Protein AF-0000000083799181 (afdb_homodimer)

Foldseek 3Di:
DPPVLVPPPFLLVLLQVLCVLLVPPDDDDNDQPVVSVVSVVVSLPPPCPVVPVPDPLPPLPQFPLDDFDFDAADAAAEPVNQVVQADPQGAGHPLVVVLVNCLRHNHDLVCCQPVLCPLLVVDPNGDGPVRVVVSLVVLVVVLVVLLCVVVVQDPVNVVVVVLLVVLLVLQVVQLVVAPCVDPQNHDDPRVLSVLLSSLLSSVCSVPVVLRDHPLLSLQLSLLCVSNVDSSSSNVSSVSVCVVLVLCRDSSSVVLQVLLVLLLLLCCNVPVPLLVLCVVLVCSSVCLC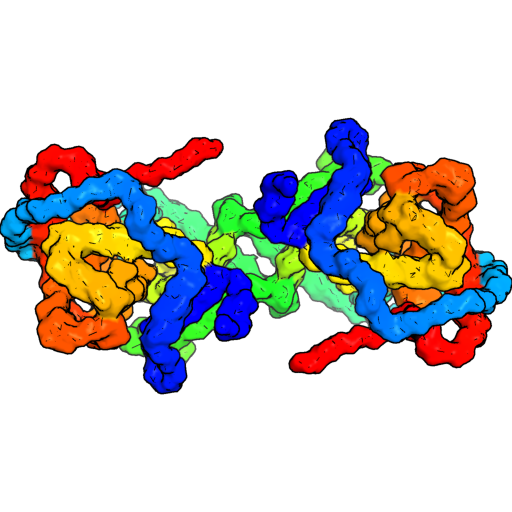SSCSNNVCSQQAPSVLSSSSVSSQSSCPPHVVLSSLLVVLVCVVCSCVCVVVSDHPSRVSVVSSVSGHVDDSSSSSRSSVSSVVSNVPSPPPDPSSCVSVCVRHDPDPPPPPD/DPVVLVPPPFLLVLLQVLCVLLVPPDDDDNDQPVVSVVSVVVSLPPPCPVVPVPDPLPPPPQQCLDDFDFDAADAAAEPVNQVVQADPQGAGHPLVVVLVNCLRHNHDLVCCQPVLCPLLVVDPNGDGPVRVVVSLVVLVVVQVVLLCVVVVQDPVNVVVVVLLVVLLVLQVVQLVVAPCVDPQNHDDPRVLSVLLSSLLSSVCSVPVVLRDHPLLSLQLSLLCVSNVDSSSSNVSSVSVCVVLVLCRDSSSVVLQVLLVLLLLLCCNVPVPLLVLCVVLVCSSVCLCSSCSNNVCSQQAPSVLSSSSVSSQSSCPPHVVLSSLLVVLVCVVCSCVCVVVSDHPSRVSVVSNVSRHVDDSSSSSRSSVSSVVSNVPSVPPDPSSCVSVCVRHDPDPPPPPD

Nearest PDB structures (foldseek):
  5tuc-assembly1_A  TM=9.837E-01  e=1.562E-34  Sus scrofa
  5tub-assembly2_B  TM=9.830E-01  e=1.803E-33  Squalomorphii
  5tuc-assembly2_B  TM=9.799E-01  e=8.727E-32  Sus scrofa
  2g77-assembly1_A  TM=8.286E-01  e=2.281E-09  Saccharomyces cerevisiae
  4hl4-assembly1_A  TM=8.314E-01  e=6.328E-06  Homo sapiens

Radius of gyration: 33.72 Å; Cα contacts (8 Å, |Δi|>4): 878; chains: 2; bounding box: 60×90×70 Å

pLDDT: mean 82.72, std 22.58, range [21.03, 98.88]

Secondary structure (DSSP, 8-state):
--HHHHT--SHHHHHHHHHHHHTT-SSS----HHHHHHHHHHHSTT----SSS--S----------PPPP----PPBPHHHHHTTB-TTS-B--HHHHHHHHHHH-B-HHHHHHHHHHHTTSS-TT--HHHHHHHHHHHHHHHHHHHHHHHT--HHHHHT-HHHHHHHHHHHHHHTTSSTTSTTT-STT-HHHHHHHHHHHHHHHHTTTT---TTHHHHHHHHHHHH--HHHHHHHHHHHHHHHHHHHSTT-HHHHHHHHHHHHHHHHH-HHHHHHHHHTT-TT-GGGHHHHHTTTTTTS-HHHHHHHHHHHHTT-S-TTHHHHHHHHHHHHHHHHHHHTT--HHHHHHHHHHTTTT--HHHHHHHHHHHHHHHHHS----TTTHHHHHHHH---------/--HHHHT--SHHHHHHHHHHHHTT-SSS----HHHHHHHHHHHSTT----SSS--S----------PPPP----PPBPHHHHHTTB-TTS-B--HHHHHHHHHHH-B-HHHHHHHHHHHTTSS-TT--HHHHHHHHHHHHHHHHHHHHHHHT--HHHHHT-HHHHHHHHHHHHHHTTSSTTSTTT-STT-HHHHHHHHHHHHHHHHTTTT---TTHHHHHHHHHHHH--HHHHHHHHHHHHHHHHHHHSTT-HHHHHHHHHHHHHHHHH-HHHHHHHHHTT-TT-GGGHHHHHHTTTTTS-HHHHHHHHHHHHTT-S-TTHHHHHHHHHHHHHHHHHHHTT--HHHHHHHHHHTTTT--HHHHHHHHHHHHHHHHHS----TTTHHHHHHHH---------

Sequence (802 aa):
MDPYVTTLGGFSKVTNYLFDALRGAEEQHQRPPEEVADLLGEVIPGLEINQQEEPGFEVITRIDLGTRPQVTRREPLSVEDWAKYQDPEGRMINISQLKQAIFKGGLYHAVRKEAWKFLLGYFPWDSTLEERKALQRTKTDEYFRMKLQWKSVSEEQERRNSRLRDYRSLIEKDVNRTDRTNRFYEGIDNPGLVLLHDILMTYCMFDFDLGYVQGMSDLLSPILYVMENEVDAFWCFVSFMDQMHQNFEEQMQGMKNQLIQLSLLLRLLDLVFWNYLESQDSGYLYFCFRWLLIRFKRELSFQDVLRLWEVMWTGLPCQNFHLLVCCAILDSEKQKIMEENFGFNEILKHINELSMKLDIEEILQKAEGICLQIKGCKVRSAAQVGVLRSFNSSTVSVPETMDPYVTTLGGFSKVTNYLFDALRGAEEQHQRPPEEVADLLGEVIPGLEINQQEEPGFEVITRIDLGTRPQVTRREPLSVEDWAKYQDPEGRMINISQLKQAIFKGGLYHAVRKEAWKFLLGYFPWDSTLEERKALQRTKTDEYFRMKLQWKSVSEEQERRNSRLRDYRSLIEKDVNRTDRTNRFYEGIDNPGLVLLHDILMTYCMFDFDLGYVQGMSDLLSPILYVMENEVDAFWCFVSFMDQMHQNFEEQMQGMKNQLIQLSLLLRLLDLVFWNYLESQDSGYLYFCFRWLLIRFKRELSFQDVLRLWEVMWTGLPCQNFHLLVCCAILDSEKQKIMEENFGFNEILKHINELSMKLDIEEILQKAEGICLQIKGCKVRSAAQVGVLRSFNSSTVSVPET

Organism: NCBI:txid205130

Solvent-accessible surface area (backbone atoms only — not comparable to full-atom values): 44154 Å² total; per-residue (Å²): 128,67,69,72,64,70,68,57,72,61,45,59,52,50,52,38,49,47,47,55,67,66,55,59,70,83,78,80,87,74,68,56,59,64,54,50,54,52,42,51,58,61,65,42,77,71,63,66,62,59,72,70,76,56,59,80,70,55,77,76,62,89,63,79,49,69,75,66,53,89,57,82,73,52,72,46,40,43,62,72,61,53,53,73,32,40,46,96,60,48,23,51,45,66,58,71,60,50,37,50,46,28,50,43,24,18,62,34,77,89,36,40,54,63,51,47,34,42,54,46,56,67,37,60,58,77,38,35,53,67,56,48,53,54,48,50,52,55,51,42,52,52,48,52,53,40,40,47,39,65,70,64,55,46,71,71,26,42,74,29,21,58,67,63,44,49,36,50,52,53,46,55,58,48,47,76,63,53,59,53,84,38,80,74,33,34,71,82,90,25,66,47,41,52,49,51,45,51,44,55,54,28,44,23,57,49,31,46,67,71,42,67,51,79,55,52,64,65,59,38,47,63,45,36,67,58,48,72,34,71,61,62,20,40,50,42,40,51,37,47,41,66,74,46,43,46,52,64,37,56,79,29,57,45,47,52,51,50,35,52,50,42,40,52,50,39,41,66,76,35,49,68,60,40,51,50,31,42,72,38,74,35,51,64,45,65,73,47,44,66,41,66,65,43,67,36,54,75,34,34,47,75,70,52,36,55,37,51,49,50,18,52,50,52,45,48,97,35,77,54,43,69,52,36,42,51,48,29,51,48,62,74,42,43,63,62,44,58,73,66,62,48,43,46,58,52,43,39,53,51,57,58,65,42,41,62,66,60,54,63,69,60,37,53,31,44,18,52,14,50,52,50,17,58,69,62,33,79,73,81,58,74,63,66,40,49,66,55,40,61,48,66,54,82,73,73,78,70,78,87,121,128,68,70,74,62,70,69,57,71,60,47,58,52,50,51,39,50,48,46,53,66,66,55,58,70,84,79,81,87,74,69,57,59,64,54,49,53,51,44,50,59,62,65,42,77,70,65,66,64,58,74,70,76,56,59,81,69,55,79,74,61,90,63,76,49,67,77,66,52,88,57,83,74,51,71,47,41,43,63,73,62,54,53,73,33,40,49,97,60,47,22,51,45,64,56,70,60,50,36,50,47,28,51,43,25,19,63,34,76,89,36,41,55,61,51,49,34,42,55,47,56,65,37,62,58,75,36,35,53,68,54,48,51,53,49,50,52,54,51,43,53,54,48,52,53,40,40,47,39,66,70,65,54,46,71,71,27,42,73,29,20,58,66,61,44,49,36,50,55,54,47,55,57,48,47,74,63,53,59,53,84,39,80,73,33,34,73,80,90,26,65,48,42,52,50,52,44,49,47,54,54,28,44,24,56,49,30,44,66,74,41,68,53,79,55,52,64,65,60,38,50,62,45,36,66,58,45,73,34,72,62,62,21,41,49,42,39,52,38,47,41,64,74,46,43,46,52,64,39,55,79,28,57,45,45,52,51,50,37,52,51,41,41,52,50,39,42,66,75,35,48,68,60,38,50,50,30,43,72,36,74,36,51,64,46,67,74,47,44,64,41,66,66,43,68,37,53,76,35,34,48,75,70,51,36,54,38,53,50,50,19,54,49,50,44,50,96,36,76,55,44,69,50,37,41,52,49,29,52,47,64,73,43,43,62,61,43,59,74,66,62,48,41,47,60,51,44,39,51,50,58,60,64,42,41,63,67,63,55,63,70,59,36,52,32,44,18,52,15,50,53,50,17,58,68,62,32,80,73,80,59,76,57,66,41,47,65,55,41,61,48,65,53,82,73,74,78,70,76,85,120

InterPro domains:
  IPR000195 Rab-GAP-TBC domain [PF00566] (110-338)
  IPR000195 Rab-GAP-TBC domain [PS50086] (106-316)
  IPR000195 Rab-GAP-TBC domain [SM00164] (103-341)
  IPR035969 Rab-GAP-TBC domain superfamily [SSF47923] (80-275)
  IPR035969 Rab-GAP-TBC domain superfamily [SSF47923] (252-373)

Structure (mmCIF, N/CA/C/O backbone):
data_AF-0000000083799181-model_v1
#
loop_
_entity.id
_entity.type
_entity.pdbx_description
1 polymer 'TBC1 domain family member 15'
#
loop_
_atom_site.group_PDB
_atom_site.id
_atom_site.type_symbol
_atom_site.label_atom_id
_atom_site.label_alt_id
_atom_site.label_comp_id
_atom_site.label_asym_id
_atom_site.label_entity_id
_atom_site.label_seq_id
_atom_site.pdbx_PDB_ins_code
_atom_site.Cartn_x
_atom_site.Cartn_y
_atom_site.Cartn_z
_atom_site.occupancy
_atom_site.B_iso_or_equiv
_atom_site.auth_seq_id
_atom_site.auth_comp_id
_atom_site.auth_asym_id
_atom_site.auth_atom_id
_atom_site.pdbx_PDB_model_num
ATOM 1 N N . MET A 1 1 ? -27.484 11.125 -11.031 1 21.62 1 MET A N 1
ATOM 2 C CA . MET A 1 1 ? -26.344 10.672 -10.242 1 21.62 1 MET A CA 1
ATOM 3 C C . MET A 1 1 ? -25.109 10.492 -11.125 1 21.62 1 MET A C 1
ATOM 5 O O . MET A 1 1 ? -25.156 9.75 -12.109 1 21.62 1 MET A O 1
ATOM 9 N N . ASP A 1 2 ? -24.328 11.508 -11.219 1 25.91 2 ASP A N 1
ATOM 10 C CA . ASP A 1 2 ? -23.266 11.508 -12.219 1 25.91 2 ASP A CA 1
ATOM 11 C C . ASP A 1 2 ? -22.344 10.312 -12.039 1 25.91 2 ASP A C 1
ATOM 13 O O . ASP A 1 2 ? -21.938 10 -10.914 1 25.91 2 ASP A O 1
ATOM 17 N N . PRO A 1 3 ? -22.25 9.461 -12.984 1 31.97 3 PRO A N 1
ATOM 18 C CA . PRO A 1 3 ? -21.547 8.18 -12.992 1 31.97 3 PRO A CA 1
ATOM 19 C C . PRO A 1 3 ? -20.078 8.32 -12.578 1 31.97 3 PRO A C 1
ATOM 21 O O . PRO A 1 3 ? -19.391 7.32 -12.391 1 31.97 3 PRO A O 1
ATOM 24 N N . TYR A 1 4 ? -19.547 9.539 -12.875 1 30.5 4 TYR A N 1
ATOM 25 C CA . TYR A 1 4 ? -18.141 9.703 -12.531 1 30.5 4 TYR A CA 1
ATOM 26 C C . TYR A 1 4 ? -17.922 9.57 -11.023 1 30.5 4 TYR A C 1
ATOM 28 O O . TYR A 1 4 ? -16.828 9.234 -10.57 1 30.5 4 TYR A O 1
ATOM 36 N N . VAL A 1 5 ? -18.859 10.055 -10.219 1 34.34 5 VAL A N 1
ATOM 37 C CA . VAL A 1 5 ? -18.766 10.055 -8.758 1 34.34 5 VAL A CA 1
ATOM 38 C C . VAL A 1 5 ? -18.875 8.633 -8.234 1 34.34 5 VAL A C 1
ATOM 40 O O . VAL A 1 5 ? -18.312 8.305 -7.184 1 34.34 5 VAL A O 1
ATOM 43 N N . THR A 1 6 ? -19.609 7.789 -8.852 1 34.19 6 THR A N 1
ATOM 44 C CA . THR A 1 6 ? -19.891 6.457 -8.328 1 34.19 6 THR A CA 1
ATOM 45 C C . THR A 1 6 ? -18.609 5.629 -8.25 1 34.19 6 THR A C 1
ATOM 47 O O . THR A 1 6 ? -18.469 4.781 -7.367 1 34.19 6 THR A O 1
ATOM 50 N N . THR A 1 7 ? -17.844 5.746 -9.328 1 32.5 7 THR A N 1
ATOM 51 C CA . THR A 1 7 ? -16.703 4.84 -9.414 1 32.5 7 THR A CA 1
ATOM 52 C C . THR A 1 7 ? -15.531 5.359 -8.578 1 32.5 7 THR A C 1
ATOM 54 O O . THR A 1 7 ? -14.43 4.812 -8.633 1 32.5 7 THR A O 1
ATOM 57 N N . LEU A 1 8 ? -15.633 6.59 -8.164 1 35.5 8 LEU A N 1
ATOM 58 C CA . LEU A 1 8 ? -14.516 7.105 -7.387 1 35.5 8 LEU A CA 1
ATOM 59 C C . LEU A 1 8 ? -14.383 6.359 -6.062 1 35.5 8 LEU A C 1
ATOM 61 O O . LEU A 1 8 ? -15.133 6.625 -5.121 1 35.5 8 LEU A O 1
ATOM 65 N N . GLY A 1 9 ? -14.102 5.145 -6.121 1 34.25 9 GLY A N 1
ATOM 66 C CA . GLY A 1 9 ? -13.93 4.305 -4.945 1 34.25 9 GLY A CA 1
ATOM 67 C C . GLY A 1 9 ? -13.281 5.031 -3.783 1 34.25 9 GLY A C 1
ATOM 68 O O . GLY A 1 9 ? -13.688 4.863 -2.633 1 34.25 9 GLY A O 1
ATOM 69 N N . GLY A 1 10 ? -11.891 5.348 -3.836 1 37.78 10 GLY A N 1
ATOM 70 C CA . GLY A 1 10 ? -11.227 5.695 -2.594 1 37.78 10 GLY A CA 1
ATOM 71 C C . GLY A 1 10 ? -11.305 7.176 -2.27 1 37.78 10 GLY A C 1
ATOM 72 O O . GLY A 1 10 ? -11.297 8.016 -3.174 1 37.78 10 GLY A O 1
ATOM 73 N N . PHE A 1 11 ? -11.812 7.551 -1.056 1 38.16 11 PHE A N 1
ATOM 74 C CA . PHE A 1 11 ? -11.992 8.836 -0.396 1 38.16 11 PHE A CA 1
ATOM 75 C C . PHE A 1 11 ? -10.797 9.75 -0.651 1 38.16 11 PHE A C 1
ATOM 77 O O . PHE A 1 11 ? -10.961 10.961 -0.826 1 38.16 11 PHE A O 1
ATOM 84 N N . SER A 1 12 ? -9.641 9.258 -0.684 1 45.59 12 SER A N 1
ATOM 85 C CA . SER A 1 12 ? -8.484 10.109 -0.939 1 45.59 12 SER A CA 1
ATOM 86 C C . SER A 1 12 ? -8.617 10.836 -2.271 1 45.59 12 SER A C 1
ATOM 88 O O . SER A 1 12 ? -8.203 11.992 -2.4 1 45.59 12 SER A O 1
ATOM 90 N N . LYS A 1 13 ? -9.367 10.289 -3.096 1 50.38 13 LYS A N 1
ATOM 91 C CA . LYS A 1 13 ? -9.586 10.898 -4.402 1 50.38 13 LYS A CA 1
ATOM 92 C C . LYS A 1 13 ? -10.562 12.062 -4.312 1 50.38 13 LYS A C 1
ATOM 94 O O . LYS A 1 13 ? -10.406 13.07 -5.004 1 50.38 13 LYS A O 1
ATOM 99 N N . VAL A 1 14 ? -11.344 11.922 -3.389 1 44.31 14 VAL A N 1
ATOM 100 C CA . VAL A 1 14 ? -12.305 13 -3.186 1 44.31 14 VAL A CA 1
ATOM 101 C C . VAL A 1 14 ? -11.578 14.242 -2.67 1 44.31 14 VAL A C 1
ATOM 103 O O . VAL A 1 14 ? -11.828 15.352 -3.146 1 44.31 14 VAL A O 1
ATOM 106 N N . THR A 1 15 ? -10.695 14.031 -1.802 1 48.31 15 THR A N 1
ATOM 107 C CA . THR A 1 15 ? -9.938 15.164 -1.28 1 48.31 15 THR A CA 1
ATOM 108 C C . THR A 1 15 ? -9.109 15.82 -2.385 1 48.31 15 THR A C 1
ATOM 110 O O . THR A 1 15 ? -9.07 17.047 -2.492 1 48.31 15 THR A O 1
ATOM 113 N N . ASN A 1 16 ? -8.648 14.891 -3.135 1 53.38 16 ASN A N 1
ATOM 114 C CA . ASN A 1 16 ? -7.844 15.414 -4.23 1 53.38 16 ASN A CA 1
ATOM 115 C C . ASN A 1 16 ? -8.688 16.234 -5.199 1 53.38 16 ASN A C 1
ATOM 117 O O . ASN A 1 16 ? -8.258 17.297 -5.652 1 53.38 16 ASN A O 1
ATOM 121 N N . TYR A 1 17 ? -9.836 15.68 -5.371 1 47.16 17 TYR A N 1
ATOM 122 C CA . TYR A 1 17 ? -10.758 16.375 -6.266 1 47.16 17 TYR A CA 1
ATOM 123 C C . TYR A 1 17 ? -11.203 17.703 -5.672 1 47.16 17 TYR A C 1
ATOM 125 O O . TYR A 1 17 ? -11.234 18.719 -6.367 1 47.16 17 TYR A O 1
ATOM 133 N N . LEU A 1 18 ? -11.461 17.641 -4.43 1 51.09 18 LEU A N 1
ATOM 134 C CA . LEU A 1 18 ? -11.93 18.844 -3.742 1 51.09 18 LEU A CA 1
ATOM 135 C C . LEU A 1 18 ? -10.836 19.891 -3.689 1 51.09 18 LEU A C 1
ATOM 137 O O . LEU A 1 18 ? -11.094 21.078 -3.916 1 51.09 18 LEU A O 1
ATOM 141 N N . PHE A 1 19 ? -9.805 19.469 -3.422 1 51.69 19 PHE A N 1
ATOM 142 C CA . PHE A 1 19 ? -8.703 20.422 -3.305 1 51.69 19 PHE A CA 1
ATOM 143 C C . PHE A 1 19 ? -8.375 21.031 -4.66 1 51.69 19 PHE A C 1
ATOM 145 O O . PHE A 1 19 ? -8.117 22.234 -4.758 1 51.69 19 PHE A O 1
ATOM 152 N N . ASP A 1 20 ? -8.406 20.172 -5.605 1 52.62 20 ASP A N 1
ATOM 153 C CA . ASP A 1 20 ? -8.172 20.703 -6.941 1 52.62 20 ASP A CA 1
ATOM 154 C C . ASP A 1 20 ? -9.273 21.688 -7.336 1 52.62 20 ASP A C 1
ATOM 156 O O . ASP A 1 20 ? -9 22.703 -7.973 1 52.62 20 ASP A O 1
ATOM 160 N N . ALA A 1 21 ? -10.492 21.312 -6.898 1 48.41 21 ALA A N 1
ATOM 161 C CA . ALA A 1 21 ? -11.641 22.141 -7.223 1 48.41 21 ALA A CA 1
ATOM 162 C C . ALA A 1 21 ? -11.57 23.484 -6.48 1 48.41 21 ALA A C 1
ATOM 164 O O . ALA A 1 21 ? -11.984 24.516 -7.008 1 48.41 21 ALA A O 1
ATOM 165 N N . LEU A 1 22 ? -11.031 23.375 -5.277 1 49.84 22 LEU A N 1
ATOM 166 C CA . LEU A 1 22 ? -10.969 24.562 -4.438 1 49.84 22 LEU A CA 1
ATOM 167 C C . LEU A 1 22 ? -9.727 25.391 -4.75 1 49.84 22 LEU A C 1
ATOM 169 O O . LEU A 1 22 ? -9.695 26.594 -4.496 1 49.84 22 LEU A O 1
ATOM 173 N N . ARG A 1 23 ? -8.602 24.688 -5.156 1 51.88 23 ARG A N 1
ATOM 174 C CA . ARG A 1 23 ? -7.383 25.406 -5.496 1 51.88 23 ARG A CA 1
ATOM 175 C C . ARG A 1 23 ? -7.562 26.203 -6.785 1 51.88 23 ARG A C 1
ATOM 177 O O . ARG A 1 23 ? -6.832 27.172 -7.031 1 51.88 23 ARG A O 1
ATOM 184 N N . GLY A 1 24 ? -8.461 26.969 -7.02 1 40.34 24 GLY A N 1
ATOM 185 C CA . GLY A 1 24 ? -8.586 27.875 -8.156 1 40.34 24 GLY A CA 1
ATOM 186 C C . GLY A 1 24 ? -7.559 27.594 -9.242 1 40.34 24 GLY A C 1
ATOM 187 O O . GLY A 1 24 ? -6.57 28.328 -9.367 1 40.34 24 GLY A O 1
ATOM 188 N N . ALA A 1 25 ? -7.051 26.406 -9.562 1 38.53 25 ALA A N 1
ATOM 189 C CA . ALA A 1 25 ? -6.203 26.484 -10.75 1 38.53 25 ALA A CA 1
ATOM 190 C C . ALA A 1 25 ? -6.668 27.594 -11.688 1 38.53 25 ALA A C 1
ATOM 192 O O . ALA A 1 25 ? -7.867 27.766 -11.898 1 38.53 25 ALA A O 1
ATOM 193 N N . GLU A 1 26 ? -5.734 28.641 -12.07 1 35.69 26 GLU A N 1
ATOM 194 C CA . GLU A 1 26 ? -5.973 29.734 -13.008 1 35.69 26 GLU A CA 1
ATOM 195 C C . GLU A 1 26 ? -7.109 29.406 -13.969 1 35.69 26 GLU A C 1
ATOM 197 O O . GLU A 1 26 ? -8.031 30.203 -14.148 1 35.69 26 GLU A O 1
ATOM 202 N N . GLU A 1 27 ? -6.625 29 -15.328 1 35.56 27 GLU A N 1
ATOM 203 C CA . GLU A 1 27 ? -7.332 29.203 -16.578 1 35.56 27 GLU A CA 1
ATOM 204 C C . GLU A 1 27 ? -8.586 28.328 -16.656 1 35.56 27 GLU A C 1
ATOM 206 O O . GLU A 1 27 ? -9.625 28.766 -17.156 1 35.56 27 GLU A O 1
ATOM 211 N N . GLN A 1 28 ? -8.469 26.891 -16.906 1 36.44 28 GLN A N 1
ATOM 212 C CA . GLN A 1 28 ? -9.586 26.344 -17.672 1 36.44 28 GLN A CA 1
ATOM 213 C C . GLN A 1 28 ? -10.82 26.172 -16.797 1 36.44 28 GLN A C 1
ATOM 215 O O . GLN A 1 28 ? -11.828 26.844 -16.984 1 36.44 28 GLN A O 1
ATOM 220 N N . HIS A 1 29 ? -11.477 24.656 -16.625 1 36.94 29 HIS A N 1
ATOM 221 C CA . HIS A 1 29 ? -12.891 24.391 -16.406 1 36.94 29 HIS A CA 1
ATOM 222 C C . HIS A 1 29 ? -13.234 24.438 -14.922 1 36.94 29 HIS A C 1
ATOM 224 O O . HIS A 1 29 ? -12.977 23.469 -14.195 1 36.94 29 HIS A O 1
ATOM 230 N N . GLN A 1 30 ? -13.141 25.516 -14.219 1 38.81 30 GLN A N 1
ATOM 231 C CA . GLN A 1 30 ? -13.758 25.766 -12.922 1 38.81 30 GLN A CA 1
ATOM 232 C C . GLN A 1 30 ? -15.141 25.125 -12.836 1 38.81 30 GLN A C 1
ATOM 234 O O . GLN A 1 30 ? -16.047 25.516 -13.578 1 38.81 30 GLN A O 1
ATOM 239 N N . ARG A 1 31 ? -15.172 24.016 -12.305 1 46.03 31 ARG A N 1
ATOM 240 C CA . ARG A 1 31 ? -16.547 23.578 -12.125 1 46.03 31 ARG A CA 1
ATOM 241 C C . ARG A 1 31 ? -17.344 24.562 -11.273 1 46.03 31 ARG A C 1
ATOM 243 O O . ARG A 1 31 ? -16.781 25.234 -10.398 1 46.03 31 ARG A O 1
ATOM 250 N N . PRO A 1 32 ? -18.516 24.797 -11.758 1 48.94 32 PRO A N 1
ATOM 251 C CA . PRO A 1 32 ? -19.359 25.719 -10.992 1 48.94 32 PRO A CA 1
ATOM 252 C C . PRO A 1 32 ? -19.391 25.391 -9.5 1 48.94 32 PRO A C 1
ATOM 254 O O . PRO A 1 32 ? -19.312 24.219 -9.125 1 48.94 32 PRO A O 1
ATOM 257 N N . PRO A 1 33 ? -19.062 26.344 -8.633 1 47.72 33 PRO A N 1
ATOM 258 C CA . PRO A 1 33 ? -19.109 26.219 -7.176 1 47.72 33 PRO A CA 1
ATOM 259 C C . PRO A 1 33 ? -20.219 25.297 -6.688 1 47.72 33 PRO A C 1
ATOM 261 O O . PRO A 1 33 ? -20.062 24.609 -5.68 1 47.72 33 PRO A O 1
ATOM 264 N N . GLU A 1 34 ? -21.172 25.312 -7.508 1 48.56 34 GLU A N 1
ATOM 265 C CA . GLU A 1 34 ? -22.312 24.469 -7.117 1 48.56 34 GLU A CA 1
ATOM 266 C C . GLU A 1 34 ? -21.953 23 -7.156 1 48.56 34 GLU A C 1
ATOM 268 O O . GLU A 1 34 ? -22.391 22.219 -6.309 1 48.56 34 GLU A O 1
ATOM 273 N N . GLU A 1 35 ? -21.141 22.75 -8.023 1 51 35 GLU A N 1
ATOM 274 C CA . GLU A 1 35 ? -20.766 21.344 -8.188 1 51 35 GLU A CA 1
ATOM 275 C C . GLU A 1 35 ? -19.828 20.891 -7.078 1 51 35 GLU A C 1
ATOM 277 O O . GLU A 1 35 ? -19.875 19.75 -6.637 1 51 35 GLU A O 1
ATOM 282 N N . VAL A 1 36 ? -19.172 21.875 -6.574 1 50.81 36 VAL A N 1
ATOM 283 C CA . VAL A 1 36 ? -18.219 21.578 -5.5 1 50.81 36 VAL A CA 1
ATOM 284 C C . VAL A 1 36 ? -18.984 21.281 -4.211 1 50.81 36 VAL A C 1
ATOM 286 O O . VAL A 1 36 ? -18.656 20.328 -3.502 1 50.81 36 VAL A O 1
ATOM 289 N N . ALA A 1 37 ? -19.938 22.109 -3.9 1 51.16 37 ALA A N 1
ATOM 290 C CA . ALA A 1 37 ? -20.75 21.891 -2.711 1 51.16 37 ALA A CA 1
ATOM 291 C C . ALA A 1 37 ? -21.438 20.531 -2.75 1 51.16 37 ALA A C 1
ATOM 293 O O . ALA A 1 37 ? -21.484 19.828 -1.742 1 51.16 37 ALA A O 1
ATOM 294 N N . ASP A 1 38 ? -22 20.25 -3.967 1 50.72 38 ASP A N 1
ATOM 295 C CA . ASP A 1 38 ? -22.672 18.953 -4.137 1 50.72 38 ASP A CA 1
ATOM 296 C C . ASP A 1 38 ? -21.688 17.797 -3.934 1 50.72 38 ASP A C 1
ATOM 298 O O . ASP A 1 38 ? -22.016 16.781 -3.318 1 50.72 38 ASP A O 1
ATOM 302 N N . LEU A 1 39 ? -20.641 18.109 -4.402 1 51.56 39 LEU A N 1
ATOM 303 C CA . LEU A 1 39 ? -19.625 17.062 -4.309 1 51.56 39 LEU A CA 1
ATOM 304 C C . LEU A 1 39 ? -19.172 16.875 -2.863 1 51.56 39 LEU A C 1
ATOM 306 O O . LEU A 1 39 ? -18.984 15.75 -2.406 1 51.56 39 LEU A O 1
ATOM 310 N N . LEU A 1 40 ? -18.969 18.016 -2.236 1 52.84 40 LEU A N 1
ATOM 311 C CA . LEU A 1 40 ? -18.594 17.953 -0.829 1 52.84 40 LEU A CA 1
ATOM 312 C C . LEU A 1 40 ? -19.672 17.234 -0.013 1 52.84 40 LEU A C 1
ATOM 314 O O . LEU A 1 40 ? -19.344 16.438 0.876 1 52.84 40 LEU A O 1
ATOM 318 N N . GLY A 1 41 ? -20.891 17.578 -0.313 1 48.31 41 GLY A N 1
ATOM 319 C CA . GLY A 1 41 ? -22 16.938 0.356 1 48.31 41 GLY A CA 1
ATOM 320 C C . GLY A 1 41 ? -22.078 15.438 0.088 1 48.31 41 GLY A C 1
ATOM 321 O O . GLY A 1 41 ? -22.516 14.672 0.95 1 48.31 41 GLY A O 1
ATOM 322 N N . GLU A 1 42 ? -21.781 15.086 -1.051 1 49.56 42 GLU A N 1
ATOM 323 C CA . GLU A 1 42 ? -21.828 13.68 -1.439 1 49.56 42 GLU A CA 1
ATOM 324 C C . GLU A 1 42 ? -20.625 12.914 -0.901 1 49.56 42 GLU A C 1
ATOM 326 O O . GLU A 1 42 ? -20.734 11.742 -0.551 1 49.56 42 GLU A O 1
ATOM 331 N N . VAL A 1 43 ? -19.641 13.586 -1.006 1 46.72 43 VAL A N 1
ATOM 332 C CA . VAL A 1 43 ? -18.375 12.891 -0.756 1 46.72 43 VAL A CA 1
ATOM 333 C C . VAL A 1 43 ? -18.188 12.711 0.747 1 46.72 43 VAL A C 1
ATOM 335 O O . VAL A 1 43 ? -17.578 11.727 1.185 1 46.72 43 VAL A O 1
ATOM 338 N N . ILE A 1 44 ? -18.562 13.727 1.488 1 43.66 44 ILE A N 1
ATOM 339 C CA . ILE A 1 44 ? -18.422 13.562 2.932 1 43.66 44 ILE A CA 1
ATOM 340 C C . ILE A 1 44 ? -19.656 12.828 3.479 1 43.66 44 ILE A C 1
ATOM 342 O O . ILE A 1 44 ? -20.719 13.438 3.654 1 43.66 44 ILE A O 1
ATOM 346 N N . PRO A 1 45 ? -19.719 11.508 3.338 1 43.41 45 PRO A N 1
ATOM 347 C CA . PRO A 1 45 ? -20.844 10.766 3.902 1 43.41 45 PRO A CA 1
ATOM 348 C C . PRO A 1 45 ? -21.109 11.117 5.367 1 43.41 45 PRO A C 1
ATOM 350 O O . PRO A 1 45 ? -20.172 11.266 6.148 1 43.41 45 PRO A O 1
ATOM 353 N N . GLY A 1 46 ? -22.484 11.453 5.777 1 40.03 46 GLY A N 1
ATOM 354 C CA . GLY A 1 46 ? -22.922 11.703 7.145 1 40.03 46 GLY A CA 1
ATOM 355 C C . GLY A 1 46 ? -22.953 13.18 7.5 1 40.03 46 GLY A C 1
ATOM 356 O O . GLY A 1 46 ? -23.156 13.531 8.664 1 40.03 46 GLY A O 1
ATOM 357 N N . LEU A 1 47 ? -22.406 13.797 6.598 1 39.38 47 LEU A N 1
ATOM 358 C CA . LEU A 1 47 ? -22.609 15.195 6.965 1 39.38 47 LEU A CA 1
ATOM 359 C C . LEU A 1 47 ? -24.094 15.547 7.012 1 39.38 47 LEU A C 1
ATOM 361 O O . LEU A 1 47 ? -24.453 16.719 7.105 1 39.38 47 LEU A O 1
ATOM 365 N N . GLU A 1 48 ? -24.953 14.586 6.59 1 35.28 48 GLU A N 1
ATOM 366 C CA . GLU A 1 48 ? -26.297 14.961 7.023 1 35.28 48 GLU A CA 1
ATOM 367 C C . GLU A 1 48 ? -26.344 15.25 8.523 1 35.28 48 GLU A C 1
ATOM 369 O O . GLU A 1 48 ? -26.219 14.328 9.336 1 35.28 48 GLU A O 1
ATOM 374 N N . ILE A 1 49 ? -25.672 16.234 8.859 1 34.28 49 ILE A N 1
ATOM 375 C CA . ILE A 1 49 ? -25.984 16.688 10.211 1 34.28 49 ILE A CA 1
ATOM 376 C C . ILE A 1 49 ? -27.469 16.5 10.492 1 34.28 49 ILE A C 1
ATOM 378 O O . ILE A 1 49 ? -28.312 17.156 9.875 1 34.28 49 ILE A O 1
ATOM 382 N N . ASN A 1 50 ? -27.969 15.289 10.312 1 32.88 50 ASN A N 1
ATOM 383 C CA . ASN A 1 50 ? -29.328 15.273 10.875 1 32.88 50 ASN A CA 1
ATOM 384 C C . ASN A 1 50 ? -29.438 16.203 12.086 1 32.88 50 ASN A C 1
ATOM 386 O O . ASN A 1 50 ? -28.812 15.953 13.125 1 32.88 50 ASN A O 1
ATOM 390 N N . GLN A 1 51 ? -29.531 17.438 11.836 1 34.34 51 GLN A N 1
ATOM 391 C CA . GLN A 1 51 ? -30 18.406 12.828 1 34.34 51 GLN A CA 1
ATOM 392 C C . GLN A 1 51 ? -30.953 17.75 13.82 1 34.34 51 GLN A C 1
ATOM 394 O O . GLN A 1 51 ? -31.328 18.359 14.828 1 34.34 51 GLN A O 1
ATOM 399 N N . GLN A 1 52 ? -31.672 16.703 13.375 1 33.78 52 GLN A N 1
ATOM 400 C CA . GLN A 1 52 ? -32.75 16.344 14.289 1 33.78 52 GLN A CA 1
ATOM 401 C C . GLN A 1 52 ? -32.219 15.742 15.578 1 33.78 52 GLN A C 1
ATOM 403 O O . GLN A 1 52 ? -32.875 15.766 16.609 1 33.78 52 GLN A O 1
ATOM 408 N N . GLU A 1 53 ? -31.5 14.586 15.398 1 35 53 GLU A N 1
ATOM 409 C CA . GLU A 1 53 ? -31.297 14.031 16.734 1 35 53 GLU A CA 1
ATOM 410 C C . GLU A 1 53 ? -30.359 14.906 17.562 1 35 53 GLU A C 1
ATOM 412 O O . GLU A 1 53 ? -29.188 15.039 17.234 1 35 53 GLU A O 1
ATOM 417 N N . GLU A 1 54 ? -30.828 16.062 17.969 1 32.78 54 GLU A N 1
ATOM 418 C CA . GLU A 1 54 ? -30.266 17.047 18.875 1 32.78 54 GLU A CA 1
ATOM 419 C C . GLU A 1 54 ? -29.438 16.375 19.969 1 32.78 54 GLU A C 1
ATOM 421 O O . GLU A 1 54 ? -29.984 15.734 20.859 1 32.78 54 GLU A O 1
ATOM 426 N N . PRO A 1 55 ? -28.438 15.625 19.781 1 35.47 55 PRO A N 1
ATOM 427 C CA . PRO A 1 55 ? -28.062 15.516 21.203 1 35.47 55 PRO A CA 1
ATOM 428 C C . PRO A 1 55 ? -28.469 16.75 22.016 1 35.47 55 PRO A C 1
ATOM 430 O O . PRO A 1 55 ? -28.859 17.766 21.438 1 35.47 55 PRO A O 1
ATOM 433 N N . GLY A 1 56 ? -28.312 16.672 23.438 1 32.75 56 GLY A N 1
ATOM 434 C CA . GLY A 1 56 ? -28.625 17.734 24.391 1 32.75 56 GLY A CA 1
ATOM 435 C C . GLY A 1 56 ? -28.156 19.094 23.922 1 32.75 56 GLY A C 1
ATOM 436 O O . GLY A 1 56 ? -27.375 19.766 24.609 1 32.75 56 GLY A O 1
ATOM 437 N N . PHE A 1 57 ? -27.891 19.188 22.766 1 34.22 57 PHE A N 1
ATOM 438 C CA . PHE A 1 57 ? -27.516 20.578 22.5 1 34.22 57 PHE A CA 1
ATOM 439 C C . PHE A 1 57 ? -28.594 21.531 23.016 1 34.22 57 PHE A C 1
ATOM 441 O O . PHE A 1 57 ? -29.719 21.531 22.531 1 34.22 57 PHE A O 1
ATOM 448 N N . GLU A 1 58 ? -28.625 21.734 24.266 1 36.12 58 GLU A N 1
ATOM 449 C CA . GLU A 1 58 ? -29.328 22.812 24.953 1 36.12 58 GLU A CA 1
ATOM 450 C C . GLU A 1 58 ? -29.375 24.078 24.094 1 36.12 58 GLU A C 1
ATOM 452 O O . GLU A 1 58 ? -28.453 24.328 23.312 1 36.12 58 GLU A O 1
ATOM 457 N N . VAL A 1 59 ? -30.547 24.562 23.672 1 37.66 59 VAL A N 1
ATOM 458 C CA . VAL A 1 59 ? -30.844 25.922 23.203 1 37.66 59 VAL A CA 1
ATOM 459 C C . VAL A 1 59 ? -29.766 26.875 23.672 1 37.66 59 VAL A C 1
ATOM 461 O O . VAL A 1 59 ? -29.562 27.062 24.891 1 37.66 59 VAL A O 1
ATOM 464 N N . ILE A 1 60 ? -28.578 26.875 23.031 1 42.69 60 ILE A N 1
ATOM 465 C CA . ILE A 1 60 ? -27.672 27.969 23.344 1 42.69 60 ILE A CA 1
ATOM 466 C C . ILE A 1 60 ? -28.469 29.266 23.5 1 42.69 60 ILE A C 1
ATOM 468 O O . ILE A 1 60 ? -29.094 29.734 22.531 1 42.69 60 ILE A O 1
ATOM 472 N N . THR A 1 61 ? -29.234 29.453 24.609 1 45.16 61 THR A N 1
ATOM 473 C CA . THR A 1 61 ? -29.75 30.766 24.953 1 45.16 61 THR A CA 1
ATOM 474 C C . THR A 1 61 ? -28.719 31.844 24.688 1 45.16 61 THR A C 1
ATOM 476 O O . THR A 1 61 ? -27.516 31.578 24.703 1 45.16 61 THR A O 1
ATOM 479 N N . ARG A 1 62 ? -29.172 32.938 24.031 1 54.88 62 ARG A N 1
ATOM 480 C CA . ARG A 1 62 ? -28.406 34.125 23.719 1 54.88 62 ARG A CA 1
ATOM 481 C C . ARG A 1 62 ? -27.5 34.531 24.891 1 54.88 62 ARG A C 1
ATOM 483 O O . ARG A 1 62 ? -28 34.875 25.969 1 54.88 62 ARG A O 1
ATOM 490 N N . ILE A 1 63 ? -26.422 33.844 24.891 1 61.09 63 ILE A N 1
ATOM 491 C CA . ILE A 1 63 ? -25.453 34.219 25.922 1 61.09 63 ILE A CA 1
ATOM 492 C C . ILE A 1 63 ? -24.812 35.562 25.578 1 61.09 63 ILE A C 1
ATOM 494 O O . ILE A 1 63 ? -24.484 35.812 24.422 1 61.09 63 ILE A O 1
ATOM 498 N N . ASP A 1 64 ? -25.031 36.5 26.422 1 70.44 64 ASP A N 1
ATOM 499 C CA . ASP A 1 64 ? -24.297 37.75 26.281 1 70.44 64 ASP A CA 1
ATOM 500 C C . ASP A 1 64 ? -22.812 37.562 26.562 1 70.44 64 ASP A C 1
ATOM 502 O O . ASP A 1 64 ? -22.406 37.344 27.703 1 70.44 64 ASP A O 1
ATOM 506 N N . LEU A 1 65 ? -22 37.5 25.5 1 77.94 65 LEU A N 1
ATOM 507 C CA . LEU A 1 65 ? -20.562 37.219 25.625 1 77.94 65 LEU A CA 1
ATOM 508 C C . LEU A 1 65 ? -19.828 38.438 26.188 1 77.94 65 LEU A C 1
ATOM 510 O O . LEU A 1 65 ? -18.688 38.312 26.625 1 77.94 65 LEU A O 1
ATOM 514 N N . GLY A 1 66 ? -20.562 39.469 26.344 1 79.31 66 GLY A N 1
ATOM 515 C CA . GLY A 1 66 ? -19.906 40.688 26.812 1 79.31 66 GLY A CA 1
ATOM 516 C C . GLY A 1 66 ? -19.094 41.375 25.75 1 79.31 66 GLY A C 1
ATOM 517 O O . GLY A 1 66 ? -19.109 40.969 24.578 1 79.31 66 GLY A O 1
ATOM 518 N N . THR A 1 67 ? -18.391 42.406 26.219 1 84.94 67 THR A N 1
ATOM 519 C CA . THR A 1 67 ? -17.609 43.219 25.281 1 84.94 67 THR A CA 1
ATOM 520 C C . THR A 1 67 ? -16.281 42.531 24.969 1 84.94 67 THR A C 1
ATOM 522 O O . THR A 1 67 ? -15.648 41.938 25.875 1 84.94 67 THR A O 1
ATOM 525 N N . ARG A 1 68 ? -15.898 42.531 23.75 1 89.56 68 ARG A N 1
ATOM 526 C CA . ARG A 1 68 ? -14.625 41.938 23.344 1 89.56 68 ARG A CA 1
ATOM 527 C C . ARG A 1 68 ? -13.453 42.812 23.812 1 89.56 68 ARG A C 1
ATOM 529 O O . ARG A 1 68 ? -13.383 44 23.484 1 89.56 68 ARG A O 1
ATOM 536 N N . PRO A 1 69 ? -12.594 42.219 24.531 1 90.94 69 PRO A N 1
ATOM 537 C CA . PRO A 1 69 ? -11.445 43 24.984 1 90.94 69 PRO A CA 1
ATOM 538 C C . PRO A 1 69 ? -10.508 43.406 23.844 1 90.94 69 PRO A C 1
ATOM 540 O O . PRO A 1 69 ? -10.391 42.656 22.859 1 90.94 69 PRO A O 1
ATOM 543 N N . GLN A 1 70 ? -9.883 44.562 24.016 1 90.44 70 GLN A N 1
ATOM 544 C CA . GLN A 1 70 ? -8.852 44.969 23.078 1 90.44 70 GLN A CA 1
ATOM 545 C C . GLN A 1 70 ? -7.52 44.281 23.391 1 90.44 70 GLN A C 1
ATOM 547 O O . GLN A 1 70 ? -7.105 44.219 24.547 1 90.44 70 GLN A O 1
ATOM 552 N N . VAL A 1 71 ? -6.965 43.719 22.375 1 93.75 71 VAL A N 1
ATOM 553 C CA . VAL A 1 71 ? -5.723 42.969 22.531 1 93.75 71 VAL A CA 1
ATOM 554 C C . VAL A 1 71 ? -4.621 43.594 21.688 1 93.75 71 VAL A C 1
ATOM 556 O O . VAL A 1 71 ? -4.887 44.094 20.594 1 93.75 71 VAL A O 1
ATOM 559 N N . THR A 1 72 ? -3.395 43.719 22.266 1 93.44 72 THR A N 1
ATOM 560 C CA . THR A 1 72 ? -2.25 44.219 21.516 1 93.44 72 THR A CA 1
ATOM 561 C C . THR A 1 72 ? -1.217 43.125 21.297 1 93.44 72 THR A C 1
ATOM 563 O O . THR A 1 72 ? -1.108 42.188 22.094 1 93.44 72 THR A O 1
ATOM 566 N N . ARG A 1 73 ? -0.55 43.25 20.203 1 95.25 73 ARG A N 1
ATOM 567 C CA . ARG A 1 73 ? 0.521 42.344 19.859 1 95.25 73 ARG A CA 1
ATOM 568 C C . ARG A 1 73 ? 1.886 42.906 20.203 1 95.25 73 ARG A C 1
ATOM 570 O O . ARG A 1 73 ? 1.992 44.094 20.547 1 95.25 73 ARG A O 1
ATOM 577 N N . ARG A 1 74 ? 2.91 42.062 20.203 1 95.75 74 ARG A N 1
ATOM 578 C CA . ARG A 1 74 ? 4.27 42.469 20.547 1 95.75 74 ARG A CA 1
ATOM 579 C C . ARG A 1 74 ? 5.215 42.25 19.359 1 95.75 74 ARG A C 1
ATOM 581 O O . ARG A 1 74 ? 4.801 41.781 18.312 1 95.75 74 ARG A O 1
ATOM 588 N N . GLU A 1 75 ? 6.43 42.75 19.578 1 95.94 75 GLU A N 1
ATOM 589 C CA . GLU A 1 75 ? 7.453 42.562 18.562 1 95.94 75 GLU A CA 1
ATOM 590 C C . GLU A 1 75 ? 7.93 41.094 18.516 1 95.94 75 GLU A C 1
ATOM 592 O O . GLU A 1 75 ? 7.961 40.438 19.547 1 95.94 75 GLU A O 1
ATOM 597 N N . PRO A 1 76 ? 8.32 40.688 17.328 1 97.44 76 PRO A N 1
ATOM 598 C CA . PRO A 1 76 ? 8.844 39.344 17.219 1 97.44 76 PRO A CA 1
ATOM 599 C C . PRO A 1 76 ? 10.094 39.125 18.062 1 97.44 76 PRO A C 1
ATOM 601 O O . PRO A 1 76 ? 10.805 40.062 18.375 1 97.44 76 PRO A O 1
ATOM 604 N N . LEU A 1 77 ? 10.289 37.875 18.375 1 97.81 77 LEU A N 1
ATOM 605 C CA . LEU A 1 77 ? 11.43 37.531 19.203 1 97.81 77 LEU A CA 1
ATOM 606 C C . LEU A 1 77 ? 12.727 37.562 18.406 1 97.81 77 LEU A C 1
ATOM 608 O O . LEU A 1 77 ? 12.812 36.938 17.344 1 97.81 77 LEU A O 1
ATOM 612 N N . SER A 1 78 ? 13.719 38.25 18.906 1 97.5 78 SER A N 1
ATOM 613 C CA . SER A 1 78 ? 15.016 38.375 18.25 1 97.5 78 SER A CA 1
ATOM 614 C C . SER A 1 78 ? 15.961 37.281 18.703 1 97.5 78 SER A C 1
ATOM 616 O O . SER A 1 78 ? 15.656 36.531 19.641 1 97.5 78 SER A O 1
ATOM 618 N N . VAL A 1 79 ? 17.109 37.25 18.031 1 97.19 79 VAL A N 1
ATOM 619 C CA . VAL A 1 79 ? 18.125 36.281 18.344 1 97.19 79 VAL A CA 1
ATOM 620 C C . VAL A 1 79 ? 18.641 36.5 19.766 1 97.19 79 VAL A C 1
ATOM 622 O O . VAL A 1 79 ? 18.875 35.531 20.5 1 97.19 79 VAL A O 1
ATOM 625 N N . GLU A 1 80 ? 18.797 37.75 20.078 1 96.75 80 GLU A N 1
ATOM 626 C CA . GLU A 1 80 ? 19.266 38.094 21.406 1 96.75 80 GLU A CA 1
ATOM 627 C C . GLU A 1 80 ? 18.281 37.688 22.484 1 96.75 80 GLU A C 1
ATOM 629 O O . GLU A 1 80 ? 18.688 37.156 23.516 1 96.75 80 GLU A O 1
ATOM 634 N N . ASP A 1 81 ? 17.047 37.906 22.219 1 96.88 81 ASP A N 1
ATOM 635 C CA . ASP A 1 81 ? 16.016 37.531 23.172 1 96.88 81 ASP A CA 1
ATOM 636 C C . ASP A 1 81 ? 15.891 36 23.297 1 96.88 81 ASP A C 1
ATOM 638 O O . ASP A 1 81 ? 15.664 35.5 24.391 1 96.88 81 ASP A O 1
ATOM 642 N N . TRP A 1 82 ? 16.047 35.312 22.188 1 97.38 82 TRP A N 1
ATOM 643 C CA . TRP A 1 82 ? 15.992 33.844 22.156 1 97.38 82 TRP A CA 1
ATOM 644 C C . TRP A 1 82 ? 17.094 33.25 23.031 1 97.38 82 TRP A C 1
ATOM 646 O O . TRP A 1 82 ? 16.844 32.281 23.766 1 97.38 82 TRP A O 1
ATOM 656 N N . ALA A 1 83 ? 18.219 33.781 22.984 1 96.56 83 ALA A N 1
ATOM 657 C CA . ALA A 1 83 ? 19.391 33.281 23.703 1 96.56 83 ALA A CA 1
ATOM 658 C C . ALA A 1 83 ? 19.188 33.375 25.219 1 96.56 83 ALA A C 1
ATOM 660 O O . ALA A 1 83 ? 19.75 32.562 25.969 1 96.56 83 ALA A O 1
ATOM 661 N N . LYS A 1 84 ? 18.344 34.281 25.641 1 96.88 84 LYS A N 1
ATOM 662 C CA . LYS A 1 84 ? 18.078 34.5 27.062 1 96.88 84 LYS A CA 1
ATOM 663 C C . LYS A 1 84 ? 17.328 33.281 27.656 1 96.88 84 LYS A C 1
ATOM 665 O O . LYS A 1 84 ? 17.328 33.094 28.875 1 96.88 84 LYS A O 1
ATOM 670 N N . TYR A 1 85 ? 16.75 32.531 26.797 1 97.88 85 TYR A N 1
ATOM 671 C CA . TYR A 1 85 ? 15.969 31.391 27.266 1 97.88 85 TYR A CA 1
ATOM 672 C C . TYR A 1 85 ? 16.766 30.109 27.172 1 97.88 85 TYR A C 1
ATOM 674 O O . TYR A 1 85 ? 16.203 29.016 27.25 1 97.88 85 TYR A O 1
ATOM 682 N N . GLN A 1 86 ? 18.031 30.156 26.953 1 96.75 86 GLN A N 1
ATOM 683 C CA . GLN A 1 86 ? 18.891 28.969 26.859 1 96.75 86 GLN A CA 1
ATOM 684 C C . GLN A 1 86 ? 19.906 28.938 28 1 96.75 86 GLN A C 1
ATOM 686 O O . GLN A 1 86 ? 20.5 29.953 28.328 1 96.75 86 GLN A O 1
ATOM 691 N N . ASP A 1 87 ? 20.047 27.812 28.609 1 96.81 87 ASP A N 1
ATOM 692 C CA . ASP A 1 87 ? 21.109 27.656 29.609 1 96.81 87 ASP A CA 1
ATOM 693 C C . ASP A 1 87 ? 22.438 27.344 28.953 1 96.81 87 ASP A C 1
ATOM 695 O O . ASP A 1 87 ? 22.531 27.234 27.734 1 96.81 87 ASP A O 1
ATOM 699 N N . PRO A 1 88 ? 23.469 27.156 29.703 1 95.44 88 PRO A N 1
ATOM 700 C CA . PRO A 1 88 ? 24.797 26.969 29.109 1 95.44 88 PRO A CA 1
ATOM 701 C C . PRO A 1 88 ? 24.938 25.672 28.344 1 95.44 88 PRO A C 1
ATOM 703 O O . PRO A 1 88 ? 25.75 25.562 27.422 1 95.44 88 PRO A O 1
ATOM 706 N N . GLU A 1 89 ? 24.141 24.703 28.703 1 96.62 89 GLU A N 1
ATOM 707 C CA . GLU A 1 89 ? 24.203 23.406 28.016 1 96.62 89 GLU A CA 1
ATOM 708 C C . GLU A 1 89 ? 23.297 23.391 26.797 1 96.62 89 GLU A C 1
ATOM 710 O O . GLU A 1 89 ? 23.328 22.453 25.984 1 96.62 89 GLU A O 1
ATOM 715 N N . GLY A 1 90 ? 22.484 24.422 26.625 1 95.12 90 GLY A N 1
ATOM 716 C CA . GLY A 1 90 ? 21.625 24.516 25.453 1 95.12 90 GLY A CA 1
ATOM 717 C C . GLY A 1 90 ? 20.188 24.172 25.734 1 95.12 90 GLY A C 1
ATOM 718 O O . GLY A 1 90 ? 19.344 24.203 24.844 1 95.12 90 GLY A O 1
ATOM 719 N N . ARG A 1 91 ? 19.922 23.844 26.984 1 97.69 91 ARG A N 1
ATOM 720 C CA . ARG A 1 91 ? 18.547 23.547 27.359 1 97.69 91 ARG A CA 1
ATOM 721 C C . ARG A 1 91 ? 17.703 24.812 27.391 1 97.69 91 ARG A C 1
ATOM 723 O O . ARG A 1 91 ? 18.172 25.875 27.797 1 97.69 91 ARG A O 1
ATOM 730 N N . MET A 1 92 ? 16.547 24.641 26.875 1 97.5 92 MET A N 1
ATOM 731 C CA . MET A 1 92 ? 15.648 25.797 26.922 1 97.5 92 MET A CA 1
ATOM 732 C C . MET A 1 92 ? 15.031 25.938 28.297 1 97.5 92 MET A C 1
ATOM 734 O O . MET A 1 92 ? 14.641 24.953 28.922 1 97.5 92 MET A O 1
ATOM 738 N N . ILE A 1 93 ? 14.984 27.125 28.781 1 97.56 93 ILE A N 1
ATOM 739 C CA . ILE A 1 93 ? 14.438 27.422 30.109 1 97.56 93 ILE A CA 1
ATOM 740 C C . ILE A 1 93 ? 13.289 28.422 29.984 1 97.56 93 ILE A C 1
ATOM 742 O O . ILE A 1 93 ? 13.188 29.125 28.984 1 97.56 93 ILE A O 1
ATOM 746 N N . ASN A 1 94 ? 12.375 28.469 31.031 1 97.31 94 ASN A N 1
ATOM 747 C CA . ASN A 1 94 ? 11.227 29.359 31.062 1 97.31 94 ASN A CA 1
ATOM 748 C C . ASN A 1 94 ? 10.375 29.234 29.797 1 97.31 94 ASN A C 1
ATOM 750 O O . ASN A 1 94 ? 10.078 30.219 29.141 1 97.31 94 ASN A O 1
ATOM 754 N N . ILE A 1 95 ? 10.039 28.031 29.516 1 97.56 95 ILE A N 1
ATOM 755 C CA . ILE A 1 95 ? 9.383 27.656 28.266 1 97.56 95 ILE A CA 1
ATOM 756 C C . ILE A 1 95 ? 8.023 28.344 28.172 1 97.56 95 ILE A C 1
ATOM 758 O O . ILE A 1 95 ? 7.625 28.797 27.094 1 97.56 95 ILE A O 1
ATOM 762 N N . SER A 1 96 ? 7.301 28.344 29.297 1 97.06 96 SER A N 1
ATOM 763 C CA . SER A 1 96 ? 5.984 28.984 29.281 1 97.06 96 SER A CA 1
ATOM 764 C C . SER A 1 96 ? 6.07 30.438 28.859 1 97.06 96 SER A C 1
ATOM 766 O O . SER A 1 96 ? 5.254 30.906 28.062 1 97.06 96 SER A O 1
ATOM 768 N N . GLN A 1 97 ? 7.012 31.156 29.375 1 97.56 97 GLN A N 1
ATOM 769 C CA . GLN A 1 97 ? 7.215 32.562 29.016 1 97.56 97 GLN A CA 1
ATOM 770 C C . GLN A 1 97 ? 7.648 32.688 27.562 1 97.56 97 GLN A C 1
ATOM 772 O O . GLN A 1 97 ? 7.234 33.625 26.875 1 97.56 97 GLN A O 1
ATOM 777 N N . LEU A 1 98 ? 8.508 31.844 27.219 1 97.94 98 LEU A N 1
ATOM 778 C CA . LEU A 1 98 ? 8.977 31.828 25.844 1 97.94 98 LEU A CA 1
ATOM 779 C C . LEU A 1 98 ? 7.812 31.656 24.875 1 97.94 98 LEU A C 1
ATOM 781 O O . LEU A 1 98 ? 7.695 32.375 23.891 1 97.94 98 LEU A O 1
ATOM 785 N N . LYS A 1 99 ? 6.965 30.688 25.094 1 97.94 99 LYS A N 1
ATOM 786 C CA . LYS A 1 99 ? 5.805 30.438 24.25 1 97.94 99 LYS A CA 1
ATOM 787 C C . LYS A 1 99 ? 4.871 31.641 24.203 1 97.94 99 LYS A C 1
ATOM 789 O O . LYS A 1 99 ? 4.305 31.953 23.156 1 97.94 99 LYS A O 1
ATOM 794 N N . GLN A 1 100 ? 4.738 32.281 25.344 1 97.56 100 GLN A N 1
ATOM 795 C CA . GLN A 1 100 ? 3.908 33.469 25.406 1 97.56 100 GLN A CA 1
ATOM 796 C C . GLN A 1 100 ? 4.488 34.562 24.531 1 97.56 100 GLN A C 1
ATOM 798 O O . GLN A 1 100 ? 3.748 35.281 23.859 1 97.56 100 GLN A O 1
ATOM 803 N N . ALA A 1 101 ? 5.75 34.688 24.625 1 97.94 101 ALA A N 1
ATOM 804 C CA . ALA A 1 101 ? 6.41 35.719 23.812 1 97.94 101 ALA A CA 1
ATOM 805 C C . ALA A 1 101 ? 6.215 35.438 22.328 1 97.94 101 ALA A C 1
ATOM 807 O O . ALA A 1 101 ? 5.941 36.375 21.547 1 97.94 101 ALA A O 1
ATOM 808 N N . ILE A 1 102 ? 6.379 34.25 21.953 1 98.38 102 ILE A N 1
ATOM 809 C CA . ILE A 1 102 ? 6.211 33.875 20.562 1 98.38 102 ILE A CA 1
ATOM 810 C C . ILE A 1 102 ? 4.758 34.062 20.141 1 98.38 102 ILE A C 1
ATOM 812 O O . ILE A 1 102 ? 4.477 34.531 19.047 1 98.38 102 ILE A O 1
ATOM 816 N N . PHE A 1 103 ? 3.844 33.656 21 1 98.19 103 PHE A N 1
ATOM 817 C CA . PHE A 1 103 ? 2.422 33.844 20.719 1 98.19 103 PHE A CA 1
ATOM 818 C C . PHE A 1 103 ? 2.082 35.281 20.453 1 98.19 103 PHE A C 1
ATOM 820 O O . PHE A 1 103 ? 1.337 35.594 19.531 1 98.19 103 PHE A O 1
ATOM 827 N N . LYS A 1 104 ? 2.658 36.156 21.172 1 97.56 104 LYS A N 1
ATOM 828 C CA . LYS A 1 104 ? 2.312 37.562 21.109 1 97.56 104 LYS A CA 1
ATOM 829 C C . LYS A 1 104 ? 3.01 38.25 19.938 1 97.56 104 LYS A C 1
ATOM 831 O O . LYS A 1 104 ? 2.477 39.188 19.359 1 97.56 104 LYS A O 1
ATOM 836 N N . GLY A 1 105 ? 4.152 37.75 19.609 1 96.38 105 GLY A N 1
ATOM 837 C CA . GLY A 1 105 ? 4.91 38.562 18.656 1 96.38 105 GLY A CA 1
ATOM 838 C C . GLY A 1 105 ? 5.418 37.75 17.469 1 96.38 105 GLY A C 1
ATOM 839 O O . GLY A 1 105 ? 5.809 38.312 16.453 1 96.38 105 GLY A O 1
ATOM 840 N N . GLY A 1 106 ? 5.52 36.531 17.531 1 97.25 106 GLY A N 1
ATOM 841 C CA . GLY A 1 106 ? 6.145 35.719 16.5 1 97.25 106 GLY A CA 1
ATOM 842 C C . GLY A 1 106 ? 7.656 35.656 16.609 1 97.25 106 GLY A C 1
ATOM 843 O O . GLY A 1 106 ? 8.203 35.812 17.703 1 97.25 106 GLY A O 1
ATOM 844 N N . LEU A 1 107 ? 8.32 35.344 15.469 1 98.56 107 LEU A N 1
ATOM 845 C CA . LEU A 1 107 ? 9.773 35.188 15.445 1 98.56 107 LEU A CA 1
ATOM 846 C C . LEU A 1 107 ? 10.391 35.938 14.289 1 98.56 107 LEU A C 1
ATOM 848 O O . LEU A 1 107 ? 9.82 36 13.195 1 98.56 107 LEU A O 1
ATOM 852 N N . TYR A 1 108 ? 11.547 36.531 14.648 1 97.69 108 TYR A N 1
ATOM 853 C CA . TYR A 1 108 ? 12.359 36.969 13.523 1 97.69 108 TYR A CA 1
ATOM 854 C C . TYR A 1 108 ? 12.867 35.781 12.719 1 97.69 108 TYR A C 1
ATOM 856 O O . TYR A 1 108 ? 13.102 34.719 13.273 1 97.69 108 TYR A O 1
ATOM 864 N N . HIS A 1 109 ? 13.102 36.031 11.422 1 97.12 109 HIS A N 1
ATOM 865 C CA . HIS A 1 109 ? 13.461 34.938 10.508 1 97.12 109 HIS A CA 1
ATOM 866 C C . HIS A 1 109 ? 14.734 34.219 10.969 1 97.12 109 HIS A C 1
ATOM 868 O O . HIS A 1 109 ? 14.852 33 10.844 1 97.12 109 HIS A O 1
ATOM 874 N N . ALA A 1 110 ? 15.648 34.938 11.547 1 97.19 110 ALA A N 1
ATOM 875 C CA . ALA A 1 110 ? 16.953 34.438 11.93 1 97.19 110 ALA A CA 1
ATOM 876 C C . ALA A 1 110 ? 16.812 33.406 13.055 1 97.19 110 ALA A C 1
ATOM 878 O O . ALA A 1 110 ? 17.703 32.562 13.242 1 97.19 110 ALA A O 1
ATOM 879 N N . VAL A 1 111 ? 15.68 33.469 13.758 1 98 111 VAL A N 1
ATOM 880 C CA . VAL A 1 111 ? 15.477 32.594 14.922 1 98 111 VAL A CA 1
ATOM 881 C C . VAL A 1 111 ? 14.711 31.344 14.508 1 98 111 VAL A C 1
ATOM 883 O O . VAL A 1 111 ? 14.742 30.328 15.203 1 98 111 VAL A O 1
ATOM 886 N N . ARG A 1 112 ? 14.047 31.344 13.406 1 98.56 112 ARG A N 1
ATOM 887 C CA . ARG A 1 112 ? 13.047 30.359 13.016 1 98.56 112 ARG A CA 1
ATOM 888 C C . ARG A 1 112 ? 13.672 28.969 12.867 1 98.56 112 ARG A C 1
ATOM 890 O O . ARG A 1 112 ? 13.094 27.969 13.305 1 98.56 112 ARG A O 1
ATOM 897 N N . LYS A 1 113 ? 14.812 28.969 12.273 1 97.75 113 LYS A N 1
ATOM 898 C CA . LYS A 1 113 ? 15.453 27.688 11.977 1 97.75 113 LYS A CA 1
ATOM 899 C C . LYS A 1 113 ? 15.617 26.844 13.234 1 97.75 113 LYS A C 1
ATOM 901 O O . LYS A 1 113 ? 15.406 25.625 13.211 1 97.75 113 LYS A O 1
ATOM 906 N N . GLU A 1 114 ? 15.984 27.453 14.25 1 97.44 114 GLU A N 1
ATOM 907 C CA . GLU A 1 114 ? 16.172 26.75 15.516 1 97.44 114 GLU A CA 1
ATOM 908 C C . GLU A 1 114 ? 14.859 26.625 16.281 1 97.44 114 GLU A C 1
ATOM 910 O O . GLU A 1 114 ? 14.508 25.547 16.75 1 97.44 114 GLU A O 1
ATOM 915 N N . ALA A 1 115 ? 14.125 27.672 16.406 1 98.5 115 ALA A N 1
ATOM 916 C CA . ALA A 1 115 ? 12.93 27.75 17.234 1 98.5 115 ALA A CA 1
ATOM 917 C C . ALA A 1 115 ? 11.859 26.781 16.75 1 98.5 115 ALA A C 1
ATOM 919 O O . ALA A 1 115 ? 11.141 26.188 17.547 1 98.5 115 ALA A O 1
ATOM 920 N N . TRP A 1 116 ? 11.734 26.625 15.43 1 98.81 116 TRP A N 1
ATOM 921 C CA . TRP A 1 116 ? 10.695 25.766 14.867 1 98.81 116 TRP A CA 1
ATOM 922 C C . TRP A 1 116 ? 10.914 24.312 15.281 1 98.81 116 TRP A C 1
ATOM 924 O O . TRP A 1 116 ? 9.953 23.578 15.516 1 98.81 116 TRP A O 1
ATOM 934 N N . LYS A 1 117 ? 12.148 23.906 15.359 1 98.69 117 LYS A N 1
ATOM 935 C CA . LYS A 1 117 ? 12.461 22.531 15.734 1 98.69 117 LYS A CA 1
ATOM 936 C C . LYS A 1 117 ? 11.953 22.219 17.141 1 98.69 117 LYS A C 1
ATOM 938 O O . LYS A 1 117 ? 11.555 21.078 17.422 1 98.69 117 LYS A O 1
ATOM 943 N N . PHE A 1 118 ? 11.945 23.234 18.016 1 98.5 118 PHE A N 1
ATOM 944 C CA . PHE A 1 118 ? 11.414 23.078 19.359 1 98.5 118 PHE A CA 1
ATOM 945 C C . PHE A 1 118 ? 9.891 23.172 19.359 1 98.5 118 PHE A C 1
ATOM 947 O O . PHE A 1 118 ? 9.211 22.344 19.969 1 98.5 118 PHE A O 1
ATOM 954 N N . LEU A 1 119 ? 9.344 24.109 18.656 1 98.38 119 LEU A N 1
ATOM 955 C CA . LEU A 1 119 ? 7.906 24.359 18.625 1 98.38 119 LEU A CA 1
ATOM 956 C C . LEU A 1 119 ? 7.156 23.156 18.062 1 98.38 119 LEU A C 1
ATOM 958 O O . LEU A 1 119 ? 6.062 22.828 18.531 1 98.38 119 LEU A O 1
ATOM 962 N N . LEU A 1 120 ? 7.797 22.469 17.109 1 98.25 120 LEU A N 1
ATOM 963 C CA . LEU A 1 120 ? 7.156 21.344 16.438 1 98.25 120 LEU A CA 1
ATOM 964 C C . LEU A 1 120 ? 7.461 20.031 17.156 1 98.25 120 LEU A C 1
ATOM 966 O O . LEU A 1 120 ? 6.875 19 16.844 1 98.25 120 LEU A O 1
ATOM 970 N N . GLY A 1 121 ? 8.398 20.078 18.047 1 97 121 GLY A N 1
ATOM 971 C CA . GLY A 1 121 ? 8.672 18.891 18.859 1 97 121 GLY A CA 1
ATOM 972 C C . GLY A 1 121 ? 9.742 18 18.266 1 97 121 GLY A C 1
ATOM 973 O O . GLY A 1 121 ? 9.883 16.844 18.672 1 97 121 GLY A O 1
ATOM 974 N N . TYR A 1 122 ? 10.398 18.5 17.25 1 97.62 122 TYR A N 1
ATOM 975 C CA . TYR A 1 122 ? 11.57 17.781 16.75 1 97.62 122 TYR A CA 1
ATOM 976 C C . TYR A 1 122 ? 12.648 17.672 17.812 1 97.62 122 TYR A C 1
ATOM 978 O O . TYR A 1 122 ? 13.195 16.594 18.062 1 97.62 122 TYR A O 1
ATOM 986 N N . PHE A 1 123 ? 12.922 18.812 18.438 1 97.88 123 PHE A N 1
ATOM 987 C CA . PHE A 1 123 ? 13.812 18.859 19.594 1 97.88 123 PHE A CA 1
ATOM 988 C C . PHE A 1 123 ? 13.008 18.922 20.891 1 97.88 123 PHE A C 1
ATOM 990 O O . PHE A 1 123 ? 12.062 19.703 21 1 97.88 123 PHE A O 1
ATOM 997 N N . PRO A 1 124 ? 13.406 18.047 21.859 1 97.81 124 PRO A N 1
ATOM 998 C CA . PRO A 1 124 ? 12.852 18.281 23.188 1 97.81 124 PRO A CA 1
ATOM 999 C C . PRO A 1 124 ? 13.352 19.578 23.828 1 97.81 124 PRO A C 1
ATOM 1001 O O . PRO A 1 124 ? 14.523 19.922 23.688 1 97.81 124 PRO A O 1
ATOM 1004 N N . TRP A 1 125 ? 12.477 20.219 24.516 1 97.69 125 TRP A N 1
ATOM 1005 C CA . TRP A 1 125 ? 12.812 21.516 25.094 1 97.69 125 TRP A CA 1
ATOM 1006 C C . TRP A 1 125 ? 13.961 21.391 26.078 1 97.69 125 TRP A C 1
ATOM 1008 O O . TRP A 1 125 ? 14.797 22.297 26.188 1 97.69 125 TRP A O 1
ATOM 1018 N N . ASP A 1 126 ? 14.055 20.234 26.75 1 96.94 126 ASP A N 1
ATOM 1019 C CA . ASP A 1 126 ? 15.039 20.062 27.812 1 96.94 126 ASP A CA 1
ATOM 1020 C C . ASP A 1 126 ? 16.297 19.391 27.297 1 96.94 126 ASP A C 1
ATOM 1022 O O . ASP A 1 126 ? 17.188 19.016 28.078 1 96.94 126 ASP A O 1
ATOM 1026 N N . SER A 1 127 ? 16.406 19.25 26 1 97.88 127 SER A N 1
ATOM 1027 C CA . SER A 1 127 ? 17.562 18.578 25.438 1 97.88 127 SER A CA 1
ATOM 1028 C C . SER A 1 127 ? 18.781 19.484 25.391 1 97.88 127 SER A C 1
ATOM 1030 O O . SER A 1 127 ? 18.656 20.688 25.156 1 97.88 127 SER A O 1
ATOM 1032 N N . THR A 1 128 ? 19.938 18.875 25.625 1 98 128 THR A N 1
ATOM 1033 C CA . THR A 1 128 ? 21.203 19.609 25.5 1 98 128 THR A CA 1
ATOM 1034 C C . THR A 1 128 ? 21.656 19.672 24.047 1 98 128 THR A C 1
ATOM 1036 O O . THR A 1 128 ? 21.078 19 23.172 1 98 128 THR A O 1
ATOM 1039 N N . LEU A 1 129 ? 22.672 20.5 23.859 1 96.88 129 LEU A N 1
ATOM 1040 C CA . LEU A 1 129 ? 23.234 20.625 22.516 1 96.88 129 LEU A CA 1
ATOM 1041 C C . LEU A 1 129 ? 23.781 19.297 22.031 1 96.88 129 LEU A C 1
ATOM 1043 O O . LEU A 1 129 ? 23.594 18.922 20.859 1 96.88 129 LEU A O 1
ATOM 1047 N N . GLU A 1 130 ? 24.438 18.562 22.938 1 97.44 130 GLU A N 1
ATOM 1048 C CA . GLU A 1 130 ? 25.016 17.281 22.594 1 97.44 130 GLU A CA 1
ATOM 1049 C C . GLU A 1 130 ? 23.938 16.25 22.281 1 97.44 130 GLU A C 1
ATOM 1051 O O . GLU A 1 130 ? 24.094 15.461 21.344 1 97.44 130 GLU A O 1
ATOM 1056 N N . GLU A 1 131 ? 22.938 16.281 23.016 1 98 131 GLU A N 1
ATOM 1057 C CA . GLU A 1 131 ? 21.812 15.359 22.781 1 98 131 GLU A CA 1
ATOM 1058 C C . GLU A 1 131 ? 21.141 15.633 21.438 1 98 131 GLU A C 1
ATOM 1060 O O . GLU A 1 131 ? 20.75 14.703 20.734 1 98 131 GLU A O 1
ATOM 1065 N N . ARG A 1 132 ? 21.047 16.859 21.047 1 98.06 132 ARG A N 1
ATOM 1066 C CA . ARG A 1 132 ? 20.406 17.234 19.781 1 98.06 132 ARG A CA 1
ATOM 1067 C C . ARG A 1 132 ? 21.281 16.844 18.594 1 98.06 132 ARG A C 1
ATOM 1069 O O . ARG A 1 132 ? 20.766 16.438 17.547 1 98.06 132 ARG A O 1
ATOM 1076 N N . LYS A 1 133 ? 22.547 16.984 18.781 1 97.5 133 LYS A N 1
ATOM 1077 C CA . LYS A 1 133 ? 23.469 16.531 17.734 1 97.5 133 LYS A CA 1
ATOM 1078 C C . LYS A 1 133 ? 23.328 15.031 17.5 1 97.5 133 LYS A C 1
ATOM 1080 O O . LYS A 1 133 ? 23.312 14.586 16.344 1 97.5 133 LYS A O 1
ATOM 1085 N N . ALA A 1 134 ? 23.281 14.312 18.594 1 97.94 134 ALA A N 1
ATOM 1086 C CA . ALA A 1 134 ? 23.094 12.867 18.484 1 97.94 134 ALA A CA 1
ATOM 1087 C C . ALA A 1 134 ? 21.75 12.523 17.844 1 97.94 134 ALA A C 1
ATOM 1089 O O . ALA A 1 134 ? 21.672 11.617 17.016 1 97.94 134 ALA A O 1
ATOM 1090 N N . LEU A 1 135 ? 20.766 13.266 18.203 1 97.94 135 LEU A N 1
ATOM 1091 C CA . LEU A 1 135 ? 19.438 13.07 17.625 1 97.94 135 LEU A CA 1
ATOM 1092 C C . LEU A 1 135 ? 19.438 13.352 16.125 1 97.94 135 LEU A C 1
ATOM 1094 O O . LEU A 1 135 ? 18.891 12.57 15.352 1 97.94 135 LEU A O 1
ATOM 1098 N N . GLN A 1 136 ? 20.047 14.359 15.75 1 97.75 136 GLN A N 1
ATOM 1099 C CA . GLN A 1 136 ? 20.109 14.742 14.344 1 97.75 136 GLN A CA 1
ATOM 1100 C C . GLN A 1 136 ? 20.844 13.703 13.508 1 97.75 136 GLN A C 1
ATOM 1102 O O . GLN A 1 136 ? 20.469 13.445 12.359 1 97.75 136 GLN A O 1
ATOM 1107 N N . ARG A 1 137 ? 21.875 13.109 14.086 1 98.06 137 ARG A N 1
ATOM 1108 C CA . ARG A 1 137 ? 22.609 12.062 13.391 1 98.06 137 ARG A CA 1
ATOM 1109 C C . ARG A 1 137 ? 21.719 10.844 13.125 1 98.06 137 ARG A C 1
ATOM 1111 O O . ARG A 1 137 ? 21.688 10.328 12.008 1 98.06 137 ARG A O 1
ATOM 1118 N N . THR A 1 138 ? 21.062 10.445 14.148 1 98.06 138 THR A N 1
ATOM 1119 C CA . THR A 1 138 ? 20.172 9.297 14.039 1 98.06 138 THR A CA 1
ATOM 1120 C C . THR A 1 138 ? 19.062 9.578 13.039 1 98.06 138 THR A C 1
ATOM 1122 O O . THR A 1 138 ? 18.734 8.727 12.203 1 98.06 138 THR A O 1
ATOM 1125 N N . LYS A 1 139 ? 18.484 10.75 13.125 1 98.25 139 LYS A N 1
ATOM 1126 C CA . LYS A 1 139 ? 17.359 11.133 12.266 1 98.25 139 LYS A CA 1
ATOM 1127 C C . LYS A 1 139 ? 17.812 11.297 10.812 1 98.25 139 LYS A C 1
ATOM 1129 O O . LYS A 1 139 ? 17.047 11.016 9.891 1 98.25 139 LYS A O 1
ATOM 1134 N N . THR A 1 140 ? 19.031 11.664 10.664 1 98.62 140 THR A N 1
ATOM 1135 C CA . THR A 1 140 ? 19.609 11.766 9.32 1 98.62 140 THR A CA 1
ATOM 1136 C C . THR A 1 140 ? 19.719 10.383 8.68 1 98.62 140 THR A C 1
ATOM 1138 O O . THR A 1 140 ? 19.312 10.203 7.527 1 98.62 140 THR A O 1
ATOM 1141 N N . ASP A 1 141 ? 20.172 9.461 9.43 1 98.19 141 ASP A N 1
ATOM 1142 C CA . ASP A 1 141 ? 20.297 8.094 8.938 1 98.19 141 ASP A CA 1
ATOM 1143 C C . ASP A 1 141 ? 18.922 7.52 8.578 1 98.19 141 ASP A C 1
ATOM 1145 O O . ASP A 1 141 ? 18.766 6.867 7.547 1 98.19 141 ASP A O 1
ATOM 1149 N N . GLU A 1 142 ? 17.984 7.73 9.406 1 98 142 GLU A N 1
ATOM 1150 C CA . GLU A 1 142 ? 16.625 7.25 9.172 1 98 142 GLU A CA 1
ATOM 1151 C C . GLU A 1 142 ? 16.047 7.852 7.895 1 98 142 GLU A C 1
ATOM 1153 O O . GLU A 1 142 ? 15.406 7.152 7.105 1 98 142 GLU A O 1
ATOM 1158 N N . TYR A 1 143 ? 16.297 9.117 7.746 1 98.62 143 TYR A N 1
ATOM 1159 C CA . TYR A 1 143 ? 15.773 9.812 6.574 1 98.62 143 TYR A CA 1
ATOM 1160 C C . TYR A 1 143 ? 16.344 9.211 5.293 1 98.62 143 TYR A C 1
ATOM 1162 O O . TYR A 1 143 ? 15.594 8.891 4.363 1 98.62 143 TYR A O 1
ATOM 1170 N N . PHE A 1 144 ? 17.609 9.055 5.211 1 98.31 144 PHE A N 1
ATOM 1171 C CA . PHE A 1 144 ? 18.219 8.609 3.969 1 98.31 144 PHE A CA 1
ATOM 1172 C C . PHE A 1 144 ? 17.953 7.133 3.723 1 98.31 144 PHE A C 1
ATOM 1174 O O . PHE A 1 144 ? 17.859 6.699 2.574 1 98.31 144 PHE A O 1
ATOM 1181 N N . ARG A 1 145 ? 17.766 6.379 4.812 1 98 145 ARG A N 1
ATOM 1182 C CA . ARG A 1 145 ? 17.312 5 4.652 1 98 145 ARG A CA 1
ATOM 1183 C C . ARG A 1 145 ? 15.969 4.941 3.943 1 98 145 ARG A C 1
ATOM 1185 O O . ARG A 1 145 ? 15.789 4.16 3.008 1 98 145 ARG A O 1
ATOM 1192 N N . MET A 1 146 ? 15.078 5.75 4.367 1 98.38 146 MET A N 1
ATOM 1193 C CA . MET A 1 146 ? 13.758 5.793 3.75 1 98.38 146 MET A CA 1
ATOM 1194 C C . MET A 1 146 ? 13.844 6.328 2.324 1 98.38 146 MET A C 1
ATOM 1196 O O . MET A 1 146 ? 13.141 5.84 1.434 1 98.38 146 MET A O 1
ATOM 1200 N N . LYS A 1 147 ? 14.641 7.363 2.164 1 98.25 147 LYS A N 1
ATOM 1201 C CA . LYS A 1 147 ? 14.805 7.922 0.826 1 98.25 147 LYS A CA 1
ATOM 1202 C C . LYS A 1 147 ? 15.328 6.871 -0.148 1 98.25 147 LYS A C 1
ATOM 1204 O O . LYS A 1 147 ? 14.867 6.793 -1.289 1 98.25 147 LYS A O 1
ATOM 1209 N N . LEU A 1 148 ? 16.234 6.07 0.302 1 97.88 148 LEU A N 1
ATOM 1210 C CA . LEU A 1 148 ? 16.812 5.016 -0.533 1 97.88 148 LEU A CA 1
ATOM 1211 C C . LEU A 1 148 ? 15.75 3.975 -0.887 1 97.88 148 LEU A C 1
ATOM 1213 O O . LEU A 1 148 ? 15.781 3.404 -1.98 1 97.88 148 LEU A O 1
ATOM 1217 N N . GLN A 1 149 ? 14.891 3.703 -0.036 1 97.62 149 GLN A N 1
ATOM 1218 C CA . GLN A 1 149 ? 13.844 2.715 -0.263 1 97.62 149 GLN A CA 1
ATOM 1219 C C . GLN A 1 149 ? 13.047 3.035 -1.527 1 97.62 149 GLN A C 1
ATOM 1221 O O . GLN A 1 149 ? 12.945 2.201 -2.43 1 97.62 149 GLN A O 1
ATOM 1226 N N . TRP A 1 150 ? 12.516 4.281 -1.62 1 97.56 150 TRP A N 1
ATOM 1227 C CA . TRP A 1 150 ? 11.68 4.578 -2.779 1 97.56 150 TRP A CA 1
ATOM 1228 C C . TRP A 1 150 ? 12.539 4.879 -4.004 1 97.56 150 TRP A C 1
ATOM 1230 O O . TRP A 1 150 ? 12.125 4.613 -5.137 1 97.56 150 TRP A O 1
ATOM 1240 N N . LYS A 1 151 ? 13.766 5.391 -3.805 1 97.81 151 LYS A N 1
ATOM 1241 C CA . LYS A 1 151 ? 14.641 5.68 -4.938 1 97.81 151 LYS A CA 1
ATOM 1242 C C . LYS A 1 151 ? 15.109 4.391 -5.609 1 97.81 151 LYS A C 1
ATOM 1244 O O . LYS A 1 151 ? 15.438 4.387 -6.797 1 97.81 151 LYS A O 1
ATOM 1249 N N . SER A 1 152 ? 15.109 3.299 -4.871 1 97.56 152 SER A N 1
ATOM 1250 C CA . SER A 1 152 ? 15.602 2.027 -5.387 1 97.56 152 SER A CA 1
ATOM 1251 C C . SER A 1 152 ? 14.484 1.234 -6.062 1 97.56 152 SER A C 1
ATOM 1253 O O . SER A 1 152 ? 14.734 0.162 -6.621 1 97.56 152 SER A O 1
ATOM 1255 N N . VAL A 1 153 ? 13.297 1.669 -5.992 1 97.25 153 VAL A N 1
ATOM 1256 C CA . VAL A 1 153 ? 12.18 0.99 -6.637 1 97.25 153 VAL A CA 1
ATOM 1257 C C . VAL A 1 153 ? 12.328 1.083 -8.156 1 97.25 153 VAL A C 1
ATOM 1259 O O . VAL A 1 153 ? 12.453 2.18 -8.703 1 97.25 153 VAL A O 1
ATOM 1262 N N . SER A 1 154 ? 12.375 -0.016 -8.789 1 96.75 154 SER A N 1
ATOM 1263 C CA . SER A 1 154 ? 12.523 -0.036 -10.242 1 96.75 154 SER A CA 1
ATOM 1264 C C . SER A 1 154 ? 11.227 0.331 -10.938 1 96.75 154 SER A C 1
ATOM 1266 O O . SER A 1 154 ? 10.164 0.372 -10.312 1 96.75 154 SER A O 1
ATOM 1268 N N . GLU A 1 155 ? 11.32 0.586 -12.219 1 95.38 155 GLU A N 1
ATOM 1269 C CA . GLU A 1 155 ? 10.141 0.875 -13.016 1 95.38 155 GLU A CA 1
ATOM 1270 C C . GLU A 1 155 ? 9.172 -0.307 -13.023 1 95.38 155 GLU A C 1
ATOM 1272 O O . GLU A 1 155 ? 7.957 -0.122 -12.977 1 95.38 155 GLU A O 1
ATOM 1277 N N . GLU A 1 156 ? 9.719 -1.493 -13.109 1 94.69 156 GLU A N 1
ATOM 1278 C CA . GLU A 1 156 ? 8.914 -2.711 -13.117 1 94.69 156 GLU A CA 1
ATOM 1279 C C . GLU A 1 156 ? 8.141 -2.867 -11.812 1 94.69 156 GLU A C 1
ATOM 1281 O O . GLU A 1 156 ? 6.965 -3.24 -11.82 1 94.69 156 GLU A O 1
ATOM 1286 N N . GLN A 1 157 ? 8.766 -2.562 -10.703 1 96.44 157 GLN A N 1
ATOM 1287 C CA . GLN A 1 157 ? 8.102 -2.596 -9.398 1 96.44 157 GLN A CA 1
ATOM 1288 C C . GLN A 1 157 ? 6.98 -1.562 -9.328 1 96.44 157 GLN A C 1
ATOM 1290 O O . GLN A 1 157 ? 5.887 -1.858 -8.844 1 96.44 157 GLN A O 1
ATOM 1295 N N . GLU A 1 158 ? 7.297 -0.369 -9.75 1 95.5 158 GLU A N 1
ATOM 1296 C CA . GLU A 1 158 ? 6.344 0.73 -9.664 1 95.5 158 GLU A CA 1
ATOM 1297 C C . GLU A 1 158 ? 5.082 0.436 -10.469 1 95.5 158 GLU A C 1
ATOM 1299 O O . GLU A 1 158 ? 3.984 0.846 -10.094 1 95.5 158 GLU A O 1
ATOM 1304 N N . ARG A 1 159 ? 5.266 -0.268 -11.594 1 96 159 ARG A N 1
ATOM 1305 C CA . ARG A 1 159 ? 4.125 -0.658 -12.422 1 96 159 ARG A CA 1
ATOM 1306 C C . ARG A 1 159 ? 3.176 -1.565 -11.641 1 96 159 ARG A C 1
ATOM 1308 O O . ARG A 1 159 ? 1.979 -1.612 -11.938 1 96 159 ARG A O 1
ATOM 1315 N N . ARG A 1 160 ? 3.717 -2.258 -10.695 1 96.81 160 ARG A N 1
ATOM 1316 C CA . ARG A 1 160 ? 2.922 -3.182 -9.891 1 96.81 160 ARG A CA 1
ATOM 1317 C C . ARG A 1 160 ? 2.711 -2.639 -8.484 1 96.81 160 ARG A C 1
ATOM 1319 O O . ARG A 1 160 ? 2.486 -3.404 -7.543 1 96.81 160 ARG A O 1
ATOM 1326 N N . ASN A 1 161 ? 2.902 -1.42 -8.297 1 96.88 161 ASN A N 1
ATOM 1327 C CA . ASN A 1 161 ? 2.625 -0.677 -7.07 1 96.88 161 ASN A CA 1
ATOM 1328 C C . ASN A 1 161 ? 1.831 0.595 -7.355 1 96.88 161 ASN A C 1
ATOM 1330 O O . ASN A 1 161 ? 2.398 1.688 -7.402 1 96.88 161 ASN A O 1
ATOM 1334 N N . SER A 1 162 ? 0.557 0.416 -7.465 1 95.31 162 SER A N 1
ATOM 1335 C CA . SER A 1 162 ? -0.321 1.5 -7.895 1 95.31 162 SER A CA 1
ATOM 1336 C C . SER A 1 162 ? -0.342 2.631 -6.871 1 95.31 162 SER A C 1
ATOM 1338 O O . SER A 1 162 ? -0.399 3.807 -7.238 1 95.31 162 SER A O 1
ATOM 1340 N N . ARG A 1 163 ? -0.277 2.248 -5.66 1 95.06 163 ARG A N 1
ATOM 1341 C CA . ARG A 1 163 ? -0.318 3.268 -4.617 1 95.06 163 ARG A CA 1
ATOM 1342 C C . ARG A 1 163 ? 0.886 4.199 -4.715 1 95.06 163 ARG A C 1
ATOM 1344 O O . ARG A 1 163 ? 0.732 5.422 -4.711 1 95.06 163 ARG A O 1
ATOM 1351 N N . LEU A 1 164 ? 2.031 3.586 -4.785 1 96.62 164 LEU A N 1
ATOM 1352 C CA . LEU A 1 164 ? 3.248 4.387 -4.871 1 96.62 164 LEU A CA 1
ATOM 1353 C C . LEU A 1 164 ? 3.256 5.223 -6.145 1 96.62 164 LEU A C 1
ATOM 1355 O O . LEU A 1 164 ? 3.674 6.383 -6.125 1 96.62 164 LEU A O 1
ATOM 1359 N N . ARG A 1 165 ? 2.881 4.648 -7.219 1 96.44 165 ARG A N 1
ATOM 1360 C CA . ARG A 1 165 ? 2.801 5.363 -8.492 1 96.44 165 ARG A CA 1
ATOM 1361 C C . ARG A 1 165 ? 1.856 6.555 -8.391 1 96.44 165 ARG A C 1
ATOM 1363 O O . ARG A 1 165 ? 2.162 7.641 -8.891 1 96.44 165 ARG A O 1
ATOM 1370 N N . ASP A 1 166 ? 0.751 6.344 -7.773 1 95.25 166 ASP A N 1
ATOM 1371 C CA . ASP A 1 166 ? -0.231 7.41 -7.598 1 95.25 166 ASP A CA 1
ATOM 1372 C C . ASP A 1 166 ? 0.328 8.531 -6.723 1 95.25 166 ASP A C 1
ATOM 1374 O O . ASP A 1 166 ? 0.126 9.711 -7.016 1 95.25 166 ASP A O 1
ATOM 1378 N N . TYR A 1 167 ? 0.983 8.141 -5.648 1 96.75 167 TYR A N 1
ATOM 1379 C CA . TYR A 1 167 ? 1.626 9.141 -4.801 1 96.75 167 TYR A CA 1
ATOM 1380 C C . TYR A 1 167 ? 2.594 10 -5.609 1 96.75 167 TYR A C 1
ATOM 1382 O O . TYR A 1 167 ? 2.535 11.227 -5.559 1 96.75 167 TYR A O 1
ATOM 1390 N N . ARG A 1 168 ? 3.428 9.336 -6.367 1 97.19 168 ARG A N 1
ATOM 1391 C CA . ARG A 1 168 ? 4.449 10.031 -7.137 1 97.19 168 ARG A CA 1
ATOM 1392 C C . ARG A 1 168 ? 3.82 10.984 -8.148 1 97.19 168 ARG A C 1
ATOM 1394 O O . ARG A 1 168 ? 4.25 12.133 -8.273 1 97.19 168 ARG A O 1
ATOM 1401 N N . SER A 1 169 ? 2.883 10.477 -8.82 1 96.25 169 SER A N 1
ATOM 1402 C CA . SER A 1 169 ? 2.209 11.281 -9.836 1 96.25 169 SER A CA 1
ATOM 1403 C C . SER A 1 169 ? 1.587 12.539 -9.227 1 96.25 169 SER A C 1
ATOM 1405 O O . SER A 1 169 ? 1.746 13.633 -9.758 1 96.25 169 SER A O 1
ATOM 1407 N N . LEU A 1 170 ? 0.888 12.414 -8.133 1 95.31 170 LEU A N 1
ATOM 1408 C CA . LEU A 1 170 ? 0.228 13.531 -7.465 1 95.31 170 LEU A CA 1
ATOM 1409 C C . LEU A 1 170 ? 1.253 14.516 -6.914 1 95.31 170 LEU A C 1
ATOM 1411 O O . LEU A 1 170 ? 1.065 15.727 -7.008 1 95.31 170 LEU A O 1
ATOM 1415 N N . ILE A 1 171 ? 2.32 14.008 -6.34 1 97.56 171 ILE A N 1
ATOM 1416 C CA . ILE A 1 171 ? 3.383 14.844 -5.785 1 97.56 171 ILE A CA 1
ATOM 1417 C C . ILE A 1 171 ? 4.016 15.672 -6.898 1 97.56 171 ILE A C 1
ATOM 1419 O O . ILE A 1 171 ? 4.215 16.875 -6.738 1 97.56 171 ILE A O 1
ATOM 1423 N N . GLU A 1 172 ? 4.305 15.016 -7.996 1 96.19 172 GLU A N 1
ATOM 1424 C CA . GLU A 1 172 ? 4.941 15.719 -9.109 1 96.19 172 GLU A CA 1
ATOM 1425 C C . GLU A 1 172 ? 4.055 16.844 -9.633 1 96.19 172 GLU A C 1
ATOM 1427 O O . GLU A 1 172 ? 4.539 17.922 -9.945 1 96.19 172 GLU A O 1
ATOM 1432 N N . LYS A 1 173 ? 2.838 16.625 -9.664 1 93.94 173 LYS A N 1
ATOM 1433 C CA . LYS A 1 173 ? 1.89 17.641 -10.102 1 93.94 173 LYS A CA 1
ATOM 1434 C C . LYS A 1 173 ? 1.862 18.812 -9.125 1 93.94 173 LYS A C 1
ATOM 1436 O O . LYS A 1 173 ? 1.92 19.984 -9.539 1 93.94 173 LYS A O 1
ATOM 1441 N N . ASP A 1 174 ? 1.797 18.531 -7.891 1 93.81 174 ASP A N 1
ATOM 1442 C CA . ASP A 1 174 ? 1.675 19.578 -6.875 1 93.81 174 ASP A CA 1
ATOM 1443 C C . ASP A 1 174 ? 2.986 20.344 -6.711 1 93.81 174 ASP A C 1
ATOM 1445 O O . ASP A 1 174 ? 2.982 21.562 -6.535 1 93.81 174 ASP A O 1
ATOM 1449 N N . VAL A 1 175 ? 4.07 19.625 -6.727 1 95.25 175 VAL A N 1
ATOM 1450 C CA . VAL A 1 175 ? 5.379 20.234 -6.531 1 95.25 175 VAL A CA 1
ATOM 1451 C C . VAL A 1 175 ? 5.633 21.266 -7.633 1 95.25 175 VAL A C 1
ATOM 1453 O O . VAL A 1 175 ? 6.168 22.344 -7.371 1 95.25 175 VAL A O 1
ATOM 1456 N N . ASN A 1 176 ? 5.242 21 -8.781 1 91.94 176 ASN A N 1
ATOM 1457 C CA . ASN A 1 176 ? 5.488 21.859 -9.93 1 91.94 176 ASN A CA 1
ATOM 1458 C C . ASN A 1 176 ? 4.684 23.156 -9.836 1 91.94 176 ASN A C 1
ATOM 1460 O O . ASN A 1 176 ? 5.004 24.141 -10.508 1 91.94 176 ASN A O 1
ATOM 1464 N N . ARG A 1 177 ? 3.734 23.172 -8.969 1 90.69 177 ARG A N 1
ATOM 1465 C CA . ARG A 1 177 ? 2.898 24.375 -8.891 1 90.69 177 ARG A CA 1
ATOM 1466 C C . ARG A 1 177 ? 2.965 24.984 -7.496 1 90.69 177 ARG A C 1
ATOM 1468 O O . ARG A 1 177 ? 2.225 25.922 -7.191 1 90.69 177 ARG A O 1
ATOM 1475 N N . THR A 1 178 ? 3.762 24.516 -6.652 1 90.5 178 THR A N 1
ATOM 1476 C CA . THR A 1 178 ? 3.828 24.984 -5.273 1 90.5 178 THR A CA 1
ATOM 1477 C C . THR A 1 178 ? 4.766 26.188 -5.16 1 90.5 178 THR A C 1
ATOM 1479 O O . THR A 1 178 ? 5.977 26.047 -5.34 1 90.5 178 THR A O 1
ATOM 1482 N N . ASP A 1 179 ? 4.234 27.375 -4.836 1 92.12 179 ASP A N 1
ATOM 1483 C CA . ASP A 1 179 ? 4.941 28.594 -4.453 1 92.12 179 ASP A CA 1
ATOM 1484 C C . ASP A 1 179 ? 5.988 28.969 -5.5 1 92.12 179 ASP A C 1
ATOM 1486 O O . ASP A 1 179 ? 7.117 29.328 -5.156 1 92.12 179 ASP A O 1
ATOM 1490 N N . ARG A 1 180 ? 5.66 29.016 -6.699 1 89.38 180 ARG A N 1
ATOM 1491 C CA . ARG A 1 180 ? 6.594 29.234 -7.797 1 89.38 180 ARG A CA 1
ATOM 1492 C C . ARG A 1 180 ? 6.973 30.703 -7.902 1 89.38 180 ARG A C 1
ATOM 1494 O O . ARG A 1 180 ? 7.914 31.062 -8.617 1 89.38 180 ARG A O 1
ATOM 1501 N N . THR A 1 181 ? 6.297 31.531 -7.133 1 87.94 181 THR A N 1
ATOM 1502 C CA . THR A 1 181 ? 6.637 32.938 -7.117 1 87.94 181 THR A CA 1
ATOM 1503 C C . THR A 1 181 ? 7.645 33.25 -6.012 1 87.94 181 THR A C 1
ATOM 1505 O O . THR A 1 181 ? 8.219 34.344 -5.973 1 87.94 181 THR A O 1
ATOM 1508 N N . ASN A 1 182 ? 7.777 32.312 -5.188 1 90.19 182 ASN A N 1
ATOM 1509 C CA . ASN A 1 182 ? 8.797 32.438 -4.152 1 90.19 182 ASN A CA 1
ATOM 1510 C C . ASN A 1 182 ? 10.203 32.219 -4.715 1 90.19 182 ASN A C 1
ATOM 1512 O O . ASN A 1 182 ? 10.438 31.266 -5.453 1 90.19 182 ASN A O 1
ATOM 1516 N N . ARG A 1 183 ? 11.133 33.031 -4.312 1 88.62 183 ARG A N 1
ATOM 1517 C CA . ARG A 1 183 ? 12.492 33 -4.844 1 88.62 183 ARG A CA 1
ATOM 1518 C C . ARG A 1 183 ? 13.156 31.656 -4.559 1 88.62 183 ARG A C 1
ATOM 1520 O O . ARG A 1 183 ? 13.969 31.172 -5.355 1 88.62 183 ARG A O 1
ATOM 1527 N N . PHE A 1 184 ? 12.828 31.094 -3.574 1 90.25 184 PHE A N 1
ATOM 1528 C CA . PHE A 1 184 ? 13.398 29.812 -3.188 1 90.25 184 PHE A CA 1
ATOM 1529 C C . PHE A 1 184 ? 12.961 28.703 -4.148 1 90.25 184 PHE A C 1
ATOM 1531 O O . PHE A 1 184 ? 13.711 27.75 -4.387 1 90.25 184 PHE A O 1
ATOM 1538 N N . TYR A 1 185 ? 11.891 28.859 -4.801 1 92.19 185 TYR A N 1
ATOM 1539 C CA . TYR A 1 185 ? 11.297 27.797 -5.605 1 92.19 185 TYR A CA 1
ATOM 1540 C C . TYR A 1 185 ? 11.203 28.203 -7.07 1 92.19 185 TYR A C 1
ATOM 1542 O O . TYR A 1 185 ? 10.914 27.375 -7.938 1 92.19 185 TYR A O 1
ATOM 1550 N N . GLU A 1 186 ? 11.461 29.359 -7.355 1 88.56 186 GLU A N 1
ATOM 1551 C CA . GLU A 1 186 ? 11.219 29.906 -8.688 1 88.56 186 GLU A CA 1
ATOM 1552 C C . GLU A 1 186 ? 12.211 29.359 -9.703 1 88.56 186 GLU A C 1
ATOM 1554 O O . GLU A 1 186 ? 13.336 29.016 -9.352 1 88.56 186 GLU A O 1
ATOM 1559 N N . GLY A 1 187 ? 11.773 29.281 -11.008 1 85.25 187 GLY A N 1
ATOM 1560 C CA . GLY A 1 187 ? 12.656 28.844 -12.086 1 85.25 187 GLY A CA 1
ATOM 1561 C C . GLY A 1 187 ? 12.492 27.391 -12.438 1 85.25 187 GLY A C 1
ATOM 1562 O O . GLY A 1 187 ? 11.781 26.641 -11.75 1 85.25 187 GLY A O 1
ATOM 1563 N N . ILE A 1 188 ? 13.18 27.109 -13.516 1 84.12 188 ILE A N 1
ATOM 1564 C CA . ILE A 1 188 ? 13.133 25.734 -14.031 1 84.12 188 ILE A CA 1
ATOM 1565 C C . ILE A 1 188 ? 14.219 24.906 -13.359 1 84.12 188 ILE A C 1
ATOM 1567 O O . ILE A 1 188 ? 15.344 25.359 -13.18 1 84.12 188 ILE A O 1
ATOM 1571 N N . ASP A 1 189 ? 13.945 23.688 -13.039 1 83.5 189 ASP A N 1
ATOM 1572 C CA . ASP A 1 189 ? 14.875 22.734 -12.422 1 83.5 189 ASP A CA 1
ATOM 1573 C C . ASP A 1 189 ? 15.43 23.297 -11.109 1 83.5 189 ASP A C 1
ATOM 1575 O O . ASP A 1 189 ? 16.641 23.266 -10.875 1 83.5 189 ASP A O 1
ATOM 1579 N N . ASN A 1 190 ? 14.641 23.938 -10.406 1 90.31 190 ASN A N 1
ATOM 1580 C CA . ASN A 1 190 ? 15.016 24.516 -9.125 1 90.31 190 ASN A CA 1
ATOM 1581 C C . ASN A 1 190 ? 15.297 23.453 -8.078 1 90.31 190 ASN A C 1
ATOM 1583 O O . ASN A 1 190 ? 14.477 22.547 -7.863 1 90.31 190 ASN A O 1
ATOM 1587 N N . PRO A 1 191 ? 16.406 23.516 -7.453 1 93.31 191 PRO A N 1
ATOM 1588 C CA . PRO A 1 191 ? 16.75 22.516 -6.441 1 93.31 191 PRO A CA 1
ATOM 1589 C C . PRO A 1 191 ? 15.727 22.438 -5.309 1 93.31 191 PRO A C 1
ATOM 1591 O O . PRO A 1 191 ? 15.539 21.375 -4.703 1 93.31 191 PRO A O 1
ATOM 1594 N N . GLY A 1 192 ? 15.141 23.578 -5.027 1 94.69 192 GLY A N 1
ATOM 1595 C CA . GLY A 1 192 ? 14.109 23.594 -4 1 94.69 192 GLY A CA 1
ATOM 1596 C C . GLY A 1 192 ? 12.938 22.672 -4.32 1 94.69 192 GLY A C 1
ATOM 1597 O O . GLY A 1 192 ? 12.383 22.031 -3.426 1 94.69 192 GLY A O 1
ATOM 1598 N N . LEU A 1 193 ? 12.641 22.625 -5.582 1 95.69 193 LEU A N 1
ATOM 1599 C CA . LEU A 1 193 ? 11.539 21.781 -6.016 1 95.69 193 LEU A CA 1
ATOM 1600 C C . LEU A 1 193 ? 11.914 20.297 -5.91 1 95.69 193 LEU A C 1
ATOM 1602 O O . LEU A 1 193 ? 11.078 19.469 -5.57 1 95.69 193 LEU A O 1
ATOM 1606 N N . VAL A 1 194 ? 13.156 20.031 -6.188 1 96.31 194 VAL A N 1
ATOM 1607 C CA . VAL A 1 194 ? 13.648 18.656 -6.062 1 96.31 194 VAL A CA 1
ATOM 1608 C C . VAL A 1 194 ? 13.578 18.219 -4.602 1 96.31 194 VAL A C 1
ATOM 1610 O O . VAL A 1 194 ? 13.18 17.094 -4.309 1 96.31 194 VAL A O 1
ATOM 1613 N N . LEU A 1 195 ? 13.961 19.125 -3.723 1 97.56 195 LEU A N 1
ATOM 1614 C CA . LEU A 1 195 ? 13.914 18.828 -2.295 1 97.56 195 LEU A CA 1
ATOM 1615 C C . LEU A 1 195 ? 12.477 18.609 -1.837 1 97.56 195 LEU A C 1
ATOM 1617 O O . LEU A 1 195 ? 12.195 17.703 -1.055 1 97.56 195 LEU A O 1
ATOM 1621 N N . LEU A 1 196 ? 11.594 19.469 -2.373 1 97.81 196 LEU A N 1
ATOM 1622 C CA . LEU A 1 196 ? 10.18 19.312 -2.055 1 97.81 196 LEU A CA 1
ATOM 1623 C C . LEU A 1 196 ? 9.672 17.938 -2.471 1 97.81 196 LEU A C 1
ATOM 1625 O O . LEU A 1 196 ? 9.023 17.234 -1.682 1 97.81 196 LEU A O 1
ATOM 1629 N N . HIS A 1 197 ? 10.016 17.578 -3.672 1 97.81 197 HIS A N 1
ATOM 1630 C CA . HIS A 1 197 ? 9.625 16.281 -4.215 1 97.81 197 HIS A CA 1
ATOM 1631 C C . HIS A 1 197 ? 10.172 15.148 -3.361 1 97.81 197 HIS A C 1
ATOM 1633 O O . HIS A 1 197 ? 9.414 14.258 -2.955 1 97.81 197 HIS A O 1
ATOM 1639 N N . ASP A 1 198 ? 11.391 15.234 -3.078 1 98.44 198 ASP A N 1
ATOM 1640 C CA . ASP A 1 198 ? 12.055 14.133 -2.389 1 98.44 198 ASP A CA 1
ATOM 1641 C C . ASP A 1 198 ? 11.523 13.977 -0.965 1 98.44 198 ASP A C 1
ATOM 1643 O O . ASP A 1 198 ? 11.352 12.859 -0.484 1 98.44 198 ASP A O 1
ATOM 1647 N N . ILE A 1 199 ? 11.297 15.047 -0.316 1 98.81 199 ILE A N 1
ATOM 1648 C CA . ILE A 1 199 ? 10.805 15 1.058 1 98.81 199 ILE A CA 1
ATOM 1649 C C . ILE A 1 199 ? 9.398 14.406 1.084 1 98.81 199 ILE A C 1
ATOM 1651 O O . ILE A 1 199 ? 9.078 13.586 1.943 1 98.81 199 ILE A O 1
ATOM 1655 N N . LEU A 1 200 ? 8.586 14.812 0.133 1 98.81 200 LEU A N 1
ATOM 1656 C CA . LEU A 1 200 ? 7.219 14.297 0.084 1 98.81 200 LEU A CA 1
ATOM 1657 C C . LEU A 1 200 ? 7.211 12.805 -0.246 1 98.81 200 LEU A C 1
ATOM 1659 O O . LEU A 1 200 ? 6.461 12.039 0.36 1 98.81 200 LEU A O 1
ATOM 1663 N N . MET A 1 201 ? 8.07 12.375 -1.145 1 98.75 201 MET A N 1
ATOM 1664 C CA . MET A 1 201 ? 8.188 10.953 -1.457 1 98.75 201 MET A CA 1
ATOM 1665 C C . MET A 1 201 ? 8.641 10.164 -0.236 1 98.75 201 MET A C 1
ATOM 1667 O O . MET A 1 201 ? 8.133 9.07 0.031 1 98.75 201 MET A O 1
ATOM 1671 N N . THR A 1 202 ? 9.594 10.695 0.406 1 98.88 202 THR A N 1
ATOM 1672 C CA . THR A 1 202 ? 10.125 10.031 1.588 1 98.88 202 THR A CA 1
ATOM 1673 C C . THR A 1 202 ? 9.07 9.953 2.686 1 98.88 202 THR A C 1
ATOM 1675 O O . THR A 1 202 ? 9 8.961 3.422 1 98.88 202 THR A O 1
ATOM 1678 N N . TYR A 1 203 ? 8.242 10.992 2.787 1 98.81 203 TYR A N 1
ATOM 1679 C CA . TYR A 1 203 ? 7.172 10.953 3.777 1 98.81 203 TYR A CA 1
ATOM 1680 C C . TYR A 1 203 ? 6.195 9.82 3.482 1 98.81 203 TYR A C 1
ATOM 1682 O O . TYR A 1 203 ? 5.672 9.188 4.402 1 98.81 203 TYR A O 1
ATOM 1690 N N . CYS A 1 204 ? 5.957 9.562 2.242 1 98.12 204 CYS A N 1
ATOM 1691 C CA . CYS A 1 204 ? 5.082 8.453 1.871 1 98.12 204 CYS A CA 1
ATOM 1692 C C . CYS A 1 204 ? 5.625 7.129 2.393 1 98.12 204 CYS A C 1
ATOM 1694 O O . CYS A 1 204 ? 4.859 6.238 2.756 1 98.12 204 CYS A O 1
ATOM 1696 N N . MET A 1 205 ? 6.93 7.027 2.367 1 98.31 205 MET A N 1
ATOM 1697 C CA . MET A 1 205 ? 7.547 5.816 2.895 1 98.31 205 MET A CA 1
ATOM 1698 C C . MET A 1 205 ? 7.434 5.762 4.414 1 98.31 205 MET A C 1
ATOM 1700 O O . MET A 1 205 ? 7.32 4.68 4.996 1 98.31 205 MET A O 1
ATOM 1704 N N . PHE A 1 206 ? 7.504 6.93 5.078 1 98.56 206 PHE A N 1
ATOM 1705 C CA . PHE A 1 206 ? 7.383 7.031 6.527 1 98.56 206 PHE A CA 1
ATOM 1706 C C . PHE A 1 206 ? 5.98 6.648 6.98 1 98.56 206 PHE A C 1
ATOM 1708 O O . PHE A 1 206 ? 5.816 5.922 7.965 1 98.56 206 PHE A O 1
ATOM 1715 N N . ASP A 1 207 ? 5.047 7.105 6.328 1 98 207 ASP A N 1
ATOM 1716 C CA . ASP A 1 207 ? 3.635 6.832 6.578 1 98 207 ASP A CA 1
ATOM 1717 C C . ASP A 1 207 ? 2.916 6.426 5.293 1 98 207 ASP A C 1
ATOM 1719 O O . ASP A 1 207 ? 2.195 7.23 4.699 1 98 207 ASP A O 1
ATOM 1723 N N . PHE A 1 208 ? 3.027 5.184 4.984 1 97.44 208 PHE A N 1
ATOM 1724 C CA . PHE A 1 208 ? 2.504 4.68 3.717 1 97.44 208 PHE A CA 1
ATOM 1725 C C . PHE A 1 208 ? 0.983 4.594 3.756 1 97.44 208 PHE A C 1
ATOM 1727 O O . PHE A 1 208 ? 0.324 4.688 2.719 1 97.44 208 PHE A O 1
ATOM 1734 N N . ASP A 1 209 ? 0.441 4.398 4.895 1 96.12 209 ASP A N 1
ATOM 1735 C CA . ASP A 1 209 ? -1.009 4.328 5.047 1 96.12 209 ASP A CA 1
ATOM 1736 C C . ASP A 1 209 ? -1.668 5.645 4.645 1 96.12 209 ASP A C 1
ATOM 1738 O O . ASP A 1 209 ? -2.684 5.648 3.943 1 96.12 209 ASP A O 1
ATOM 1742 N N . LEU A 1 210 ? -1.075 6.699 5.086 1 95.69 210 LEU A N 1
ATOM 1743 C CA . LEU A 1 210 ? -1.607 8.008 4.711 1 95.69 210 LEU A CA 1
ATOM 1744 C C . LEU A 1 210 ? -1.204 8.367 3.287 1 95.69 210 LEU A C 1
ATOM 1746 O O . LEU A 1 210 ? -2.031 8.844 2.508 1 95.69 210 LEU A O 1
ATOM 1750 N N . GLY A 1 211 ? 0.094 8.18 3.012 1 96.56 211 GLY A N 1
ATOM 1751 C CA . GLY A 1 211 ? 0.613 8.516 1.696 1 96.56 211 GLY A CA 1
ATOM 1752 C C . GLY A 1 211 ? 0.646 10.008 1.432 1 96.56 211 GLY A C 1
ATOM 1753 O O . GLY A 1 211 ? 1.127 10.781 2.264 1 96.56 211 GLY A O 1
ATOM 1754 N N . TYR A 1 212 ? 0.264 10.359 0.192 1 96.88 212 TYR A N 1
ATOM 1755 C CA . TYR A 1 212 ? 0.237 11.766 -0.175 1 96.88 212 TYR A CA 1
ATOM 1756 C C . TYR A 1 212 ? -1.186 12.227 -0.478 1 96.88 212 TYR A C 1
ATOM 1758 O O . TYR A 1 212 ? -1.902 11.578 -1.243 1 96.88 212 TYR A O 1
ATOM 1766 N N . VAL A 1 213 ? -1.489 13.227 0.148 1 93.12 213 VAL A N 1
ATOM 1767 C CA . VAL A 1 213 ? -2.762 13.898 -0.098 1 93.12 213 VAL A CA 1
ATOM 1768 C C . VAL A 1 213 ? -2.512 15.344 -0.508 1 93.12 213 VAL A C 1
ATOM 1770 O O . VAL A 1 213 ? -1.616 16 0.027 1 93.12 213 VAL A O 1
ATOM 1773 N N . GLN A 1 214 ? -3.293 15.781 -1.423 1 91.94 214 GLN A N 1
ATOM 1774 C CA . GLN A 1 214 ? -3.121 17.156 -1.903 1 91.94 214 GLN A CA 1
ATOM 1775 C C . GLN A 1 214 ? -3.234 18.156 -0.759 1 91.94 214 GLN A C 1
ATOM 1777 O O . GLN A 1 214 ? -4.098 18.016 0.109 1 91.94 214 GLN A O 1
ATOM 1782 N N . GLY A 1 215 ? -2.35 19.125 -0.767 1 93.69 215 GLY A N 1
ATOM 1783 C CA . GLY A 1 215 ? -2.268 20.109 0.308 1 93.69 215 GLY A CA 1
ATOM 1784 C C . GLY A 1 215 ? -1.039 19.922 1.181 1 93.69 215 GLY A C 1
ATOM 1785 O O . GLY A 1 215 ? -0.603 20.875 1.845 1 93.69 215 GLY A O 1
ATOM 1786 N N . MET A 1 216 ? -0.518 18.734 1.154 1 96.94 216 MET A N 1
ATOM 1787 C CA . MET A 1 216 ? 0.658 18.453 1.975 1 96.94 216 MET A CA 1
ATOM 1788 C C . MET A 1 216 ? 1.857 19.266 1.5 1 96.94 216 MET A C 1
ATOM 1790 O O . MET A 1 216 ? 2.697 19.672 2.307 1 96.94 216 MET A O 1
ATOM 1794 N N . SER A 1 217 ? 1.96 19.531 0.177 1 97.44 217 SER A N 1
ATOM 1795 C CA . SER A 1 217 ? 3.059 20.328 -0.352 1 97.44 217 SER A CA 1
ATOM 1796 C C . SER A 1 217 ? 3 21.766 0.174 1 97.44 217 SER A C 1
ATOM 1798 O O . SER A 1 217 ? 4.035 22.375 0.443 1 97.44 217 SER A O 1
ATOM 1800 N N . ASP A 1 218 ? 1.764 22.25 0.404 1 96.44 218 ASP A N 1
ATOM 1801 C CA . ASP A 1 218 ? 1.579 23.594 0.956 1 96.44 218 ASP A CA 1
ATOM 1802 C C . ASP A 1 218 ? 2.105 23.672 2.387 1 96.44 218 ASP A C 1
ATOM 1804 O O . ASP A 1 218 ? 2.607 24.719 2.812 1 96.44 218 ASP A O 1
ATOM 1808 N N . LEU A 1 219 ? 1.935 22.609 3.074 1 98.19 219 LEU A N 1
ATOM 1809 C CA . LEU A 1 219 ? 2.393 22.578 4.457 1 98.19 219 LEU A CA 1
ATOM 1810 C C . LEU A 1 219 ? 3.91 22.438 4.523 1 98.19 219 LEU A C 1
ATOM 1812 O O . LEU A 1 219 ? 4.551 23.016 5.41 1 98.19 219 LEU A O 1
ATOM 1816 N N . LEU A 1 220 ? 4.477 21.719 3.59 1 98.69 220 LEU A N 1
ATOM 1817 C CA . LEU A 1 220 ? 5.91 21.469 3.611 1 98.69 220 LEU A CA 1
ATOM 1818 C C . LEU A 1 220 ? 6.691 22.672 3.115 1 98.69 220 LEU A C 1
ATOM 1820 O O . LEU A 1 220 ? 7.789 22.953 3.6 1 98.69 220 LEU A O 1
ATOM 1824 N N . SER A 1 221 ? 6.219 23.422 2.203 1 98.19 221 SER A N 1
ATOM 1825 C CA . SER A 1 221 ? 6.93 24.469 1.476 1 98.19 221 SER A CA 1
ATOM 1826 C C . SER A 1 221 ? 7.512 25.516 2.428 1 98.19 221 SER A C 1
ATOM 1828 O O . SER A 1 221 ? 8.719 25.766 2.412 1 98.19 221 SER A O 1
ATOM 1830 N N . PRO A 1 222 ? 6.711 26.062 3.328 1 98.31 222 PRO A N 1
ATOM 1831 C CA . PRO A 1 222 ? 7.285 27.047 4.246 1 98.31 222 PRO A CA 1
ATOM 1832 C C . PRO A 1 222 ? 8.328 26.438 5.18 1 98.31 222 PRO A C 1
ATOM 1834 O O . PRO A 1 222 ? 9.32 27.094 5.508 1 98.31 222 PRO A O 1
ATOM 1837 N N . ILE A 1 223 ? 8.125 25.25 5.551 1 98.69 223 ILE A N 1
ATOM 1838 C CA . ILE A 1 223 ? 9.062 24.578 6.453 1 98.69 223 ILE A CA 1
ATOM 1839 C C . ILE A 1 223 ? 10.406 24.391 5.758 1 98.69 223 ILE A C 1
ATOM 1841 O O . ILE A 1 223 ? 11.461 24.688 6.336 1 98.69 223 ILE A O 1
ATOM 1845 N N . LEU A 1 224 ? 10.336 23.922 4.535 1 98.56 224 LEU A N 1
ATOM 1846 C CA . LEU A 1 224 ? 11.562 23.719 3.773 1 98.56 224 LEU A CA 1
ATOM 1847 C C . LEU A 1 224 ? 12.273 25.047 3.52 1 98.56 224 LEU A C 1
ATOM 1849 O O . LEU A 1 224 ? 13.5 25.125 3.6 1 98.56 224 LEU A O 1
ATOM 1853 N N . TYR A 1 225 ? 11.539 26.062 3.258 1 97.75 225 TYR A N 1
ATOM 1854 C CA . TYR A 1 225 ? 12.086 27.391 3.043 1 97.75 225 TYR A CA 1
ATOM 1855 C C . TYR A 1 225 ? 12.875 27.859 4.258 1 97.75 225 TYR A C 1
ATOM 1857 O O . TYR A 1 225 ? 13.969 28.406 4.121 1 97.75 225 TYR A O 1
ATOM 1865 N N . VAL A 1 226 ? 12.367 27.625 5.406 1 98.25 226 VAL A N 1
ATOM 1866 C CA . VAL A 1 226 ? 12.984 28.109 6.637 1 98.25 226 VAL A CA 1
ATOM 1867 C C . VAL A 1 226 ? 14.172 27.219 7 1 98.25 226 VAL A C 1
ATOM 1869 O O . VAL A 1 226 ? 15.242 27.719 7.363 1 98.25 226 VAL A O 1
ATOM 1872 N N . MET A 1 227 ? 14.031 25.938 6.871 1 98.19 227 MET A N 1
ATOM 1873 C CA . MET A 1 227 ? 15.062 25 7.324 1 98.19 227 MET A CA 1
ATOM 1874 C C . MET A 1 227 ? 16.234 24.984 6.359 1 98.19 227 MET A C 1
ATOM 1876 O O . MET A 1 227 ? 17.391 24.828 6.777 1 98.19 227 MET A O 1
ATOM 1880 N N . GLU A 1 228 ? 15.93 25.062 5.094 1 96.25 228 GLU A N 1
ATOM 1881 C CA . GLU A 1 228 ? 16.938 25 4.043 1 96.25 228 GLU A CA 1
ATOM 1882 C C . GLU A 1 228 ? 17.812 23.75 4.195 1 96.25 228 GLU A C 1
ATOM 1884 O O . GLU A 1 228 ? 19.016 23.797 3.961 1 96.25 228 GLU A O 1
ATOM 1889 N N . ASN A 1 229 ? 17.344 22.812 4.801 1 97.12 229 ASN A N 1
ATOM 1890 C CA . ASN A 1 229 ? 17.953 21.5 5.023 1 97.12 229 ASN A CA 1
ATOM 1891 C C . ASN A 1 229 ? 16.938 20.375 4.859 1 97.12 229 ASN A C 1
ATOM 1893 O O . ASN A 1 229 ? 15.898 20.375 5.531 1 97.12 229 ASN A O 1
ATOM 1897 N N . GLU A 1 230 ? 17.266 19.5 4.066 1 97.88 230 GLU A N 1
ATOM 1898 C CA . GLU A 1 230 ? 16.344 18.438 3.672 1 97.88 230 GLU A CA 1
ATOM 1899 C C . GLU A 1 230 ? 15.914 17.609 4.879 1 97.88 230 GLU A C 1
ATOM 1901 O O . GLU A 1 230 ? 14.719 17.375 5.074 1 97.88 230 GLU A O 1
ATOM 1906 N N . VAL A 1 231 ? 16.859 17.203 5.699 1 98.62 231 VAL A N 1
ATOM 1907 C CA . VAL A 1 231 ? 16.609 16.312 6.824 1 98.62 231 VAL A CA 1
ATOM 1908 C C . VAL A 1 231 ? 15.797 17.031 7.895 1 98.62 231 VAL A C 1
ATOM 1910 O O . VAL A 1 231 ? 14.789 16.516 8.375 1 98.62 231 VAL A O 1
ATOM 1913 N N . ASP A 1 232 ? 16.234 18.25 8.227 1 98.62 232 ASP A N 1
ATOM 1914 C CA . ASP A 1 232 ? 15.516 19.031 9.227 1 98.62 232 ASP A CA 1
ATOM 1915 C C . ASP A 1 232 ? 14.102 19.375 8.75 1 98.62 232 ASP A C 1
ATOM 1917 O O . ASP A 1 232 ? 13.148 19.312 9.539 1 98.62 232 ASP A O 1
ATOM 1921 N N . ALA A 1 233 ? 13.984 19.672 7.496 1 98.81 233 ALA A N 1
ATOM 1922 C CA . ALA A 1 233 ? 12.664 19.969 6.941 1 98.81 233 ALA A CA 1
ATOM 1923 C C . ALA A 1 233 ? 11.742 18.766 7.027 1 98.81 233 ALA A C 1
ATOM 1925 O O . ALA A 1 233 ? 10.562 18.891 7.367 1 98.81 233 ALA A O 1
ATOM 1926 N N . PHE A 1 234 ? 12.344 17.609 6.758 1 98.88 234 PHE A N 1
ATOM 1927 C CA . PHE A 1 234 ? 11.555 16.375 6.785 1 98.88 234 PHE A CA 1
ATOM 1928 C C . PHE A 1 234 ? 11 16.125 8.18 1 98.88 234 PHE A C 1
ATOM 1930 O O . PHE A 1 234 ? 9.805 15.875 8.344 1 98.88 234 PHE A O 1
ATOM 1937 N N . TRP A 1 235 ? 11.797 16.156 9.125 1 98.88 235 TRP A N 1
ATOM 1938 C CA . TRP A 1 235 ? 11.359 15.766 10.469 1 98.88 235 TRP A CA 1
ATOM 1939 C C . TRP A 1 235 ? 10.461 16.828 11.07 1 98.88 235 TRP A C 1
ATOM 1941 O O . TRP A 1 235 ? 9.539 16.516 11.828 1 98.88 235 TRP A O 1
ATOM 1951 N N . CYS A 1 236 ? 10.68 18.141 10.75 1 98.81 236 CYS A N 1
ATOM 1952 C CA . CYS A 1 236 ? 9.719 19.172 11.125 1 98.81 236 CYS A CA 1
ATOM 1953 C C . CYS A 1 236 ? 8.375 18.938 10.453 1 98.81 236 CYS A C 1
ATOM 1955 O O . CYS A 1 236 ? 7.324 19.109 11.078 1 98.81 236 CYS A O 1
ATOM 1957 N N . PHE A 1 237 ? 8.422 18.562 9.227 1 98.81 237 PHE A N 1
ATOM 1958 C CA . PHE A 1 237 ? 7.215 18.25 8.477 1 98.81 237 PHE A CA 1
ATOM 1959 C C . PHE A 1 237 ? 6.48 17.062 9.102 1 98.81 237 PHE A C 1
ATOM 1961 O O . PHE A 1 237 ? 5.254 17.078 9.227 1 98.81 237 PHE A O 1
ATOM 1968 N N . VAL A 1 238 ? 7.211 16.031 9.422 1 98.69 238 VAL A N 1
ATOM 1969 C CA . VAL A 1 238 ? 6.629 14.875 10.078 1 98.69 238 VAL A CA 1
ATOM 1970 C C . VAL A 1 238 ? 5.883 15.312 11.344 1 98.69 238 VAL A C 1
ATOM 1972 O O . VAL A 1 238 ? 4.754 14.883 11.586 1 98.69 238 VAL A O 1
ATOM 1975 N N . SER A 1 239 ? 6.523 16.156 12.125 1 98.12 239 SER A N 1
ATOM 1976 C CA . SER A 1 239 ? 5.91 16.656 13.352 1 98.12 239 SER A CA 1
ATOM 1977 C C . SER A 1 239 ? 4.648 17.469 13.055 1 98.12 239 SER A C 1
ATOM 1979 O O . SER A 1 239 ? 3.637 17.312 13.742 1 98.12 239 SER A O 1
ATOM 1981 N N . PHE A 1 240 ? 4.754 18.25 12.086 1 98.31 240 PHE A N 1
ATOM 1982 C CA . PHE A 1 240 ? 3.598 19.047 11.711 1 98.31 240 PHE A CA 1
ATOM 1983 C C . PHE A 1 240 ? 2.467 18.172 11.195 1 98.31 240 PHE A C 1
ATOM 1985 O O . PHE A 1 240 ? 1.303 18.375 11.547 1 98.31 240 PHE A O 1
ATOM 1992 N N . MET A 1 241 ? 2.811 17.188 10.43 1 97.88 241 MET A N 1
ATOM 1993 C CA . MET A 1 241 ? 1.823 16.266 9.875 1 97.88 241 MET A CA 1
ATOM 1994 C C . MET A 1 241 ? 1.152 15.461 10.977 1 97.88 241 MET A C 1
ATOM 1996 O O . MET A 1 241 ? -0.023 15.102 10.867 1 97.88 241 MET A O 1
ATOM 2000 N N . ASP A 1 242 ? 1.878 15.211 12 1 96.44 242 ASP A N 1
ATOM 2001 C CA . ASP A 1 242 ? 1.263 14.531 13.141 1 96.44 242 ASP A CA 1
ATOM 2002 C C . ASP A 1 242 ? 0.105 15.344 13.703 1 96.44 242 ASP A C 1
ATOM 2004 O O . ASP A 1 242 ? -0.916 14.789 14.117 1 96.44 242 ASP A O 1
ATOM 2008 N N . GLN A 1 243 ? 0.294 16.625 13.703 1 94.44 243 GLN A N 1
ATOM 2009 C CA . GLN A 1 243 ? -0.749 17.531 14.18 1 94.44 243 GLN A CA 1
ATOM 2010 C C . GLN A 1 243 ? -1.895 17.625 13.172 1 94.44 243 GLN A C 1
ATOM 2012 O O . GLN A 1 243 ? -3.059 17.75 13.562 1 94.44 243 GLN A O 1
ATOM 2017 N N . MET A 1 244 ? -1.55 17.516 11.922 1 95.56 244 MET A N 1
ATOM 2018 C CA . MET A 1 244 ? -2.502 17.766 10.844 1 95.56 244 MET A CA 1
ATOM 2019 C C . MET A 1 244 ? -3.047 16.453 10.281 1 95.56 244 MET A C 1
ATOM 2021 O O . MET A 1 244 ? -3.82 16.469 9.32 1 95.56 244 MET A O 1
ATOM 2025 N N . HIS A 1 245 ? -2.688 15.359 10.891 1 95.44 245 HIS A N 1
ATOM 2026 C CA . HIS A 1 245 ? -2.916 14.039 10.32 1 95.44 245 HIS A CA 1
ATOM 2027 C C . HIS A 1 245 ? -4.395 13.812 10.023 1 95.44 245 HIS A C 1
ATOM 2029 O O . HIS A 1 245 ? -4.746 13.328 8.945 1 95.44 245 HIS A O 1
ATOM 2035 N N . GLN A 1 246 ? -5.242 14.219 10.867 1 91.38 246 GLN A N 1
ATOM 2036 C CA . GLN A 1 246 ? -6.676 13.969 10.758 1 91.38 246 GLN A CA 1
ATOM 2037 C C . GLN A 1 246 ? -7.277 14.75 9.586 1 91.38 246 GLN A C 1
ATOM 2039 O O . GLN A 1 246 ? -8.305 14.352 9.039 1 91.38 246 GLN A O 1
ATOM 2044 N N . ASN A 1 247 ? -6.625 15.789 9.227 1 91.88 247 ASN A N 1
ATOM 2045 C CA . ASN A 1 247 ? -7.109 16.578 8.109 1 91.88 247 ASN A CA 1
ATOM 2046 C C . ASN A 1 247 ? -6.992 15.828 6.789 1 91.88 247 ASN A C 1
ATOM 2048 O O . ASN A 1 247 ? -7.715 16.109 5.836 1 91.88 247 ASN A O 1
ATOM 2052 N N . PHE A 1 248 ? -6.137 14.812 6.793 1 92.69 248 PHE A N 1
ATOM 2053 C CA . PHE A 1 248 ? -5.797 14.211 5.508 1 92.69 248 PHE A CA 1
ATOM 2054 C C . PHE A 1 248 ? -6.238 12.75 5.465 1 92.69 248 PHE A C 1
ATOM 2056 O O . PHE A 1 248 ? -6.062 12.07 4.445 1 92.69 248 PHE A O 1
ATOM 2063 N N . GLU A 1 249 ? -6.828 12.398 6.496 1 88.69 249 GLU A N 1
ATOM 2064 C CA . GLU A 1 249 ? -7.301 11.016 6.52 1 88.69 249 GLU A CA 1
ATOM 2065 C C . GLU A 1 249 ? -8.445 10.805 5.535 1 88.69 249 GLU A C 1
ATOM 2067 O O . GLU A 1 249 ? -9.18 11.742 5.219 1 88.69 249 GLU A O 1
ATOM 2072 N N . GLU A 1 250 ? -8.648 9.594 5.066 1 77.06 250 GLU A N 1
ATOM 2073 C CA . GLU A 1 250 ? -9.57 9.227 3.992 1 77.06 250 GLU A CA 1
ATOM 2074 C C . GLU A 1 250 ? -11 9.633 4.336 1 77.06 250 GLU A C 1
ATOM 2076 O O . GLU A 1 250 ? -11.719 10.172 3.492 1 77.06 250 GLU A O 1
ATOM 2081 N N . GLN A 1 251 ? -11.469 9.43 5.457 1 75.81 251 GLN A N 1
ATOM 2082 C CA . GLN A 1 251 ? -12.852 9.742 5.781 1 75.81 251 GLN A CA 1
ATOM 2083 C C . GLN A 1 251 ? -13 11.195 6.227 1 75.81 251 GLN A C 1
ATOM 2085 O O . GLN A 1 251 ? -14.109 11.672 6.457 1 75.81 251 GLN A O 1
ATOM 2090 N N . MET A 1 252 ? -11.859 11.898 6.285 1 81.25 252 MET A N 1
ATOM 2091 C CA . MET A 1 252 ? -11.781 13.312 6.629 1 81.25 252 MET A CA 1
ATOM 2092 C C . MET A 1 252 ? -12.648 13.633 7.84 1 81.25 252 MET A C 1
ATOM 2094 O O . MET A 1 252 ? -13.297 14.68 7.887 1 81.25 252 MET A O 1
ATOM 2098 N N . GLN A 1 253 ? -12.797 12.711 8.625 1 81.62 253 GLN A N 1
ATOM 2099 C CA . GLN A 1 253 ? -13.57 12.891 9.852 1 81.62 253 GLN A CA 1
ATOM 2100 C C . GLN A 1 253 ? -13.047 14.07 10.664 1 81.62 253 GLN A C 1
ATOM 2102 O O . GLN A 1 253 ? -13.82 14.805 11.281 1 81.62 253 GLN A O 1
ATOM 2107 N N . GLY A 1 254 ? -11.797 14.227 10.609 1 87.56 254 GLY A N 1
ATOM 2108 C CA . GLY A 1 254 ? -11.211 15.359 11.297 1 87.56 254 GLY A CA 1
ATOM 2109 C C . GLY A 1 254 ? -11.672 16.703 10.75 1 87.56 254 GLY A C 1
ATOM 2110 O O . GLY A 1 254 ? -11.992 17.609 11.516 1 87.56 254 GLY A O 1
ATOM 2111 N N . MET A 1 255 ? -11.711 16.828 9.516 1 88.38 255 MET A N 1
ATOM 2112 C CA . MET A 1 255 ? -12.172 18.047 8.859 1 88.38 255 MET A CA 1
ATOM 2113 C C . MET A 1 255 ? -13.641 18.328 9.164 1 88.38 255 MET A C 1
ATOM 2115 O O . MET A 1 255 ? -14.016 19.469 9.438 1 88.38 255 MET A O 1
ATOM 2119 N N . LYS A 1 256 ? -14.391 17.266 9.078 1 84.19 256 LYS A N 1
ATOM 2120 C CA . LYS A 1 256 ? -15.805 17.391 9.391 1 84.19 256 LYS A CA 1
ATOM 2121 C C . LYS A 1 256 ? -16.016 17.906 10.82 1 84.19 256 LYS A C 1
ATOM 2123 O O . LYS A 1 256 ? -16.812 18.812 11.047 1 84.19 256 LYS A O 1
ATOM 2128 N N . ASN A 1 257 ? -15.312 17.328 11.648 1 87.75 257 ASN A N 1
ATOM 2129 C CA . ASN A 1 257 ? -15.414 17.734 13.047 1 87.75 257 ASN A CA 1
ATOM 2130 C C . ASN A 1 257 ? -15.031 19.203 13.242 1 87.75 257 ASN A C 1
ATOM 2132 O O . ASN A 1 257 ? -15.68 19.906 14.008 1 87.75 257 ASN A O 1
ATOM 2136 N N . GLN A 1 258 ? -14.094 19.625 12.57 1 92 258 GLN A N 1
ATOM 2137 C CA . GLN A 1 258 ? -13.648 21.016 12.688 1 92 258 GLN A CA 1
ATOM 2138 C C . GLN A 1 258 ? -14.688 21.969 12.125 1 92 258 GLN A C 1
ATOM 2140 O O . GLN A 1 258 ? -14.898 23.062 12.672 1 92 258 GLN A O 1
ATOM 2145 N N . LEU A 1 259 ? -15.297 21.578 11.086 1 90 259 LEU A N 1
ATOM 2146 C CA . LEU A 1 259 ? -16.344 22.406 10.5 1 90 259 LEU A CA 1
ATOM 2147 C C . LEU A 1 259 ? -17.547 22.516 11.43 1 90 259 LEU A C 1
ATOM 2149 O O . LEU A 1 259 ? -18.141 23.578 11.57 1 90 259 LEU A O 1
ATOM 2153 N N . ILE A 1 260 ? -17.812 21.391 12.047 1 87.56 260 ILE A N 1
ATOM 2154 C CA . ILE A 1 260 ? -18.906 21.375 13.008 1 87.56 260 ILE A CA 1
ATOM 2155 C C . ILE A 1 260 ? -18.578 22.297 14.188 1 87.56 260 ILE A C 1
ATOM 2157 O O . ILE A 1 260 ? -19.406 23.094 14.625 1 87.56 260 ILE A O 1
ATOM 2161 N N . GLN A 1 261 ? -17.422 22.188 14.633 1 89.69 261 GLN A N 1
ATOM 2162 C CA . GLN A 1 261 ? -16.984 23.031 15.742 1 89.69 261 GLN A CA 1
ATOM 2163 C C . GLN A 1 261 ? -16.984 24.5 15.359 1 89.69 261 GLN A C 1
ATOM 2165 O O . GLN A 1 261 ? -17.359 25.359 16.172 1 89.69 261 GLN A O 1
ATOM 2170 N N . LEU A 1 262 ? -16.578 24.766 14.195 1 93.5 262 L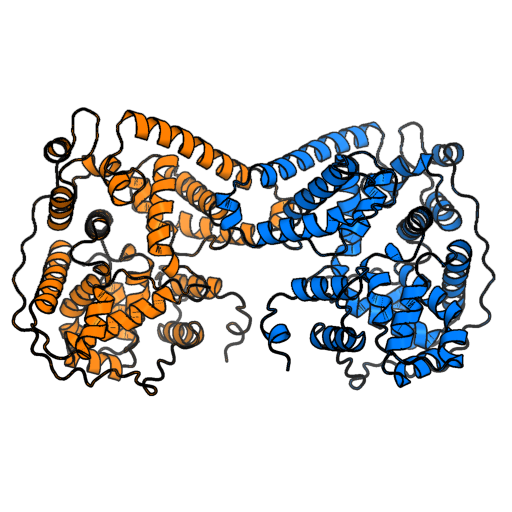EU A N 1
ATOM 2171 C CA . LEU A 1 262 ? -16.594 26.141 13.695 1 93.5 262 LEU A CA 1
ATOM 2172 C C . LEU A 1 262 ? -18.016 26.688 13.641 1 93.5 262 LEU A C 1
ATOM 2174 O O . LEU A 1 262 ? -18.25 27.844 14 1 93.5 262 LEU A O 1
ATOM 2178 N N . SER A 1 263 ? -18.891 25.875 13.188 1 90.38 263 SER A N 1
ATOM 2179 C CA . SER A 1 263 ? -20.297 26.281 13.125 1 90.38 263 SER A CA 1
ATOM 2180 C C . SER A 1 263 ? -20.844 26.578 14.508 1 90.38 263 SER A C 1
ATOM 2182 O O . SER A 1 263 ? -21.562 27.562 14.695 1 90.38 263 SER A O 1
ATOM 2184 N N . LEU A 1 264 ? -20.469 25.781 15.383 1 86.62 264 LEU A N 1
ATOM 2185 C CA . LEU A 1 264 ? -20.906 25.984 16.75 1 86.62 264 LEU A CA 1
ATOM 2186 C C . LEU A 1 264 ? -20.344 27.281 17.328 1 86.62 264 LEU A C 1
ATOM 2188 O O . LEU A 1 264 ? -21.047 28.016 18.031 1 86.62 264 LEU A O 1
ATOM 2192 N N . LEU A 1 265 ? -19.172 27.5 17.031 1 89.38 265 LEU A N 1
ATOM 2193 C CA . LEU A 1 265 ? -18.516 28.719 17.5 1 89.38 265 LEU A CA 1
ATOM 2194 C C . LEU A 1 265 ? -19.188 29.953 16.906 1 89.38 265 LEU A C 1
ATOM 2196 O O . LEU A 1 265 ? -19.422 30.938 17.609 1 89.38 265 LEU A O 1
ATOM 2200 N N . LEU A 1 266 ? -19.484 29.875 15.648 1 91.69 266 LEU A N 1
ATOM 2201 C CA . LEU A 1 266 ? -20.125 31 14.969 1 91.69 266 LEU A CA 1
ATOM 2202 C C . LEU A 1 266 ? -21.516 31.25 15.539 1 91.69 266 LEU A C 1
ATOM 2204 O O . LEU A 1 266 ? -21.938 32.406 15.664 1 91.69 266 LEU A O 1
ATOM 2208 N N . ARG A 1 267 ? -22.188 30.156 15.844 1 88 267 ARG A N 1
ATOM 2209 C CA . ARG A 1 267 ? -23.516 30.281 16.438 1 88 267 ARG A CA 1
ATOM 2210 C C . ARG A 1 267 ? -23.438 31 17.781 1 88 267 ARG A C 1
ATOM 2212 O O . ARG A 1 267 ? -24.312 31.812 18.109 1 88 267 ARG A O 1
ATOM 2219 N N . LEU A 1 268 ? -22.469 30.703 18.469 1 84.31 268 LEU A N 1
ATOM 2220 C CA . LEU A 1 268 ? -22.266 31.312 19.781 1 84.31 268 LEU A CA 1
ATOM 2221 C C . LEU A 1 268 ? -21.859 32.781 19.641 1 84.31 268 LEU A C 1
ATOM 2223 O O . LEU A 1 268 ? -22.344 33.625 20.391 1 84.31 268 LEU A O 1
ATOM 2227 N N . LEU A 1 269 ? -21.031 33.094 18.75 1 88.19 269 LEU A N 1
ATOM 2228 C CA . LEU A 1 269 ? -20.438 34.406 18.609 1 88.19 269 LEU A CA 1
ATOM 2229 C C . LEU A 1 269 ? -21.391 35.375 17.906 1 88.19 269 LEU A C 1
ATOM 2231 O O . LEU A 1 269 ? -21.453 36.562 18.25 1 88.19 269 LEU A O 1
ATOM 2235 N N . ASP A 1 270 ? -22.078 34.844 16.953 1 89.75 270 ASP A N 1
ATOM 2236 C CA . ASP A 1 270 ? -22.953 35.688 16.125 1 89.75 270 ASP A CA 1
ATOM 2237 C C . ASP A 1 270 ? -24.109 34.875 15.555 1 89.75 270 ASP A C 1
ATOM 2239 O O . ASP A 1 270 ? -24.062 34.469 14.398 1 89.75 270 ASP A O 1
ATOM 2243 N N . LEU A 1 271 ? -25.125 34.844 16.281 1 87.38 271 LEU A N 1
ATOM 2244 C CA . LEU A 1 271 ? -26.297 34.031 15.93 1 87.38 271 LEU A CA 1
ATOM 2245 C C . LEU A 1 271 ? -26.953 34.562 14.664 1 87.38 271 LEU A C 1
ATOM 2247 O O . LEU A 1 271 ? -27.453 33.812 13.844 1 87.38 271 LEU A O 1
ATOM 2251 N N . VAL A 1 272 ? -26.969 35.844 14.531 1 91.81 272 VAL A N 1
ATOM 2252 C CA . VAL A 1 272 ? -27.594 36.469 13.375 1 91.81 272 VAL A CA 1
ATOM 2253 C C . VAL A 1 272 ? -26.859 36.062 12.102 1 91.81 272 VAL A C 1
ATOM 2255 O O . VAL A 1 272 ? -27.484 35.688 11.117 1 91.81 272 VAL A O 1
ATOM 2258 N N . PHE A 1 273 ? -25.609 36.188 12.148 1 94.56 273 PHE A N 1
ATOM 2259 C CA . PHE A 1 273 ? -24.797 35.812 10.984 1 94.56 273 PHE A CA 1
ATOM 2260 C C . PHE A 1 273 ? -24.922 34.312 10.719 1 94.56 273 PHE A C 1
ATOM 2262 O O . PHE A 1 273 ? -25.031 33.906 9.562 1 94.56 273 PHE A O 1
ATOM 2269 N N . TRP A 1 274 ? -24.953 33.531 11.719 1 92.19 274 TRP A N 1
ATOM 2270 C CA . TRP A 1 274 ? -25.078 32.094 11.57 1 92.19 274 TRP A CA 1
ATOM 2271 C C . TRP A 1 274 ? -26.406 31.719 10.898 1 92.19 274 TRP A C 1
ATOM 2273 O O . TRP A 1 274 ? -26.438 30.875 10 1 92.19 274 TRP A O 1
ATOM 2283 N N . ASN A 1 275 ? -27.438 32.344 11.336 1 92.12 275 ASN A N 1
ATOM 2284 C CA . ASN A 1 275 ? -28.75 32.125 10.742 1 92.12 275 ASN A CA 1
ATOM 2285 C C . ASN A 1 275 ? -28.766 32.5 9.266 1 92.12 275 ASN A C 1
ATOM 2287 O O . ASN A 1 275 ? -29.406 31.844 8.445 1 92.12 275 ASN A O 1
ATOM 2291 N N . TYR A 1 276 ? -28.141 33.594 9.055 1 94.81 276 TYR A N 1
ATOM 2292 C CA . TYR A 1 276 ? -28.016 34 7.664 1 94.81 276 TYR A CA 1
ATOM 2293 C C . TYR A 1 276 ? -27.344 32.938 6.824 1 94.81 276 TYR A C 1
ATOM 2295 O O . TYR A 1 276 ? -27.844 32.562 5.758 1 94.81 276 TYR A O 1
ATOM 2303 N N . LEU A 1 277 ? -26.234 32.406 7.262 1 94.81 277 LEU A N 1
ATOM 2304 C CA . LEU A 1 277 ? -25.5 31.391 6.535 1 94.81 277 LEU A CA 1
ATOM 2305 C C . LEU A 1 277 ? -26.359 30.141 6.355 1 94.81 277 LEU A C 1
ATOM 2307 O O . LEU A 1 277 ? -26.359 29.531 5.285 1 94.81 277 LEU A O 1
ATOM 2311 N N . GLU A 1 278 ? -27.062 29.781 7.355 1 89 278 GLU A N 1
ATOM 2312 C CA . GLU A 1 278 ? -27.953 28.625 7.293 1 89 278 GLU A CA 1
ATOM 2313 C C . GLU A 1 278 ? -29.047 28.828 6.234 1 89 278 GLU A C 1
ATOM 2315 O O . GLU A 1 278 ? -29.375 27.891 5.508 1 89 278 GLU A O 1
ATOM 2320 N N . SER A 1 279 ? -29.484 29.953 6.25 1 91.81 279 SER A N 1
ATOM 2321 C CA . SER A 1 279 ? -30.547 30.266 5.301 1 91.81 279 SER A CA 1
ATOM 2322 C C . SER A 1 279 ? -30.031 30.234 3.865 1 91.81 279 SER A C 1
ATOM 2324 O O . SER A 1 279 ? -30.812 30 2.934 1 91.81 279 SER A O 1
ATOM 2326 N N . GLN A 1 280 ? -28.828 30.531 3.664 1 90.88 280 GLN A N 1
ATOM 2327 C CA . GLN A 1 280 ? -28.219 30.531 2.34 1 90.88 280 GLN A CA 1
ATOM 2328 C C . GLN A 1 280 ? -27.562 29.172 2.039 1 90.88 280 GLN A C 1
ATOM 2330 O O . GLN A 1 280 ? -26.672 29.094 1.191 1 90.88 280 GLN A O 1
ATOM 2335 N N . ASP A 1 281 ? -27.859 28.172 2.791 1 84.5 281 ASP A N 1
ATOM 2336 C CA . ASP A 1 281 ? -27.359 26.797 2.625 1 84.5 281 ASP A CA 1
ATOM 2337 C C . ASP A 1 281 ? -25.844 26.75 2.797 1 84.5 281 ASP A C 1
ATOM 2339 O O . ASP A 1 281 ? -25.156 26.031 2.062 1 84.5 281 ASP A O 1
ATOM 2343 N N . SER A 1 282 ? -25.391 27.562 3.613 1 85 282 SER A N 1
ATOM 2344 C CA . SER A 1 282 ? -23.969 27.656 3.873 1 85 282 SER A CA 1
ATOM 2345 C C . SER A 1 282 ? -23.656 27.391 5.344 1 85 282 SER A C 1
ATOM 2347 O O . SER A 1 282 ? -22.625 27.844 5.855 1 85 282 SER A O 1
ATOM 2349 N N . GLY A 1 283 ? -24.516 26.656 5.926 1 81.44 283 GLY A N 1
ATOM 2350 C CA . GLY A 1 283 ? -24.375 26.391 7.348 1 81.44 283 GLY A CA 1
ATOM 2351 C C . GLY A 1 283 ? -23.25 25.438 7.676 1 81.44 283 GLY A C 1
ATOM 2352 O O . GLY A 1 283 ? -22.734 25.438 8.797 1 81.44 283 GLY A O 1
ATOM 2353 N N . TYR A 1 284 ? -22.844 24.719 6.707 1 78.56 284 TYR A N 1
ATOM 2354 C CA . TYR A 1 284 ? -21.797 23.734 6.941 1 78.56 284 TYR A CA 1
ATOM 2355 C C . TYR A 1 284 ? -20.406 24.359 6.773 1 78.56 284 TYR A C 1
ATOM 2357 O O . TYR A 1 284 ? -19.391 23.75 7.102 1 78.56 284 TYR A O 1
ATOM 2365 N N . LEU A 1 285 ? -20.391 25.516 6.324 1 90.44 285 LEU A N 1
ATOM 2366 C CA . LEU A 1 285 ? -19.203 26.344 6.254 1 90.44 285 LEU A CA 1
ATOM 2367 C C . LEU A 1 285 ? -18.141 25.688 5.383 1 90.44 285 LEU A C 1
ATOM 2369 O O . LEU A 1 285 ? -16.938 25.766 5.699 1 90.44 285 LEU A O 1
ATOM 2373 N N . TYR A 1 286 ? -18.469 25.109 4.309 1 83.25 286 TYR A N 1
ATOM 2374 C CA . TYR A 1 286 ? -17.562 24.438 3.402 1 83.25 286 TYR A CA 1
ATOM 2375 C C . TYR A 1 286 ? -16.578 25.422 2.775 1 83.25 286 TYR A C 1
ATOM 2377 O O . TYR A 1 286 ? -15.477 25.047 2.367 1 83.25 286 TYR A O 1
ATOM 2385 N N . PHE A 1 287 ? -17.047 26.656 2.729 1 87.75 287 PHE A N 1
ATOM 2386 C CA . PHE A 1 287 ? -16.188 27.672 2.113 1 87.75 287 PHE A CA 1
ATOM 2387 C C . PHE A 1 287 ? -14.953 27.938 2.969 1 87.75 287 PHE A C 1
ATOM 2389 O O . PHE A 1 287 ? -14.008 28.578 2.518 1 87.75 287 PHE A O 1
ATOM 2396 N N . CYS A 1 288 ? -14.898 27.344 4.168 1 91.62 288 CYS A N 1
ATOM 2397 C CA . CYS A 1 288 ? -13.734 27.469 5.039 1 91.62 288 CYS A CA 1
ATOM 2398 C C . CYS A 1 288 ? -12.859 26.219 4.953 1 91.62 288 CYS A C 1
ATOM 2400 O O . CYS A 1 288 ? -11.844 26.125 5.652 1 91.62 288 CYS A O 1
ATOM 2402 N N . PHE A 1 289 ? -13.203 25.344 4.152 1 89.25 289 PHE A N 1
ATOM 2403 C CA . PHE A 1 289 ? -12.547 24.047 4.09 1 89.25 289 PHE A CA 1
ATOM 2404 C C . PHE A 1 289 ? -11.055 24.203 3.818 1 89.25 289 PHE A C 1
ATOM 2406 O O . PHE A 1 289 ? -10.227 23.625 4.523 1 89.25 289 PHE A O 1
ATOM 2413 N N . ARG A 1 290 ? -10.672 24.938 2.875 1 90.69 290 ARG A N 1
ATOM 2414 C CA . ARG A 1 290 ? -9.266 25.109 2.508 1 90.69 290 ARG A CA 1
ATOM 2415 C C . ARG A 1 290 ? -8.477 25.734 3.648 1 90.69 290 ARG A C 1
ATOM 2417 O O . ARG A 1 290 ? -7.324 25.359 3.895 1 90.69 290 ARG A O 1
ATOM 2424 N N . TRP A 1 291 ? -9.141 26.75 4.359 1 95.06 291 TRP A N 1
ATOM 2425 C CA . TRP A 1 291 ? -8.492 27.359 5.516 1 95.06 291 TRP A CA 1
ATOM 2426 C C . TRP A 1 291 ? -8.047 26.312 6.516 1 95.06 291 TRP A C 1
ATOM 2428 O O . TRP A 1 291 ? -6.898 26.328 6.969 1 95.06 291 TRP A O 1
ATOM 2438 N N . LEU A 1 292 ? -8.961 25.422 6.738 1 94.5 292 LEU A N 1
ATOM 2439 C CA . LEU A 1 292 ? -8.742 24.406 7.77 1 94.5 292 LEU A CA 1
ATOM 2440 C C . LEU A 1 292 ? -7.75 23.359 7.293 1 94.5 292 LEU A C 1
ATOM 2442 O O . LEU A 1 292 ? -6.875 22.938 8.055 1 94.5 292 LEU A O 1
ATOM 2446 N N . LEU A 1 293 ? -7.832 23 6.105 1 93.31 293 LEU A N 1
ATOM 2447 C CA . LEU A 1 293 ? -7.027 21.922 5.551 1 93.31 293 LEU A CA 1
ATOM 2448 C C . LEU A 1 293 ? -5.543 22.266 5.578 1 93.31 293 LEU A C 1
ATOM 2450 O O . LEU A 1 293 ? -4.707 21.438 5.934 1 93.31 293 LEU A O 1
ATOM 2454 N N . ILE A 1 294 ? -5.219 23.5 5.172 1 95.25 294 ILE A N 1
ATOM 2455 C CA . ILE A 1 294 ? -3.807 23.844 5.027 1 95.25 294 ILE A CA 1
ATOM 2456 C C . ILE A 1 294 ? -3.469 25.031 5.91 1 95.25 294 ILE A C 1
ATOM 2458 O O . ILE A 1 294 ? -2.5 25.75 5.652 1 95.25 294 ILE A O 1
ATOM 2462 N N . ARG A 1 295 ? -4.344 25.297 6.852 1 96.62 295 ARG A N 1
ATOM 2463 C CA . ARG A 1 295 ? -4.098 26.312 7.871 1 96.62 295 ARG A CA 1
ATOM 2464 C C . ARG A 1 295 ? -3.77 27.672 7.234 1 96.62 295 ARG A C 1
ATOM 2466 O O . ARG A 1 295 ? -2.758 28.281 7.57 1 96.62 295 ARG A O 1
ATOM 2473 N N . PHE A 1 296 ? -4.547 28.156 6.285 1 96.69 296 PHE A N 1
ATOM 2474 C CA . PHE A 1 296 ? -4.598 29.484 5.695 1 96.69 296 PHE A CA 1
ATOM 2475 C C . PHE A 1 296 ? -3.381 29.734 4.816 1 96.69 296 PHE A C 1
ATOM 2477 O O . PHE A 1 296 ? -3.064 30.875 4.496 1 96.69 296 PHE A O 1
ATOM 2484 N N . LYS A 1 297 ? -2.654 28.703 4.406 1 96.06 297 LYS A N 1
ATOM 2485 C CA . LYS A 1 297 ? -1.432 28.844 3.621 1 96.06 297 LYS A CA 1
ATOM 2486 C C . LYS A 1 297 ? -1.689 29.609 2.33 1 96.06 297 LYS A C 1
ATOM 2488 O O . LYS A 1 297 ? -0.826 30.359 1.861 1 96.06 297 LYS A O 1
ATOM 2493 N N . ARG A 1 298 ? -2.809 29.516 1.841 1 92.31 298 ARG A N 1
ATOM 2494 C CA . ARG A 1 298 ? -3.084 30.125 0.544 1 92.31 298 ARG A CA 1
ATOM 2495 C C . ARG A 1 298 ? -3.768 31.484 0.709 1 92.31 298 ARG A C 1
ATOM 2497 O O . ARG A 1 298 ? -3.971 32.219 -0.269 1 92.31 298 ARG A O 1
ATOM 2504 N N . GLU A 1 299 ? -4.105 31.812 1.926 1 92.56 299 GLU A N 1
ATOM 2505 C CA . GLU A 1 299 ? -4.852 33.031 2.182 1 92.56 299 GLU A CA 1
ATOM 2506 C C . GLU A 1 299 ? -3.922 34.188 2.596 1 92.56 299 GLU A C 1
ATOM 2508 O O . GLU A 1 299 ? -4.266 35.344 2.457 1 92.56 299 GLU A O 1
ATOM 2513 N N . LEU A 1 300 ? -2.844 33.812 3.006 1 95.5 300 LEU A N 1
ATOM 2514 C CA . LEU A 1 300 ? -1.922 34.812 3.549 1 95.5 300 LEU A CA 1
ATOM 2515 C C . LEU A 1 300 ? -0.655 34.906 2.705 1 95.5 300 LEU A C 1
ATOM 2517 O O . LEU A 1 300 ? -0.365 34 1.919 1 95.5 300 LEU A O 1
ATOM 2521 N N . SER A 1 301 ? 0.042 36.062 2.879 1 94.62 301 SER A N 1
ATOM 2522 C CA . SER A 1 301 ? 1.378 36.125 2.295 1 94.62 301 SER A CA 1
ATOM 2523 C C . SER A 1 301 ? 2.301 35.094 2.9 1 94.62 301 SER A C 1
ATOM 2525 O O . SER A 1 301 ? 2.049 34.594 4.004 1 94.62 301 SER A O 1
ATOM 2527 N N . PHE A 1 302 ? 3.355 34.812 2.189 1 94.38 302 PHE A N 1
ATOM 2528 C CA . PHE A 1 302 ? 4.293 33.781 2.625 1 94.38 302 PHE A CA 1
ATOM 2529 C C . PHE A 1 302 ? 4.82 34.094 4.02 1 94.38 302 PHE A C 1
ATOM 2531 O O . PHE A 1 302 ? 4.832 33.219 4.891 1 94.38 302 PHE A O 1
ATOM 2538 N N . GLN A 1 303 ? 5.172 35.312 4.258 1 95.25 303 GLN A N 1
ATOM 2539 C CA . GLN A 1 303 ? 5.734 35.719 5.543 1 95.25 303 GLN A CA 1
ATOM 2540 C C . GLN A 1 303 ? 4.676 35.688 6.641 1 95.25 303 GLN A C 1
ATOM 2542 O O . GLN A 1 303 ? 4.973 35.344 7.781 1 95.25 303 GLN A O 1
ATOM 2547 N N . ASP A 1 304 ? 3.52 36.062 6.281 1 96.94 304 ASP A N 1
ATOM 2548 C CA . ASP A 1 304 ? 2.436 36.062 7.258 1 96.94 304 ASP A CA 1
ATOM 2549 C C . ASP A 1 304 ? 2.057 34.656 7.672 1 96.94 304 ASP A C 1
ATOM 2551 O O . ASP A 1 304 ? 1.669 34.406 8.812 1 96.94 304 ASP A O 1
ATOM 2555 N N . VAL A 1 305 ? 2.205 33.719 6.746 1 97.56 305 VAL A N 1
ATOM 2556 C CA . VAL A 1 305 ? 1.942 32.344 7.047 1 97.56 305 VAL A CA 1
ATOM 2557 C C . VAL A 1 305 ? 2.934 31.828 8.094 1 97.56 305 VAL A C 1
ATOM 2559 O O . VAL A 1 305 ? 2.553 31.141 9.039 1 97.56 305 VAL A O 1
ATOM 2562 N N . LEU A 1 306 ? 4.184 32.188 7.953 1 98.19 306 LEU A N 1
ATOM 2563 C CA . LEU A 1 306 ? 5.199 31.781 8.922 1 98.19 306 LEU A CA 1
ATOM 2564 C C . LEU A 1 306 ? 4.836 32.25 10.32 1 98.19 306 LEU A C 1
ATOM 2566 O O . LEU A 1 306 ? 4.902 31.484 11.281 1 98.19 306 LEU A O 1
ATOM 2570 N N . ARG A 1 307 ? 4.438 33.469 10.344 1 97.75 307 ARG A N 1
ATOM 2571 C CA . ARG A 1 307 ? 4.086 34.062 11.633 1 97.75 307 ARG A CA 1
ATOM 2572 C C . ARG A 1 307 ? 2.869 33.375 12.242 1 97.75 307 ARG A C 1
ATOM 2574 O O . ARG A 1 307 ? 2.871 33.031 13.422 1 97.75 307 ARG A O 1
ATOM 2581 N N . LEU A 1 308 ? 1.87 33.156 11.445 1 98.19 308 LEU A N 1
ATOM 2582 C CA . LEU A 1 308 ? 0.648 32.531 11.945 1 98.19 308 LEU A CA 1
ATOM 2583 C C . LEU A 1 308 ? 0.937 31.141 12.5 1 98.19 308 LEU A C 1
ATOM 2585 O O . LEU A 1 308 ? 0.448 30.781 13.57 1 98.19 308 LEU A O 1
ATOM 2589 N N . TRP A 1 309 ? 1.708 30.391 11.781 1 98.38 309 TRP A N 1
ATOM 2590 C CA . TRP A 1 309 ? 1.979 29.016 12.172 1 98.38 309 TRP A CA 1
ATOM 2591 C C . TRP A 1 309 ? 2.775 28.953 13.477 1 98.38 309 TRP A C 1
ATOM 2593 O O . TRP A 1 309 ? 2.498 28.141 14.352 1 98.38 309 TRP A O 1
ATOM 2603 N N . GLU A 1 310 ? 3.697 29.828 13.672 1 97.62 310 GLU A N 1
ATOM 2604 C CA . GLU A 1 310 ? 4.469 29.922 14.906 1 97.62 310 GLU A CA 1
ATOM 2605 C C . GLU A 1 310 ? 3.564 30.188 16.109 1 97.62 310 GLU A C 1
ATOM 2607 O O . GLU A 1 310 ? 3.738 29.594 17.172 1 97.62 310 GLU A O 1
ATOM 2612 N N . VAL A 1 311 ? 2.693 31.094 15.797 1 97.44 311 VAL A N 1
ATOM 2613 C CA . VAL A 1 311 ? 1.735 31.453 16.844 1 97.44 311 VAL A CA 1
ATOM 2614 C C . VAL A 1 311 ? 0.884 30.234 17.188 1 97.44 311 VAL A C 1
ATOM 2616 O O . VAL A 1 311 ? 0.714 29.906 18.375 1 97.44 311 VAL A O 1
ATOM 2619 N N . MET A 1 312 ? 0.5 29.547 16.25 1 97.25 312 MET A N 1
ATOM 2620 C CA . MET A 1 312 ? -0.358 28.391 16.469 1 97.25 312 MET A CA 1
ATOM 2621 C C . MET A 1 312 ? 0.414 27.25 17.125 1 97.25 312 MET A C 1
ATOM 2623 O O . MET A 1 312 ? -0.131 26.531 17.969 1 97.25 312 MET A O 1
ATOM 2627 N N . TRP A 1 313 ? 1.637 27.109 16.812 1 97.94 313 TRP A N 1
ATOM 2628 C CA . TRP A 1 313 ? 2.445 26 17.312 1 97.94 313 TRP A CA 1
ATOM 2629 C C . TRP A 1 313 ? 2.758 26.188 18.797 1 97.94 313 TRP A C 1
ATOM 2631 O O . TRP A 1 313 ? 3.213 25.266 19.469 1 97.94 313 TRP A O 1
ATOM 2641 N N . THR A 1 314 ? 2.51 27.344 19.328 1 97.56 314 THR A N 1
ATOM 2642 C CA . THR A 1 314 ? 2.711 27.562 20.75 1 97.56 314 THR A CA 1
ATOM 2643 C C . THR A 1 314 ? 1.635 26.844 21.562 1 97.56 314 THR A C 1
ATOM 2645 O O . THR A 1 314 ? 1.803 26.609 22.766 1 97.56 314 THR A O 1
ATOM 2648 N N . GLY A 1 315 ? 0.481 26.609 20.938 1 94.75 315 GLY A N 1
ATOM 2649 C CA . GLY A 1 315 ? -0.648 26 21.625 1 94.75 315 GLY A CA 1
ATOM 2650 C C . GLY A 1 315 ? -1.463 27.016 22.422 1 94.75 315 GLY A C 1
ATOM 2651 O O . GLY A 1 315 ? -2.383 26.641 23.156 1 94.75 315 GLY A O 1
ATOM 2652 N N . LEU A 1 316 ? -1.073 28.203 22.266 1 94.19 316 LEU A N 1
ATOM 2653 C CA . LEU A 1 316 ? -1.762 29.266 22.984 1 94.19 316 LEU A CA 1
ATOM 2654 C C . LEU A 1 316 ? -2.693 30.031 22.047 1 94.19 316 LEU A C 1
ATOM 2656 O O . LEU A 1 316 ? -2.469 30.078 20.828 1 94.19 316 LEU A O 1
ATOM 2660 N N . PRO A 1 317 ? -3.727 30.703 22.531 1 91.75 317 PRO A N 1
ATOM 2661 C CA . PRO A 1 317 ? -4.207 30.656 23.922 1 91.75 317 PRO A CA 1
ATOM 2662 C C . PRO A 1 317 ? -5.039 29.406 24.203 1 91.75 317 PRO A C 1
ATOM 2664 O O . PRO A 1 317 ? -5.375 29.141 25.375 1 91.75 317 PRO A O 1
ATOM 2667 N N . CYS A 1 318 ? -5.332 28.641 23.125 1 87.69 318 CYS A N 1
ATOM 2668 C CA . CYS A 1 318 ? -6.062 27.391 23.234 1 87.69 318 CYS A CA 1
ATOM 2669 C C . CYS A 1 318 ? -5.668 26.422 22.125 1 87.69 318 CYS A C 1
ATOM 2671 O O . CYS A 1 318 ? -4.98 26.812 21.172 1 87.69 318 CYS A O 1
ATOM 2673 N N . GLN A 1 319 ? -6.109 25.188 22.234 1 83.5 319 GLN A N 1
ATOM 2674 C CA . GLN A 1 319 ? -5.695 24.141 21.312 1 83.5 319 GLN A CA 1
ATOM 2675 C C . GLN A 1 319 ? -6.277 24.375 19.922 1 83.5 319 GLN A C 1
ATOM 2677 O O . GLN A 1 319 ? -5.633 24.078 18.906 1 83.5 319 GLN A O 1
ATOM 2682 N N . ASN A 1 320 ? -7.445 24.906 19.766 1 89.56 320 ASN A N 1
ATOM 2683 C CA . ASN A 1 320 ? -8.094 25.078 18.484 1 89.56 320 ASN A CA 1
ATOM 2684 C C . ASN A 1 320 ? -8.156 26.547 18.078 1 89.56 320 ASN A C 1
ATOM 2686 O O . ASN A 1 320 ? -9.18 27.031 17.594 1 89.56 320 ASN A O 1
ATOM 2690 N N . PHE A 1 321 ? -7.035 27.172 18.328 1 95.25 321 PHE A N 1
ATOM 2691 C CA . PHE A 1 321 ? -6.961 28.609 18.047 1 95.25 321 PHE A CA 1
ATOM 2692 C C . PHE A 1 321 ? -7.242 28.891 16.578 1 95.25 321 PHE A C 1
ATOM 2694 O O . PHE A 1 321 ? -7.781 29.953 16.234 1 95.25 321 PHE A O 1
ATOM 2701 N N . HIS A 1 322 ? -6.898 27.984 15.625 1 96.38 322 HIS A N 1
ATOM 2702 C CA . HIS A 1 322 ? -7.117 28.156 14.195 1 96.38 322 HIS A CA 1
ATOM 2703 C C . HIS A 1 322 ? -8.602 28.344 13.883 1 96.38 322 HIS A C 1
ATOM 2705 O O . HIS A 1 322 ? -8.961 29.016 12.922 1 96.38 322 HIS A O 1
ATOM 2711 N N . LEU A 1 323 ? -9.469 27.781 14.695 1 96.25 323 LEU A N 1
ATOM 2712 C CA . LEU A 1 323 ? -10.898 27.984 14.508 1 96.25 323 LEU A CA 1
ATOM 2713 C C . LEU A 1 323 ? -11.297 29.406 14.844 1 96.25 323 LEU A C 1
ATOM 2715 O O . LEU A 1 323 ? -12.164 30 14.188 1 96.25 323 LEU A O 1
ATOM 2719 N N . LEU A 1 324 ? -10.672 29.938 15.836 1 96.31 324 LEU A N 1
ATOM 2720 C CA . LEU A 1 324 ? -10.938 31.312 16.203 1 96.31 324 LEU A CA 1
ATOM 2721 C C . LEU A 1 324 ? -10.414 32.281 15.148 1 96.31 324 LEU A C 1
ATOM 2723 O O . LEU A 1 324 ? -10.992 33.344 14.922 1 96.31 324 LEU A O 1
ATOM 2727 N N . VAL A 1 325 ? -9.367 31.859 14.539 1 97.5 325 VAL A N 1
ATOM 2728 C CA . VAL A 1 325 ? -8.859 32.625 13.414 1 97.5 325 VAL A CA 1
ATOM 2729 C C . VAL A 1 325 ? -9.898 32.688 12.297 1 97.5 325 VAL A C 1
ATOM 2731 O O . VAL A 1 325 ? -10.133 33.719 11.695 1 97.5 325 VAL A O 1
ATOM 2734 N N . CYS A 1 326 ? -10.523 31.562 12.023 1 97 326 CYS A N 1
ATOM 2735 C CA . CYS A 1 326 ? -11.609 31.531 11.055 1 97 326 CYS A CA 1
ATOM 2736 C C . CYS A 1 326 ? -12.719 32.5 11.445 1 97 326 CYS A C 1
ATOM 2738 O O . CYS A 1 326 ? -13.188 33.281 10.609 1 97 326 CYS A O 1
ATOM 2740 N N . CYS A 1 327 ? -13.07 32.438 12.688 1 96.19 327 CYS A N 1
ATOM 2741 C CA . CYS A 1 327 ? -14.141 33.312 13.188 1 96.19 327 CYS A CA 1
ATOM 2742 C C . CYS A 1 327 ? -13.766 34.781 13.047 1 96.19 327 CYS A C 1
ATOM 2744 O O . CYS A 1 327 ? -14.617 35.594 12.711 1 96.19 327 CYS A O 1
ATOM 2746 N N . ALA A 1 328 ? -12.555 35.062 13.32 1 96.81 328 ALA A N 1
ATOM 2747 C CA . ALA A 1 328 ? -12.078 36.438 13.219 1 96.81 328 ALA A CA 1
ATOM 2748 C C . ALA A 1 328 ? -12.195 36.938 11.789 1 96.81 328 ALA A C 1
ATOM 2750 O O . ALA A 1 328 ? -12.617 38.094 11.57 1 96.81 328 ALA A O 1
ATOM 2751 N N . ILE A 1 329 ? -11.844 36.156 10.836 1 97.31 329 ILE A N 1
ATOM 2752 C CA . ILE A 1 329 ? -11.93 36.531 9.43 1 97.31 329 ILE A CA 1
ATOM 2753 C C . ILE A 1 329 ? -13.391 36.688 9.023 1 97.31 329 ILE A C 1
ATOM 2755 O O . ILE A 1 329 ? -13.75 37.688 8.391 1 97.31 329 ILE A O 1
ATOM 2759 N N . LEU A 1 330 ? -14.188 35.75 9.414 1 96.62 330 LEU A N 1
ATOM 2760 C CA . LEU A 1 330 ? -15.602 35.781 9.07 1 96.62 330 LEU A CA 1
ATOM 2761 C C . LEU A 1 330 ? -16.266 37 9.719 1 96.62 330 LEU A C 1
ATOM 2763 O O . LEU A 1 330 ? -17.141 37.625 9.109 1 96.62 330 LEU A O 1
ATOM 2767 N N . ASP A 1 331 ? -15.883 37.281 10.93 1 94.62 331 ASP A N 1
ATOM 2768 C CA . ASP A 1 331 ? -16.406 38.438 11.648 1 94.62 331 ASP A CA 1
ATOM 2769 C C . ASP A 1 331 ? -16.094 39.719 10.898 1 94.62 331 ASP A C 1
ATOM 2771 O O . ASP A 1 331 ? -16.906 40.656 10.898 1 94.62 331 ASP A O 1
ATOM 2775 N N . SER A 1 332 ? -15 39.812 10.297 1 94.69 332 SER A N 1
ATOM 2776 C CA . SER A 1 332 ? -14.594 41 9.555 1 94.69 332 SER A CA 1
ATOM 2777 C C . SER A 1 332 ? -15.344 41.094 8.227 1 94.69 332 SER A C 1
ATOM 2779 O O . SER A 1 332 ? -15.5 42.188 7.68 1 94.69 332 SER A O 1
ATOM 2781 N N . GLU A 1 333 ? -15.805 39.969 7.723 1 95.31 333 GLU A N 1
ATOM 2782 C CA . GLU A 1 333 ? -16.391 39.938 6.383 1 95.31 333 GLU A CA 1
ATOM 2783 C C . GLU A 1 333 ? -17.906 39.812 6.449 1 95.31 333 GLU A C 1
ATOM 2785 O O . GLU A 1 333 ? -18.594 40 5.438 1 95.31 333 GLU A O 1
ATOM 2790 N N . LYS A 1 334 ? -18.484 39.594 7.613 1 95.62 334 LYS A N 1
ATOM 2791 C CA . LYS A 1 334 ? -19.891 39.25 7.754 1 95.62 334 LYS A CA 1
ATOM 2792 C C . LYS A 1 334 ? -20.781 40.375 7.238 1 95.62 334 LYS A C 1
ATOM 2794 O O . LYS A 1 334 ? -21.812 40.125 6.617 1 95.62 334 LYS A O 1
ATOM 2799 N N . GLN A 1 335 ? -20.391 41.625 7.523 1 95.81 335 GLN A N 1
ATOM 2800 C CA . GLN A 1 335 ? -21.219 42.75 7.098 1 95.81 335 GLN A CA 1
ATOM 2801 C C . GLN A 1 335 ? -21.375 42.781 5.578 1 95.81 335 GLN A C 1
ATOM 2803 O O . GLN A 1 335 ? -22.469 42.938 5.059 1 95.81 335 GLN A O 1
ATOM 2808 N N . LYS A 1 336 ? -20.266 42.688 4.945 1 95.81 336 LYS A N 1
ATOM 2809 C CA . LYS A 1 336 ? -20.297 42.688 3.484 1 95.81 336 LYS A CA 1
ATOM 2810 C C . LYS A 1 336 ? -21.109 41.5 2.961 1 95.81 336 LYS A C 1
ATOM 2812 O O . LYS A 1 336 ? -21.922 41.656 2.043 1 95.81 336 LYS A O 1
ATOM 2817 N N . ILE A 1 337 ? -20.953 40.344 3.467 1 96.06 337 ILE A N 1
ATOM 2818 C CA . ILE A 1 337 ? -21.625 39.125 3.029 1 96.06 337 ILE A CA 1
ATOM 2819 C C . ILE A 1 337 ? -23.141 39.281 3.186 1 96.06 337 ILE A C 1
ATOM 2821 O O . ILE A 1 337 ? -23.906 38.969 2.273 1 96.06 337 ILE A O 1
ATOM 2825 N N . MET A 1 338 ? -23.547 39.812 4.289 1 95.94 338 MET A N 1
ATOM 2826 C CA . MET A 1 338 ? -24.969 39.969 4.59 1 95.94 338 MET A CA 1
ATOM 2827 C C . MET A 1 338 ? -25.578 41.125 3.807 1 95.94 338 MET A C 1
ATOM 2829 O O . MET A 1 338 ? -26.688 40.969 3.268 1 95.94 338 MET A O 1
ATOM 2833 N N . GLU A 1 339 ? -24.891 42.188 3.766 1 96.5 339 GLU A N 1
ATOM 2834 C CA . GLU A 1 339 ? -25.422 43.375 3.082 1 96.5 339 GLU A CA 1
ATOM 2835 C C . GLU A 1 339 ? -25.594 43.125 1.588 1 96.5 339 GLU A C 1
ATOM 2837 O O . GLU A 1 339 ? -26.531 43.625 0.97 1 96.5 339 GLU A O 1
ATOM 2842 N N . GLU A 1 340 ? -24.75 42.406 1.052 1 95.94 340 GLU A N 1
ATOM 2843 C CA . GLU A 1 340 ? -24.812 42.094 -0.375 1 95.94 340 GLU A CA 1
ATOM 2844 C C . GLU A 1 340 ? -25.672 40.875 -0.645 1 95.94 340 GLU A C 1
ATOM 2846 O O . GLU A 1 340 ? -25.844 40.469 -1.796 1 95.94 340 GLU A O 1
ATOM 2851 N N . ASN A 1 341 ? -26.188 40.312 0.319 1 94.94 341 ASN A N 1
ATOM 2852 C CA . ASN A 1 341 ? -27.078 39.156 0.226 1 94.94 341 ASN A CA 1
ATOM 2853 C C . ASN A 1 341 ? -26.422 38 -0.563 1 94.94 341 ASN A C 1
ATOM 2855 O O . ASN A 1 341 ? -27.016 37.5 -1.524 1 94.94 341 ASN A O 1
ATOM 2859 N N . PHE A 1 342 ? -25.234 37.688 -0.17 1 94.38 342 PHE A N 1
ATOM 2860 C CA . PHE A 1 342 ? -24.5 36.656 -0.855 1 94.38 342 PHE A CA 1
ATOM 2861 C C . PHE A 1 342 ? -25.125 35.281 -0.608 1 94.38 342 PHE A C 1
ATOM 2863 O O . PHE A 1 342 ? -25.516 34.969 0.52 1 94.38 342 PHE A O 1
ATOM 2870 N N . GLY A 1 343 ? -25.312 34.5 -1.709 1 91 343 GLY A N 1
ATOM 2871 C CA . GLY A 1 343 ? -25.594 33.094 -1.571 1 91 343 GLY A CA 1
ATOM 2872 C C . GLY A 1 343 ? -24.344 32.25 -1.388 1 91 343 GLY A C 1
ATOM 2873 O O . GLY A 1 343 ? -23.234 32.781 -1.237 1 91 343 GLY A O 1
ATOM 2874 N N . PHE A 1 344 ? -24.516 31.016 -1.383 1 83.5 344 PHE A N 1
ATOM 2875 C CA . PHE A 1 344 ? -23.406 30.094 -1.122 1 83.5 344 PHE A CA 1
ATOM 2876 C C . PHE A 1 344 ? -22.266 30.344 -2.1 1 83.5 344 PHE A C 1
ATOM 2878 O O . PHE A 1 344 ? -21.109 30.5 -1.688 1 83.5 344 PHE A O 1
ATOM 2885 N N . ASN A 1 345 ? -22.578 30.406 -3.357 1 85.19 345 ASN A N 1
ATOM 2886 C CA . ASN A 1 345 ? -21.547 30.578 -4.383 1 85.19 345 ASN A CA 1
ATOM 2887 C C . ASN A 1 345 ? -20.859 31.922 -4.273 1 85.19 345 ASN A C 1
ATOM 2889 O O . ASN A 1 345 ? -19.641 32.031 -4.48 1 85.19 345 ASN A O 1
ATOM 2893 N N . GLU A 1 346 ? -21.625 32.875 -4.004 1 92.38 346 GLU A N 1
ATOM 2894 C CA . GLU A 1 346 ? -21.062 34.188 -3.854 1 92.38 346 GLU A CA 1
ATOM 2895 C C . GLU A 1 346 ? -20.172 34.281 -2.619 1 92.38 346 GLU A C 1
ATOM 2897 O O . GLU A 1 346 ? -19.141 34.969 -2.639 1 92.38 346 GLU A O 1
ATOM 2902 N N . ILE A 1 347 ? -20.562 33.594 -1.614 1 91.5 347 ILE A N 1
ATOM 2903 C CA . ILE A 1 347 ? -19.75 33.562 -0.399 1 91.5 347 ILE A CA 1
ATOM 2904 C C . ILE A 1 347 ? -18.406 32.875 -0.682 1 91.5 347 ILE A C 1
ATOM 2906 O O . ILE A 1 347 ? -17.359 33.406 -0.327 1 91.5 347 ILE A O 1
ATOM 2910 N N . LEU A 1 348 ? -18.516 31.734 -1.294 1 87.38 348 LEU A N 1
ATOM 2911 C CA . LEU A 1 348 ? -17.312 30.984 -1.643 1 87.38 348 LEU A CA 1
ATOM 2912 C C . LEU A 1 348 ? -16.375 31.844 -2.484 1 87.38 348 LEU A C 1
ATOM 2914 O O . LEU A 1 348 ? -15.172 31.891 -2.215 1 87.38 348 LEU A O 1
ATOM 2918 N N . LYS A 1 349 ? -16.891 32.438 -3.479 1 90 349 LYS A N 1
ATOM 2919 C CA . LYS A 1 349 ? -16.094 33.344 -4.336 1 90 349 LYS A CA 1
ATOM 2920 C C . LYS A 1 349 ? -15.469 34.469 -3.529 1 90 349 LYS A C 1
ATOM 2922 O O . LYS A 1 349 ? -14.289 34.781 -3.697 1 90 349 LYS A O 1
ATOM 2927 N N . HIS A 1 350 ? -16.234 35.062 -2.717 1 92.31 350 HIS A N 1
ATOM 2928 C CA . HIS A 1 350 ? -15.773 36.188 -1.89 1 92.31 350 HIS A CA 1
ATOM 2929 C C . HIS A 1 350 ? -14.633 35.75 -0.975 1 92.31 350 HIS A C 1
ATOM 2931 O O . HIS A 1 350 ? -13.609 36.438 -0.877 1 92.31 350 HIS A O 1
ATOM 2937 N N . ILE A 1 351 ? -14.844 34.656 -0.36 1 91.25 351 ILE A N 1
ATOM 2938 C CA . ILE A 1 351 ? -13.852 34.125 0.562 1 91.25 351 ILE A CA 1
ATOM 2939 C C . ILE A 1 351 ? -12.562 33.781 -0.198 1 91.25 351 ILE A C 1
ATOM 2941 O O . ILE A 1 351 ? -11.461 34.062 0.285 1 91.25 351 ILE A O 1
ATOM 2945 N N . ASN A 1 352 ? -12.68 33.281 -1.354 1 87.62 352 ASN A N 1
ATOM 2946 C CA . ASN A 1 352 ? -11.516 32.969 -2.172 1 87.62 352 ASN A CA 1
ATOM 2947 C C . ASN A 1 352 ? -10.789 34.219 -2.611 1 87.62 352 ASN A C 1
ATOM 2949 O O . ASN A 1 352 ? -9.555 34.25 -2.727 1 87.62 352 ASN A O 1
ATOM 2953 N N . GLU A 1 353 ? -11.531 35.219 -2.799 1 91.69 353 GLU A N 1
ATOM 2954 C CA . GLU A 1 353 ? -10.969 36.5 -3.27 1 91.69 353 GLU A CA 1
ATOM 2955 C C . GLU A 1 353 ? -10.25 37.219 -2.143 1 91.69 353 GLU A C 1
ATOM 2957 O O . GLU A 1 353 ? -9.492 38.156 -2.393 1 91.69 353 GLU A O 1
ATOM 2962 N N . LEU A 1 354 ? -10.477 36.75 -0.974 1 91.06 354 LEU A N 1
ATOM 2963 C CA . LEU A 1 354 ? -9.789 37.344 0.166 1 91.06 354 LEU A CA 1
ATOM 2964 C C . LEU A 1 354 ? -8.32 36.938 0.188 1 91.06 354 LEU A C 1
ATOM 2966 O O . LEU A 1 354 ? -7.52 37.531 0.918 1 91.06 354 LEU A O 1
ATOM 2970 N N . SER A 1 355 ? -7.949 36.062 -0.646 1 89.81 355 SER A N 1
ATOM 2971 C CA . SER A 1 355 ? -6.586 35.562 -0.664 1 89.81 355 SER A CA 1
ATOM 2972 C C . SER A 1 355 ? -5.57 36.656 -0.845 1 89.81 355 SER A C 1
ATOM 2974 O O . SER A 1 355 ? -5.723 37.531 -1.724 1 89.81 355 SER A O 1
ATOM 2976 N N . MET A 1 356 ? -4.594 36.781 0.02 1 91.56 356 MET A N 1
ATOM 2977 C CA . MET A 1 356 ? -3.461 37.688 -0.001 1 91.56 356 MET A CA 1
ATOM 2978 C C . MET A 1 356 ? -3.895 39.094 0.391 1 91.56 356 MET A C 1
ATOM 2980 O O . MET A 1 356 ? -3.137 40.062 0.223 1 91.56 356 MET A O 1
ATOM 2984 N N . LYS A 1 357 ? -5.105 39.25 0.905 1 93.12 357 LYS A N 1
ATOM 2985 C CA . LYS A 1 357 ? -5.602 40.562 1.284 1 93.12 357 LYS A CA 1
ATOM 2986 C C . LYS A 1 357 ? -5.828 40.656 2.791 1 93.12 357 LYS A C 1
ATOM 2988 O O . LYS A 1 357 ? -6.18 41.719 3.309 1 93.12 357 LYS A O 1
ATOM 2993 N N . LEU A 1 358 ? -5.582 39.656 3.41 1 94.12 358 LEU A N 1
ATOM 2994 C CA . LEU A 1 358 ? -5.84 39.594 4.844 1 94.12 358 LEU A CA 1
ATOM 2995 C C . LEU A 1 358 ? -4.688 40.219 5.629 1 94.12 358 LEU A C 1
ATOM 2997 O O . LEU A 1 358 ? -3.523 40.031 5.262 1 94.12 358 LEU A O 1
ATOM 3001 N N . ASP A 1 359 ? -5.055 40.938 6.609 1 94.56 359 ASP A N 1
ATOM 3002 C CA . ASP A 1 359 ? -4.066 41.5 7.523 1 94.56 359 ASP A CA 1
ATOM 3003 C C . ASP A 1 359 ? -3.885 40.625 8.75 1 94.56 359 ASP A C 1
ATOM 3005 O O . ASP A 1 359 ? -4.727 40.625 9.656 1 94.56 359 ASP A O 1
ATOM 3009 N N . ILE A 1 360 ? -2.713 40.094 8.875 1 95.56 360 ILE A N 1
ATOM 3010 C CA . ILE A 1 360 ? -2.459 39.094 9.891 1 95.56 360 ILE A CA 1
ATOM 3011 C C . ILE A 1 360 ? -2.5 39.719 11.273 1 95.56 360 ILE A C 1
ATOM 3013 O O . ILE A 1 360 ? -2.953 39.094 12.242 1 95.56 360 ILE A O 1
ATOM 3017 N N . GLU A 1 361 ? -2.004 40.938 11.391 1 95.31 361 GLU A N 1
ATOM 3018 C CA . GLU A 1 361 ? -2.008 41.625 12.68 1 95.31 361 GLU A CA 1
ATOM 3019 C C . GLU A 1 361 ? -3.43 41.781 13.211 1 95.31 361 GLU A C 1
ATOM 3021 O O . GLU A 1 361 ? -3.715 41.469 14.359 1 95.31 361 GLU A O 1
ATOM 3026 N N . GLU A 1 362 ? -4.238 42.25 12.383 1 95.25 362 GLU A N 1
ATOM 3027 C CA . GLU A 1 362 ? -5.633 42.469 12.75 1 95.25 362 GLU A CA 1
ATOM 3028 C C . GLU A 1 362 ? -6.34 41.156 13.07 1 95.25 362 GLU A C 1
ATOM 3030 O O . GLU A 1 362 ? -7.105 41.094 14.031 1 95.25 362 GLU A O 1
ATOM 3035 N N . ILE A 1 363 ? -6.113 40.219 12.281 1 96.5 363 ILE A N 1
ATOM 3036 C CA . ILE A 1 363 ? -6.762 38.906 12.445 1 96.5 363 ILE A CA 1
ATOM 3037 C C . ILE A 1 363 ? -6.355 38.281 13.773 1 96.5 363 ILE A C 1
ATOM 3039 O O . ILE A 1 363 ? -7.203 37.781 14.516 1 96.5 363 ILE A O 1
ATOM 3043 N N . LEU A 1 364 ? -5.078 38.312 14.117 1 97.44 364 LEU A N 1
ATOM 3044 C CA . LEU A 1 364 ? -4.586 37.719 15.359 1 97.44 364 LEU A CA 1
ATOM 3045 C C . LEU A 1 364 ? -5.125 38.469 16.578 1 97.44 364 LEU A C 1
ATOM 3047 O O . LEU A 1 364 ? -5.453 37.844 17.594 1 97.44 364 LEU A O 1
ATOM 3051 N N . GLN A 1 365 ? -5.188 39.75 16.453 1 97.19 365 GLN A N 1
ATOM 3052 C CA . GLN A 1 365 ? -5.762 40.531 17.531 1 97.19 365 GLN A CA 1
ATOM 3053 C C . GLN A 1 365 ? -7.23 40.188 17.75 1 97.19 365 GLN A C 1
ATOM 3055 O O . GLN A 1 365 ? -7.656 40 18.891 1 97.19 365 GLN A O 1
ATOM 3060 N N . LYS A 1 366 ? -7.93 40.156 16.688 1 96.38 366 LYS A N 1
ATOM 3061 C CA . LYS A 1 366 ? -9.352 39.844 16.766 1 96.38 366 LYS A CA 1
ATOM 3062 C C . LYS A 1 366 ? -9.578 38.438 17.297 1 96.38 366 LYS A C 1
ATOM 3064 O O . LYS A 1 366 ? -10.469 38.219 18.125 1 96.38 366 LYS A O 1
ATOM 3069 N N . ALA A 1 367 ? -8.844 37.469 16.812 1 96.88 367 ALA A N 1
ATOM 3070 C CA . ALA A 1 367 ? -8.984 36.062 17.234 1 96.88 367 ALA A CA 1
ATOM 3071 C C . ALA A 1 367 ? -8.68 35.938 18.734 1 96.88 367 ALA A C 1
ATOM 3073 O O . ALA A 1 367 ? -9.398 35.25 19.453 1 96.88 367 ALA A O 1
ATOM 3074 N N . GLU A 1 368 ? -7.574 36.531 19.125 1 96.25 368 GLU A N 1
ATOM 3075 C CA . GLU A 1 368 ? -7.238 36.5 20.547 1 96.25 368 GLU A CA 1
ATOM 3076 C C . GLU A 1 368 ? -8.328 37.188 21.375 1 96.25 368 GLU A C 1
ATOM 3078 O O . GLU A 1 368 ? -8.664 36.719 22.469 1 96.25 368 GLU A O 1
ATOM 3083 N N . GLY A 1 369 ? -8.812 38.281 20.891 1 94.94 369 GLY A N 1
ATOM 3084 C CA . GLY A 1 369 ? -9.914 38.969 21.547 1 94.94 369 GLY A CA 1
ATOM 3085 C C . GLY A 1 369 ? -11.141 38.094 21.719 1 94.94 369 GLY A C 1
ATOM 3086 O O . GLY A 1 369 ? -11.781 38.094 22.766 1 94.94 369 GLY A O 1
ATOM 3087 N N . ILE A 1 370 ? -11.461 37.406 20.672 1 93.38 370 ILE A N 1
ATOM 3088 C CA . ILE A 1 370 ? -12.602 36.5 20.703 1 93.38 370 ILE A CA 1
ATOM 3089 C C . ILE A 1 370 ? -12.359 35.438 21.781 1 93.38 370 ILE A C 1
ATOM 3091 O O . ILE A 1 370 ? -13.273 35.094 22.531 1 93.38 370 ILE A O 1
ATOM 3095 N N . CYS A 1 371 ? -11.211 34.906 21.812 1 91.88 371 CYS A N 1
ATOM 3096 C CA . CYS A 1 371 ? -10.875 33.875 22.797 1 91.88 371 CYS A CA 1
ATOM 3097 C C . CYS A 1 371 ? -11.078 34.375 24.219 1 91.88 371 CYS A C 1
ATOM 3099 O O . CYS A 1 371 ? -11.688 33.719 25.047 1 91.88 371 CYS A O 1
ATOM 3101 N N . LEU A 1 372 ? -10.594 35.594 24.422 1 89.38 372 LEU A N 1
ATOM 3102 C CA . LEU A 1 372 ? -10.703 36.188 25.734 1 89.38 372 LEU A CA 1
ATOM 3103 C C . LEU A 1 372 ? -12.156 36.5 26.078 1 89.38 372 LEU A C 1
ATOM 3105 O O . LEU A 1 372 ? -12.578 36.375 27.234 1 89.38 372 LEU A O 1
ATOM 3109 N N . GLN A 1 373 ? -12.844 36.906 25.078 1 88.31 373 GLN A N 1
ATOM 3110 C CA . GLN A 1 373 ? -14.266 37.188 25.234 1 88.31 373 GLN A CA 1
ATOM 3111 C C . GLN A 1 373 ? -15.023 35.938 25.688 1 88.31 373 GLN A C 1
ATOM 3113 O O . GLN A 1 373 ? -15.859 36 26.594 1 88.31 373 GLN A O 1
ATOM 3118 N N . ILE A 1 374 ? -14.742 34.906 25.062 1 84.38 374 ILE A N 1
ATOM 3119 C CA . ILE A 1 374 ? -15.406 33.656 25.359 1 84.38 374 ILE A CA 1
ATOM 3120 C C . ILE A 1 374 ? -15 33.156 26.75 1 84.38 374 ILE A C 1
ATOM 3122 O O . ILE A 1 374 ? -15.836 32.719 27.531 1 84.38 374 ILE A O 1
ATOM 3126 N N . LYS A 1 375 ? -13.75 33.25 27.094 1 81.94 375 LYS A N 1
AT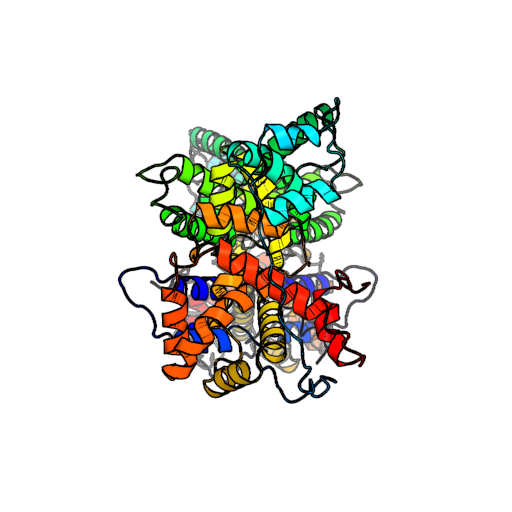OM 3127 C CA . LYS A 1 375 ? -13.25 32.844 28.391 1 81.94 375 LYS A CA 1
ATOM 3128 C C . LYS A 1 375 ? -13.828 33.688 29.516 1 81.94 375 LYS A C 1
ATOM 3130 O O . LYS A 1 375 ? -14.023 33.188 30.641 1 81.94 375 LYS A O 1
ATOM 3135 N N . GLY A 1 376 ? -14.016 34.906 29.266 1 76.38 376 GLY A N 1
ATOM 3136 C CA . GLY A 1 376 ? -14.555 35.812 30.266 1 76.38 376 GLY A CA 1
ATOM 3137 C C . GLY A 1 376 ? -16.031 35.594 30.516 1 76.38 376 GLY A C 1
ATOM 3138 O O . GLY A 1 376 ? -16.562 36.031 31.531 1 76.38 376 GLY A O 1
ATOM 3139 N N . CYS A 1 377 ? -16.641 35.125 29.578 1 71.12 377 CYS A N 1
ATOM 3140 C CA . CYS A 1 377 ? -18.094 34.938 29.688 1 71.12 377 CYS A CA 1
ATOM 3141 C C . CYS A 1 377 ? -18.406 33.844 30.719 1 71.12 377 CYS A C 1
ATOM 3143 O O . CYS A 1 377 ? -17.812 32.781 30.688 1 71.12 377 CYS A O 1
ATOM 3145 N N . LYS A 1 378 ? -18.547 34.156 32.125 1 54.62 378 LYS A N 1
ATOM 3146 C CA . LYS A 1 378 ? -18.984 33.281 33.219 1 54.62 378 LYS A CA 1
ATOM 3147 C C . LYS A 1 378 ? -20.156 32.406 32.812 1 54.62 378 LYS A C 1
ATOM 3149 O O . LYS A 1 378 ? -21.312 32.875 32.781 1 54.62 378 LYS A O 1
ATOM 3154 N N . VAL A 1 379 ? -19.984 31.766 31.75 1 51.34 379 VAL A N 1
ATOM 3155 C CA . VAL A 1 379 ? -21.141 30.984 31.328 1 51.34 379 VAL A CA 1
ATOM 3156 C C . VAL A 1 379 ? -21.531 29.984 32.406 1 51.34 379 VAL A C 1
ATOM 3158 O O . VAL A 1 379 ? -20.719 29.156 32.812 1 51.34 379 VAL A O 1
ATOM 3161 N N . ARG A 1 380 ? -22.484 30.297 33.281 1 43.09 380 ARG A N 1
ATOM 3162 C CA . ARG A 1 380 ? -23.141 29.594 34.375 1 43.09 380 ARG A CA 1
ATOM 3163 C C . ARG A 1 380 ? -23.547 28.172 33.938 1 43.09 380 ARG A C 1
ATOM 3165 O O . ARG A 1 380 ? -23.734 27.297 34.781 1 43.09 380 ARG A O 1
ATOM 3172 N N . SER A 1 381 ? -24.297 27.922 32.875 1 40.34 381 SER A N 1
ATOM 3173 C CA . SER A 1 381 ? -25 26.656 32.812 1 40.34 381 SER A CA 1
ATOM 3174 C C . SER A 1 381 ? -24.172 25.594 32.094 1 40.34 381 SER A C 1
ATOM 3176 O O . SER A 1 381 ? -23.484 25.906 31.125 1 40.34 381 SER A O 1
ATOM 3178 N N . ALA A 1 382 ? -24.016 24.422 32.562 1 39.97 382 ALA A N 1
ATOM 3179 C CA . ALA A 1 382 ? -23.328 23.172 32.281 1 39.97 382 ALA A CA 1
ATOM 3180 C C . ALA A 1 382 ? -23.406 22.828 30.797 1 39.97 382 ALA A C 1
ATOM 3182 O O . ALA A 1 382 ? -22.531 22.141 30.266 1 39.97 382 ALA A O 1
ATOM 3183 N N . ALA A 1 383 ? -24.516 22.906 30.375 1 39.78 383 ALA A N 1
ATOM 3184 C CA . ALA A 1 383 ? -24.875 22.391 29.047 1 39.78 383 ALA A CA 1
ATOM 3185 C C . ALA A 1 383 ? -24.141 23.156 27.953 1 39.78 383 ALA A C 1
ATOM 3187 O O . ALA A 1 383 ? -23.75 22.578 26.938 1 39.78 383 ALA A O 1
ATOM 3188 N N . GLN A 1 384 ? -24.031 24.531 28.031 1 42.38 384 GLN A N 1
ATOM 3189 C CA . GLN A 1 384 ? -23.406 25.375 27.016 1 42.38 384 GLN A CA 1
ATOM 3190 C C . GLN A 1 384 ? -21.891 25.219 27.016 1 42.38 384 GLN A C 1
ATOM 3192 O O . GLN A 1 384 ? -21.234 25.516 26.016 1 42.38 384 GLN A O 1
ATOM 3197 N N . VAL A 1 385 ? -21.375 24.703 28.031 1 42.75 385 VAL A N 1
ATOM 3198 C CA . VAL A 1 385 ? -19.953 24.5 28.344 1 42.75 385 VAL A CA 1
ATOM 3199 C C . VAL A 1 385 ? -19.406 23.359 27.484 1 42.75 385 VAL A C 1
ATOM 3201 O O . VAL A 1 385 ? -18.188 23.219 27.344 1 42.75 385 VAL A O 1
ATOM 3204 N N . GLY A 1 386 ? -20.281 22.625 27.016 1 43.84 386 GLY A N 1
ATOM 3205 C CA . GLY A 1 386 ? -19.734 21.484 26.312 1 43.84 386 GLY A CA 1
ATOM 3206 C C . GLY A 1 386 ? -18.906 21.875 25.094 1 43.84 386 GLY A C 1
ATOM 3207 O O . GLY A 1 386 ? -17.844 21.297 24.844 1 43.84 386 GLY A O 1
ATOM 3208 N N . VAL A 1 387 ? -19.562 22.797 24.391 1 45.84 387 VAL A N 1
ATOM 3209 C CA . VAL A 1 387 ? -18.844 23.219 23.188 1 45.84 387 VAL A CA 1
ATOM 3210 C C . VAL A 1 387 ? -17.531 23.875 23.594 1 45.84 387 VAL A C 1
ATOM 3212 O O . VAL A 1 387 ? -16.5 23.656 22.953 1 45.84 387 VAL A O 1
ATOM 3215 N N . LEU A 1 388 ? -17.672 24.625 24.719 1 46.38 388 LEU A N 1
ATOM 3216 C CA . LEU A 1 388 ? -16.5 25.375 25.156 1 46.38 388 LEU A CA 1
ATOM 3217 C C . LEU A 1 388 ? -15.43 24.438 25.703 1 46.38 388 LEU A C 1
ATOM 3219 O O . LEU A 1 388 ? -14.234 24.703 25.578 1 46.38 388 LEU A O 1
ATOM 3223 N N . ARG A 1 389 ? -15.922 23.375 26.391 1 46.81 389 ARG A N 1
ATOM 3224 C CA . ARG A 1 389 ? -15.016 22.375 26.953 1 46.81 389 ARG A CA 1
ATOM 3225 C C . ARG A 1 389 ? -14.273 21.641 25.828 1 46.81 389 ARG A C 1
ATOM 3227 O O . ARG A 1 389 ? -13.102 21.281 25.984 1 46.81 389 ARG A O 1
ATOM 3234 N N . SER A 1 390 ? -15.039 21.344 24.797 1 46.25 390 SER A N 1
ATOM 3235 C CA . SER A 1 390 ? -14.383 20.641 23.703 1 46.25 390 SER A CA 1
ATOM 3236 C C . SER A 1 390 ? -13.273 21.469 23.094 1 46.25 390 SER A C 1
ATOM 3238 O O . SER A 1 390 ? -12.32 20.938 22.516 1 46.25 390 SER A O 1
ATOM 3240 N N . PHE A 1 391 ? -13.555 22.766 23.188 1 44.84 391 PHE A N 1
ATOM 3241 C CA . PHE A 1 391 ? -12.516 23.641 22.688 1 44.84 391 PHE A CA 1
ATOM 3242 C C . PHE A 1 391 ? -11.305 23.641 23.609 1 44.84 391 PHE A C 1
ATOM 3244 O O . PHE A 1 391 ? -10.172 23.828 23.156 1 44.84 391 PHE A O 1
ATOM 3251 N N . ASN A 1 392 ? -11.633 23.516 24.922 1 42.91 392 ASN A N 1
ATOM 3252 C CA . ASN A 1 392 ? -10.508 23.578 25.844 1 42.91 392 ASN A CA 1
ATOM 3253 C C . ASN A 1 392 ? -9.891 22.203 26.078 1 42.91 392 ASN A C 1
ATOM 3255 O O . ASN A 1 392 ? -8.781 22.094 26.594 1 42.91 392 ASN A O 1
ATOM 3259 N N . SER A 1 393 ? -10.727 21.062 26.047 1 41.25 393 SER A N 1
ATOM 3260 C CA . SER A 1 393 ? -10.211 19.812 26.609 1 41.25 393 SER A CA 1
ATOM 3261 C C . SER A 1 393 ? -9.422 19.031 25.578 1 41.25 393 SER A C 1
ATOM 3263 O O . SER A 1 393 ? -9.836 18.906 24.422 1 41.25 393 SER A O 1
ATOM 3265 N N . SER A 1 394 ? -8.141 18.859 25.766 1 38.62 394 SER A N 1
ATOM 3266 C CA . SER A 1 394 ? -7.125 18 25.172 1 38.62 394 SER A CA 1
ATOM 3267 C C . SER A 1 394 ? -7.582 16.547 25.141 1 38.62 394 SER A C 1
ATOM 3269 O O . SER A 1 394 ? -6.816 15.656 24.766 1 38.62 394 SER A O 1
ATOM 3271 N N . THR A 1 395 ? -8.633 16.094 25.766 1 32.31 395 THR A N 1
ATOM 3272 C CA . THR A 1 395 ? -8.664 14.672 26.094 1 32.31 395 THR A CA 1
ATOM 3273 C C . THR A 1 395 ? -9.141 13.852 24.906 1 32.31 395 THR A C 1
ATOM 3275 O O . THR A 1 395 ? -10.281 13.992 24.469 1 32.31 395 THR A O 1
ATOM 3278 N N . VAL A 1 396 ? -8.305 13.516 23.984 1 35.47 396 VAL A N 1
ATOM 3279 C CA . VAL A 1 396 ? -8.508 12.367 23.109 1 35.47 396 VAL A CA 1
ATOM 3280 C C . VAL A 1 396 ? -8.969 11.164 23.922 1 35.47 396 VAL A C 1
ATOM 3282 O O . VAL A 1 396 ? -8.242 10.68 24.797 1 35.47 396 VAL A O 1
ATOM 3285 N N . SER A 1 397 ? -10.211 10.977 24.203 1 29.36 397 SER A N 1
ATOM 3286 C CA . SER A 1 397 ? -10.586 9.664 24.734 1 29.36 397 SER A CA 1
ATOM 3287 C C . SER A 1 397 ? -10.227 8.555 23.75 1 29.36 397 SER A C 1
ATOM 3289 O O . SER A 1 397 ? -10.773 8.484 22.656 1 29.36 397 SER A O 1
ATOM 3291 N N . VAL A 1 398 ? -8.992 8.18 23.688 1 28.8 398 VAL A N 1
ATOM 3292 C CA . VAL A 1 398 ? -8.625 6.895 23.094 1 28.8 398 VAL A CA 1
ATOM 3293 C C . VAL A 1 398 ? -9.523 5.793 23.672 1 28.8 398 VAL A C 1
ATOM 3295 O O . VAL A 1 398 ? -9.586 5.605 24.875 1 28.8 398 VAL A O 1
ATOM 3298 N N . PRO A 1 399 ? -10.547 5.344 22.906 1 26.28 399 PRO A N 1
ATOM 3299 C CA . PRO A 1 399 ? -11.227 4.145 23.406 1 26.28 399 PRO A CA 1
ATOM 3300 C C . PRO A 1 399 ? -10.258 3.033 23.781 1 26.28 399 PRO A C 1
ATOM 3302 O O . PRO A 1 399 ? -9.219 2.867 23.141 1 26.28 399 PRO A O 1
ATOM 3305 N N . GLU A 1 400 ? -10.141 2.688 25.078 1 24.16 400 GLU A N 1
ATOM 3306 C CA . GLU A 1 400 ? -9.539 1.472 25.609 1 24.16 400 GLU A CA 1
ATOM 3307 C C . GLU A 1 400 ? -10.008 0.237 24.859 1 24.16 400 GLU A C 1
ATOM 3309 O O . GLU A 1 400 ? -11.18 -0.138 24.922 1 24.16 400 GLU A O 1
ATOM 3314 N N . THR A 1 401 ? -9.75 0.081 23.547 1 21.03 401 THR A N 1
ATOM 3315 C CA . THR A 1 401 ? -9.758 -1.339 23.219 1 21.03 401 THR A CA 1
ATOM 3316 C C . THR A 1 401 ? -8.516 -2.031 23.766 1 21.03 401 THR A C 1
ATOM 3318 O O . THR A 1 401 ? -7.414 -1.485 23.703 1 21.03 401 THR A O 1
ATOM 3321 N N . MET B 1 1 ? -27.656 -12.609 8.914 1 21.38 1 MET B N 1
ATOM 3322 C CA . MET B 1 1 ? -26.516 -12.047 8.203 1 21.38 1 MET B CA 1
ATOM 3323 C C . MET B 1 1 ? -25.328 -11.844 9.141 1 21.38 1 MET B C 1
ATOM 3325 O O . MET B 1 1 ? -25.438 -11.148 10.156 1 21.38 1 MET B O 1
ATOM 3329 N N . ASP B 1 2 ? -24.547 -12.844 9.25 1 26 2 ASP B N 1
ATOM 3330 C CA . ASP B 1 2 ? -23.531 -12.844 10.297 1 26 2 ASP B CA 1
ATOM 3331 C C . ASP B 1 2 ? -22.625 -11.609 10.188 1 26 2 ASP B C 1
ATOM 3333 O O . ASP B 1 2 ? -22.172 -11.266 9.094 1 26 2 ASP B O 1
ATOM 3337 N N . PRO B 1 3 ? -22.594 -10.766 11.172 1 32.03 3 PRO B N 1
ATOM 3338 C CA . PRO B 1 3 ? -21.922 -9.461 11.258 1 32.03 3 PRO B CA 1
ATOM 3339 C C . PRO B 1 3 ? -20.453 -9.523 10.883 1 32.03 3 PRO B C 1
ATOM 3341 O O . PRO B 1 3 ? -19.812 -8.484 10.711 1 32.03 3 PRO B O 1
ATOM 3344 N N . TYR B 1 4 ? -19.891 -10.766 11.164 1 31.11 4 TYR B N 1
ATOM 3345 C CA . TYR B 1 4 ? -18.453 -10.812 10.867 1 31.11 4 TYR B CA 1
ATOM 3346 C C . TYR B 1 4 ? -18.203 -10.617 9.375 1 31.11 4 TYR B C 1
ATOM 3348 O O . TYR B 1 4 ? -17.094 -10.281 8.961 1 31.11 4 TYR B O 1
ATOM 3356 N N . VAL B 1 5 ? -19.078 -11.047 8.508 1 34.44 5 VAL B N 1
ATOM 3357 C CA . VAL B 1 5 ? -18.938 -11.008 7.055 1 34.44 5 VAL B CA 1
ATOM 3358 C C . VAL B 1 5 ? -19.031 -9.562 6.566 1 34.44 5 VAL B C 1
ATOM 3360 O O . VAL B 1 5 ? -18.422 -9.211 5.551 1 34.44 5 VAL B O 1
ATOM 3363 N N . THR B 1 6 ? -19.844 -8.781 7.16 1 33.81 6 THR B N 1
ATOM 3364 C CA . THR B 1 6 ? -20.109 -7.434 6.668 1 33.81 6 THR B CA 1
ATOM 3365 C C . THR B 1 6 ? -18.844 -6.602 6.629 1 33.81 6 THR B C 1
ATOM 3367 O O . THR B 1 6 ? -18.672 -5.758 5.746 1 33.81 6 THR B O 1
ATOM 3370 N N . THR B 1 7 ? -18.094 -6.719 7.746 1 32.41 7 THR B N 1
ATOM 3371 C CA . THR B 1 7 ? -16.984 -5.789 7.863 1 32.41 7 THR B CA 1
ATOM 3372 C C . THR B 1 7 ? -15.773 -6.289 7.07 1 32.41 7 THR B C 1
ATOM 3374 O O . THR B 1 7 ? -14.688 -5.715 7.164 1 32.41 7 THR B O 1
ATOM 3377 N N . LEU B 1 8 ? -15.828 -7.52 6.652 1 35.88 8 LEU B N 1
ATOM 3378 C CA . LEU B 1 8 ? -14.664 -8 5.922 1 35.88 8 LEU B CA 1
ATOM 3379 C C . LEU B 1 8 ? -14.484 -7.238 4.613 1 35.88 8 LEU B C 1
ATOM 3381 O O . LEU B 1 8 ? -15.203 -7.492 3.639 1 35.88 8 LEU B O 1
ATOM 3385 N N . GLY B 1 9 ? -14.242 -6.008 4.707 1 34.53 9 GLY B N 1
ATOM 3386 C CA . GLY B 1 9 ? -14.031 -5.156 3.545 1 34.53 9 GLY B CA 1
ATOM 3387 C C . GLY B 1 9 ? -13.297 -5.855 2.418 1 34.53 9 GLY B C 1
ATOM 3388 O O . GLY B 1 9 ? -13.656 -5.715 1.249 1 34.53 9 GLY B O 1
ATOM 3389 N N . GLY B 1 10 ? -11.891 -6.105 2.545 1 37.88 10 GLY B N 1
ATOM 3390 C CA . GLY B 1 10 ? -11.148 -6.422 1.337 1 37.88 10 GLY B CA 1
ATOM 3391 C C . GLY B 1 10 ? -11.141 -7.902 1.012 1 37.88 10 GLY B C 1
ATOM 3392 O O . GLY B 1 10 ? -11.156 -8.742 1.914 1 37.88 10 GLY B O 1
ATOM 3393 N N . PHE B 1 11 ? -11.555 -8.297 -0.231 1 38.25 11 PHE B N 1
ATOM 3394 C CA . PHE B 1 11 ? -11.641 -9.586 -0.906 1 38.25 11 PHE B CA 1
ATOM 3395 C C . PHE B 1 11 ? -10.43 -10.453 -0.586 1 38.25 11 PHE B C 1
ATOM 3397 O O . PHE B 1 11 ? -10.555 -11.672 -0.424 1 38.25 11 PHE B O 1
ATOM 3404 N N . SER B 1 12 ? -9.297 -9.914 -0.474 1 45.53 12 SER B N 1
ATOM 3405 C CA . SER B 1 12 ? -8.125 -10.727 -0.157 1 45.53 12 SER B CA 1
ATOM 3406 C C . SER B 1 12 ? -8.297 -11.461 1.165 1 45.53 12 SER B C 1
ATOM 3408 O O . SER B 1 12 ? -7.848 -12.602 1.313 1 45.53 12 SER B O 1
ATOM 3410 N N . LYS B 1 13 ? -9.109 -10.953 1.949 1 50.41 13 LYS B N 1
ATOM 3411 C CA . LYS B 1 13 ? -9.375 -11.57 3.246 1 50.41 13 LYS B CA 1
ATOM 3412 C C . LYS B 1 13 ? -10.297 -12.781 3.102 1 50.41 13 LYS B C 1
ATOM 3414 O O . LYS B 1 13 ? -10.133 -13.781 3.803 1 50.41 13 LYS B O 1
ATOM 3419 N N . VAL B 1 14 ? -11.016 -12.68 2.139 1 44.72 14 VAL B N 1
ATOM 3420 C CA . VAL B 1 14 ? -11.914 -13.797 1.88 1 44.72 14 VAL B CA 1
ATOM 3421 C C . VAL B 1 14 ? -11.117 -15.008 1.404 1 44.72 14 VAL B C 1
ATOM 3423 O O . VAL B 1 14 ? -11.336 -16.125 1.865 1 44.72 14 VAL B O 1
ATOM 3426 N N . THR B 1 15 ? -10.188 -14.75 0.59 1 48.66 15 THR B N 1
ATOM 3427 C CA . THR B 1 15 ? -9.359 -15.852 0.114 1 48.66 15 THR B CA 1
ATOM 3428 C C . THR B 1 15 ? -8.57 -16.469 1.265 1 48.66 15 THR B C 1
ATOM 3430 O O . THR B 1 15 ? -8.484 -17.688 1.379 1 48.66 15 THR B O 1
ATOM 3433 N N . ASN B 1 16 ? -8.195 -15.531 2.031 1 53.75 16 ASN B N 1
ATOM 3434 C CA . ASN B 1 16 ? -7.438 -16.016 3.174 1 53.75 16 ASN B CA 1
ATOM 3435 C C . ASN B 1 16 ? -8.297 -16.891 4.094 1 53.75 16 ASN B C 1
ATOM 3437 O O . ASN B 1 16 ? -7.855 -17.938 4.57 1 53.75 16 ASN B O 1
ATOM 3441 N N . TYR B 1 17 ? -9.477 -16.375 4.199 1 47.41 17 TYR B N 1
ATOM 3442 C CA . TYR B 1 17 ? -10.414 -17.109 5.039 1 47.41 17 TYR B CA 1
ATOM 3443 C C . TYR B 1 17 ? -10.766 -18.453 4.418 1 47.41 17 TYR B C 1
ATOM 3445 O O . TYR B 1 17 ? -10.789 -19.484 5.113 1 47.41 17 TYR B O 1
ATOM 3453 N N . LEU B 1 18 ? -10.969 -18.406 3.168 1 51.59 18 LEU B N 1
ATOM 3454 C CA . LEU B 1 18 ? -11.344 -19.625 2.459 1 51.59 18 LEU B CA 1
ATOM 3455 C C . LEU B 1 18 ? -10.195 -20.641 2.471 1 51.59 18 LEU B C 1
ATOM 3457 O O . LEU B 1 18 ? -10.422 -21.828 2.688 1 51.59 18 LEU B O 1
ATOM 3461 N N . PHE B 1 19 ? -9.172 -20.156 2.26 1 51.94 19 PHE B N 1
ATOM 3462 C CA . PHE B 1 19 ? -8.023 -21.062 2.213 1 51.94 19 PHE B CA 1
ATOM 3463 C C . PHE B 1 19 ? -7.75 -21.656 3.588 1 51.94 19 PHE B C 1
ATOM 3465 O O . PHE B 1 19 ? -7.445 -22.844 3.703 1 51.94 19 PHE B O 1
ATOM 3472 N N . ASP B 1 20 ? -7.879 -20.812 4.531 1 52.81 20 ASP B N 1
ATOM 3473 C CA . ASP B 1 20 ? -7.707 -21.328 5.883 1 52.81 20 ASP B CA 1
ATOM 3474 C C . ASP B 1 20 ? -8.781 -22.359 6.215 1 52.81 20 ASP B C 1
ATOM 3476 O O . ASP B 1 20 ? -8.508 -23.375 6.871 1 52.81 20 ASP B O 1
ATOM 3480 N N . ALA B 1 21 ? -9.961 -22.031 5.723 1 48.28 21 ALA B N 1
ATOM 3481 C CA . ALA B 1 21 ? -11.078 -22.938 5.973 1 48.28 21 AL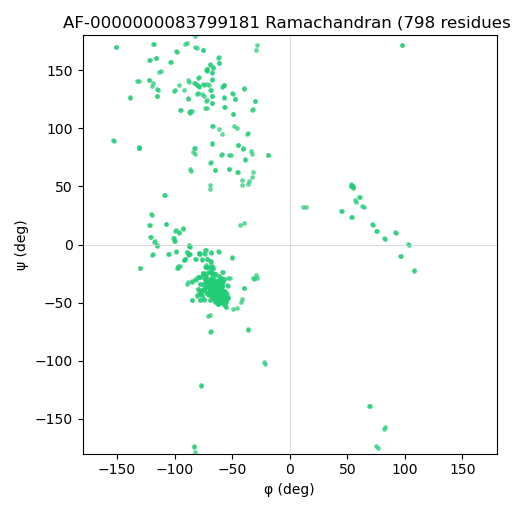A B CA 1
ATOM 3482 C C . ALA B 1 21 ? -10.898 -24.25 5.234 1 48.28 21 ALA B C 1
ATOM 3484 O O . ALA B 1 21 ? -11.305 -25.312 5.73 1 48.28 21 ALA B O 1
ATOM 3485 N N . LEU B 1 22 ? -10.305 -24.094 4.07 1 50.12 22 LEU B N 1
ATOM 3486 C CA . LEU B 1 22 ? -10.148 -25.281 3.24 1 50.12 22 LEU B CA 1
ATOM 3487 C C . LEU B 1 22 ? -8.891 -26.047 3.619 1 50.12 22 LEU B C 1
ATOM 3489 O O . LEU B 1 22 ? -8.789 -27.25 3.361 1 50.12 22 LEU B O 1
ATOM 3493 N N . ARG B 1 23 ? -7.844 -25.312 4.09 1 52 23 ARG B N 1
ATOM 3494 C CA . ARG B 1 23 ? -6.613 -25.984 4.496 1 52 23 ARG B CA 1
ATOM 3495 C C . ARG B 1 23 ? -6.832 -26.812 5.766 1 52 23 ARG B C 1
ATOM 3497 O O . ARG B 1 23 ? -6.059 -27.719 6.059 1 52 23 ARG B O 1
ATOM 3504 N N . GLY B 1 24 ? -7.734 -27.578 5.961 1 40.41 24 GLY B N 1
ATOM 3505 C CA . GLY B 1 24 ? -7.887 -28.484 7.086 1 40.41 24 GLY B CA 1
ATOM 3506 C C . GLY B 1 24 ? -6.945 -28.172 8.234 1 40.41 24 GLY B C 1
ATOM 3507 O O . GLY B 1 24 ? -5.98 -28.906 8.469 1 40.41 24 GLY B O 1
ATOM 3508 N N . ALA B 1 25 ? -6.504 -26.969 8.578 1 38.56 25 ALA B N 1
ATOM 3509 C CA . ALA B 1 25 ? -5.73 -27.016 9.812 1 38.56 25 ALA B CA 1
ATOM 3510 C C . ALA B 1 25 ? -6.219 -28.141 10.727 1 38.56 25 ALA B C 1
ATOM 3512 O O . ALA B 1 25 ? -7.426 -28.344 10.867 1 38.56 25 ALA B O 1
ATOM 3513 N N . GLU B 1 26 ? -5.297 -29.156 11.172 1 35.91 26 GLU B N 1
ATOM 3514 C CA . GLU B 1 26 ? -5.555 -30.266 12.086 1 35.91 26 GLU B CA 1
ATOM 3515 C C . GLU B 1 26 ? -6.758 -29.969 12.977 1 35.91 26 GLU B C 1
ATOM 3517 O O . GLU B 1 26 ? -7.664 -30.797 13.102 1 35.91 26 GLU B O 1
ATOM 3522 N N . GLU B 1 27 ? -6.375 -29.531 14.352 1 35.5 27 GLU B N 1
ATOM 3523 C CA . GLU B 1 27 ? -7.156 -29.75 15.562 1 35.5 27 GLU B CA 1
ATOM 3524 C C . GLU B 1 27 ? -8.438 -28.906 15.547 1 35.5 27 GLU B C 1
ATOM 3526 O O . GLU B 1 27 ? -9.492 -29.391 15.977 1 35.5 27 GLU B O 1
ATOM 3531 N N . GLN B 1 28 ? -8.367 -27.484 15.797 1 36.34 28 GLN B N 1
ATOM 3532 C CA . GLN B 1 28 ? -9.547 -26.969 16.484 1 36.34 28 GLN B CA 1
ATOM 3533 C C . GLN B 1 28 ? -10.727 -26.812 15.523 1 36.34 28 GLN B C 1
ATOM 3535 O O . GLN B 1 28 ? -11.727 -27.531 15.648 1 36.34 28 GLN B O 1
ATOM 3540 N N . HIS B 1 29 ? -11.422 -25.344 15.32 1 36.78 29 HIS B N 1
ATOM 3541 C CA . HIS B 1 29 ? -12.828 -25.109 15.016 1 36.78 29 HIS B CA 1
ATOM 3542 C C . HIS B 1 29 ? -13.078 -25.188 13.508 1 36.78 29 HIS B C 1
ATOM 3544 O O . HIS B 1 29 ? -12.812 -24.234 12.781 1 36.78 29 HIS B O 1
ATOM 3550 N N . GLN B 1 30 ? -12.883 -26.281 12.82 1 38.91 30 GLN B N 1
ATOM 3551 C CA . GLN B 1 30 ? -13.414 -26.562 11.492 1 38.91 30 GLN B CA 1
ATOM 3552 C C . GLN B 1 30 ? -14.828 -26 11.336 1 38.91 30 GLN B C 1
ATOM 3554 O O . GLN B 1 30 ? -15.75 -26.438 12.023 1 38.91 30 GLN B O 1
ATOM 3559 N N . ARG B 1 31 ? -14.891 -24.891 10.82 1 45.72 31 ARG B N 1
ATOM 3560 C CA . ARG B 1 31 ? -16.281 -24.516 10.57 1 45.72 31 ARG B CA 1
ATOM 3561 C C . ARG B 1 31 ? -16.984 -25.531 9.672 1 45.72 31 ARG B C 1
ATOM 3563 O O . ARG B 1 31 ? -16.344 -26.156 8.828 1 45.72 31 ARG B O 1
ATOM 3570 N N . PRO B 1 32 ? -18.172 -25.812 10.086 1 48.69 32 PRO B N 1
ATOM 3571 C CA . PRO B 1 32 ? -18.922 -26.766 9.273 1 48.69 32 PRO B CA 1
ATOM 3572 C C . PRO B 1 32 ? -18.875 -26.438 7.781 1 48.69 32 PRO B C 1
ATOM 3574 O O . PRO B 1 32 ? -18.844 -25.266 7.406 1 48.69 32 PRO B O 1
ATOM 3577 N N . PRO B 1 33 ? -18.453 -27.359 6.938 1 47.47 33 PRO B N 1
ATOM 3578 C CA . PRO B 1 33 ? -18.422 -27.25 5.477 1 47.47 33 PRO B CA 1
ATOM 3579 C C . PRO B 1 33 ? -19.531 -26.375 4.926 1 47.47 33 PRO B C 1
ATOM 3581 O O . PRO B 1 33 ? -19.344 -25.672 3.932 1 47.47 33 PRO B O 1
ATOM 3584 N N . GLU B 1 34 ? -20.531 -26.422 5.688 1 48.19 34 GLU B N 1
ATOM 3585 C CA . GLU B 1 34 ? -21.672 -25.641 5.23 1 48.19 34 GLU B CA 1
ATOM 3586 C C . GLU B 1 34 ? -21.391 -24.141 5.301 1 48.19 34 GLU B C 1
ATOM 3588 O O . GLU B 1 34 ? -21.812 -23.375 4.426 1 48.19 34 GLU B O 1
ATOM 3593 N N . GLU B 1 35 ? -20.641 -23.875 6.215 1 50.44 35 GLU B N 1
ATOM 3594 C CA . GLU B 1 35 ? -20.328 -22.453 6.402 1 50.44 35 GLU B CA 1
ATOM 3595 C C . GLU B 1 35 ? -19.344 -21.953 5.352 1 50.44 35 GLU B C 1
ATOM 3597 O O . GLU B 1 35 ? -19.422 -20.812 4.914 1 50.44 35 GLU B O 1
ATOM 3602 N N . VAL B 1 36 ? -18.625 -22.922 4.887 1 50.81 36 VAL B N 1
ATOM 3603 C CA . VAL B 1 36 ? -17.625 -22.578 3.871 1 50.81 36 VAL B CA 1
ATOM 3604 C C . VAL B 1 36 ? -18.328 -22.312 2.541 1 50.81 36 VAL B C 1
ATOM 3606 O O . VAL B 1 36 ? -18 -21.344 1.847 1 50.81 36 VAL B O 1
ATOM 3609 N N . ALA B 1 37 ? -19.203 -23.172 2.17 1 51.19 37 ALA B N 1
ATOM 3610 C CA . ALA B 1 37 ? -19.969 -22.984 0.937 1 51.19 37 ALA B CA 1
ATOM 3611 C C . ALA B 1 37 ? -20.719 -21.656 0.938 1 51.19 37 ALA B C 1
ATOM 3613 O O . ALA B 1 37 ? -20.734 -20.953 -0.073 1 51.19 37 ALA B O 1
ATOM 3614 N N . ASP B 1 38 ? -21.359 -21.391 2.131 1 50.59 38 ASP B N 1
ATOM 3615 C CA . ASP B 1 38 ? -22.078 -20.125 2.266 1 50.59 38 ASP B CA 1
ATOM 3616 C C . ASP B 1 38 ? -21.141 -18.938 2.119 1 50.59 38 ASP B C 1
ATOM 3618 O O . ASP B 1 38 ? -21.484 -17.938 1.488 1 50.59 38 ASP B O 1
ATOM 3622 N N . LEU B 1 39 ? -20.125 -19.203 2.646 1 51.41 39 LEU B N 1
ATOM 3623 C CA . LEU B 1 39 ? -19.141 -18.125 2.607 1 51.41 39 LEU B CA 1
ATOM 3624 C C . LEU B 1 39 ? -18.609 -17.922 1.191 1 51.41 39 LEU B C 1
ATOM 3626 O O . LEU B 1 39 ? -18.438 -16.781 0.747 1 51.41 39 LEU B O 1
ATOM 3630 N N . LEU B 1 40 ? -18.344 -19.062 0.588 1 52.53 40 LEU B N 1
ATOM 3631 C CA . LEU B 1 40 ? -17.891 -18.969 -0.797 1 52.53 40 LEU B CA 1
ATOM 3632 C C . LEU B 1 40 ? -18.938 -18.297 -1.669 1 52.53 40 LEU B C 1
ATOM 3634 O O . LEU B 1 40 ? -18.609 -17.5 -2.541 1 52.53 40 LEU B O 1
ATOM 3638 N N . GLY B 1 41 ? -20.172 -18.703 -1.435 1 47.97 41 GLY B N 1
ATOM 3639 C CA . GLY B 1 41 ? -21.281 -18.109 -2.162 1 47.97 41 GLY B CA 1
ATOM 3640 C C . GLY B 1 41 ? -21.438 -16.625 -1.9 1 47.97 41 GLY B C 1
ATOM 3641 O O . GLY B 1 41 ? -21.859 -15.867 -2.783 1 47.97 41 GLY B O 1
ATOM 3642 N N . GLU B 1 42 ? -21.203 -16.25 -0.752 1 49.44 42 GLU B N 1
ATOM 3643 C CA . GLU B 1 42 ? -21.344 -14.852 -0.369 1 49.44 42 GLU B CA 1
ATOM 3644 C C . GLU B 1 42 ? -20.141 -14.031 -0.838 1 49.44 42 GLU B C 1
ATOM 3646 O O . GLU B 1 42 ? -20.281 -12.859 -1.198 1 49.44 42 GLU B O 1
ATOM 3651 N N . VAL B 1 43 ? -19.125 -14.656 -0.673 1 46.47 43 VAL B N 1
ATOM 3652 C CA . VAL B 1 43 ? -17.891 -13.906 -0.848 1 46.47 43 VAL B CA 1
ATOM 3653 C C . VAL B 1 43 ? -17.609 -13.719 -2.336 1 46.47 43 VAL B C 1
ATOM 3655 O O . VAL B 1 43 ? -17.031 -12.703 -2.74 1 46.47 43 VAL B O 1
ATOM 3658 N N . ILE B 1 44 ? -17.875 -14.766 -3.104 1 43.53 44 ILE B N 1
ATOM 3659 C CA . ILE B 1 44 ? -17.672 -14.586 -4.539 1 43.53 44 ILE B CA 1
ATOM 3660 C C . ILE B 1 44 ? -18.891 -13.906 -5.152 1 43.53 44 ILE B C 1
ATOM 3662 O O . ILE B 1 44 ? -19.922 -14.555 -5.383 1 43.53 44 ILE B O 1
ATOM 3666 N N . PRO B 1 45 ? -19.047 -12.586 -4.996 1 43.03 45 PRO B N 1
ATOM 3667 C CA . PRO B 1 45 ? -20.172 -11.898 -5.625 1 43.03 45 PRO B CA 1
ATOM 3668 C C . PRO B 1 45 ? -20.328 -12.25 -7.102 1 43.03 45 PRO B C 1
ATOM 3670 O O . PRO B 1 45 ? -19.328 -12.344 -7.828 1 43.03 45 PRO B O 1
ATOM 3673 N N . GLY B 1 46 ? -21.656 -12.664 -7.598 1 39.84 46 GLY B N 1
ATOM 3674 C CA . GLY B 1 46 ? -21.984 -12.938 -8.984 1 39.84 46 GLY B CA 1
ATOM 3675 C C . GLY B 1 46 ? -21.922 -14.406 -9.336 1 39.84 46 GLY B C 1
ATOM 3676 O O . GLY B 1 46 ? -22.047 -14.781 -10.508 1 39.84 46 GLY B O 1
ATOM 3677 N N . LEU B 1 47 ? -21.406 -15 -8.391 1 38.97 47 LEU B N 1
ATOM 3678 C CA . LEU B 1 47 ? -21.516 -16.406 -8.758 1 38.97 47 LEU B CA 1
ATOM 3679 C C . LEU B 1 47 ? -22.984 -16.812 -8.883 1 38.97 47 LEU B C 1
ATOM 3681 O O . LEU B 1 47 ? -23.297 -18 -8.969 1 38.97 47 LEU B O 1
ATOM 3685 N N . GLU B 1 48 ? -23.922 -15.883 -8.539 1 35.22 48 GLU B N 1
ATOM 3686 C CA . GLU B 1 48 ? -25.219 -16.328 -9.055 1 35.22 48 GLU B CA 1
ATOM 3687 C C . GLU B 1 48 ? -25.141 -16.641 -10.547 1 35.22 48 GLU B C 1
ATOM 3689 O O . GLU B 1 48 ? -25 -15.727 -11.367 1 35.22 48 GLU B O 1
ATOM 3694 N N . ILE B 1 49 ? -24.406 -17.594 -10.82 1 34.22 49 ILE B N 1
ATOM 3695 C CA . ILE B 1 49 ? -24.609 -18.078 -12.18 1 34.22 49 ILE B CA 1
ATOM 3696 C C . ILE B 1 49 ? -26.094 -17.969 -12.547 1 34.22 49 ILE B C 1
ATOM 3698 O O . ILE B 1 49 ? -26.938 -18.672 -11.992 1 34.22 49 ILE B O 1
ATOM 3702 N N . ASN B 1 50 ? -26.672 -16.797 -12.359 1 32.94 50 ASN B N 1
ATOM 3703 C CA . ASN B 1 50 ? -27.984 -16.844 -13 1 32.94 50 ASN B CA 1
ATOM 3704 C C . ASN B 1 50 ? -27.969 -17.703 -14.258 1 32.94 50 ASN B C 1
ATOM 3706 O O . ASN B 1 50 ? -27.281 -17.391 -15.227 1 32.94 50 ASN B O 1
ATOM 3710 N N . GLN B 1 51 ? -28.047 -18.969 -14.062 1 34.25 51 GLN B N 1
ATOM 3711 C CA . GLN B 1 51 ? -28.391 -19.922 -15.117 1 34.25 51 GLN B CA 1
ATOM 3712 C C . GLN B 1 51 ? -29.297 -19.266 -16.172 1 34.25 51 GLN B C 1
ATOM 3714 O O . GLN B 1 51 ? -29.562 -19.859 -17.219 1 34.25 51 GLN B O 1
ATOM 3719 N N . GLN B 1 52 ? -30.047 -18.234 -15.75 1 33.72 52 GLN B N 1
ATOM 3720 C CA . GLN B 1 52 ? -31.078 -17.875 -16.734 1 33.72 52 GLN B CA 1
ATOM 3721 C C . GLN B 1 52 ? -30.453 -17.219 -17.969 1 33.72 52 GLN B C 1
ATOM 3723 O O . GLN B 1 52 ? -31.031 -17.25 -19.047 1 33.72 52 GLN B O 1
ATOM 3728 N N . GLU B 1 53 ? -29.781 -16.047 -17.688 1 35.09 53 GLU B N 1
ATOM 3729 C CA . GLU B 1 53 ? -29.5 -15.461 -19 1 35.09 53 GLU B CA 1
ATOM 3730 C C . GLU B 1 53 ? -28.469 -16.281 -19.766 1 35.09 53 GLU B C 1
ATOM 3732 O O . GLU B 1 53 ? -27.312 -16.375 -19.344 1 35.09 53 GLU B O 1
ATOM 3737 N N . GLU B 1 54 ? -28.844 -17.469 -20.203 1 32.72 54 GLU B N 1
ATOM 3738 C CA . GLU B 1 54 ? -28.172 -18.422 -21.094 1 32.72 54 GLU B CA 1
ATOM 3739 C C . GLU B 1 54 ? -27.312 -17.703 -22.125 1 32.72 54 GLU B C 1
ATOM 3741 O O . GLU B 1 54 ? -27.828 -17.047 -23.016 1 32.72 54 GLU B O 1
ATOM 3746 N N . PRO B 1 55 ? -26.328 -16.969 -21.891 1 35.53 55 PRO B N 1
ATOM 3747 C CA . PRO B 1 55 ? -25.875 -16.844 -23.266 1 35.53 55 PRO B CA 1
ATOM 3748 C C . PRO B 1 55 ? -26.219 -18.078 -24.109 1 35.53 55 PRO B C 1
ATOM 3750 O O . PRO B 1 55 ? -26.609 -19.109 -23.562 1 35.53 55 PRO B O 1
ATOM 3753 N N . GLY B 1 56 ? -26.078 -17.984 -25.531 1 32.88 56 GLY B N 1
ATOM 3754 C CA . GLY B 1 56 ? -26.344 -19.062 -26.484 1 32.88 56 GLY B CA 1
ATOM 3755 C C . GLY B 1 56 ? -25.875 -20.422 -26.016 1 32.88 56 GLY B C 1
ATOM 3756 O O . GLY B 1 56 ? -25.016 -21.031 -26.641 1 32.88 56 GLY B O 1
ATOM 3757 N N . PHE B 1 57 ? -25.672 -20.531 -24.812 1 34.22 57 PHE B N 1
ATOM 3758 C CA . PHE B 1 57 ? -25.281 -21.906 -24.547 1 34.22 57 PHE B CA 1
ATOM 3759 C C . PHE B 1 57 ? -26.281 -22.891 -25.156 1 34.22 57 PHE B C 1
ATOM 3761 O O . PHE B 1 57 ? -27.453 -22.922 -24.75 1 34.22 57 PHE B O 1
ATOM 3768 N N . GLU B 1 58 ? -26.219 -23.078 -26.406 1 36.41 58 GLU B N 1
ATOM 3769 C CA . GLU B 1 58 ? -26.844 -24.172 -27.125 1 36.41 58 GLU B CA 1
ATOM 3770 C C . GLU B 1 58 ? -26.891 -25.438 -26.281 1 36.41 58 GLU B C 1
ATOM 3772 O O . GLU B 1 58 ? -26.016 -25.672 -25.453 1 36.41 58 GLU B O 1
ATOM 3777 N N . VAL B 1 59 ? -28.078 -25.969 -25.906 1 37.72 59 VAL B N 1
ATOM 3778 C CA . VAL B 1 59 ? -28.359 -27.328 -25.453 1 37.72 59 VAL B CA 1
ATOM 3779 C C . VAL B 1 59 ? -27.234 -28.25 -25.875 1 37.72 59 VAL B C 1
ATOM 3781 O O . VAL B 1 59 ? -26.984 -28.438 -27.078 1 37.72 59 VAL B O 1
ATOM 3784 N N . ILE B 1 60 ? -26.078 -28.219 -25.188 1 42.88 60 ILE B N 1
ATOM 3785 C CA . ILE B 1 60 ? -25.109 -29.281 -25.453 1 42.88 60 ILE B CA 1
ATOM 3786 C C . ILE B 1 60 ? -25.844 -30.609 -25.641 1 42.88 60 ILE B C 1
ATOM 3788 O O . ILE B 1 60 ? -26.5 -31.109 -24.703 1 42.88 60 ILE B O 1
ATOM 3792 N N . THR B 1 61 ? -26.547 -30.812 -26.797 1 45.03 61 THR B N 1
ATOM 3793 C CA . THR B 1 61 ? -27 -32.156 -27.156 1 45.03 61 THR B CA 1
ATOM 3794 C C . THR B 1 61 ? -25.938 -33.188 -26.828 1 45.03 61 THR B C 1
ATOM 3796 O O . THR B 1 61 ? -24.75 -32.875 -26.781 1 45.03 61 THR B O 1
ATOM 3799 N N . ARG B 1 62 ? -26.391 -34.312 -26.203 1 54.81 62 ARG B N 1
ATOM 3800 C CA . ARG B 1 62 ? -25.594 -35.469 -25.859 1 54.81 62 ARG B CA 1
ATOM 3801 C C . ARG B 1 62 ? -24.625 -35.812 -26.969 1 54.81 62 ARG B C 1
ATOM 3803 O O . ARG B 1 62 ? -25.047 -36.188 -28.078 1 54.81 62 ARG B O 1
ATOM 3810 N N . ILE B 1 63 ? -23.562 -35.125 -26.922 1 61.03 63 ILE B N 1
ATOM 3811 C CA . ILE B 1 63 ? -22.531 -35.438 -27.906 1 61.03 63 ILE B CA 1
ATOM 3812 C C . ILE B 1 63 ? -21.859 -36.75 -27.516 1 61.03 63 ILE B C 1
ATOM 3814 O O . ILE B 1 63 ? -21.578 -37 -26.344 1 61.03 63 ILE B O 1
ATOM 3818 N N . ASP B 1 64 ? -21.984 -37.719 -28.359 1 70.62 64 ASP B N 1
ATOM 3819 C CA . ASP B 1 64 ? -21.219 -38.938 -28.172 1 70.62 64 ASP B CA 1
ATOM 3820 C C . ASP B 1 64 ? -19.719 -38.688 -28.359 1 70.62 64 ASP B C 1
ATOM 3822 O O . ASP B 1 64 ? -19.266 -38.438 -29.484 1 70.62 64 ASP B O 1
ATOM 3826 N N . LEU B 1 65 ? -18.969 -38.594 -27.25 1 77.94 65 LEU B N 1
ATOM 3827 C CA . LEU B 1 65 ? -17.547 -38.281 -27.297 1 77.94 65 LEU B CA 1
ATOM 3828 C C . LEU B 1 65 ? -16.734 -39.469 -27.812 1 77.94 65 LEU B C 1
ATOM 3830 O O . LEU B 1 65 ? -15.57 -39.281 -28.188 1 77.94 65 LEU B O 1
ATOM 3834 N N . GLY B 1 66 ? -17.406 -40.531 -28.016 1 79.25 66 GLY B N 1
ATOM 3835 C CA . GLY B 1 66 ? -16.672 -41.688 -28.453 1 79.25 66 GLY B CA 1
ATOM 3836 C C . GLY B 1 66 ? -15.891 -42.375 -27.328 1 79.25 66 GLY B C 1
ATOM 3837 O O . GLY B 1 66 ? -15.984 -41.969 -26.172 1 79.25 66 GLY B O 1
ATOM 3838 N N . THR B 1 67 ? -15.125 -43.375 -27.75 1 84.88 67 THR B N 1
ATOM 3839 C CA . THR B 1 67 ? -14.359 -44.156 -26.781 1 84.88 67 THR B CA 1
ATOM 3840 C C . THR B 1 67 ? -13.078 -43.406 -26.406 1 84.88 67 THR B C 1
ATOM 3842 O O . THR B 1 67 ? -12.422 -42.812 -27.266 1 84.88 67 THR B O 1
ATOM 3845 N N . ARG B 1 68 ? -12.781 -43.406 -25.156 1 89.5 68 ARG B N 1
ATOM 3846 C CA . ARG B 1 68 ? -11.555 -42.75 -24.688 1 89.5 68 ARG B CA 1
ATOM 3847 C C . ARG B 1 68 ? -10.328 -43.562 -25.078 1 89.5 68 ARG B C 1
ATOM 3849 O O . ARG B 1 68 ? -10.227 -44.75 -24.75 1 89.5 68 ARG B O 1
ATOM 3856 N N . PRO B 1 69 ? -9.445 -42.969 -25.766 1 90.94 69 PRO B N 1
ATOM 3857 C CA . PRO B 1 69 ? -8.242 -43.688 -26.156 1 90.94 69 PRO B CA 1
ATOM 3858 C C . PRO B 1 69 ? -7.352 -44.031 -24.969 1 90.94 69 PRO B C 1
ATOM 3860 O O . PRO B 1 69 ? -7.32 -43.312 -23.969 1 90.94 69 PRO B O 1
ATOM 3863 N N . GLN B 1 70 ? -6.672 -45.188 -25.094 1 90.44 70 GLN B N 1
ATOM 3864 C CA . GLN B 1 70 ? -5.672 -45.531 -24.094 1 90.44 70 GLN B CA 1
ATOM 3865 C C . GLN B 1 70 ? -4.359 -44.812 -24.328 1 90.44 70 GLN B C 1
ATOM 3867 O O . GLN B 1 70 ? -3.883 -44.719 -25.469 1 90.44 70 GLN B O 1
ATOM 3872 N N . VAL B 1 71 ? -3.875 -44.219 -23.297 1 93.75 71 VAL B N 1
ATOM 3873 C CA . VAL B 1 71 ? -2.658 -43.438 -23.375 1 93.75 71 VAL B CA 1
ATOM 3874 C C . VAL B 1 71 ? -1.583 -44.031 -22.469 1 93.75 71 VAL B C 1
ATOM 3876 O O . VAL B 1 71 ? -1.887 -44.531 -21.391 1 93.75 71 VAL B O 1
ATOM 3879 N N . THR B 1 72 ? -0.328 -44.062 -22.984 1 93.31 72 THR B N 1
ATOM 3880 C CA . THR B 1 72 ? 0.792 -44.531 -22.172 1 93.31 72 THR B CA 1
ATOM 3881 C C . THR B 1 72 ? 1.766 -43.406 -21.891 1 93.31 72 THR B C 1
ATOM 3883 O O . THR B 1 72 ? 1.886 -42.469 -22.688 1 93.31 72 THR B O 1
ATOM 3886 N N . ARG B 1 73 ? 2.375 -43.5 -20.75 1 95.25 73 ARG B N 1
ATOM 3887 C CA . ARG B 1 73 ? 3.385 -42.531 -20.359 1 95.25 73 ARG B CA 1
ATOM 3888 C C . ARG B 1 73 ? 4.789 -43.062 -20.609 1 95.25 73 ARG B C 1
ATOM 3890 O O . ARG B 1 73 ? 4.965 -44.25 -20.938 1 95.25 73 ARG B O 1
ATOM 3897 N N . ARG B 1 74 ? 5.777 -42.188 -20.562 1 95.81 74 ARG B N 1
ATOM 3898 C CA . ARG B 1 74 ? 7.168 -42.531 -20.828 1 95.81 74 ARG B CA 1
ATOM 3899 C C . ARG B 1 74 ? 8.039 -42.281 -19.594 1 95.81 74 ARG B C 1
ATOM 3901 O O . ARG B 1 74 ? 7.543 -41.844 -18.562 1 95.81 74 ARG B O 1
ATOM 3908 N N . GLU B 1 75 ? 9.281 -42.719 -19.734 1 95.94 75 GLU B N 1
ATOM 3909 C CA . GLU B 1 75 ? 10.234 -42.469 -18.656 1 95.94 75 GLU B CA 1
ATOM 3910 C C . GLU B 1 75 ? 10.648 -41 -18.594 1 95.94 75 GLU B C 1
ATOM 3912 O O . GLU B 1 75 ? 10.711 -40.312 -19.609 1 95.94 75 GLU B O 1
ATOM 3917 N N . PRO B 1 76 ? 10.953 -40.594 -17.375 1 97.44 76 PRO B N 1
ATOM 3918 C CA . PRO B 1 76 ? 11.406 -39.219 -17.234 1 97.44 76 PRO B CA 1
ATOM 3919 C C . PRO B 1 76 ? 12.695 -38.938 -18.016 1 97.44 76 PRO B C 1
ATOM 3921 O O . PRO B 1 76 ? 13.461 -39.875 -18.281 1 97.44 76 PRO B O 1
ATOM 3924 N N . LEU B 1 77 ? 12.859 -37.688 -18.328 1 97.81 77 LEU B N 1
ATOM 3925 C CA . LEU B 1 77 ? 14.031 -37.281 -19.078 1 97.81 77 LEU B CA 1
ATOM 3926 C C . LEU B 1 77 ? 15.281 -37.281 -18.203 1 97.81 77 LEU B C 1
ATOM 3928 O O . LEU B 1 77 ? 15.281 -36.656 -17.141 1 97.81 77 LEU B O 1
ATOM 3932 N N . SER B 1 78 ? 16.328 -37.938 -18.641 1 97.44 78 SER B N 1
ATOM 3933 C CA . SER B 1 78 ? 17.594 -37.969 -17.922 1 97.44 78 SER B CA 1
ATOM 3934 C C . SER B 1 78 ? 18.516 -36.844 -18.312 1 97.44 78 SER B C 1
ATOM 3936 O O . SER B 1 78 ? 18.219 -36.094 -19.266 1 97.44 78 SER B O 1
ATOM 3938 N N . VAL B 1 79 ? 19.625 -36.781 -17.562 1 97.19 79 VAL B N 1
ATOM 3939 C CA . VAL B 1 79 ? 20.609 -35.75 -17.828 1 97.19 79 VAL B CA 1
ATOM 3940 C C . VAL B 1 79 ? 21.219 -35.938 -19.219 1 97.19 79 VAL B C 1
ATOM 3942 O O . VAL B 1 79 ? 21.453 -34.969 -19.938 1 97.19 79 VAL B O 1
ATOM 3945 N N . GLU B 1 80 ? 21.438 -37.188 -19.531 1 96.75 80 GLU B N 1
ATOM 3946 C CA . GLU B 1 80 ? 22 -37.531 -20.828 1 96.75 80 GLU B CA 1
ATOM 3947 C C . GLU B 1 80 ? 21.062 -37.156 -21.953 1 96.75 80 GLU B C 1
ATOM 3949 O O . GLU B 1 80 ? 21.484 -36.594 -22.969 1 96.75 80 GLU B O 1
ATOM 3954 N N . ASP B 1 81 ? 19.828 -37.406 -21.75 1 96.94 81 ASP B N 1
ATOM 3955 C CA . ASP B 1 81 ? 18.828 -37.094 -22.766 1 96.94 81 ASP B CA 1
ATOM 3956 C C . ASP B 1 81 ? 18.656 -35.562 -22.906 1 96.94 81 ASP B C 1
ATOM 3958 O O . ASP B 1 81 ? 18.484 -35.062 -24 1 96.94 81 ASP B O 1
ATOM 3962 N N . TRP B 1 82 ? 18.719 -34.875 -21.781 1 97.38 82 TRP B N 1
ATOM 3963 C CA . TRP B 1 82 ? 18.594 -33.438 -21.766 1 97.38 82 TRP B CA 1
ATOM 3964 C C . TRP B 1 82 ? 19.719 -32.781 -22.562 1 97.38 82 TRP B C 1
ATOM 3966 O O . TRP B 1 82 ? 19.469 -31.828 -23.328 1 97.38 82 TRP B O 1
ATOM 3976 N N . ALA B 1 83 ? 20.859 -33.281 -22.469 1 96.56 83 ALA B N 1
ATOM 3977 C CA . ALA B 1 83 ? 22.047 -32.719 -23.125 1 96.56 83 ALA B CA 1
ATOM 3978 C C . ALA B 1 83 ? 21.938 -32.812 -24.641 1 96.56 83 ALA B C 1
ATOM 3980 O O . ALA B 1 83 ? 22.5 -32 -25.359 1 96.56 83 ALA B O 1
ATOM 3981 N N . LYS B 1 84 ? 21.156 -33.781 -25.109 1 96.88 84 LYS B N 1
ATOM 3982 C CA . LYS B 1 84 ? 20.984 -33.969 -26.547 1 96.88 84 LYS B CA 1
ATOM 3983 C C . LYS B 1 84 ? 20.219 -32.812 -27.172 1 96.88 84 LYS B C 1
ATOM 3985 O O . LYS B 1 84 ? 20.266 -32.625 -28.391 1 96.88 84 LYS B O 1
ATOM 3990 N N . TYR B 1 85 ? 19.562 -32.062 -26.359 1 97.88 85 TYR B N 1
ATOM 3991 C CA . TYR B 1 85 ? 18.75 -30.969 -26.875 1 97.88 85 TYR B CA 1
ATOM 3992 C C . TYR B 1 85 ? 19.5 -29.641 -26.75 1 97.88 85 TYR B C 1
ATOM 3994 O O . TYR B 1 85 ? 18.891 -28.578 -26.844 1 97.88 85 TYR B O 1
ATOM 4002 N N . GLN B 1 86 ? 20.75 -29.641 -26.453 1 96.75 86 GLN B N 1
ATOM 4003 C CA . GLN B 1 86 ? 21.547 -28.438 -26.297 1 96.75 86 GLN B CA 1
ATOM 4004 C C . GLN B 1 86 ? 22.625 -28.344 -27.375 1 96.75 86 GLN B C 1
ATOM 4006 O O . GLN B 1 86 ? 23.297 -29.344 -27.688 1 96.75 86 GLN B O 1
ATOM 4011 N N . ASP B 1 87 ? 22.766 -27.219 -28 1 96.81 87 ASP B N 1
ATOM 4012 C CA . ASP B 1 87 ? 23.859 -27.016 -28.938 1 96.81 87 ASP B CA 1
ATOM 4013 C C . ASP B 1 87 ? 25.156 -26.641 -28.203 1 96.81 87 ASP B C 1
ATOM 4015 O O . ASP B 1 87 ? 25.156 -26.531 -26.969 1 96.81 87 ASP B O 1
ATOM 4019 N N . PRO B 1 88 ? 26.219 -26.438 -28.859 1 95.5 88 PRO B N 1
ATOM 4020 C CA . PRO B 1 88 ? 27.516 -26.188 -28.203 1 95.5 88 PRO B CA 1
ATOM 4021 C C . PRO B 1 88 ? 27.531 -24.875 -27.422 1 95.5 88 PRO B C 1
ATOM 4023 O O . PRO B 1 88 ? 28.297 -24.75 -26.469 1 95.5 88 PRO B O 1
ATOM 4026 N N . GLU B 1 89 ? 26.734 -23.938 -27.844 1 96.69 89 GLU B N 1
ATOM 4027 C CA . GLU B 1 89 ? 26.703 -22.656 -27.156 1 96.69 89 GLU B CA 1
ATOM 4028 C C . GLU B 1 89 ? 25.719 -22.672 -25.984 1 96.69 89 GLU B C 1
ATOM 4030 O O . GLU B 1 89 ? 25.672 -21.734 -25.188 1 96.69 89 GLU B O 1
ATOM 4035 N N . GLY B 1 90 ? 24.953 -23.719 -25.875 1 95.19 90 GLY B N 1
ATOM 4036 C CA . GLY B 1 90 ? 24.031 -23.859 -24.75 1 95.19 90 GLY B CA 1
ATOM 4037 C C . GLY B 1 90 ? 22.578 -23.578 -25.125 1 95.19 90 GLY B C 1
ATOM 4038 O O . GLY B 1 90 ? 21.688 -23.641 -24.281 1 95.19 90 GLY B O 1
ATOM 4039 N N . ARG B 1 91 ? 22.391 -23.25 -26.375 1 97.75 91 ARG B N 1
ATOM 4040 C CA . ARG B 1 91 ? 21.031 -23.016 -26.844 1 97.75 91 ARG B CA 1
ATOM 4041 C C . ARG B 1 91 ? 20.234 -24.312 -26.906 1 97.75 91 ARG B C 1
ATOM 4043 O O . ARG B 1 91 ? 20.781 -25.359 -27.297 1 97.75 91 ARG B O 1
ATOM 4050 N N . MET B 1 92 ? 19.047 -24.188 -26.453 1 97.5 92 MET B N 1
ATOM 4051 C CA . MET B 1 92 ? 18.203 -25.375 -26.562 1 97.5 92 MET B CA 1
ATOM 4052 C C . MET B 1 92 ? 17.656 -25.547 -27.969 1 97.5 92 MET B C 1
ATOM 4054 O O . MET B 1 92 ? 17.266 -24.578 -28.609 1 97.5 92 MET B O 1
ATOM 4058 N N . ILE B 1 93 ? 17.703 -26.734 -28.453 1 97.56 93 ILE B N 1
ATOM 4059 C CA . ILE B 1 93 ? 17.234 -27.047 -29.797 1 97.56 93 ILE B CA 1
ATOM 4060 C C . ILE B 1 93 ? 16.125 -28.094 -29.734 1 97.56 93 ILE B C 1
ATOM 4062 O O . ILE B 1 93 ? 16 -28.812 -28.75 1 97.56 93 ILE B O 1
ATOM 4066 N N . ASN B 1 94 ? 15.266 -28.172 -30.844 1 97.38 94 ASN B N 1
ATOM 4067 C CA . ASN B 1 94 ? 14.164 -29.125 -30.938 1 97.38 94 ASN B CA 1
ATOM 4068 C C . ASN B 1 94 ? 13.234 -29.016 -29.734 1 97.38 94 ASN B C 1
ATOM 4070 O O . ASN B 1 94 ? 12.945 -30.031 -29.078 1 97.38 94 ASN B O 1
ATOM 4074 N N . ILE B 1 95 ? 12.844 -27.844 -29.469 1 97.62 95 ILE B N 1
ATOM 4075 C CA . ILE B 1 95 ? 12.102 -27.5 -28.266 1 97.62 95 ILE B CA 1
ATOM 4076 C C . ILE B 1 95 ? 10.766 -28.234 -28.234 1 97.62 95 ILE B C 1
ATOM 4078 O O . ILE B 1 95 ? 10.328 -28.703 -27.188 1 97.62 95 ILE B O 1
ATOM 4082 N N . SER B 1 96 ? 10.109 -28.281 -29.406 1 97.06 96 SER B N 1
ATOM 4083 C CA . SER B 1 96 ? 8.82 -28.969 -29.469 1 97.06 96 SER B CA 1
ATOM 4084 C C . SER B 1 96 ? 8.945 -30.422 -29.031 1 97.06 96 SER B C 1
ATOM 4086 O O . SER B 1 96 ? 8.109 -30.922 -28.281 1 97.06 96 SER B O 1
ATOM 4088 N N . GLN B 1 97 ? 9.938 -31.094 -29.5 1 97.56 97 GLN B N 1
ATOM 4089 C CA . GLN B 1 97 ? 10.18 -32.469 -29.125 1 97.56 97 GLN B CA 1
ATOM 4090 C C . GLN B 1 97 ? 10.539 -32.594 -27.656 1 97.56 97 GLN B C 1
ATOM 4092 O O . GLN B 1 97 ? 10.117 -33.562 -26.984 1 97.56 97 GLN B O 1
ATOM 4097 N N . LEU B 1 98 ? 11.344 -31.719 -27.266 1 98 98 LEU B N 1
ATOM 4098 C CA . LEU B 1 98 ? 11.734 -31.688 -25.859 1 98 98 LEU B CA 1
ATOM 4099 C C . LEU B 1 98 ? 10.508 -31.562 -24.953 1 98 98 LEU B C 1
ATOM 4101 O O . LEU B 1 98 ? 10.367 -32.312 -23.984 1 98 98 LEU B O 1
ATOM 4105 N N . LYS B 1 99 ? 9.641 -30.625 -25.219 1 97.94 99 LYS B N 1
ATOM 4106 C CA . LYS B 1 99 ? 8.422 -30.422 -24.438 1 97.94 99 LYS B CA 1
ATOM 4107 C C . LYS B 1 99 ? 7.539 -31.672 -24.453 1 97.94 99 LYS B C 1
ATOM 4109 O O . LYS B 1 99 ? 6.93 -32 -23.438 1 97.94 99 LYS B O 1
ATOM 4114 N N . GLN B 1 100 ? 7.5 -32.312 -25.594 1 97.56 100 GLN B N 1
ATOM 4115 C CA . GLN B 1 100 ? 6.719 -33.531 -25.688 1 97.56 100 GLN B CA 1
ATOM 4116 C C . GLN B 1 100 ? 7.293 -34.625 -24.797 1 97.56 100 GLN B C 1
ATOM 4118 O O . GLN B 1 100 ? 6.547 -35.375 -24.156 1 97.56 100 GLN B O 1
ATOM 4123 N N . ALA B 1 101 ? 8.555 -34.688 -24.812 1 97.94 101 ALA B N 1
ATOM 4124 C CA . ALA B 1 101 ? 9.211 -35.688 -23.969 1 97.94 101 ALA B CA 1
ATOM 4125 C C . ALA B 1 101 ? 8.922 -35.406 -22.484 1 97.94 101 ALA B C 1
ATOM 4127 O O . ALA B 1 101 ? 8.648 -36.344 -21.734 1 97.94 101 ALA B O 1
ATOM 4128 N N . ILE B 1 102 ? 9.016 -34.219 -22.109 1 98.38 102 ILE B N 1
ATOM 4129 C CA . ILE B 1 102 ? 8.758 -33.844 -20.719 1 98.38 102 ILE B CA 1
ATOM 4130 C C . ILE B 1 102 ? 7.285 -34.094 -20.391 1 98.38 102 ILE B C 1
ATOM 4132 O O . ILE B 1 102 ? 6.965 -34.594 -19.312 1 98.38 102 ILE B O 1
ATOM 4136 N N . PHE B 1 103 ? 6.402 -33.75 -21.297 1 98.19 103 PHE B N 1
ATOM 4137 C CA . PHE B 1 103 ? 4.977 -33.969 -21.109 1 98.19 103 PHE B CA 1
ATOM 4138 C C . PHE B 1 103 ? 4.684 -35.438 -20.859 1 98.19 103 PHE B C 1
ATOM 4140 O O . PHE B 1 103 ? 3.9 -35.781 -19.969 1 98.19 103 PHE B O 1
ATOM 4147 N N . LYS B 1 104 ? 5.336 -36.25 -21.547 1 97.56 104 LYS B N 1
ATOM 4148 C CA . LYS B 1 104 ? 5.047 -37.688 -21.5 1 97.56 104 LYS B CA 1
ATOM 4149 C C . LYS B 1 104 ? 5.707 -38.344 -20.297 1 97.56 104 LYS B C 1
ATOM 4151 O O . LYS B 1 104 ? 5.18 -39.312 -19.75 1 97.56 104 LYS B O 1
ATOM 4156 N N . GLY B 1 105 ? 6.809 -37.812 -19.891 1 96.44 105 GLY B N 1
ATOM 4157 C CA . GLY B 1 105 ? 7.543 -38.594 -18.906 1 96.44 105 GLY B CA 1
ATOM 4158 C C . GLY B 1 105 ? 7.949 -37.75 -17.688 1 96.44 105 GLY B C 1
ATOM 4159 O O . GLY B 1 105 ? 8.305 -38.312 -16.656 1 96.44 105 GLY B O 1
ATOM 4160 N N . GLY B 1 106 ? 7.996 -36.531 -17.75 1 97.31 106 GLY B N 1
ATOM 4161 C CA . GLY B 1 106 ? 8.531 -35.688 -16.672 1 97.31 106 GLY B CA 1
ATOM 4162 C C . GLY B 1 106 ? 10.047 -35.594 -16.719 1 97.31 106 GLY B C 1
ATOM 4163 O O . GLY B 1 106 ? 10.656 -35.719 -17.766 1 97.31 106 GLY B O 1
ATOM 4164 N N . LEU B 1 107 ? 10.633 -35.219 -15.523 1 98.56 107 LEU B N 1
ATOM 4165 C CA . LEU B 1 107 ? 12.07 -35 -15.43 1 98.56 107 LEU B CA 1
ATOM 4166 C C . LEU B 1 107 ? 12.656 -35.75 -14.234 1 98.56 107 LEU B C 1
ATOM 4168 O O . LEU B 1 107 ? 12.031 -35.844 -13.172 1 98.56 107 LEU B O 1
ATOM 4172 N N . TYR B 1 108 ? 13.852 -36.281 -14.523 1 97.69 108 TYR B N 1
ATOM 4173 C CA . TYR B 1 108 ? 14.617 -36.688 -13.352 1 97.69 108 TYR B CA 1
ATOM 4174 C C . TYR B 1 108 ? 15.031 -35.5 -12.523 1 97.69 108 TYR B C 1
ATOM 4176 O O . TYR B 1 108 ? 15.258 -34.406 -13.07 1 97.69 108 TYR B O 1
ATOM 4184 N N . HIS B 1 109 ? 15.203 -35.719 -11.211 1 97.19 109 HIS B N 1
ATOM 4185 C CA . HIS B 1 109 ? 15.469 -34.625 -10.281 1 97.19 109 HIS B CA 1
ATOM 4186 C C . HIS B 1 109 ? 16.734 -33.875 -10.672 1 97.19 109 HIS B C 1
ATOM 4188 O O . HIS B 1 109 ? 16.797 -32.656 -10.539 1 97.19 109 HIS B O 1
ATOM 4194 N N . ALA B 1 110 ? 17.703 -34.562 -11.195 1 97.19 110 ALA B N 1
ATOM 4195 C CA . ALA B 1 110 ? 19.016 -33.969 -11.508 1 97.19 110 ALA B CA 1
ATOM 4196 C C . ALA B 1 110 ? 18.906 -32.938 -12.641 1 97.19 110 ALA B C 1
ATOM 4198 O O . ALA B 1 110 ? 19.75 -32.062 -12.773 1 97.19 110 ALA B O 1
ATOM 4199 N N . VAL B 1 111 ? 17.812 -33.031 -13.398 1 98 111 VAL B N 1
ATOM 4200 C CA . VAL B 1 111 ? 17.641 -32.188 -14.57 1 98 111 VAL B CA 1
ATOM 4201 C C . VAL B 1 111 ? 16.781 -30.969 -14.203 1 98 111 VAL B C 1
ATOM 4203 O O . VAL B 1 111 ? 16.828 -29.953 -14.898 1 98 111 VAL B O 1
ATOM 4206 N N . ARG B 1 112 ? 16.062 -31 -13.148 1 98.56 112 ARG B N 1
ATOM 4207 C CA . ARG B 1 112 ? 15.008 -30.047 -12.82 1 98.56 112 ARG B CA 1
ATOM 4208 C C . ARG B 1 112 ? 15.562 -28.641 -12.641 1 98.56 112 ARG B C 1
ATOM 4210 O O . ARG B 1 112 ? 14.977 -27.672 -13.109 1 98.56 112 ARG B O 1
ATOM 4217 N N . LYS B 1 113 ? 16.672 -28.594 -11.977 1 97.75 113 LYS B N 1
ATOM 4218 C CA . LYS B 1 113 ? 17.25 -27.297 -11.648 1 97.75 113 LYS B CA 1
ATOM 4219 C C . LYS B 1 113 ? 17.438 -26.438 -12.898 1 97.75 113 LYS B C 1
ATOM 4221 O O . LYS B 1 113 ? 17.172 -25.234 -12.891 1 97.75 113 LYS B O 1
ATOM 4226 N N . GLU B 1 114 ? 17.891 -27.031 -13.883 1 97.44 114 GLU B N 1
ATOM 4227 C CA . GLU B 1 114 ? 18.125 -26.312 -15.141 1 97.44 114 GLU B CA 1
ATOM 4228 C C . GLU B 1 114 ? 16.844 -26.25 -15.977 1 97.44 114 GLU B C 1
ATOM 4230 O O . GLU B 1 114 ? 16.484 -25.188 -16.469 1 97.44 114 GLU B O 1
ATOM 4235 N N . ALA B 1 115 ? 16.172 -27.328 -16.141 1 98.5 115 ALA B N 1
ATOM 4236 C CA . ALA B 1 115 ? 15.031 -27.453 -17.031 1 98.5 115 ALA B CA 1
ATOM 4237 C C . ALA B 1 115 ? 13.891 -26.531 -16.609 1 98.5 115 ALA B C 1
ATOM 4239 O O . ALA B 1 115 ? 13.195 -25.969 -17.453 1 98.5 115 ALA B O 1
ATOM 4240 N N . TRP B 1 116 ? 13.68 -26.375 -15.297 1 98.81 116 TRP B N 1
ATOM 4241 C CA . TRP B 1 116 ? 12.578 -25.562 -14.805 1 98.81 116 TRP B CA 1
ATOM 4242 C C . TRP B 1 116 ? 12.758 -24.094 -15.203 1 98.81 116 TRP B C 1
ATOM 4244 O O . TRP B 1 116 ? 11.781 -23.406 -15.492 1 98.81 116 TRP B O 1
ATOM 4254 N N . LYS B 1 117 ? 13.977 -23.656 -15.211 1 98.69 117 LYS B N 1
ATOM 4255 C CA . LYS B 1 117 ? 14.25 -22.266 -15.578 1 98.69 117 LYS B CA 1
ATOM 4256 C C . LYS B 1 117 ? 13.812 -21.969 -17.016 1 98.69 117 LYS B C 1
ATOM 4258 O O . LYS B 1 117 ? 13.383 -20.859 -17.312 1 98.69 117 LYS B O 1
ATOM 4263 N N . PHE B 1 118 ? 13.898 -23 -17.875 1 98.5 118 PHE B N 1
ATOM 4264 C CA . PHE B 1 118 ? 13.438 -22.859 -19.25 1 98.5 118 PHE B CA 1
ATOM 4265 C C . PHE B 1 118 ? 11.922 -23.016 -19.328 1 98.5 118 PHE B C 1
ATOM 4267 O O . PHE B 1 118 ? 11.242 -22.219 -19.984 1 98.5 118 PHE B O 1
ATOM 4274 N N . LEU B 1 119 ? 11.367 -23.969 -18.656 1 98.44 119 LEU B N 1
ATOM 4275 C CA . LEU B 1 119 ? 9.945 -24.281 -18.719 1 98.44 119 LEU B CA 1
ATOM 4276 C C . LEU B 1 119 ? 9.117 -23.109 -18.203 1 98.44 119 LEU B C 1
ATOM 4278 O O . LEU B 1 119 ? 8.039 -22.828 -18.719 1 98.44 119 LEU B O 1
ATOM 4282 N N . LEU B 1 120 ? 9.68 -22.391 -17.203 1 98.25 120 LEU B N 1
ATOM 4283 C CA . LEU B 1 120 ? 8.953 -21.297 -16.578 1 98.25 120 LEU B CA 1
ATOM 4284 C C . LEU B 1 120 ? 9.242 -19.984 -17.281 1 98.25 120 LEU B C 1
ATOM 4286 O O . LEU B 1 120 ? 8.594 -18.969 -17 1 98.25 120 LEU B O 1
ATOM 4290 N N . GLY B 1 121 ? 10.234 -19.969 -18.125 1 97 121 GLY B N 1
ATOM 4291 C CA . GLY B 1 121 ? 10.5 -18.781 -18.922 1 97 121 GLY B CA 1
ATOM 4292 C C . GLY B 1 121 ? 11.484 -17.828 -18.266 1 97 121 GLY B C 1
ATOM 4293 O O . GLY B 1 121 ? 11.602 -16.672 -18.656 1 97 121 GLY B O 1
ATOM 4294 N N . TYR B 1 122 ? 12.117 -18.312 -17.203 1 97.62 122 TYR B N 1
ATOM 4295 C CA . TYR B 1 122 ? 13.227 -17.547 -16.641 1 97.62 122 TYR B CA 1
ATOM 4296 C C . TYR B 1 122 ? 14.359 -17.406 -17.641 1 97.62 122 TYR B C 1
ATOM 4298 O O . TYR B 1 122 ? 14.875 -16.297 -17.859 1 97.62 122 TYR B O 1
ATOM 4306 N N . PHE B 1 123 ? 14.711 -18.531 -18.25 1 97.94 123 PHE B N 1
ATOM 4307 C CA . PHE B 1 123 ? 15.664 -18.531 -19.359 1 97.94 123 PHE B CA 1
ATOM 4308 C C . PHE B 1 123 ? 14.938 -18.609 -20.703 1 97.94 123 PHE B C 1
ATOM 4310 O O . PHE B 1 123 ? 14.031 -19.438 -20.859 1 97.94 123 PHE B O 1
ATOM 4317 N N . PRO B 1 124 ? 15.359 -17.734 -21.641 1 97.81 124 PRO B N 1
ATOM 4318 C CA . PRO B 1 124 ? 14.891 -17.984 -23 1 97.81 124 PRO B CA 1
ATOM 4319 C C . PRO B 1 124 ? 15.477 -19.266 -23.609 1 97.81 124 PRO B C 1
ATOM 4321 O O . PRO B 1 124 ? 16.656 -19.562 -23.391 1 97.81 124 PRO B O 1
ATOM 4324 N N . TRP B 1 125 ? 14.664 -19.953 -24.328 1 97.75 125 TRP B N 1
ATOM 4325 C CA . TRP B 1 125 ? 15.086 -21.234 -24.891 1 97.75 125 TRP B CA 1
ATOM 4326 C C . TRP B 1 125 ? 16.281 -21.062 -25.812 1 97.75 125 TRP B C 1
ATOM 4328 O O . TRP B 1 125 ? 17.156 -21.938 -25.859 1 97.75 125 TRP B O 1
ATOM 4338 N N . ASP B 1 126 ? 16.359 -19.891 -26.484 1 96.94 126 ASP B N 1
ATOM 4339 C CA . ASP B 1 126 ? 17.406 -19.688 -27.484 1 96.94 126 ASP B CA 1
ATOM 4340 C C . ASP B 1 126 ? 18.609 -18.953 -26.906 1 96.94 126 ASP B C 1
ATOM 4342 O O . ASP B 1 126 ? 19.516 -18.562 -27.625 1 96.94 126 ASP B O 1
ATOM 4346 N N . SER B 1 127 ? 18.625 -18.828 -25.609 1 97.94 127 SER B N 1
ATOM 4347 C CA . SER B 1 127 ? 19.719 -18.094 -24.969 1 97.94 127 SER B CA 1
ATOM 4348 C C . SER B 1 127 ? 20.969 -18.953 -24.859 1 97.94 127 SER B C 1
ATOM 4350 O O . SER B 1 127 ? 20.891 -20.156 -24.625 1 97.94 127 SER B O 1
ATOM 4352 N N . THR B 1 128 ? 22.125 -18.297 -25.031 1 98 128 THR B N 1
ATOM 4353 C CA . THR B 1 128 ? 23.406 -18.969 -24.828 1 98 128 THR B CA 1
ATOM 4354 C C . THR B 1 128 ? 23.766 -19.031 -23.359 1 98 128 THR B C 1
ATOM 4356 O O . THR B 1 128 ? 23.125 -18.375 -22.531 1 98 128 THR B O 1
ATOM 4359 N N . LEU B 1 129 ? 24.812 -19.828 -23.109 1 96.94 129 LEU B N 1
ATOM 4360 C CA . LEU B 1 129 ? 25.297 -19.922 -21.734 1 96.94 129 LEU B CA 1
ATOM 4361 C C . LEU B 1 129 ? 25.766 -18.578 -21.219 1 96.94 129 LEU B C 1
ATOM 4363 O O . LEU B 1 129 ? 25.5 -18.219 -20.062 1 96.94 129 LEU B O 1
ATOM 4367 N N . GLU B 1 130 ? 26.438 -17.828 -22.094 1 97.44 130 GLU B N 1
ATOM 4368 C CA . GLU B 1 130 ? 26.953 -16.516 -21.719 1 97.44 130 GLU B CA 1
ATOM 4369 C C . GLU B 1 130 ? 25.812 -15.523 -21.469 1 97.44 130 GLU B C 1
ATOM 4371 O O . GLU B 1 130 ? 25.875 -14.734 -20.516 1 97.44 130 GLU B O 1
ATOM 4376 N N . GLU B 1 131 ? 24.859 -15.586 -22.266 1 98 131 GLU B N 1
ATOM 4377 C CA . GLU B 1 131 ? 23.688 -14.719 -22.094 1 98 131 GLU B CA 1
ATOM 4378 C C . GLU B 1 131 ? 22.953 -15.023 -20.797 1 98 131 GLU B C 1
ATOM 4380 O O . GLU B 1 131 ? 22.484 -14.109 -20.109 1 98 131 GLU B O 1
ATOM 4385 N N . ARG B 1 132 ? 22.875 -16.25 -20.391 1 98.06 132 ARG B N 1
ATOM 4386 C CA . ARG B 1 132 ? 22.188 -16.641 -19.172 1 98.06 132 ARG B CA 1
ATOM 4387 C C . ARG B 1 132 ? 22.969 -16.219 -17.938 1 98.06 132 ARG B C 1
ATOM 4389 O O . ARG B 1 132 ? 22.391 -15.844 -16.922 1 98.06 132 ARG B O 1
ATOM 4396 N N . LYS B 1 133 ? 24.25 -16.312 -18.062 1 97.5 133 LYS B N 1
ATOM 4397 C CA . LYS B 1 133 ? 25.094 -15.836 -16.953 1 97.5 133 LYS B CA 1
ATOM 4398 C C . LYS B 1 133 ? 24.891 -14.344 -16.719 1 97.5 133 LYS B C 1
ATOM 4400 O O . LYS B 1 133 ? 24.781 -13.898 -15.57 1 97.5 133 LYS B O 1
ATOM 4405 N N . ALA B 1 134 ? 24.875 -13.617 -17.828 1 98 134 ALA B N 1
ATOM 4406 C CA . ALA B 1 134 ? 24.625 -12.18 -17.734 1 98 134 ALA B CA 1
ATOM 4407 C C . ALA B 1 134 ? 23.234 -11.891 -17.172 1 98 134 ALA B C 1
ATOM 4409 O O . ALA B 1 134 ? 23.078 -10.992 -16.344 1 98 134 ALA B O 1
ATOM 4410 N N . LEU B 1 135 ? 22.312 -12.664 -17.578 1 97.94 135 LEU B N 1
ATOM 4411 C CA . LEU B 1 135 ? 20.938 -12.523 -17.094 1 97.94 135 LEU B CA 1
ATOM 4412 C C . LEU B 1 135 ? 20.875 -12.805 -15.594 1 97.94 135 LEU B C 1
ATOM 4414 O O . LEU B 1 135 ? 20.234 -12.055 -14.844 1 97.94 135 LEU B O 1
ATOM 4418 N N . GLN B 1 136 ? 21.5 -13.781 -15.172 1 97.81 136 GLN B N 1
ATOM 4419 C CA . GLN B 1 136 ? 21.484 -14.172 -13.766 1 97.81 136 GLN B CA 1
ATOM 4420 C C . GLN B 1 136 ? 22.125 -13.102 -12.898 1 97.81 136 GLN B C 1
ATOM 4422 O O . GLN B 1 136 ? 21.688 -12.859 -11.773 1 97.81 136 GLN B O 1
ATOM 4427 N N . ARG B 1 137 ? 23.172 -12.469 -13.406 1 98.06 137 ARG B N 1
ATOM 4428 C CA . ARG B 1 137 ? 23.812 -11.391 -12.672 1 98.06 137 ARG B CA 1
ATOM 4429 C C . ARG B 1 137 ? 22.875 -10.219 -12.461 1 98.06 137 ARG B C 1
ATOM 4431 O O . ARG B 1 137 ? 22.75 -9.703 -11.352 1 98.06 137 ARG B O 1
ATOM 4438 N N . THR B 1 138 ? 22.266 -9.844 -13.523 1 98.06 138 THR B N 1
ATOM 4439 C CA . THR B 1 138 ? 21.328 -8.734 -13.461 1 98.06 138 THR B CA 1
ATOM 4440 C C . THR B 1 138 ? 20.156 -9.055 -12.531 1 98.06 138 THR B C 1
ATOM 4442 O O . THR B 1 138 ? 19.766 -8.227 -11.711 1 98.06 138 THR B O 1
ATOM 4445 N N . LYS B 1 139 ? 19.641 -10.25 -12.641 1 98.25 139 LYS B N 1
ATOM 4446 C CA . LYS B 1 139 ? 18.484 -10.68 -11.844 1 98.25 139 LYS B CA 1
ATOM 4447 C C . LYS B 1 139 ? 18.859 -10.828 -10.375 1 98.25 139 LYS B C 1
ATOM 4449 O O . LYS B 1 139 ? 18.047 -10.578 -9.484 1 98.25 139 LYS B O 1
ATOM 4454 N N . THR B 1 140 ? 20.094 -11.148 -10.148 1 98.62 140 THR B N 1
ATOM 4455 C CA . THR B 1 140 ? 20.594 -11.219 -8.781 1 98.62 140 THR B CA 1
ATOM 4456 C C . THR B 1 140 ? 20.594 -9.844 -8.133 1 98.62 140 THR B C 1
ATOM 4458 O O . THR B 1 140 ? 20.125 -9.68 -7.004 1 98.62 140 THR B O 1
ATOM 4461 N N . ASP B 1 141 ? 21.078 -8.898 -8.859 1 98.19 141 ASP B N 1
ATOM 4462 C CA . ASP B 1 141 ? 21.109 -7.527 -8.367 1 98.19 141 ASP B CA 1
ATOM 4463 C C . ASP B 1 141 ? 19.688 -7.012 -8.086 1 98.19 141 ASP B C 1
ATOM 4465 O O . ASP B 1 141 ? 19.453 -6.367 -7.062 1 98.19 141 ASP B O 1
ATOM 4469 N N . GLU B 1 142 ? 18.812 -7.258 -8.969 1 98 142 GLU B N 1
ATOM 4470 C CA . GLU B 1 142 ? 17.422 -6.832 -8.805 1 98 142 GLU B CA 1
ATOM 4471 C C . GLU B 1 142 ? 16.797 -7.461 -7.562 1 98 142 GLU B C 1
ATOM 4473 O O . GLU B 1 142 ? 16.094 -6.789 -6.809 1 98 142 GLU B O 1
ATOM 4478 N N . TYR B 1 143 ? 17.094 -8.711 -7.398 1 98.62 143 TYR B N 1
ATOM 4479 C CA . TYR B 1 143 ? 16.531 -9.43 -6.258 1 98.62 143 TYR B CA 1
ATOM 4480 C C . TYR B 1 143 ? 17 -8.812 -4.945 1 98.62 143 TYR B C 1
ATOM 4482 O O . TYR B 1 143 ? 16.188 -8.523 -4.062 1 98.62 143 TYR B O 1
ATOM 4490 N N . PHE B 1 144 ? 18.25 -8.609 -4.789 1 98.31 144 PHE B N 1
ATOM 4491 C CA . PHE B 1 144 ? 18.781 -8.141 -3.514 1 98.31 144 PHE B CA 1
ATOM 4492 C C . PHE B 1 144 ? 18.422 -6.676 -3.283 1 98.31 144 PHE B C 1
ATOM 4494 O O . PHE B 1 144 ? 18.25 -6.246 -2.141 1 98.31 144 PHE B O 1
ATOM 4501 N N . ARG B 1 145 ? 18.281 -5.922 -4.375 1 98.06 145 ARG B N 1
ATOM 4502 C CA . ARG B 1 145 ? 17.766 -4.562 -4.242 1 98.06 145 ARG B CA 1
ATOM 4503 C C . ARG B 1 145 ? 16.375 -4.562 -3.613 1 98.06 145 ARG B C 1
ATOM 4505 O O . ARG B 1 145 ? 16.109 -3.791 -2.689 1 98.06 145 ARG B O 1
ATOM 4512 N N . MET B 1 146 ? 15.547 -5.414 -4.086 1 98.38 146 MET B N 1
ATOM 4513 C CA . MET B 1 146 ? 14.195 -5.512 -3.547 1 98.38 146 MET B CA 1
ATOM 4514 C C . MET B 1 146 ? 14.211 -6.043 -2.119 1 98.38 146 MET B C 1
ATOM 4516 O O . MET B 1 146 ? 13.445 -5.59 -1.271 1 98.38 146 MET B O 1
ATOM 4520 N N . LYS B 1 147 ? 15.047 -7.047 -1.917 1 98.25 147 LYS B N 1
ATOM 4521 C CA . LYS B 1 147 ? 15.156 -7.598 -0.57 1 98.25 147 LYS B CA 1
ATOM 4522 C C . LYS B 1 147 ? 15.578 -6.527 0.431 1 98.25 147 LYS B C 1
ATOM 4524 O O . LYS B 1 147 ? 15.055 -6.469 1.544 1 98.25 147 LYS B O 1
ATOM 4529 N N . LEU B 1 148 ? 16.484 -5.688 0.041 1 97.88 148 LEU B N 1
ATOM 4530 C CA . LEU B 1 148 ? 16.969 -4.617 0.905 1 97.88 148 LEU B CA 1
ATOM 4531 C C . LEU B 1 148 ? 15.852 -3.615 1.195 1 97.88 148 LEU B C 1
ATOM 4533 O O . LEU B 1 148 ? 15.789 -3.049 2.289 1 97.88 148 LEU B O 1
ATOM 4537 N N . GLN B 1 149 ? 15.023 -3.385 0.285 1 97.56 149 GLN B N 1
ATOM 4538 C CA . GLN B 1 149 ? 13.922 -2.441 0.448 1 97.56 149 GLN B CA 1
ATOM 4539 C C . GLN B 1 149 ? 13.07 -2.793 1.664 1 97.56 149 GLN B C 1
ATOM 4541 O O . GLN B 1 149 ? 12.875 -1.964 2.555 1 97.56 149 GLN B O 1
ATOM 4546 N N . TRP B 1 150 ? 12.586 -4.047 1.739 1 97.56 150 TRP B N 1
ATOM 4547 C CA . TRP B 1 150 ? 11.695 -4.379 2.848 1 97.56 150 TRP B CA 1
ATOM 4548 C C . TRP B 1 150 ? 12.492 -4.652 4.121 1 97.56 150 TRP B C 1
ATOM 4550 O O . TRP B 1 150 ? 12 -4.406 5.227 1 97.56 150 TRP B O 1
ATOM 4560 N N . LYS B 1 151 ? 13.742 -5.121 3.986 1 97.81 151 LYS B N 1
ATOM 4561 C CA . LYS B 1 151 ? 14.562 -5.371 5.168 1 97.81 151 LYS B CA 1
ATOM 4562 C C . LYS B 1 151 ? 14.945 -4.062 5.863 1 97.81 151 LYS B C 1
ATOM 4564 O O . LYS B 1 151 ? 15.203 -4.047 7.066 1 97.81 151 LYS B O 1
ATOM 4569 N N . SER B 1 152 ? 14.938 -2.967 5.125 1 97.56 152 SER B N 1
ATOM 4570 C CA . SER B 1 152 ? 15.352 -1.677 5.664 1 97.56 152 SER B CA 1
ATOM 4571 C C . SER B 1 152 ? 14.172 -0.931 6.277 1 97.56 152 SER B C 1
ATOM 4573 O O . SER B 1 152 ? 14.344 0.15 6.844 1 97.56 152 SER B O 1
ATOM 4575 N N . VAL B 1 153 ? 13.016 -1.419 6.137 1 97.31 153 VAL B N 1
ATOM 4576 C CA . VAL B 1 153 ? 11.836 -0.786 6.715 1 97.31 153 VAL B CA 1
ATOM 4577 C C . VAL B 1 153 ? 11.898 -0.878 8.242 1 97.31 153 VAL B C 1
ATOM 4579 O O . VAL B 1 153 ? 12.031 -1.97 8.797 1 97.31 153 VAL B O 1
ATOM 4582 N N . SER B 1 154 ? 11.867 0.224 8.875 1 96.88 154 SER B N 1
ATOM 4583 C CA . SER B 1 154 ? 11.938 0.245 10.336 1 96.88 154 SER B CA 1
ATOM 4584 C C . SER B 1 154 ? 10.617 -0.173 10.961 1 96.88 154 SER B C 1
ATOM 4586 O O . SER B 1 154 ? 9.594 -0.256 10.273 1 96.88 154 SER B O 1
ATOM 4588 N N . GLU B 1 155 ? 10.648 -0.428 12.242 1 95.38 155 GLU B N 1
ATOM 4589 C CA . GLU B 1 155 ? 9.43 -0.764 12.977 1 95.38 155 GLU B CA 1
ATOM 4590 C C . GLU B 1 155 ? 8.422 0.382 12.93 1 95.38 155 GLU B C 1
ATOM 4592 O O . GLU B 1 155 ? 7.219 0.151 12.812 1 95.38 155 GLU B O 1
ATOM 4597 N N . GLU B 1 156 ? 8.914 1.591 13.047 1 94.75 156 GLU B N 1
ATOM 4598 C CA . GLU B 1 156 ? 8.062 2.777 13.008 1 94.75 156 GLU B CA 1
ATOM 4599 C C . GLU B 1 156 ? 7.359 2.906 11.664 1 94.75 156 GLU B C 1
ATOM 4601 O O . GLU B 1 156 ? 6.172 3.236 11.602 1 94.75 156 GLU B O 1
ATOM 4606 N N . GLN B 1 157 ? 8.062 2.625 10.578 1 96.5 157 GLN B N 1
ATOM 4607 C CA . GLN B 1 157 ? 7.473 2.637 9.25 1 96.5 157 GLN B CA 1
ATOM 4608 C C . GLN B 1 157 ? 6.398 1.559 9.109 1 96.5 157 GLN B C 1
ATOM 4610 O O . GLN B 1 157 ? 5.32 1.813 8.57 1 96.5 157 GLN B O 1
ATOM 4615 N N . GLU B 1 158 ? 6.738 0.381 9.555 1 95.5 158 GLU B N 1
ATOM 4616 C CA . GLU B 1 158 ? 5.832 -0.754 9.406 1 95.5 158 GLU B CA 1
ATOM 4617 C C . GLU B 1 158 ? 4.52 -0.51 10.148 1 95.5 158 GLU B C 1
ATOM 4619 O O . GLU B 1 158 ? 3.461 -0.962 9.711 1 95.5 158 GLU B O 1
ATOM 4624 N N . ARG B 1 159 ? 4.613 0.199 11.281 1 96 159 ARG B N 1
ATOM 4625 C CA . ARG B 1 159 ? 3.414 0.544 12.039 1 96 159 ARG B CA 1
ATOM 4626 C C . ARG B 1 159 ? 2.475 1.416 11.211 1 96 159 ARG B C 1
ATOM 4628 O O . ARG B 1 159 ? 1.262 1.419 11.438 1 96 159 ARG B O 1
ATOM 4635 N N . ARG B 1 160 ? 3.041 2.133 10.297 1 96.81 160 ARG B N 1
ATOM 4636 C CA . ARG B 1 160 ? 2.258 3.025 9.445 1 96.81 160 ARG B CA 1
ATOM 4637 C C . ARG B 1 160 ? 2.145 2.475 8.031 1 96.81 160 ARG B C 1
ATOM 4639 O O . ARG B 1 160 ? 1.939 3.23 7.078 1 96.81 160 ARG B O 1
ATOM 4646 N N . ASN B 1 161 ? 2.395 1.26 7.859 1 96.88 161 ASN B N 1
ATOM 4647 C CA . ASN B 1 161 ? 2.215 0.508 6.621 1 96.88 161 ASN B CA 1
ATOM 4648 C C . ASN B 1 161 ? 1.459 -0.795 6.863 1 96.88 161 ASN B C 1
ATOM 4650 O O . ASN B 1 161 ? 2.066 -1.864 6.938 1 96.88 161 ASN B O 1
ATOM 4654 N N . SER B 1 162 ? 0.17 -0.664 6.891 1 95.31 162 SER B N 1
ATOM 4655 C CA . SER B 1 162 ? -0.685 -1.784 7.27 1 95.31 162 SER B CA 1
ATOM 4656 C C . SER B 1 162 ? -0.602 -2.912 6.246 1 95.31 162 SER B C 1
ATOM 4658 O O . SER B 1 162 ? -0.631 -4.09 6.609 1 95.31 162 SER B O 1
ATOM 4660 N N . ARG B 1 163 ? -0.483 -2.539 5.043 1 94.94 163 ARG B N 1
ATOM 4661 C CA . ARG B 1 163 ? -0.425 -3.557 4 1 94.94 163 ARG B CA 1
ATOM 4662 C C . ARG B 1 163 ? 0.807 -4.441 4.164 1 94.94 163 ARG B C 1
ATOM 4664 O O . ARG B 1 163 ? 0.703 -5.668 4.152 1 94.94 163 ARG B O 1
ATOM 4671 N N . LEU B 1 164 ? 1.919 -3.781 4.301 1 96.62 164 LEU B N 1
ATOM 4672 C CA . LEU B 1 164 ? 3.16 -4.531 4.457 1 96.62 164 LEU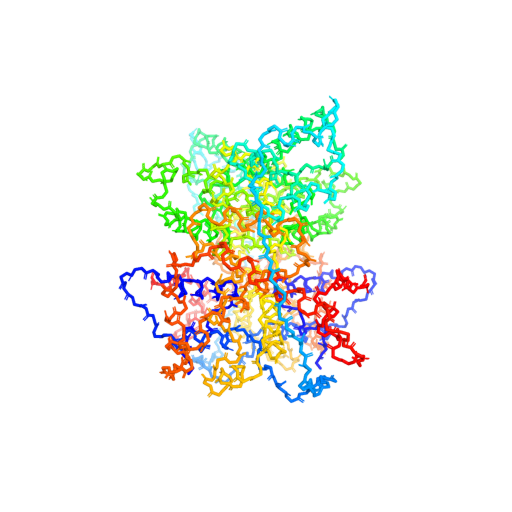 B CA 1
ATOM 4673 C C . LEU B 1 164 ? 3.131 -5.375 5.727 1 96.62 164 LEU B C 1
ATOM 4675 O O . LEU B 1 164 ? 3.594 -6.516 5.73 1 96.62 164 LEU B O 1
ATOM 4679 N N . ARG B 1 165 ? 2.67 -4.816 6.785 1 96.38 165 ARG B N 1
ATOM 4680 C CA . ARG B 1 165 ? 2.545 -5.535 8.047 1 96.38 165 ARG B CA 1
ATOM 4681 C C . ARG B 1 165 ? 1.655 -6.766 7.891 1 96.38 165 ARG B C 1
ATOM 4683 O O . ARG B 1 165 ? 1.975 -7.84 8.406 1 96.38 165 ARG B O 1
ATOM 4690 N N . ASP B 1 166 ? 0.583 -6.594 7.215 1 95.25 166 ASP B N 1
ATOM 4691 C CA . ASP B 1 166 ? -0.344 -7.695 6.98 1 95.25 166 ASP B CA 1
ATOM 4692 C C . ASP B 1 166 ? 0.308 -8.797 6.145 1 95.25 166 ASP B C 1
ATOM 4694 O O . ASP B 1 166 ? 0.135 -9.984 6.426 1 95.25 166 ASP B O 1
ATOM 4698 N N . TYR B 1 167 ? 1.007 -8.383 5.105 1 96.69 167 TYR B N 1
ATOM 4699 C CA . TYR B 1 167 ? 1.736 -9.359 4.301 1 96.69 167 TYR B CA 1
ATOM 4700 C C . TYR B 1 167 ? 2.689 -10.172 5.164 1 96.69 167 TYR B C 1
ATOM 4702 O O . TYR B 1 167 ? 2.682 -11.406 5.113 1 96.69 167 TYR B O 1
ATOM 4710 N N . ARG B 1 168 ? 3.447 -9.477 5.969 1 97.12 168 ARG B N 1
ATOM 4711 C CA . ARG B 1 168 ? 4.453 -10.133 6.797 1 97.12 168 ARG B CA 1
ATOM 4712 C C . ARG B 1 168 ? 3.805 -11.109 7.77 1 97.12 168 ARG B C 1
ATOM 4714 O O . ARG B 1 168 ? 4.27 -12.242 7.922 1 97.12 168 ARG B O 1
ATOM 4721 N N . SER B 1 169 ? 2.811 -10.641 8.398 1 96.19 169 SER B N 1
ATOM 4722 C CA . SER B 1 169 ? 2.111 -11.477 9.367 1 96.19 169 SER B CA 1
ATOM 4723 C C . SER B 1 169 ? 1.575 -12.75 8.727 1 96.19 169 SER B C 1
ATOM 4725 O O . SER B 1 169 ? 1.748 -13.844 9.266 1 96.19 169 SER B O 1
ATOM 4727 N N . LEU B 1 170 ? 0.935 -12.648 7.59 1 95.25 170 LEU B N 1
ATOM 4728 C CA . LEU B 1 170 ? 0.358 -13.789 6.887 1 95.25 170 LEU B CA 1
ATOM 4729 C C . LEU B 1 170 ? 1.449 -14.734 6.395 1 95.25 170 LEU B C 1
ATOM 4731 O O . LEU B 1 170 ? 1.307 -15.953 6.48 1 95.25 170 LEU B O 1
ATOM 4735 N N . ILE B 1 171 ? 2.523 -14.188 5.871 1 97.5 171 ILE B N 1
ATOM 4736 C CA . ILE B 1 171 ? 3.645 -14.984 5.379 1 97.5 171 ILE B CA 1
ATOM 4737 C C . ILE B 1 171 ? 4.246 -15.789 6.523 1 97.5 171 ILE B C 1
ATOM 4739 O O . ILE B 1 171 ? 4.504 -16.984 6.375 1 97.5 171 ILE B O 1
ATOM 4743 N N . GLU B 1 172 ? 4.449 -15.125 7.645 1 96.12 172 GLU B N 1
ATOM 4744 C CA . GLU B 1 172 ? 5.051 -15.797 8.789 1 96.12 172 GLU B CA 1
ATOM 4745 C C . GLU B 1 172 ? 4.18 -16.953 9.266 1 96.12 172 GLU B C 1
ATOM 4747 O O . GLU B 1 172 ? 4.691 -18.031 9.609 1 96.12 172 GLU B O 1
ATOM 4752 N N . LYS B 1 173 ? 2.957 -16.781 9.234 1 93.81 173 LYS B N 1
ATOM 4753 C CA . LYS B 1 173 ? 2.027 -17.844 9.609 1 93.81 173 LYS B CA 1
ATOM 4754 C C . LYS B 1 173 ? 2.104 -19.016 8.641 1 93.81 173 LYS B C 1
ATOM 4756 O O . LYS B 1 173 ? 2.186 -20.172 9.055 1 93.81 173 LYS B O 1
ATOM 4761 N N . ASP B 1 174 ? 2.098 -18.734 7.398 1 93.69 174 ASP B N 1
ATOM 4762 C CA . ASP B 1 174 ? 2.076 -19.781 6.379 1 93.69 174 ASP B CA 1
ATOM 4763 C C . ASP B 1 174 ? 3.426 -20.5 6.293 1 93.69 174 ASP B C 1
ATOM 4765 O O . ASP B 1 174 ? 3.482 -21.719 6.117 1 93.69 174 ASP B O 1
ATOM 4769 N N . VAL B 1 175 ? 4.477 -19.719 6.371 1 95.25 175 VAL B N 1
ATOM 4770 C CA . VAL B 1 175 ? 5.816 -20.297 6.254 1 95.25 175 VAL B CA 1
ATOM 4771 C C . VAL B 1 175 ? 6.047 -21.312 7.367 1 95.25 175 VAL B C 1
ATOM 4773 O O . VAL B 1 175 ? 6.641 -22.359 7.137 1 95.25 175 VAL B O 1
ATOM 4776 N N . ASN B 1 176 ? 5.586 -21.047 8.484 1 91.88 176 ASN B N 1
ATOM 4777 C CA . ASN B 1 176 ? 5.801 -21.906 9.648 1 91.88 176 ASN B CA 1
ATOM 4778 C C . ASN B 1 176 ? 5.055 -23.234 9.508 1 91.88 176 ASN B C 1
ATOM 4780 O O . ASN B 1 176 ? 5.383 -24.203 10.195 1 91.88 176 ASN B O 1
ATOM 4784 N N . ARG B 1 177 ? 4.164 -23.297 8.594 1 90.69 177 ARG B N 1
ATOM 4785 C CA . ARG B 1 177 ? 3.385 -24.516 8.469 1 90.69 177 ARG B CA 1
ATOM 4786 C C . ARG B 1 177 ? 3.555 -25.125 7.082 1 90.69 177 ARG B C 1
ATOM 4788 O O . ARG B 1 177 ? 2.869 -26.094 6.734 1 90.69 177 ARG B O 1
ATOM 4795 N N . THR B 1 178 ? 4.379 -24.641 6.285 1 90.5 178 THR B N 1
ATOM 4796 C CA . THR B 1 178 ? 4.547 -25.109 4.914 1 90.5 178 THR B CA 1
ATOM 4797 C C . THR B 1 178 ? 5.535 -26.266 4.855 1 90.5 178 THR B C 1
ATOM 4799 O O . THR B 1 178 ? 6.73 -26.078 5.105 1 90.5 178 THR B O 1
ATOM 4802 N N . ASP B 1 179 ? 5.07 -27.469 4.496 1 92.19 179 ASP B N 1
ATOM 4803 C CA . ASP B 1 179 ? 5.852 -28.656 4.156 1 92.19 179 ASP B CA 1
ATOM 4804 C C . ASP B 1 179 ? 6.848 -28.984 5.266 1 92.19 179 ASP B C 1
ATOM 4806 O O . ASP B 1 179 ? 8.008 -29.297 4.992 1 92.19 179 ASP B O 1
ATOM 4810 N N . ARG B 1 180 ? 6.453 -29.047 6.441 1 89.38 180 ARG B N 1
ATOM 4811 C CA . ARG B 1 180 ? 7.332 -29.219 7.594 1 89.38 180 ARG B CA 1
ATOM 4812 C C . ARG B 1 180 ? 7.762 -30.688 7.727 1 89.38 180 ARG B C 1
ATOM 4814 O O . ARG B 1 180 ? 8.672 -31 8.492 1 89.38 180 ARG B O 1
ATOM 4821 N N . THR B 1 181 ? 7.16 -31.531 6.918 1 87.88 181 THR B N 1
ATOM 4822 C CA . THR B 1 181 ? 7.562 -32.938 6.926 1 87.88 181 THR B CA 1
ATOM 4823 C C . THR B 1 181 ? 8.641 -33.188 5.883 1 87.88 181 THR B C 1
ATOM 4825 O O . THR B 1 181 ? 9.258 -34.25 5.871 1 87.88 181 THR B O 1
ATOM 4828 N N . ASN B 1 182 ? 8.789 -32.25 5.066 1 90.06 182 ASN B N 1
ATOM 4829 C CA . ASN B 1 182 ? 9.867 -32.344 4.09 1 90.06 182 ASN B CA 1
ATOM 4830 C C . ASN B 1 182 ? 11.227 -32.062 4.73 1 90.06 182 ASN B C 1
ATOM 4832 O O . ASN B 1 182 ? 11.383 -31.094 5.473 1 90.06 182 ASN B O 1
ATOM 4836 N N . ARG B 1 183 ? 12.211 -32.812 4.383 1 88.56 183 ARG B N 1
ATOM 4837 C CA . ARG B 1 183 ? 13.531 -32.75 4.992 1 88.56 183 ARG B CA 1
ATOM 4838 C C . ARG B 1 183 ? 14.156 -31.375 4.742 1 88.56 183 ARG B C 1
ATOM 4840 O O . ARG B 1 183 ? 14.906 -30.859 5.582 1 88.56 183 ARG B O 1
ATOM 4847 N N . PHE B 1 184 ? 13.867 -30.828 3.738 1 90.25 184 PHE B N 1
ATOM 4848 C CA . PHE B 1 184 ? 14.406 -29.516 3.383 1 90.25 184 PHE B CA 1
ATOM 4849 C C . PHE B 1 184 ? 13.875 -28.438 4.312 1 90.25 184 PHE B C 1
ATOM 4851 O O . PHE B 1 184 ? 14.562 -27.453 4.594 1 90.25 184 PHE B O 1
ATOM 4858 N N . TYR B 1 185 ? 12.766 -28.625 4.898 1 92.25 185 TYR B N 1
ATOM 4859 C CA . TYR B 1 185 ? 12.094 -27.594 5.668 1 92.25 185 TYR B CA 1
ATOM 4860 C C . TYR B 1 185 ? 11.93 -28 7.125 1 92.25 185 TYR B C 1
ATOM 4862 O O . TYR B 1 185 ? 11.562 -27.188 7.977 1 92.25 185 TYR B O 1
ATOM 4870 N N . GLU B 1 186 ? 12.219 -29.141 7.426 1 88.5 186 GLU B N 1
ATOM 4871 C CA . GLU B 1 186 ? 11.922 -29.703 8.742 1 88.5 186 GLU B CA 1
ATOM 4872 C C . GLU B 1 186 ? 12.828 -29.109 9.812 1 88.5 186 GLU B C 1
ATOM 4874 O O . GLU B 1 186 ? 13.961 -28.719 9.531 1 88.5 186 GLU B O 1
ATOM 4879 N N . GLY B 1 187 ? 12.297 -29.047 11.094 1 85.19 187 GLY B N 1
ATOM 4880 C CA . GLY B 1 187 ? 13.086 -28.594 12.219 1 85.19 187 GLY B CA 1
ATOM 4881 C C . GLY B 1 187 ? 12.844 -27.125 12.562 1 85.19 187 GLY B C 1
ATOM 4882 O O . GLY B 1 187 ? 12.156 -26.422 11.828 1 85.19 187 GLY B O 1
ATOM 4883 N N . ILE B 1 188 ? 13.453 -26.828 13.68 1 84.06 188 ILE B N 1
ATOM 4884 C CA . ILE B 1 188 ? 13.32 -25.469 14.188 1 84.06 188 ILE B CA 1
ATOM 4885 C C . ILE B 1 188 ? 14.414 -24.578 13.586 1 84.06 188 ILE B C 1
ATOM 4887 O O . ILE B 1 188 ? 15.57 -25 13.477 1 84.06 188 ILE B O 1
ATOM 4891 N N . ASP B 1 189 ? 14.117 -23.375 13.234 1 83.5 189 ASP B N 1
ATOM 4892 C CA . ASP B 1 189 ? 15.047 -22.406 12.672 1 83.5 189 ASP B CA 1
ATOM 4893 C C . ASP B 1 189 ? 15.703 -22.938 11.398 1 83.5 189 ASP B C 1
ATOM 4895 O O . ASP B 1 189 ? 16.922 -22.859 11.234 1 83.5 189 ASP B O 1
ATOM 4899 N N . ASN B 1 190 ? 14.992 -23.625 10.656 1 90.31 190 ASN B N 1
ATOM 4900 C CA . ASN B 1 190 ? 15.461 -24.188 9.398 1 90.31 190 ASN B CA 1
ATOM 4901 C C . ASN B 1 190 ? 15.75 -23.094 8.367 1 90.31 190 ASN B C 1
ATOM 4903 O O . ASN B 1 190 ? 14.906 -22.234 8.109 1 90.31 190 ASN B O 1
ATOM 4907 N N . PRO B 1 191 ? 16.891 -23.109 7.805 1 93.19 191 PRO B N 1
ATOM 4908 C CA . PRO B 1 191 ? 17.25 -22.094 6.816 1 93.19 191 PRO B CA 1
ATOM 4909 C C . PRO B 1 191 ? 16.297 -22.062 5.625 1 93.19 191 PRO B C 1
ATOM 4911 O O . PRO B 1 191 ? 16.094 -21 5.012 1 93.19 191 PRO B O 1
ATOM 4914 N N . GLY B 1 192 ? 15.773 -23.219 5.309 1 94.62 192 GLY B N 1
ATOM 4915 C CA . GLY B 1 192 ? 14.805 -23.266 4.227 1 94.62 192 GLY B CA 1
ATOM 4916 C C . GLY B 1 192 ? 13.586 -22.406 4.48 1 94.62 192 GLY B C 1
ATOM 4917 O O . GLY B 1 192 ? 13.055 -21.781 3.555 1 94.62 192 GLY B O 1
ATOM 4918 N N . LEU B 1 193 ? 13.211 -22.359 5.727 1 95.62 193 LEU B N 1
ATOM 4919 C CA . LEU B 1 193 ? 12.055 -21.562 6.098 1 95.62 193 LEU B CA 1
ATOM 4920 C C . LEU B 1 193 ? 12.375 -20.078 6.012 1 95.62 193 LEU B C 1
ATOM 4922 O O . LEU B 1 193 ? 11.523 -19.266 5.625 1 95.62 193 LEU B O 1
ATOM 4926 N N . VAL B 1 194 ? 13.586 -19.75 6.359 1 96.25 194 VAL B N 1
ATOM 4927 C CA . VAL B 1 194 ? 14.031 -18.375 6.262 1 96.25 194 VAL B CA 1
ATOM 4928 C C . VAL B 1 194 ? 14.023 -17.922 4.801 1 96.25 194 VAL B C 1
ATOM 4930 O O . VAL B 1 194 ? 13.594 -16.812 4.484 1 96.25 194 VAL B O 1
ATOM 4933 N N . LEU B 1 195 ? 14.492 -18.812 3.941 1 97.56 195 LEU B N 1
ATOM 4934 C CA . LEU B 1 195 ? 14.516 -18.531 2.514 1 97.56 195 LEU B CA 1
ATOM 4935 C C . LEU B 1 195 ? 13.102 -18.375 1.972 1 97.56 195 LEU B C 1
ATOM 4937 O O . LEU B 1 195 ? 12.828 -17.469 1.175 1 97.56 195 LEU B O 1
ATOM 4941 N N . LEU B 1 196 ? 12.227 -19.25 2.457 1 97.75 196 LEU B N 1
ATOM 4942 C CA . LEU B 1 196 ? 10.828 -19.156 2.059 1 97.75 196 LEU B CA 1
ATOM 4943 C C . LEU B 1 196 ? 10.242 -17.797 2.441 1 97.75 196 LEU B C 1
ATOM 4945 O O . LEU B 1 196 ? 9.617 -17.141 1.614 1 97.75 196 LEU B O 1
ATOM 4949 N N . HIS B 1 197 ? 10.5 -17.438 3.664 1 97.81 197 HIS B N 1
ATOM 4950 C CA . HIS B 1 197 ? 10.031 -16.156 4.184 1 97.81 197 HIS B CA 1
ATOM 4951 C C . HIS B 1 197 ? 10.578 -14.992 3.359 1 97.81 197 HIS B C 1
ATOM 4953 O O . HIS B 1 197 ? 9.812 -14.133 2.908 1 97.81 197 HIS B O 1
ATOM 4959 N N . ASP B 1 198 ? 11.812 -15.031 3.139 1 98.44 198 ASP B N 1
ATOM 4960 C CA . ASP B 1 198 ? 12.469 -13.906 2.486 1 98.44 198 ASP B CA 1
ATOM 4961 C C . ASP B 1 198 ? 12.016 -13.766 1.035 1 98.44 198 ASP B C 1
ATOM 4963 O O . ASP B 1 198 ? 11.82 -12.656 0.542 1 98.44 198 ASP B O 1
ATOM 4967 N N . ILE B 1 199 ? 11.867 -14.852 0.379 1 98.81 199 ILE B N 1
ATOM 4968 C CA . ILE B 1 199 ? 11.461 -14.828 -1.021 1 98.81 199 ILE B CA 1
ATOM 4969 C C . ILE B 1 199 ? 10.031 -14.297 -1.13 1 98.81 199 ILE B C 1
ATOM 4971 O O . ILE B 1 199 ? 9.734 -13.484 -2.008 1 98.81 199 ILE B O 1
ATOM 4975 N N . LEU B 1 200 ? 9.18 -14.727 -0.226 1 98.81 200 LEU B N 1
ATOM 4976 C CA . LEU B 1 200 ? 7.797 -14.266 -0.257 1 98.81 200 LEU B CA 1
ATOM 4977 C C . LEU B 1 200 ? 7.707 -12.781 0.067 1 98.81 200 LEU B C 1
ATOM 4979 O O . LEU B 1 200 ? 6.961 -12.047 -0.584 1 98.81 200 LEU B O 1
ATOM 4983 N N . MET B 1 201 ? 8.492 -12.305 1.009 1 98.75 201 MET B N 1
ATOM 4984 C CA . MET B 1 201 ? 8.531 -10.883 1.325 1 98.75 201 MET B CA 1
ATOM 4985 C C . MET B 1 201 ? 9.031 -10.07 0.131 1 98.75 201 MET B C 1
ATOM 4987 O O . MET B 1 201 ? 8.492 -9.008 -0.168 1 98.75 201 MET B O 1
ATOM 4991 N N . THR B 1 202 ? 10.039 -10.57 -0.451 1 98.88 202 THR B N 1
ATOM 4992 C CA . THR B 1 202 ? 10.609 -9.883 -1.602 1 98.88 202 THR B CA 1
ATOM 4993 C C . THR B 1 202 ? 9.617 -9.844 -2.76 1 98.88 202 THR B C 1
ATOM 4995 O O . THR B 1 202 ? 9.555 -8.859 -3.496 1 98.88 202 THR B O 1
ATOM 4998 N N . TYR B 1 203 ? 8.844 -10.922 -2.9 1 98.81 203 TYR B N 1
ATOM 4999 C CA . TYR B 1 203 ? 7.828 -10.93 -3.949 1 98.81 203 TYR B CA 1
ATOM 5000 C C . TYR B 1 203 ? 6.793 -9.836 -3.715 1 98.81 203 TYR B C 1
ATOM 5002 O O . TYR B 1 203 ? 6.301 -9.227 -4.668 1 98.81 203 TYR B O 1
ATOM 5010 N N . CYS B 1 204 ? 6.473 -9.586 -2.488 1 98.12 204 CYS B N 1
ATOM 5011 C CA . CYS B 1 204 ? 5.531 -8.516 -2.168 1 98.12 204 CYS B CA 1
ATOM 5012 C C . CYS B 1 204 ? 6.051 -7.168 -2.66 1 98.12 204 CYS B C 1
ATOM 5014 O O . CYS B 1 204 ? 5.27 -6.309 -3.064 1 98.12 204 CYS B O 1
ATOM 5016 N N . MET B 1 205 ? 7.352 -7.02 -2.568 1 98.31 205 MET B N 1
ATOM 5017 C CA . MET B 1 205 ? 7.953 -5.785 -3.061 1 98.31 205 MET B CA 1
ATOM 5018 C C . MET B 1 205 ? 7.926 -5.734 -4.586 1 98.31 205 MET B C 1
ATOM 5020 O O . MET B 1 205 ? 7.805 -4.66 -5.172 1 98.31 205 MET B O 1
ATOM 5024 N N . PHE B 1 206 ? 8.07 -6.898 -5.238 1 98.56 206 PHE B N 1
ATOM 5025 C CA . PHE B 1 206 ? 8.039 -7.004 -6.691 1 98.56 206 PHE B CA 1
ATOM 5026 C C . PHE B 1 206 ? 6.648 -6.68 -7.227 1 98.56 206 PHE B C 1
ATOM 5028 O O . PHE B 1 206 ? 6.512 -5.961 -8.219 1 98.56 206 PHE B O 1
ATOM 5035 N N . ASP B 1 207 ? 5.699 -7.176 -6.625 1 97.94 207 ASP B N 1
ATOM 5036 C CA . ASP B 1 207 ? 4.293 -6.961 -6.957 1 97.94 207 ASP B CA 1
ATOM 5037 C C . ASP B 1 207 ? 3.488 -6.586 -5.715 1 97.94 207 ASP B C 1
ATOM 5039 O O . ASP B 1 207 ? 2.768 -7.418 -5.16 1 97.94 207 ASP B O 1
ATOM 5043 N N . PHE B 1 208 ? 3.541 -5.328 -5.398 1 97.44 208 PHE B N 1
ATOM 5044 C CA . PHE B 1 208 ? 2.928 -4.844 -4.168 1 97.44 208 PHE B CA 1
ATOM 5045 C C . PHE B 1 208 ? 1.409 -4.82 -4.293 1 97.44 208 PHE B C 1
ATOM 5047 O O . PHE B 1 208 ? 0.697 -4.941 -3.291 1 97.44 208 PHE B O 1
ATOM 5054 N N . ASP B 1 209 ? 0.916 -4.648 -5.461 1 96 209 ASP B N 1
ATOM 5055 C CA . ASP B 1 209 ? -0.525 -4.637 -5.695 1 96 209 ASP B CA 1
ATOM 5056 C C . ASP B 1 209 ? -1.152 -5.98 -5.328 1 96 209 ASP B C 1
ATOM 5058 O O . ASP B 1 209 ? -2.205 -6.027 -4.691 1 96 209 ASP B O 1
ATOM 5062 N N . LEU B 1 210 ? -0.492 -7.004 -5.73 1 95.69 210 LEU B N 1
ATOM 5063 C CA . LEU B 1 210 ? -0.99 -8.336 -5.391 1 95.69 210 LEU B CA 1
ATOM 5064 C C . LEU B 1 210 ? -0.657 -8.688 -3.943 1 95.69 210 LEU B C 1
ATOM 5066 O O . LEU B 1 210 ? -1.51 -9.188 -3.211 1 95.69 210 LEU B O 1
ATOM 5070 N N . GLY B 1 211 ? 0.615 -8.438 -3.598 1 96.56 211 GLY B N 1
ATOM 5071 C CA . GLY B 1 211 ? 1.069 -8.758 -2.254 1 96.56 211 GLY B CA 1
ATOM 5072 C C . GLY B 1 211 ? 1.145 -10.25 -1.986 1 96.56 211 GLY B C 1
ATOM 5073 O O . GLY B 1 211 ? 1.7 -11 -2.789 1 96.56 211 GLY B O 1
ATOM 5074 N N . TYR B 1 212 ? 0.704 -10.625 -0.762 1 96.88 212 TYR B N 1
ATOM 5075 C CA . TYR B 1 212 ? 0.71 -12.031 -0.395 1 96.88 212 TYR B CA 1
ATOM 5076 C C . TYR B 1 212 ? -0.707 -12.547 -0.172 1 96.88 212 TYR B C 1
ATOM 5078 O O . TYR B 1 212 ? -1.491 -11.93 0.551 1 96.88 212 TYR B O 1
ATOM 5086 N N . VAL B 1 213 ? -0.932 -13.562 -0.817 1 93 213 VAL B N 1
ATOM 5087 C CA . VAL B 1 213 ? -2.189 -14.281 -0.643 1 93 213 VAL B CA 1
ATOM 5088 C C . VAL B 1 213 ? -1.903 -15.719 -0.218 1 93 213 VAL B C 1
ATOM 5090 O O . VAL B 1 213 ? -0.956 -16.344 -0.705 1 93 213 VAL B O 1
ATOM 5093 N N . GLN B 1 214 ? -2.715 -16.188 0.651 1 91.88 214 GLN B N 1
ATOM 5094 C CA . GLN B 1 214 ? -2.516 -17.547 1.144 1 91.88 214 GLN B CA 1
ATOM 5095 C C . GLN B 1 214 ? -2.52 -18.547 -0.003 1 91.88 214 GLN B C 1
ATOM 5097 O O . GLN B 1 214 ? -3.336 -18.453 -0.921 1 91.88 214 GLN B O 1
ATOM 5102 N N . GLY B 1 215 ? -1.596 -19.5 0.053 1 93.69 215 GLY B N 1
ATOM 5103 C CA . GLY B 1 215 ? -1.412 -20.469 -1.013 1 93.69 215 GLY B CA 1
ATOM 5104 C C . GLY B 1 215 ? -0.145 -20.234 -1.815 1 93.69 215 GLY B C 1
ATOM 5105 O O . GLY B 1 215 ? 0.368 -21.156 -2.449 1 93.69 215 GLY B O 1
ATOM 5106 N N . MET B 1 216 ? 0.319 -19.031 -1.765 1 96.94 216 MET B N 1
ATOM 5107 C CA . MET B 1 216 ? 1.525 -18.703 -2.52 1 96.94 216 MET B CA 1
ATOM 5108 C C . MET B 1 216 ? 2.73 -19.453 -1.977 1 96.94 216 MET B C 1
ATOM 5110 O O . MET B 1 216 ? 3.631 -19.828 -2.734 1 96.94 216 MET B O 1
ATOM 5114 N N . SER B 1 217 ? 2.775 -19.703 -0.65 1 97.44 217 SER B N 1
ATOM 5115 C CA . SER B 1 217 ? 3.873 -20.469 -0.059 1 97.44 217 SER B CA 1
ATOM 5116 C C . SER B 1 217 ? 3.904 -21.906 -0.586 1 97.44 217 SER B C 1
ATOM 5118 O O . SER B 1 217 ? 4.98 -22.469 -0.794 1 97.44 217 SER B O 1
ATOM 5120 N N . ASP B 1 218 ? 2.701 -22.438 -0.881 1 96.38 218 ASP B N 1
ATOM 5121 C CA . ASP B 1 218 ? 2.605 -23.781 -1.439 1 96.38 218 ASP B CA 1
ATOM 5122 C C . ASP B 1 218 ? 3.211 -23.844 -2.84 1 96.38 218 ASP B C 1
ATOM 5124 O O . ASP B 1 218 ? 3.777 -24.859 -3.234 1 96.38 218 ASP B O 1
ATOM 5128 N N . LEU B 1 219 ? 3.039 -22.797 -3.535 1 98.19 219 LEU B N 1
ATOM 5129 C CA . LEU B 1 219 ? 3.576 -22.734 -4.891 1 98.19 219 LEU B CA 1
ATOM 5130 C C . LEU B 1 219 ? 5.09 -22.547 -4.867 1 98.19 219 LEU B C 1
ATOM 5132 O O . LEU B 1 219 ? 5.801 -23.094 -5.711 1 98.19 219 LEU B O 1
ATOM 5136 N N . LEU B 1 220 ? 5.57 -21.797 -3.904 1 98.69 220 LEU B N 1
ATOM 5137 C CA . LEU B 1 220 ? 6.992 -21.484 -3.842 1 98.69 220 LEU B CA 1
ATOM 5138 C C . LEU B 1 220 ? 7.789 -22.656 -3.299 1 98.69 220 LEU B C 1
ATOM 5140 O O . LEU B 1 220 ? 8.922 -22.891 -3.723 1 98.69 220 LEU B O 1
ATOM 5144 N N . SER B 1 221 ? 7.305 -23.422 -2.418 1 98.19 221 SER B N 1
ATOM 5145 C CA . SER B 1 221 ? 8.016 -24.438 -1.648 1 98.19 221 SER B CA 1
ATOM 5146 C C . SER B 1 221 ? 8.695 -25.453 -2.564 1 98.19 221 SER B C 1
ATOM 5148 O O . SER B 1 221 ? 9.906 -25.656 -2.48 1 98.19 221 SER B O 1
ATOM 5150 N N . PRO B 1 222 ? 7.961 -26.047 -3.506 1 98.31 222 PRO B N 1
ATOM 5151 C CA . PRO B 1 222 ? 8.625 -27 -4.391 1 98.31 222 PRO B CA 1
ATOM 5152 C C . PRO B 1 222 ? 9.695 -26.359 -5.262 1 98.31 222 PRO B C 1
ATOM 5154 O O . PRO B 1 222 ? 10.734 -26.969 -5.527 1 98.31 222 PRO B O 1
ATOM 5157 N N . ILE B 1 223 ? 9.469 -25.172 -5.648 1 98.69 223 ILE B N 1
ATOM 5158 C CA . ILE B 1 223 ? 10.43 -24.469 -6.496 1 98.69 223 ILE B CA 1
ATOM 5159 C C . ILE B 1 223 ? 11.727 -24.234 -5.723 1 98.69 223 ILE B C 1
ATOM 5161 O O . ILE B 1 223 ? 12.82 -24.469 -6.238 1 98.69 223 ILE B O 1
ATOM 5165 N N . LEU B 1 224 ? 11.562 -23.75 -4.512 1 98.56 224 LEU B N 1
ATOM 5166 C CA . LEU B 1 224 ? 12.734 -23.5 -3.68 1 98.56 224 LEU B CA 1
ATOM 5167 C C . LEU B 1 224 ? 13.477 -24.797 -3.385 1 98.56 224 LEU B C 1
ATOM 5169 O O . LEU B 1 224 ? 14.711 -24.828 -3.395 1 98.56 224 LEU B O 1
ATOM 5173 N N . TYR B 1 225 ? 12.766 -25.844 -3.164 1 97.75 225 TYR B N 1
ATOM 5174 C CA . TYR B 1 225 ? 13.352 -27.156 -2.916 1 97.75 225 TYR B CA 1
ATOM 5175 C C . TYR B 1 225 ? 14.227 -27.594 -4.086 1 97.75 225 TYR B C 1
ATOM 5177 O O . TYR B 1 225 ? 15.344 -28.094 -3.887 1 97.75 225 TYR B O 1
ATOM 5185 N N . VAL B 1 226 ? 13.773 -27.375 -5.258 1 98.19 226 VAL B N 1
ATOM 5186 C CA . VAL B 1 226 ? 14.484 -27.828 -6.453 1 98.19 226 VAL B CA 1
ATOM 5187 C C . VAL B 1 226 ? 15.656 -26.891 -6.746 1 98.19 226 VAL B C 1
ATOM 5189 O O . VAL B 1 226 ? 16.766 -27.344 -7.047 1 98.19 226 VAL B O 1
ATOM 5192 N N . MET B 1 227 ? 15.461 -25.609 -6.629 1 98.19 227 MET B N 1
ATOM 5193 C CA . MET B 1 227 ? 16.469 -24.641 -7.023 1 98.19 227 MET B CA 1
ATOM 5194 C C . MET B 1 227 ? 17.594 -24.578 -5.996 1 98.19 227 MET B C 1
ATOM 5196 O O . MET B 1 227 ? 18.75 -24.359 -6.348 1 98.19 227 MET B O 1
ATOM 5200 N N . GLU B 1 228 ? 17.219 -24.656 -4.75 1 96.25 228 GLU B N 1
ATOM 5201 C CA . GLU B 1 228 ? 18.156 -24.547 -3.641 1 96.25 228 GLU B CA 1
ATOM 5202 C C . GLU B 1 228 ? 18.984 -23.266 -3.744 1 96.25 228 GLU B C 1
ATOM 5204 O O . GLU B 1 228 ? 20.172 -23.266 -3.439 1 96.25 228 GLU B O 1
ATOM 5209 N N . ASN B 1 229 ? 18.5 -22.359 -4.375 1 97.12 229 ASN B N 1
ATOM 5210 C CA . ASN B 1 229 ? 19.078 -21.016 -4.562 1 97.12 229 ASN B CA 1
ATOM 5211 C C . ASN B 1 229 ? 18 -19.938 -4.461 1 97.12 229 ASN B C 1
ATOM 5213 O O . ASN B 1 229 ? 17.016 -19.969 -5.188 1 97.12 229 ASN B O 1
ATOM 5217 N N . GLU B 1 230 ? 18.266 -19.047 -3.65 1 97.88 230 GLU B N 1
ATOM 5218 C CA . GLU B 1 230 ? 17.266 -18.031 -3.314 1 97.88 230 GLU B CA 1
ATOM 5219 C C . GLU B 1 230 ? 16.875 -17.219 -4.543 1 97.88 230 GLU B C 1
ATOM 5221 O O . GLU B 1 230 ? 15.688 -17.016 -4.809 1 97.88 230 GLU B O 1
ATOM 5226 N N . VAL B 1 231 ? 17.859 -16.766 -5.312 1 98.62 231 VAL B N 1
ATOM 5227 C CA . VAL B 1 231 ? 17.625 -15.883 -6.449 1 98.62 231 VAL B CA 1
ATOM 5228 C C . VAL B 1 231 ? 16.906 -16.641 -7.562 1 98.62 231 VAL B C 1
ATOM 5230 O O . VAL B 1 231 ? 15.906 -16.172 -8.102 1 98.62 231 VAL B O 1
ATOM 5233 N N . ASP B 1 232 ? 17.406 -17.828 -7.867 1 98.62 232 ASP B N 1
ATOM 5234 C CA . ASP B 1 232 ? 16.797 -18.656 -8.898 1 98.62 232 ASP B CA 1
ATOM 5235 C C . ASP B 1 232 ? 15.367 -19.047 -8.508 1 98.62 232 ASP B C 1
ATOM 5237 O O . ASP B 1 232 ? 14.461 -19.031 -9.344 1 98.62 232 ASP B O 1
ATOM 5241 N N . ALA B 1 233 ? 15.195 -19.344 -7.266 1 98.81 233 ALA B N 1
ATOM 5242 C CA . ALA B 1 233 ? 13.859 -19.703 -6.781 1 98.81 233 ALA B CA 1
ATOM 5243 C C . ALA B 1 233 ? 12.891 -18.531 -6.926 1 98.81 233 ALA B C 1
ATOM 5245 O O . ALA B 1 233 ? 11.742 -18.719 -7.332 1 98.81 233 ALA B O 1
ATOM 5246 N N . PHE B 1 234 ? 13.43 -17.359 -6.625 1 98.88 234 PHE B N 1
ATOM 5247 C CA . PHE B 1 234 ? 12.594 -16.172 -6.699 1 98.88 234 PHE B CA 1
ATOM 5248 C C . PHE B 1 234 ? 12.102 -15.938 -8.125 1 98.88 234 PHE B C 1
ATOM 5250 O O . PHE B 1 234 ? 10.914 -15.734 -8.352 1 98.88 234 PHE B O 1
ATOM 5257 N N . TRP B 1 235 ? 12.953 -15.93 -9.023 1 98.88 235 TRP B N 1
ATOM 5258 C CA . TRP B 1 235 ? 12.578 -15.562 -10.391 1 98.88 235 TRP B CA 1
ATOM 5259 C C . TRP B 1 235 ? 11.758 -16.672 -11.039 1 98.88 235 TRP B C 1
ATOM 5261 O O . TRP B 1 235 ? 10.867 -16.391 -11.852 1 98.88 235 TRP B O 1
ATOM 5271 N N . CYS B 1 236 ? 12.016 -17.953 -10.695 1 98.81 236 CYS B N 1
ATOM 5272 C CA . CYS B 1 236 ? 11.125 -19.031 -11.125 1 98.81 236 CYS B CA 1
ATOM 5273 C C . CYS B 1 236 ? 9.734 -18.859 -10.531 1 98.81 236 CYS B C 1
ATOM 5275 O O . CYS B 1 236 ? 8.734 -19.062 -11.211 1 98.81 236 CYS B O 1
ATOM 5277 N N . PHE B 1 237 ? 9.695 -18.469 -9.312 1 98.81 237 PHE B N 1
ATOM 5278 C CA . PHE B 1 237 ? 8.43 -18.203 -8.625 1 98.81 237 PHE B CA 1
ATOM 5279 C C . PHE B 1 237 ? 7.688 -17.062 -9.289 1 98.81 237 PHE B C 1
ATOM 5281 O O . PHE B 1 237 ? 6.473 -17.125 -9.484 1 98.81 237 PHE B O 1
ATOM 5288 N N . VAL B 1 238 ? 8.398 -16 -9.57 1 98.69 238 VAL B N 1
ATOM 5289 C CA . VAL B 1 238 ? 7.801 -14.867 -10.266 1 98.69 238 VAL B CA 1
ATOM 5290 C C . VAL B 1 238 ? 7.152 -15.336 -11.562 1 98.69 238 VAL B C 1
ATOM 5292 O O . VAL B 1 238 ? 6.02 -14.961 -11.875 1 98.69 238 VAL B O 1
ATOM 5295 N N . SER B 1 239 ? 7.871 -16.156 -12.32 1 98.12 239 SER B N 1
ATOM 5296 C CA . SER B 1 239 ? 7.348 -16.672 -13.578 1 98.12 239 SER B CA 1
ATOM 5297 C C . SER B 1 239 ? 6.109 -17.531 -13.352 1 98.12 239 SER B C 1
ATOM 5299 O O . SER B 1 239 ? 5.133 -17.422 -14.094 1 98.12 239 SER B O 1
ATOM 5301 N N . PHE B 1 240 ? 6.184 -18.312 -12.375 1 98.31 240 PHE B N 1
ATOM 5302 C CA . PHE B 1 240 ? 5.043 -19.172 -12.07 1 98.31 240 PHE B CA 1
ATOM 5303 C C . PHE B 1 240 ? 3.85 -18.328 -11.617 1 98.31 240 PHE B C 1
ATOM 5305 O O . PHE B 1 240 ? 2.715 -18.578 -12.031 1 98.31 240 PHE B O 1
ATOM 5312 N N . MET B 1 241 ? 4.113 -17.344 -10.828 1 97.88 241 MET B N 1
ATOM 5313 C CA . MET B 1 241 ? 3.057 -16.469 -10.336 1 97.88 241 MET B CA 1
ATOM 5314 C C . MET B 1 241 ? 2.416 -15.68 -11.477 1 97.88 241 MET B C 1
ATOM 5316 O O . MET B 1 241 ? 1.224 -15.383 -11.43 1 97.88 241 MET B O 1
ATOM 5320 N N . ASP B 1 242 ? 3.186 -15.398 -12.461 1 96.44 242 ASP B N 1
ATOM 5321 C CA . ASP B 1 242 ? 2.609 -14.75 -13.625 1 96.44 242 ASP B CA 1
ATOM 5322 C C . ASP B 1 242 ? 1.521 -15.609 -14.258 1 96.44 242 ASP B C 1
ATOM 5324 O O . ASP B 1 242 ? 0.501 -15.094 -14.727 1 96.44 242 ASP B O 1
ATOM 5328 N N . GLN B 1 243 ? 1.767 -16.875 -14.242 1 94.5 243 GLN B N 1
ATOM 5329 C CA . GLN B 1 243 ? 0.791 -17.812 -14.773 1 94.5 243 GLN B CA 1
ATOM 5330 C C . GLN B 1 243 ? -0.406 -17.969 -13.844 1 94.5 243 GLN B C 1
ATOM 5332 O O . GLN B 1 243 ? -1.539 -18.141 -14.297 1 94.5 243 GLN B O 1
ATOM 5337 N N . MET B 1 244 ? -0.139 -17.828 -12.57 1 95.62 244 MET B N 1
ATOM 5338 C CA . MET B 1 244 ? -1.142 -18.125 -11.555 1 95.62 244 MET B CA 1
ATOM 5339 C C . MET B 1 244 ? -1.771 -16.844 -11.023 1 95.62 244 MET B C 1
ATOM 5341 O O . MET B 1 244 ? -2.598 -16.875 -10.109 1 95.62 244 MET B O 1
ATOM 5345 N N . HIS B 1 245 ? -1.424 -15.742 -11.609 1 95.5 245 HIS B N 1
ATOM 5346 C CA . HIS B 1 245 ? -1.735 -14.422 -11.055 1 95.5 245 HIS B CA 1
ATOM 5347 C C . HIS B 1 245 ? -3.236 -14.258 -10.844 1 95.5 245 HIS B C 1
ATOM 5349 O O . HIS B 1 245 ? -3.67 -13.789 -9.789 1 95.5 245 HIS B O 1
ATOM 5355 N N . GLN B 1 246 ? -4.02 -14.695 -11.734 1 91.38 246 GLN B N 1
ATOM 5356 C CA . GLN B 1 246 ? -5.469 -14.508 -11.703 1 91.38 246 GLN B CA 1
ATOM 5357 C C . GLN B 1 246 ? -6.102 -15.305 -10.57 1 91.38 246 GLN B C 1
ATOM 5359 O O . GLN B 1 246 ? -7.176 -14.953 -10.078 1 91.38 246 GLN B O 1
ATOM 5364 N N . ASN B 1 247 ? -5.43 -16.312 -10.18 1 91.88 247 ASN B N 1
ATOM 5365 C CA . ASN B 1 247 ? -5.945 -17.125 -9.086 1 91.88 247 ASN B CA 1
ATOM 5366 C C . ASN B 1 247 ? -5.938 -16.375 -7.762 1 91.88 247 ASN B C 1
ATOM 5368 O O . ASN B 1 247 ? -6.699 -16.688 -6.852 1 91.88 247 ASN B O 1
ATOM 5372 N N . PHE B 1 248 ? -5.121 -15.32 -7.715 1 92.69 248 PHE B N 1
ATOM 5373 C CA . PHE B 1 248 ? -4.887 -14.703 -6.414 1 92.69 248 PHE B CA 1
ATOM 5374 C C . PHE B 1 248 ? -5.387 -13.266 -6.398 1 92.69 248 PHE B C 1
ATOM 5376 O O . PHE B 1 248 ? -5.297 -12.578 -5.375 1 92.69 248 PHE B O 1
ATOM 5383 N N . GLU B 1 249 ? -5.934 -12.945 -7.465 1 88.56 249 GLU B N 1
ATOM 5384 C CA . GLU B 1 249 ? -6.457 -11.586 -7.52 1 88.56 249 GLU B CA 1
ATOM 5385 C C . GLU B 1 249 ? -7.664 -11.422 -6.602 1 88.56 249 GLU B C 1
ATOM 5387 O O . GLU B 1 249 ? -8.383 -12.391 -6.328 1 88.56 249 GLU B O 1
ATOM 5392 N N . GLU B 1 250 ? -7.949 -10.227 -6.121 1 76.94 250 GLU B N 1
ATOM 5393 C CA . GLU B 1 250 ? -8.945 -9.898 -5.105 1 76.94 250 GLU B CA 1
ATOM 5394 C C . GLU B 1 250 ? -10.336 -10.352 -5.535 1 76.94 250 GLU B C 1
ATOM 5396 O O . GLU B 1 250 ? -11.086 -10.922 -4.734 1 76.94 250 GLU B O 1
ATOM 5401 N N . GLN B 1 251 ? -10.758 -10.18 -6.688 1 75.38 251 GLN B N 1
ATOM 5402 C CA . GLN B 1 251 ? -12.102 -10.555 -7.09 1 75.38 251 GLN B CA 1
ATOM 5403 C C . GLN B 1 251 ? -12.156 -12.008 -7.547 1 75.38 251 GLN B C 1
ATOM 5405 O O . GLN B 1 251 ? -13.234 -12.531 -7.844 1 75.38 251 GLN B O 1
ATOM 5410 N N . MET B 1 252 ? -11.008 -12.664 -7.527 1 81.19 252 MET B N 1
ATOM 5411 C CA . MET B 1 252 ? -10.844 -14.07 -7.863 1 81.19 252 MET B CA 1
ATOM 5412 C C . MET B 1 252 ? -11.625 -14.422 -9.125 1 81.19 252 MET B C 1
ATOM 5414 O O . MET B 1 252 ? -12.227 -15.5 -9.211 1 81.19 252 MET B O 1
ATOM 5418 N N . GLN B 1 253 ? -11.766 -13.492 -9.914 1 81.38 253 GLN B N 1
ATOM 5419 C CA . GLN B 1 253 ? -12.453 -13.711 -11.188 1 81.38 253 GLN B CA 1
ATOM 5420 C C . GLN B 1 253 ? -11.836 -14.867 -11.961 1 81.38 253 GLN B C 1
ATOM 5422 O O . GLN B 1 253 ? -12.547 -15.625 -12.625 1 81.38 253 GLN B O 1
ATOM 5427 N N . GLY B 1 254 ? -10.594 -14.969 -11.836 1 87.38 254 GLY B N 1
ATOM 5428 C CA . GLY B 1 254 ? -9.922 -16.078 -12.492 1 87.38 254 GLY B CA 1
ATOM 5429 C C . GLY B 1 254 ? -10.359 -17.438 -11.969 1 87.38 254 GLY B C 1
ATOM 5430 O O . GLY B 1 254 ? -10.602 -18.359 -12.75 1 87.38 254 GLY B O 1
ATOM 5431 N N . MET B 1 255 ? -10.461 -17.578 -10.742 1 88.44 255 MET B N 1
ATOM 5432 C CA . MET B 1 255 ? -10.906 -18.812 -10.102 1 88.44 255 MET B CA 1
ATOM 5433 C C . MET B 1 255 ? -12.344 -19.141 -10.5 1 88.44 255 MET B C 1
ATOM 5435 O O . MET B 1 255 ? -12.656 -20.297 -10.789 1 88.44 255 MET B O 1
ATOM 5439 N N . LYS B 1 256 ? -13.141 -18.109 -10.453 1 83.94 256 LYS B N 1
ATOM 5440 C CA . LYS B 1 256 ? -14.531 -18.297 -10.852 1 83.94 256 LYS B CA 1
ATOM 5441 C C . LYS B 1 256 ? -14.633 -18.828 -12.281 1 83.94 256 LYS B C 1
ATOM 5443 O O . LYS B 1 256 ? -15.383 -19.766 -12.555 1 83.94 256 LYS B O 1
ATOM 5448 N N . ASN B 1 257 ? -13.914 -18.219 -13.078 1 87.31 257 ASN B N 1
ATOM 5449 C CA . ASN B 1 257 ? -13.914 -18.625 -14.477 1 87.31 257 ASN B CA 1
ATOM 5450 C C . ASN B 1 257 ? -13.461 -20.078 -14.648 1 87.31 257 ASN B C 1
ATOM 5452 O O . ASN B 1 257 ? -14.039 -20.812 -15.445 1 87.31 257 ASN B O 1
ATOM 5456 N N . GLN B 1 258 ? -12.547 -20.469 -13.922 1 91.94 258 GLN B N 1
ATOM 5457 C CA . GLN B 1 258 ? -12.039 -21.828 -14.016 1 91.94 258 GLN B CA 1
ATOM 5458 C C . GLN B 1 258 ? -13.07 -22.828 -13.508 1 91.94 258 GLN B C 1
ATOM 5460 O O . GLN B 1 258 ? -13.203 -23.922 -14.07 1 91.94 258 GLN B O 1
ATOM 5465 N N . LEU B 1 259 ? -13.75 -22.469 -12.508 1 89.94 259 LEU B N 1
ATOM 5466 C CA . LEU B 1 259 ? -14.797 -23.344 -11.977 1 89.94 259 LEU B CA 1
ATOM 5467 C C . LEU B 1 259 ? -15.938 -23.484 -12.969 1 89.94 259 LEU B C 1
ATOM 5469 O O . LEU B 1 259 ? -16.484 -24.578 -13.141 1 89.94 259 LEU B O 1
ATOM 5473 N N . ILE B 1 260 ? -16.219 -22.375 -13.609 1 87.31 260 ILE B N 1
ATOM 5474 C CA . ILE B 1 260 ? -17.266 -22.406 -14.633 1 87.31 260 ILE B CA 1
ATOM 5475 C C . ILE B 1 260 ? -16.828 -23.297 -15.789 1 87.31 260 ILE B C 1
ATOM 5477 O O . ILE B 1 260 ? -17.594 -24.141 -16.266 1 87.31 260 ILE B O 1
ATOM 5481 N N . GLN B 1 261 ? -15.656 -23.156 -16.156 1 89.5 261 GLN B N 1
ATOM 5482 C CA . GLN B 1 261 ? -15.109 -23.969 -17.25 1 89.5 261 GLN B CA 1
ATOM 5483 C C . GLN B 1 261 ? -15.086 -25.453 -16.859 1 89.5 261 GLN B C 1
ATOM 5485 O O . GLN B 1 261 ? -15.375 -26.312 -17.688 1 89.5 261 GLN B O 1
ATOM 5490 N N . LEU B 1 262 ? -14.727 -25.688 -15.68 1 93.38 262 LEU B N 1
ATOM 5491 C CA . LEU B 1 262 ? -14.703 -27.062 -15.18 1 93.38 262 LEU B CA 1
ATOM 5492 C C . LEU B 1 262 ? -16.094 -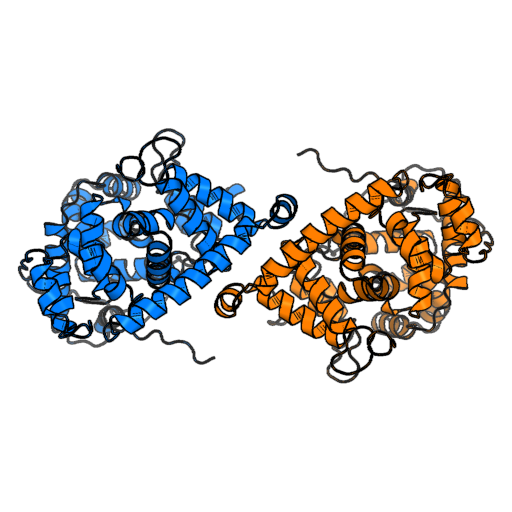27.672 -15.203 1 93.38 262 LEU B C 1
ATOM 5494 O O . LEU B 1 262 ? -16.266 -28.828 -15.586 1 93.38 262 LEU B O 1
ATOM 5498 N N . SER B 1 263 ? -17.031 -26.906 -14.797 1 90.25 263 SER B N 1
ATOM 5499 C CA . SER B 1 263 ? -18.422 -27.359 -14.805 1 90.25 263 SER B CA 1
ATOM 5500 C C . SER B 1 263 ? -18.875 -27.688 -16.219 1 90.25 263 SER B C 1
ATOM 5502 O O . SER B 1 263 ? -19.547 -28.703 -16.453 1 90.25 263 SER B O 1
ATOM 5504 N N . LEU B 1 264 ? -18.5 -26.875 -17.078 1 86.5 264 LEU B N 1
ATOM 5505 C CA . LEU B 1 264 ? -18.859 -27.078 -18.484 1 86.5 264 LEU B CA 1
ATOM 5506 C C . LEU B 1 264 ? -18.203 -28.344 -19.016 1 86.5 264 LEU B C 1
ATOM 5508 O O . LEU B 1 264 ? -18.828 -29.109 -19.75 1 86.5 264 LEU B O 1
ATOM 5512 N N . LEU B 1 265 ? -17.031 -28.531 -18.656 1 89.25 265 LEU B N 1
ATOM 5513 C CA . LEU B 1 265 ? -16.312 -29.719 -19.078 1 89.25 265 LEU B CA 1
ATOM 5514 C C . LEU B 1 265 ? -16.953 -30.984 -18.531 1 89.25 265 LEU B C 1
ATOM 5516 O O . LEU B 1 265 ? -17.094 -31.984 -19.234 1 89.25 265 LEU B O 1
ATOM 5520 N N . LEU B 1 266 ? -17.312 -30.922 -17.281 1 91.62 266 LEU B N 1
ATOM 5521 C CA . LEU B 1 266 ? -17.953 -32.062 -16.641 1 91.62 266 LEU B CA 1
ATOM 5522 C C . LEU B 1 266 ? -19.297 -32.375 -17.297 1 91.62 266 LEU B C 1
ATOM 5524 O O . LEU B 1 266 ? -19.672 -33.531 -17.438 1 91.62 266 LEU B O 1
ATOM 5528 N N . ARG B 1 267 ? -20 -31.312 -17.625 1 87.81 267 ARG B N 1
ATOM 5529 C CA . ARG B 1 267 ? -21.281 -31.484 -18.297 1 87.81 267 ARG B CA 1
ATOM 5530 C C . ARG B 1 267 ? -21.109 -32.188 -19.641 1 87.81 267 ARG B C 1
ATOM 5532 O O . ARG B 1 267 ? -21.922 -33.062 -20.016 1 87.81 267 ARG B O 1
ATOM 5539 N N . LEU B 1 268 ? -20.109 -31.875 -20.281 1 84.25 268 LEU B N 1
ATOM 5540 C CA . LEU B 1 268 ? -19.797 -32.469 -21.562 1 84.25 268 LEU B CA 1
ATOM 5541 C C . LEU B 1 268 ? -19.344 -33.938 -21.406 1 84.25 268 LEU B C 1
ATOM 5543 O O . LEU B 1 268 ? -19.75 -34.781 -22.172 1 84.25 268 LEU B O 1
ATOM 5547 N N . LEU B 1 269 ? -18.562 -34.188 -20.469 1 88.06 269 LEU B N 1
ATOM 5548 C CA . LEU B 1 269 ? -17.922 -35.5 -20.297 1 88.06 269 LEU B CA 1
ATOM 5549 C C . LEU B 1 269 ? -18.875 -36.5 -19.656 1 88.06 269 LEU B C 1
ATOM 5551 O O . LEU B 1 269 ? -18.859 -37.688 -20 1 88.06 269 LEU B O 1
ATOM 5555 N N . ASP B 1 270 ? -19.641 -36 -18.734 1 89.62 270 ASP B N 1
ATOM 5556 C CA . ASP B 1 270 ? -20.516 -36.875 -17.953 1 89.62 270 ASP B CA 1
ATOM 5557 C C . ASP B 1 270 ? -21.734 -36.125 -17.453 1 89.62 270 ASP B C 1
ATOM 5559 O O . ASP B 1 270 ? -21.781 -35.688 -16.297 1 89.62 270 ASP B O 1
ATOM 5563 N N . LEU B 1 271 ? -22.719 -36.125 -18.234 1 87.25 271 LEU B N 1
ATOM 5564 C CA . LEU B 1 271 ? -23.922 -35.375 -17.953 1 87.25 271 LEU B CA 1
ATOM 5565 C C . LEU B 1 271 ? -24.641 -35.938 -16.719 1 87.25 271 LEU B C 1
ATOM 5567 O O . LEU B 1 271 ? -25.203 -35.188 -15.93 1 87.25 271 LEU B O 1
ATOM 5571 N N . VAL B 1 272 ? -24.609 -37.219 -16.594 1 91.75 272 VAL B N 1
ATOM 5572 C CA . VAL B 1 272 ? -25.281 -37.875 -15.469 1 91.75 272 VAL B CA 1
ATOM 5573 C C . VAL B 1 272 ? -24.625 -37.438 -14.156 1 91.75 272 VAL B C 1
ATOM 5575 O O . VAL B 1 272 ? -25.328 -37.062 -13.203 1 91.75 272 VAL B O 1
ATOM 5578 N N . PHE B 1 273 ? -23.375 -37.5 -14.125 1 94.56 273 PHE B N 1
ATOM 5579 C CA . PHE B 1 273 ? -22.656 -37.062 -12.922 1 94.56 273 PHE B CA 1
ATOM 5580 C C . PHE B 1 273 ? -22.859 -35.594 -12.664 1 94.56 273 PHE B C 1
ATOM 5582 O O . PHE B 1 273 ? -23.047 -35.188 -11.516 1 94.56 273 PHE B O 1
ATOM 5589 N N . TRP B 1 274 ? -22.844 -34.812 -13.672 1 92 274 TRP B N 1
ATOM 5590 C CA . TRP B 1 274 ? -23.047 -33.375 -13.531 1 92 274 TRP B CA 1
ATOM 5591 C C . TRP B 1 274 ? -24.422 -33.062 -12.93 1 92 274 TRP B C 1
ATOM 5593 O O . TRP B 1 274 ? -24.547 -32.219 -12.039 1 92 274 TRP B O 1
ATOM 5603 N N . ASN B 1 275 ? -25.406 -33.75 -13.43 1 92 275 ASN B N 1
ATOM 5604 C CA . ASN B 1 275 ? -26.75 -33.562 -12.914 1 92 275 ASN B CA 1
ATOM 5605 C C . ASN B 1 275 ? -26.844 -33.969 -11.438 1 92 275 ASN B C 1
ATOM 5607 O O . ASN B 1 275 ? -27.547 -33.312 -10.664 1 92 275 ASN B O 1
ATOM 5611 N N . TYR B 1 276 ? -26.172 -35 -11.195 1 94.75 276 TYR B N 1
ATOM 5612 C CA . TYR B 1 276 ? -26.125 -35.406 -9.797 1 94.75 276 TYR B CA 1
ATOM 5613 C C . TYR B 1 276 ? -25.531 -34.312 -8.922 1 94.75 276 TYR B C 1
ATOM 5615 O O . TYR B 1 276 ? -26.109 -33.969 -7.887 1 94.75 276 TYR B O 1
ATOM 5623 N N . LEU B 1 277 ? -24.422 -33.75 -9.297 1 94.75 277 LEU B N 1
ATOM 5624 C CA . LEU B 1 277 ? -23.781 -32.688 -8.531 1 94.75 277 LEU B CA 1
ATOM 5625 C C . LEU B 1 277 ? -24.703 -31.484 -8.398 1 94.75 277 LEU B C 1
ATOM 5627 O O . LEU B 1 277 ? -24.781 -30.875 -7.332 1 94.75 277 LEU B O 1
ATOM 5631 N N . GLU B 1 278 ? -25.375 -31.156 -9.438 1 88.94 278 GLU B N 1
ATOM 5632 C CA . GLU B 1 278 ? -26.312 -30.047 -9.43 1 88.94 278 GLU B CA 1
ATOM 5633 C C . GLU B 1 278 ? -27.438 -30.281 -8.438 1 88.94 278 GLU B C 1
ATOM 5635 O O . GLU B 1 278 ? -27.859 -29.375 -7.73 1 88.94 278 GLU B O 1
ATOM 5640 N N . SER B 1 279 ? -27.828 -31.438 -8.461 1 91.69 279 SER B N 1
ATOM 5641 C CA . SER B 1 279 ? -28.938 -31.797 -7.578 1 91.69 279 SER B CA 1
ATOM 5642 C C . SER B 1 279 ? -28.516 -31.75 -6.117 1 91.69 279 SER B C 1
ATOM 5644 O O . SER B 1 279 ? -29.344 -31.547 -5.227 1 91.69 279 SER B O 1
ATOM 5646 N N . GLN B 1 280 ? -27.312 -31.984 -5.852 1 90.81 280 GLN B N 1
ATOM 5647 C CA . GLN B 1 280 ? -26.766 -31.953 -4.496 1 90.81 280 GLN B CA 1
ATOM 5648 C C . GLN B 1 280 ? -26.203 -30.578 -4.164 1 90.81 280 GLN B C 1
ATOM 5650 O O . GLN B 1 280 ? -25.359 -30.453 -3.268 1 90.81 280 GLN B O 1
ATOM 5655 N N . ASP B 1 281 ? -26.484 -29.578 -4.945 1 84.31 281 ASP B N 1
ATOM 5656 C CA . ASP B 1 281 ? -26.062 -28.188 -4.754 1 84.31 281 ASP B CA 1
ATOM 5657 C C . ASP B 1 281 ? -24.547 -28.062 -4.84 1 84.31 281 ASP B C 1
ATOM 5659 O O . ASP B 1 281 ? -23.922 -27.328 -4.066 1 84.31 281 ASP B O 1
ATOM 5663 N N . SER B 1 282 ? -24 -28.875 -5.621 1 84.81 282 SER B N 1
ATOM 5664 C CA . SER B 1 282 ? -22.562 -28.906 -5.797 1 84.81 282 SER B CA 1
ATOM 5665 C C . SER B 1 282 ? -22.172 -28.625 -7.246 1 84.81 282 SER B C 1
ATOM 5667 O O . SER B 1 282 ? -21.094 -29.031 -7.695 1 84.81 282 SER B O 1
ATOM 5669 N N . GLY B 1 283 ? -23.031 -27.938 -7.887 1 81.19 283 GLY B N 1
ATOM 5670 C CA . GLY B 1 283 ? -22.828 -27.656 -9.297 1 81.19 283 GLY B CA 1
ATOM 5671 C C . GLY B 1 283 ? -21.719 -26.656 -9.562 1 81.19 283 GLY B C 1
ATOM 5672 O O . GLY B 1 283 ? -21.141 -26.625 -10.648 1 81.19 283 GLY B O 1
ATOM 5673 N N . TYR B 1 284 ? -21.391 -25.938 -8.562 1 78.19 284 TYR B N 1
ATOM 5674 C CA . TYR B 1 284 ? -20.359 -24.906 -8.742 1 78.19 284 TYR B CA 1
ATOM 5675 C C . TYR B 1 284 ? -18.969 -25.484 -8.5 1 78.19 284 TYR B C 1
ATOM 5677 O O . TYR B 1 284 ? -17.969 -24.812 -8.766 1 78.19 284 TYR B O 1
ATOM 5685 N N . LEU B 1 285 ? -18.938 -26.625 -8.039 1 90.31 285 LEU B N 1
ATOM 5686 C CA . LEU B 1 285 ? -17.719 -27.406 -7.902 1 90.31 285 LEU B CA 1
ATOM 5687 C C . LEU B 1 285 ? -16.734 -26.703 -6.973 1 90.31 285 LEU B C 1
ATOM 5689 O O . LEU B 1 285 ? -15.516 -26.719 -7.219 1 90.31 285 LEU B O 1
ATOM 5693 N N . TYR B 1 286 ? -17.156 -26.141 -5.922 1 83.25 286 TYR B N 1
ATOM 5694 C CA . TYR B 1 286 ? -16.328 -25.422 -4.965 1 83.25 286 TYR B CA 1
ATOM 5695 C C . TYR B 1 286 ? -15.336 -26.375 -4.285 1 83.25 286 TYR B C 1
ATOM 5697 O O . TYR B 1 286 ? -14.281 -25.938 -3.814 1 83.25 286 TYR B O 1
ATOM 5705 N N . PHE B 1 287 ? -15.75 -27.625 -4.262 1 87.62 287 PHE B N 1
ATOM 5706 C CA . PHE B 1 287 ? -14.891 -28.594 -3.598 1 87.62 287 PHE B CA 1
ATOM 5707 C C . PHE B 1 287 ? -13.602 -28.812 -4.383 1 87.62 287 PHE B C 1
ATOM 5709 O O . PHE B 1 287 ? -12.648 -29.406 -3.877 1 87.62 287 PHE B O 1
ATOM 5716 N N . CYS B 1 288 ? -13.5 -28.234 -5.578 1 91.62 288 CYS B N 1
ATOM 5717 C CA . CYS B 1 288 ? -12.281 -28.297 -6.383 1 91.62 288 CYS B CA 1
ATOM 5718 C C . CYS B 1 288 ? -11.469 -27.016 -6.25 1 91.62 288 CYS B C 1
ATOM 5720 O O . CYS B 1 288 ? -10.422 -26.875 -6.891 1 91.62 288 CYS B O 1
ATOM 5722 N N . PHE B 1 289 ? -11.891 -26.156 -5.473 1 89.25 289 PHE B N 1
ATOM 5723 C CA . PHE B 1 289 ? -11.297 -24.828 -5.371 1 89.25 289 PHE B CA 1
ATOM 5724 C C . PHE B 1 289 ? -9.82 -24.906 -5.016 1 89.25 289 PHE B C 1
ATOM 5726 O O . PHE B 1 289 ? -8.977 -24.297 -5.676 1 89.25 289 PHE B O 1
ATOM 5733 N N . ARG B 1 290 ? -9.453 -25.641 -4.059 1 90.69 290 ARG B N 1
ATOM 5734 C CA . ARG B 1 290 ? -8.062 -25.75 -3.609 1 90.69 290 ARG B CA 1
ATOM 5735 C C . ARG B 1 290 ? -7.184 -26.344 -4.699 1 90.69 290 ARG B C 1
ATOM 5737 O O . ARG B 1 290 ? -6.039 -25.906 -4.883 1 90.69 290 ARG B O 1
ATOM 5744 N N . TRP B 1 291 ? -7.766 -27.375 -5.445 1 95 291 TRP B N 1
ATOM 5745 C CA . TRP B 1 291 ? -7.031 -27.969 -6.562 1 95 291 TRP B CA 1
ATOM 5746 C C . TRP B 1 291 ? -6.57 -26.891 -7.535 1 95 291 TRP B C 1
ATOM 5748 O O . TRP B 1 291 ? -5.398 -26.859 -7.926 1 95 291 TRP B O 1
ATOM 5758 N N . LEU B 1 292 ? -7.512 -26.047 -7.816 1 94.44 292 LEU B N 1
ATOM 5759 C CA . LEU B 1 292 ? -7.273 -25.031 -8.836 1 94.44 292 LEU B CA 1
ATOM 5760 C C . LEU B 1 292 ? -6.355 -23.938 -8.297 1 94.44 292 LEU B C 1
ATOM 5762 O O . LEU B 1 292 ? -5.457 -23.469 -9.008 1 94.44 292 LEU B O 1
ATOM 5766 N N . LEU B 1 293 ? -6.516 -23.594 -7.125 1 93.19 293 LEU B N 1
ATOM 5767 C CA . LEU B 1 293 ? -5.793 -22.469 -6.531 1 93.19 293 LEU B CA 1
ATOM 5768 C C . LEU B 1 293 ? -4.297 -22.766 -6.469 1 93.19 293 LEU B C 1
ATOM 5770 O O . LEU B 1 293 ? -3.477 -21.891 -6.777 1 93.19 293 LEU B O 1
ATOM 5774 N N . ILE B 1 294 ? -3.945 -23.969 -6.043 1 95.25 294 ILE B N 1
ATOM 5775 C CA . ILE B 1 294 ? -2.529 -24.25 -5.82 1 95.25 294 ILE B CA 1
ATOM 5776 C C . ILE B 1 294 ? -2.094 -25.438 -6.68 1 95.25 294 ILE B C 1
ATOM 5778 O O . ILE B 1 294 ? -1.111 -26.109 -6.363 1 95.25 294 ILE B O 1
ATOM 5782 N N . ARG B 1 295 ? -2.906 -25.734 -7.668 1 96.62 295 ARG B N 1
ATOM 5783 C CA . ARG B 1 295 ? -2.561 -26.734 -8.664 1 96.62 295 ARG B CA 1
ATOM 5784 C C . ARG B 1 295 ? -2.215 -28.078 -8.008 1 96.62 295 ARG B C 1
ATOM 5786 O O . ARG B 1 295 ? -1.163 -28.656 -8.289 1 96.62 295 ARG B O 1
ATOM 5793 N N . PHE B 1 296 ? -3.025 -28.578 -7.102 1 96.69 296 PHE B N 1
ATOM 5794 C CA . PHE B 1 296 ? -3.055 -29.922 -6.516 1 96.69 296 PHE B CA 1
ATOM 5795 C C . PHE B 1 296 ? -1.878 -30.109 -5.566 1 96.69 296 PHE B C 1
ATOM 5797 O O . PHE B 1 296 ? -1.534 -31.25 -5.223 1 96.69 296 PHE B O 1
ATOM 5804 N N . LYS B 1 297 ? -1.216 -29.062 -5.117 1 96.06 297 LYS B N 1
ATOM 5805 C CA . LYS B 1 297 ? -0.033 -29.156 -4.266 1 96.06 297 LYS B CA 1
ATOM 5806 C C . LYS B 1 297 ? -0.33 -29.938 -2.986 1 96.06 297 LYS B C 1
ATOM 5808 O O . LYS B 1 297 ? 0.539 -30.641 -2.467 1 96.06 297 LYS B O 1
ATOM 5813 N N . ARG B 1 298 ? -1.485 -29.891 -2.561 1 92.25 298 ARG B N 1
ATOM 5814 C CA . ARG B 1 298 ? -1.807 -30.516 -1.28 1 92.25 298 ARG B CA 1
ATOM 5815 C C . ARG B 1 298 ? -2.426 -31.891 -1.483 1 92.25 298 ARG B C 1
ATOM 5817 O O . ARG B 1 298 ? -2.656 -32.625 -0.519 1 92.25 298 ARG B O 1
ATOM 5824 N N . GLU B 1 299 ? -2.672 -32.25 -2.717 1 92.44 299 GLU B N 1
ATOM 5825 C CA . GLU B 1 299 ? -3.352 -33.5 -3.012 1 92.44 299 GLU B CA 1
ATOM 5826 C C . GLU B 1 299 ? -2.354 -34.594 -3.369 1 92.44 299 GLU B C 1
ATOM 5828 O O . GLU B 1 299 ? -2.662 -35.781 -3.252 1 92.44 299 GLU B O 1
ATOM 5833 N N . LEU B 1 300 ? -1.277 -34.188 -3.723 1 95.44 300 LEU B N 1
ATOM 5834 C CA . LEU B 1 300 ? -0.285 -35.156 -4.211 1 95.44 300 LEU B CA 1
ATOM 5835 C C . LEU B 1 300 ? 0.934 -35.188 -3.293 1 95.44 300 LEU B C 1
ATOM 5837 O O . LEU B 1 300 ? 1.138 -34.25 -2.492 1 95.44 300 LEU B O 1
ATOM 5841 N N . SER B 1 301 ? 1.687 -36.312 -3.422 1 94.62 301 SER B N 1
ATOM 5842 C CA . SER B 1 301 ? 2.988 -36.312 -2.762 1 94.62 301 SER B CA 1
ATOM 5843 C C . SER B 1 301 ? 3.9 -35.219 -3.318 1 94.62 301 SER B C 1
ATOM 5845 O O . SER B 1 301 ? 3.691 -34.75 -4.434 1 94.62 301 SER B O 1
ATOM 5847 N N . PHE B 1 302 ? 4.902 -34.906 -2.551 1 94.44 302 PHE B N 1
ATOM 5848 C CA . PHE B 1 302 ? 5.82 -33.844 -2.934 1 94.44 302 PHE B CA 1
ATOM 5849 C C . PHE B 1 302 ? 6.441 -34.125 -4.297 1 94.44 302 PHE B C 1
ATOM 5851 O O . PHE B 1 302 ? 6.465 -33.25 -5.168 1 94.44 302 PHE B O 1
ATOM 5858 N N . GLN B 1 303 ? 6.859 -35.344 -4.504 1 95.31 303 GLN B N 1
ATOM 5859 C CA . GLN B 1 303 ? 7.516 -35.719 -5.75 1 95.31 303 GLN B CA 1
ATOM 5860 C C . GLN B 1 303 ? 6.52 -35.75 -6.91 1 95.31 303 GLN B C 1
ATOM 5862 O O . GLN B 1 303 ? 6.863 -35.375 -8.031 1 95.31 303 GLN B O 1
ATOM 5867 N N . ASP B 1 304 ? 5.359 -36.156 -6.621 1 96.94 304 ASP B N 1
ATOM 5868 C CA . ASP B 1 304 ? 4.332 -36.219 -7.656 1 96.94 304 ASP B CA 1
ATOM 5869 C C . ASP B 1 304 ? 3.918 -34.812 -8.094 1 96.94 304 ASP B C 1
ATOM 5871 O O . ASP B 1 304 ? 3.588 -34.594 -9.258 1 96.94 304 ASP B O 1
ATOM 5875 N N . VAL B 1 305 ? 3.975 -33.875 -7.164 1 97.56 305 VAL B N 1
ATOM 5876 C CA . VAL B 1 305 ? 3.67 -32.5 -7.484 1 97.56 305 VAL B CA 1
ATOM 5877 C C . VAL B 1 305 ? 4.699 -31.953 -8.477 1 97.56 305 VAL B C 1
ATOM 5879 O O . VAL B 1 305 ? 4.34 -31.281 -9.445 1 97.56 305 VAL B O 1
ATOM 5882 N N . LEU B 1 306 ? 5.949 -32.281 -8.266 1 98.19 306 LEU B N 1
ATOM 5883 C CA . LEU B 1 306 ? 7 -31.828 -9.172 1 98.19 306 LEU B CA 1
ATOM 5884 C C . LEU B 1 306 ? 6.73 -32.312 -10.594 1 98.19 306 LEU B C 1
ATOM 5886 O O . LEU B 1 306 ? 6.816 -31.531 -11.547 1 98.19 306 LEU B O 1
ATOM 5890 N N . ARG B 1 307 ? 6.395 -33.531 -10.641 1 97.75 307 ARG B N 1
ATOM 5891 C CA . ARG B 1 307 ? 6.141 -34.125 -11.938 1 97.75 307 ARG B CA 1
ATOM 5892 C C . ARG B 1 307 ? 4.93 -33.5 -12.617 1 97.75 307 ARG B C 1
ATOM 5894 O O . ARG B 1 307 ? 4.988 -33.125 -13.797 1 97.75 307 ARG B O 1
ATOM 5901 N N . LEU B 1 308 ? 3.875 -33.312 -11.883 1 98.19 308 LEU B N 1
ATOM 5902 C CA . LEU B 1 308 ? 2.66 -32.75 -12.445 1 98.19 308 LEU B CA 1
ATOM 5903 C C . LEU B 1 308 ? 2.922 -31.344 -12.984 1 98.19 308 LEU B C 1
ATOM 5905 O O . LEU B 1 308 ? 2.484 -31 -14.094 1 98.19 308 LEU B O 1
ATOM 5909 N N . TRP B 1 309 ? 3.627 -30.562 -12.227 1 98.38 309 TRP B N 1
ATOM 5910 C CA . TRP B 1 309 ? 3.867 -29.172 -12.602 1 98.38 309 TRP B CA 1
ATOM 5911 C C . TRP B 1 309 ? 4.73 -29.094 -13.859 1 98.38 309 TRP B C 1
ATOM 5913 O O . TRP B 1 309 ? 4.469 -28.281 -14.75 1 98.38 309 TRP B O 1
ATOM 5923 N N . GLU B 1 310 ? 5.688 -29.922 -14 1 97.56 310 GLU B N 1
ATOM 5924 C CA . GLU B 1 310 ? 6.531 -29.984 -15.188 1 97.56 310 GLU B CA 1
ATOM 5925 C C . GLU B 1 310 ? 5.707 -30.297 -16.438 1 97.56 310 GLU B C 1
ATOM 5927 O O . GLU B 1 310 ? 5.918 -29.688 -17.484 1 97.56 310 GLU B O 1
ATOM 5932 N N . VAL B 1 311 ? 4.867 -31.219 -16.172 1 97.44 311 VAL B N 1
ATOM 5933 C CA . VAL B 1 311 ? 3.986 -31.625 -17.266 1 97.44 311 VAL B CA 1
ATOM 5934 C C . VAL B 1 311 ? 3.107 -30.438 -17.688 1 97.44 311 VAL B C 1
ATOM 5936 O O . VAL B 1 311 ? 2.988 -30.125 -18.859 1 97.44 311 VAL B O 1
ATOM 5939 N N . MET B 1 312 ? 2.631 -29.766 -16.766 1 97.25 312 MET B N 1
ATOM 5940 C CA . MET B 1 312 ? 1.736 -28.641 -17.031 1 97.25 312 MET B CA 1
ATOM 5941 C C . MET B 1 312 ? 2.498 -27.484 -17.641 1 97.25 312 MET B C 1
ATOM 5943 O O . MET B 1 312 ? 1.973 -26.781 -18.516 1 97.25 312 MET B O 1
ATOM 5947 N N . TRP B 1 313 ? 3.693 -27.297 -17.25 1 97.94 313 TRP B N 1
ATOM 5948 C CA . TRP B 1 313 ? 4.484 -26.156 -17.719 1 97.94 313 TRP B CA 1
ATOM 5949 C C . TRP B 1 313 ? 4.887 -26.328 -19.172 1 97.94 313 TRP B C 1
ATOM 5951 O O . TRP B 1 313 ? 5.34 -25.375 -19.812 1 97.94 313 TRP B O 1
ATOM 5961 N N . THR B 1 314 ? 4.719 -27.484 -19.719 1 97.56 314 THR B N 1
ATOM 5962 C CA . THR B 1 314 ? 5.012 -27.688 -21.141 1 97.56 314 THR B CA 1
ATOM 5963 C C . THR B 1 314 ? 3.953 -27.016 -22.016 1 97.56 314 THR B C 1
ATOM 5965 O O . THR B 1 314 ? 4.184 -26.781 -23.203 1 97.56 314 THR B O 1
ATOM 5968 N N . GLY B 1 315 ? 2.76 -26.828 -21.453 1 94.69 315 GLY B N 1
ATOM 5969 C CA . GLY B 1 315 ? 1.649 -26.281 -22.203 1 94.69 315 GLY B CA 1
ATOM 5970 C C . GLY B 1 315 ? 0.923 -27.312 -23.047 1 94.69 315 GLY B C 1
ATOM 5971 O O . GLY B 1 315 ? 0.033 -26.984 -23.828 1 94.69 315 GLY B O 1
ATOM 5972 N N . LEU B 1 316 ? 1.349 -28.484 -22.859 1 94.25 316 LEU B N 1
ATOM 5973 C CA . LEU B 1 316 ? 0.747 -29.578 -23.625 1 94.25 316 LEU B CA 1
ATOM 5974 C C . LEU B 1 316 ? -0.204 -30.375 -22.734 1 94.25 316 LEU B C 1
ATOM 5976 O O . LEU B 1 316 ? -0.048 -30.406 -21.516 1 94.25 316 LEU B O 1
ATOM 5980 N N . PRO B 1 317 ? -1.185 -31.094 -23.281 1 91.75 317 PRO B N 1
ATOM 5981 C CA . PRO B 1 317 ? -1.584 -31.062 -24.688 1 91.75 317 PRO B CA 1
ATOM 5982 C C . PRO B 1 317 ? -2.447 -29.844 -25.031 1 91.75 317 PRO B C 1
ATOM 5984 O O . PRO B 1 317 ? -2.725 -29.594 -26.203 1 91.75 317 PRO B O 1
ATOM 5987 N N . CYS B 1 318 ? -2.832 -29.094 -23.953 1 87.62 318 CYS B N 1
ATOM 5988 C CA . CYS B 1 318 ? -3.604 -27.875 -24.109 1 87.62 318 CYS B CA 1
ATOM 5989 C C . CYS B 1 318 ? -3.312 -26.891 -22.984 1 87.62 318 CYS B C 1
ATOM 5991 O O . CYS B 1 318 ? -2.66 -27.25 -22 1 87.62 318 CYS B O 1
ATOM 5993 N N . GLN B 1 319 ? -3.791 -25.688 -23.109 1 83.56 319 GLN B N 1
ATOM 5994 C CA . GLN B 1 319 ? -3.473 -24.625 -22.172 1 83.56 319 GLN B CA 1
ATOM 5995 C C . GLN B 1 319 ? -4.125 -24.891 -20.812 1 83.56 319 GLN B C 1
ATOM 5997 O O . GLN B 1 319 ? -3.553 -24.562 -19.766 1 83.56 319 GLN B O 1
ATOM 6002 N N . ASN B 1 320 ? -5.281 -25.453 -20.734 1 89.5 320 ASN B N 1
ATOM 6003 C CA . ASN B 1 320 ? -6 -25.656 -19.484 1 89.5 320 ASN B CA 1
ATOM 6004 C C . ASN B 1 320 ? -6.023 -27.125 -19.078 1 89.5 320 ASN B C 1
ATOM 6006 O O . ASN B 1 320 ? -7.051 -27.641 -18.641 1 89.5 320 ASN B O 1
ATOM 6010 N N . PHE B 1 321 ? -4.867 -27.703 -19.266 1 95.25 321 PHE B N 1
ATOM 6011 C CA . PHE B 1 321 ? -4.746 -29.125 -18.984 1 95.25 321 PHE B CA 1
ATOM 6012 C C . PHE B 1 321 ? -5.098 -29.422 -17.531 1 95.25 321 PHE B C 1
ATOM 6014 O O . PHE B 1 321 ? -5.613 -30.5 -17.219 1 95.25 321 PHE B O 1
ATOM 6021 N N . HIS B 1 322 ? -4.852 -28.5 -16.562 1 96.44 322 HIS B N 1
ATOM 6022 C CA . HIS B 1 322 ? -5.141 -28.688 -15.141 1 96.44 322 HIS B CA 1
ATOM 6023 C C . HIS B 1 322 ? -6.629 -28.938 -14.914 1 96.44 322 HIS B C 1
ATOM 6025 O O . HIS B 1 322 ? -7.012 -29.625 -13.969 1 96.44 322 HIS B O 1
ATOM 6031 N N . LEU B 1 323 ? -7.477 -28.406 -15.766 1 96.25 323 LEU B N 1
ATOM 6032 C CA . LEU B 1 323 ? -8.906 -28.672 -15.656 1 96.25 323 LEU B CA 1
ATOM 6033 C C . LEU B 1 323 ? -9.227 -30.109 -16.016 1 96.25 323 LEU B C 1
ATOM 6035 O O . LEU B 1 323 ? -10.094 -30.734 -15.406 1 96.25 323 LEU B O 1
ATOM 6039 N N . LEU B 1 324 ? -8.516 -30.609 -16.984 1 96.31 324 LEU B N 1
ATOM 6040 C CA . LEU B 1 324 ? -8.711 -32 -17.375 1 96.31 324 LEU B CA 1
ATOM 6041 C C . LEU B 1 324 ? -8.195 -32.938 -16.281 1 96.31 324 LEU B C 1
ATOM 6043 O O . LEU B 1 324 ? -8.75 -34.031 -16.078 1 96.31 324 LEU B O 1
ATOM 6047 N N . VAL B 1 325 ? -7.211 -32.5 -15.609 1 97.5 325 VAL B N 1
ATOM 6048 C CA . VAL B 1 325 ? -6.73 -33.25 -14.461 1 97.5 325 VAL B CA 1
ATOM 6049 C C . VAL B 1 325 ? -7.828 -33.312 -13.398 1 97.5 325 VAL B C 1
ATOM 6051 O O . VAL B 1 325 ? -8.055 -34.375 -12.812 1 97.5 325 VAL B O 1
ATOM 6054 N N . CYS B 1 326 ? -8.516 -32.25 -13.164 1 97 326 CYS B N 1
ATOM 6055 C CA . CYS B 1 326 ? -9.656 -32.25 -12.25 1 97 326 CYS B CA 1
ATOM 6056 C C . CYS B 1 326 ? -10.703 -33.281 -12.703 1 97 326 CYS B C 1
ATOM 6058 O O . CYS B 1 326 ? -11.18 -34.062 -11.891 1 97 326 CYS B O 1
ATOM 6060 N N . CYS B 1 327 ? -10.984 -33.219 -13.969 1 96.19 327 CYS B N 1
ATOM 6061 C CA . CYS B 1 327 ? -11.984 -34.125 -14.523 1 96.19 327 CYS B CA 1
ATOM 6062 C C . CYS B 1 327 ? -11.562 -35.594 -14.359 1 96.19 327 CYS B C 1
ATOM 6064 O O . CYS B 1 327 ? -12.391 -36.438 -14.078 1 96.19 327 CYS B O 1
ATOM 6066 N N . ALA B 1 328 ? -10.328 -35.812 -14.57 1 96.81 328 ALA B N 1
ATOM 6067 C CA . ALA B 1 328 ? -9.797 -37.156 -14.438 1 96.81 328 ALA B CA 1
ATOM 6068 C C . ALA B 1 328 ? -9.977 -37.688 -13.016 1 96.81 328 ALA B C 1
ATOM 6070 O O . ALA B 1 328 ? -10.359 -38.844 -12.82 1 96.81 328 ALA B O 1
ATOM 6071 N N . ILE B 1 329 ? -9.703 -36.875 -12.039 1 97.31 329 ILE B N 1
ATOM 6072 C CA . ILE B 1 329 ? -9.852 -37.25 -10.641 1 97.31 329 ILE B CA 1
ATOM 6073 C C . ILE B 1 329 ? -11.328 -37.5 -10.32 1 97.31 329 ILE B C 1
ATOM 6075 O O . ILE B 1 329 ? -11.688 -38.5 -9.711 1 97.31 329 ILE B O 1
ATOM 6079 N N . LEU B 1 330 ? -12.141 -36.562 -10.75 1 96.56 330 LEU B N 1
ATOM 6080 C CA . LEU B 1 330 ? -13.57 -36.688 -10.492 1 96.56 330 LEU B CA 1
ATOM 6081 C C . LEU B 1 330 ? -14.148 -37.906 -11.172 1 96.56 330 LEU B C 1
ATOM 6083 O O . LEU B 1 330 ? -15.016 -38.594 -10.609 1 96.56 330 LEU B O 1
ATOM 6087 N N . ASP B 1 331 ? -13.688 -38.156 -12.367 1 94.56 331 ASP B N 1
ATOM 6088 C CA . ASP B 1 331 ? -14.117 -39.344 -13.109 1 94.56 331 ASP B CA 1
ATOM 6089 C C . ASP B 1 331 ? -13.805 -40.625 -12.344 1 94.56 331 ASP B C 1
ATOM 6091 O O . ASP B 1 331 ? -14.57 -41.594 -12.391 1 94.56 331 ASP B O 1
ATOM 6095 N N . SER B 1 332 ? -12.75 -40.656 -11.68 1 94.69 332 SER B N 1
ATOM 6096 C CA . SER B 1 332 ? -12.336 -41.844 -10.906 1 94.69 332 SER B CA 1
ATOM 6097 C C . SER B 1 332 ? -13.156 -41.969 -9.625 1 94.69 332 SER B C 1
ATOM 6099 O O . SER B 1 332 ? -13.297 -43.062 -9.086 1 94.69 332 SER B O 1
ATOM 6101 N N . GLU B 1 333 ? -13.68 -40.875 -9.148 1 95.31 333 GLU B N 1
ATOM 6102 C CA . GLU B 1 333 ? -14.344 -40.844 -7.848 1 95.31 333 GLU B CA 1
ATOM 6103 C C . GLU B 1 333 ? -15.859 -40.781 -7.996 1 95.31 333 GLU B C 1
ATOM 6105 O O . GLU B 1 333 ? -16.594 -41 -7.027 1 95.31 333 GLU B O 1
ATOM 6110 N N . LYS B 1 334 ? -16.375 -40.594 -9.203 1 95.56 334 LYS B N 1
ATOM 6111 C CA . LYS B 1 334 ? -17.781 -40.312 -9.422 1 95.56 334 LYS B CA 1
ATOM 6112 C C . LYS B 1 334 ? -18.656 -41.469 -8.961 1 95.56 334 LYS B C 1
ATOM 6114 O O . LYS B 1 334 ? -19.734 -41.281 -8.398 1 95.56 334 LYS B O 1
ATOM 6119 N N . GLN B 1 335 ? -18.203 -42.719 -9.211 1 95.81 335 GLN B N 1
ATOM 6120 C CA . GLN B 1 335 ? -19 -43.875 -8.836 1 95.81 335 GLN B CA 1
ATOM 6121 C C . GLN B 1 335 ? -19.234 -43.906 -7.324 1 95.81 335 GLN B C 1
ATOM 6123 O O . GLN B 1 335 ? -20.359 -44.125 -6.871 1 95.81 335 GLN B O 1
ATOM 6128 N N . LYS B 1 336 ? -18.172 -43.75 -6.629 1 95.75 336 LYS B N 1
ATOM 6129 C CA . LYS B 1 336 ? -18.281 -43.75 -5.176 1 95.75 336 LYS B CA 1
ATOM 6130 C C . LYS B 1 336 ? -19.188 -42.625 -4.699 1 95.75 336 LYS B C 1
ATOM 6132 O O . LYS B 1 336 ? -20.031 -42.812 -3.828 1 95.75 336 LYS B O 1
ATOM 6137 N N . ILE B 1 337 ? -19.031 -41.469 -5.191 1 96 337 ILE B N 1
ATOM 6138 C CA . ILE B 1 337 ? -19.781 -40.281 -4.793 1 96 337 ILE B CA 1
ATOM 6139 C C . ILE B 1 337 ? -21.281 -40.5 -5.035 1 96 337 ILE B C 1
ATOM 6141 O O . ILE B 1 337 ? -22.109 -40.219 -4.168 1 96 337 ILE B O 1
ATOM 6145 N N . MET B 1 338 ? -21.594 -41.031 -6.168 1 95.94 338 MET B N 1
ATOM 6146 C CA . MET B 1 338 ? -23 -41.219 -6.547 1 95.94 338 MET B CA 1
ATOM 6147 C C . MET B 1 338 ? -23.609 -42.406 -5.801 1 95.94 338 MET B C 1
ATOM 6149 O O . MET B 1 338 ? -24.734 -42.344 -5.32 1 95.94 338 MET B O 1
ATOM 6153 N N . GLU B 1 339 ? -22.891 -43.469 -5.715 1 96.5 339 GLU B N 1
ATOM 6154 C CA . GLU B 1 339 ? -23.391 -44.688 -5.055 1 96.5 339 GLU B CA 1
ATOM 6155 C C . GLU B 1 339 ? -23.656 -44.438 -3.574 1 96.5 339 GLU B C 1
ATOM 6157 O O . GLU B 1 339 ? -24.609 -44.969 -3.01 1 96.5 339 GLU B O 1
ATOM 6162 N N . GLU B 1 340 ? -22.891 -43.688 -2.996 1 95.94 340 GLU B N 1
ATOM 6163 C CA . GLU B 1 340 ? -23.031 -43.375 -1.573 1 95.94 340 GLU B CA 1
ATOM 6164 C C . GLU B 1 340 ? -23.969 -42.188 -1.353 1 95.94 340 GLU B C 1
ATOM 6166 O O . GLU B 1 340 ? -24.203 -41.781 -0.214 1 95.94 340 GLU B O 1
ATOM 6171 N N . ASN B 1 341 ? -24.453 -41.656 -2.35 1 94.94 341 ASN B N 1
ATOM 6172 C CA . ASN B 1 341 ? -25.391 -40.531 -2.307 1 94.94 341 ASN B CA 1
ATOM 6173 C C . ASN B 1 341 ? -24.844 -39.375 -1.486 1 94.94 341 ASN B C 1
ATOM 6175 O O . ASN B 1 341 ? -25.5 -38.875 -0.562 1 94.94 341 ASN B O 1
ATOM 6179 N N . PHE B 1 342 ? -23.625 -39 -1.812 1 94.31 342 PHE B N 1
ATOM 6180 C CA . PHE B 1 342 ? -22.969 -37.938 -1.087 1 94.31 342 PHE B CA 1
ATOM 6181 C C . PHE B 1 342 ? -23.656 -36.594 -1.375 1 94.31 342 PHE B C 1
ATOM 6183 O O . PHE B 1 342 ? -23.969 -36.281 -2.525 1 94.31 342 PHE B O 1
ATOM 6190 N N . GLY B 1 343 ? -23.938 -35.812 -0.289 1 91 343 GLY B N 1
ATOM 6191 C CA . GLY B 1 343 ? -24.266 -34.406 -0.447 1 91 343 GLY B CA 1
ATOM 6192 C C . GLY B 1 343 ? -23.031 -33.531 -0.555 1 91 343 GLY B C 1
ATOM 6193 O O . GLY B 1 343 ? -21.906 -34.031 -0.642 1 91 343 GLY B O 1
ATOM 6194 N N . PHE B 1 344 ? -23.25 -32.281 -0.568 1 83.31 344 PHE B N 1
ATOM 6195 C CA . PHE B 1 344 ? -22.172 -31.344 -0.764 1 83.31 344 PHE B CA 1
ATOM 6196 C C . PHE B 1 344 ? -21.078 -31.547 0.28 1 83.31 344 PHE B C 1
ATOM 6198 O O . PHE B 1 344 ? -19.891 -31.641 -0.061 1 83.31 344 PHE B O 1
ATOM 6205 N N . ASN B 1 345 ? -21.469 -31.625 1.511 1 85.06 345 ASN B N 1
ATOM 6206 C CA . ASN B 1 345 ? -20.5 -31.734 2.598 1 85.06 345 ASN B CA 1
ATOM 6207 C C . ASN B 1 345 ? -19.734 -33.062 2.531 1 85.06 345 ASN B C 1
ATOM 6209 O O . ASN B 1 345 ? -18.531 -33.125 2.809 1 85.06 345 ASN B O 1
ATOM 6213 N N . GLU B 1 346 ? -20.453 -34.031 2.217 1 92.38 346 GLU B N 1
ATOM 6214 C CA . GLU B 1 346 ? -19.828 -35.344 2.1 1 92.38 346 GLU B CA 1
ATOM 6215 C C . GLU B 1 346 ? -18.859 -35.375 0.918 1 92.38 346 GLU B C 1
ATOM 6217 O O . GLU B 1 346 ? -17.812 -36.031 0.998 1 92.38 346 GLU B O 1
ATOM 6222 N N . ILE B 1 347 ? -19.219 -34.719 -0.11 1 91.5 347 ILE B N 1
ATOM 6223 C CA . ILE B 1 347 ? -18.344 -34.656 -1.277 1 91.5 347 ILE B CA 1
ATOM 6224 C C . ILE B 1 347 ? -17.047 -33.906 -0.92 1 91.5 347 ILE B C 1
ATOM 6226 O O . ILE B 1 347 ? -15.953 -34.375 -1.213 1 91.5 347 ILE B O 1
ATOM 6230 N N . LEU B 1 348 ? -17.234 -32.781 -0.311 1 87.25 348 LEU B N 1
ATOM 6231 C CA . LEU B 1 348 ? -16.094 -31.969 0.105 1 87.25 348 LEU B CA 1
ATOM 6232 C C . LEU B 1 348 ? -15.164 -32.781 0.999 1 87.25 348 LEU B C 1
ATOM 6234 O O . LEU B 1 348 ? -13.945 -32.781 0.797 1 87.25 348 LEU B O 1
ATOM 6238 N N . LYS B 1 349 ? -15.703 -33.406 1.96 1 89.94 349 LYS B N 1
ATOM 6239 C CA . LYS B 1 349 ? -14.922 -34.25 2.859 1 89.94 349 LYS B CA 1
ATOM 6240 C C . LYS B 1 349 ? -14.203 -35.375 2.092 1 89.94 349 LYS B C 1
ATOM 6242 O O . LYS B 1 349 ? -13.023 -35.625 2.324 1 89.94 349 LYS B O 1
ATOM 6247 N N . HIS B 1 350 ? -14.906 -36 1.238 1 92.19 350 HIS B N 1
ATOM 6248 C CA . HIS B 1 350 ? -14.344 -37.094 0.44 1 92.19 350 HIS B CA 1
ATOM 6249 C C . HIS B 1 350 ? -13.18 -36.625 -0.411 1 92.19 350 HIS B C 1
ATOM 6251 O O . HIS B 1 350 ? -12.125 -37.25 -0.449 1 92.19 350 HIS B O 1
ATOM 6257 N N . ILE B 1 351 ? -13.398 -35.531 -1.041 1 91.19 351 ILE B N 1
ATOM 6258 C CA . ILE B 1 351 ? -12.375 -34.938 -1.906 1 91.19 351 ILE B CA 1
ATOM 6259 C C . ILE B 1 351 ? -11.148 -34.562 -1.077 1 91.19 351 ILE B C 1
ATOM 6261 O O . ILE B 1 351 ? -10.016 -34.812 -1.497 1 91.19 351 ILE B O 1
ATOM 6265 N N . ASN B 1 352 ? -11.352 -34.062 0.077 1 87.44 352 ASN B N 1
ATOM 6266 C CA . ASN B 1 352 ? -10.242 -33.688 0.958 1 87.44 352 ASN B CA 1
ATOM 6267 C C . ASN B 1 352 ? -9.492 -34.938 1.439 1 87.44 352 ASN B C 1
ATOM 6269 O O . ASN B 1 352 ? -8.273 -34.906 1.62 1 87.44 352 ASN B O 1
ATOM 6273 N N . GLU B 1 353 ? -10.203 -35.969 1.586 1 91.56 353 GLU B N 1
ATOM 6274 C CA . GLU B 1 353 ? -9.617 -37.219 2.09 1 91.56 353 GLU B CA 1
ATOM 6275 C C . GLU B 1 353 ? -8.805 -37.906 1.006 1 91.56 353 GLU B C 1
ATOM 6277 O O . GLU B 1 353 ? -8.031 -38.812 1.299 1 91.56 353 GLU B O 1
ATOM 6282 N N . LEU B 1 354 ? -8.984 -37.438 -0.173 1 90.94 354 LEU B N 1
ATOM 6283 C CA . LEU B 1 354 ? -8.211 -38.031 -1.272 1 90.94 354 LEU B CA 1
ATOM 6284 C C . LEU B 1 354 ? -6.766 -37.562 -1.216 1 90.94 354 LEU B C 1
ATOM 6286 O O . LEU B 1 354 ? -5.902 -38.094 -1.901 1 90.94 354 LEU B O 1
ATOM 6290 N N . SER B 1 355 ? -6.48 -36.656 -0.362 1 89.75 355 SER B N 1
ATOM 6291 C CA . SER B 1 355 ? -5.141 -36.062 -0.271 1 89.75 355 SER B CA 1
ATOM 6292 C C . SER B 1 355 ? -4.094 -37.156 -0.027 1 89.75 355 SER B C 1
ATOM 6294 O O . SER B 1 355 ? -4.27 -38.031 0.838 1 89.75 355 SER B O 1
ATOM 6296 N N . MET B 1 356 ? -3.062 -37.219 -0.839 1 91.56 356 MET B N 1
ATOM 6297 C CA . MET B 1 356 ? -1.894 -38.094 -0.75 1 91.56 356 MET B CA 1
ATOM 6298 C C . MET B 1 356 ? -2.244 -39.531 -1.162 1 91.56 356 MET B C 1
ATOM 6300 O O . MET B 1 356 ? -1.457 -40.438 -0.952 1 91.56 356 MET B O 1
ATOM 6304 N N . LYS B 1 357 ? -3.412 -39.719 -1.733 1 93.12 357 LYS B N 1
ATOM 6305 C CA . LYS B 1 357 ? -3.83 -41.062 -2.137 1 93.12 357 LYS B CA 1
ATOM 6306 C C . LYS B 1 357 ? -3.965 -41.156 -3.654 1 93.12 357 LYS B C 1
ATOM 6308 O O . LYS B 1 357 ? -4.242 -42.25 -4.188 1 93.12 357 LYS B O 1
ATOM 6313 N N . LEU B 1 358 ? -3.738 -40.125 -4.266 1 94.12 358 LEU B N 1
ATOM 6314 C CA . LEU B 1 358 ? -3.92 -40.094 -5.711 1 94.12 358 LEU B CA 1
ATOM 6315 C C . LEU B 1 358 ? -2.701 -40.656 -6.434 1 94.12 358 LEU B C 1
ATOM 6317 O O . LEU B 1 358 ? -1.566 -40.438 -6.004 1 94.12 358 LEU B O 1
ATOM 6321 N N . ASP B 1 359 ? -2.977 -41.406 -7.43 1 94.56 359 ASP B N 1
ATOM 6322 C CA . ASP B 1 359 ? -1.921 -41.938 -8.289 1 94.56 359 ASP B CA 1
ATOM 6323 C C . ASP B 1 359 ? -1.703 -41.031 -9.508 1 94.56 359 ASP B C 1
ATOM 6325 O O . ASP B 1 359 ? -2.492 -41.062 -10.453 1 94.56 359 ASP B O 1
ATOM 6329 N N . ILE B 1 360 ? -0.556 -40.469 -9.562 1 95.56 360 ILE B N 1
ATOM 6330 C CA . ILE B 1 360 ? -0.287 -39.438 -10.562 1 95.56 360 ILE B CA 1
ATOM 6331 C C . ILE B 1 360 ? -0.225 -40.062 -11.945 1 95.56 360 ILE B C 1
ATOM 6333 O O . ILE B 1 360 ? -0.651 -39.469 -12.938 1 95.56 360 ILE B O 1
ATOM 6337 N N . GLU B 1 361 ? 0.335 -41.25 -12.031 1 95.31 361 GLU B N 1
ATOM 6338 C CA . GLU B 1 361 ? 0.43 -41.938 -13.32 1 95.31 361 GLU B CA 1
ATOM 6339 C C . GLU B 1 361 ? -0.951 -42.156 -13.93 1 95.31 361 GLU B C 1
ATOM 6341 O O . GLU B 1 361 ? -1.183 -41.844 -15.094 1 95.31 361 GLU B O 1
ATOM 6346 N N . GLU B 1 362 ? -1.785 -42.656 -13.148 1 95.25 362 GLU B N 1
ATOM 6347 C CA . GLU B 1 362 ? -3.146 -42.938 -13.602 1 95.25 362 GLU B CA 1
ATOM 6348 C C . GLU B 1 362 ? -3.885 -41.656 -13.961 1 95.25 362 GLU B C 1
ATOM 6350 O O . GLU B 1 362 ? -4.598 -41.625 -14.961 1 95.25 362 GLU B O 1
ATOM 6355 N N . ILE B 1 363 ? -3.75 -40.688 -13.164 1 96.5 363 ILE B N 1
ATOM 6356 C CA . ILE B 1 363 ? -4.438 -39.438 -13.359 1 96.5 363 ILE B CA 1
ATOM 6357 C C . ILE B 1 363 ? -3.986 -38.781 -14.664 1 96.5 363 ILE B C 1
ATOM 6359 O O . ILE B 1 363 ? -4.809 -38.312 -15.453 1 96.5 363 ILE B O 1
ATOM 6363 N N . LEU B 1 364 ? -2.688 -38.75 -14.938 1 97.44 364 LEU B N 1
ATOM 6364 C CA . LEU B 1 364 ? -2.15 -38.125 -16.156 1 97.44 364 LEU B CA 1
ATOM 6365 C C . LEU B 1 364 ? -2.592 -38.906 -17.391 1 97.44 364 LEU B C 1
ATOM 6367 O O . LEU B 1 364 ? -2.893 -38.312 -18.422 1 97.44 364 LEU B O 1
ATOM 6371 N N . GLN B 1 365 ? -2.607 -40.188 -17.266 1 97.19 365 GLN B N 1
ATOM 6372 C CA . GLN B 1 365 ? -3.086 -41 -18.375 1 97.19 365 GLN B CA 1
ATOM 6373 C C . GLN B 1 365 ? -4.551 -40.719 -18.688 1 97.19 365 GLN B C 1
ATOM 6375 O O . GLN B 1 365 ? -4.922 -40.531 -19.844 1 97.19 365 GLN B O 1
ATOM 6380 N N . LYS B 1 366 ? -5.309 -40.719 -17.656 1 96.38 366 LYS B N 1
ATOM 6381 C CA . LYS B 1 366 ? -6.738 -40.469 -17.828 1 96.38 366 LYS B CA 1
ATOM 6382 C C . LYS B 1 366 ? -6.988 -39.062 -18.359 1 96.38 366 LYS B C 1
ATOM 6384 O O . LYS B 1 366 ? -7.84 -38.875 -19.234 1 96.38 366 LYS B O 1
ATOM 6389 N N . ALA B 1 367 ? -6.332 -38.062 -17.828 1 96.88 367 ALA B N 1
ATOM 6390 C CA . ALA B 1 367 ? -6.5 -36.688 -18.266 1 96.88 367 ALA B CA 1
ATOM 6391 C C . ALA B 1 367 ? -6.117 -36.531 -19.734 1 96.88 367 ALA B C 1
ATOM 6393 O O . ALA B 1 367 ? -6.828 -35.875 -20.5 1 96.88 367 ALA B O 1
ATOM 6394 N N . GLU B 1 368 ? -4.977 -37.062 -20.078 1 96.19 368 GLU B N 1
ATOM 6395 C CA . GLU B 1 368 ? -4.562 -37.031 -21.484 1 96.19 368 GLU B CA 1
ATOM 6396 C C . GLU B 1 368 ? -5.57 -37.75 -22.375 1 96.19 368 GLU B C 1
ATOM 6398 O O . GLU B 1 368 ? -5.859 -37.281 -23.484 1 96.19 368 GLU B O 1
ATOM 6403 N N . GLY B 1 369 ? -6.035 -38.875 -21.906 1 94.94 369 GLY B N 1
ATOM 6404 C CA . GLY B 1 369 ? -7.074 -39.594 -22.625 1 94.94 369 GLY B CA 1
ATOM 6405 C C . GLY B 1 369 ? -8.32 -38.781 -22.859 1 94.94 369 GLY B C 1
ATOM 6406 O O . GLY B 1 369 ? -8.898 -38.812 -23.953 1 94.94 369 GLY B O 1
ATOM 6407 N N . ILE B 1 370 ? -8.727 -38.125 -21.844 1 93.31 370 ILE B N 1
ATOM 6408 C CA . ILE B 1 370 ? -9.898 -37.25 -21.938 1 93.31 370 ILE B CA 1
ATOM 6409 C C . ILE B 1 370 ? -9.648 -36.156 -22.984 1 93.31 370 ILE B C 1
ATOM 6411 O O . ILE B 1 370 ? -10.523 -35.875 -23.797 1 93.31 370 ILE B O 1
ATOM 6415 N N . CYS B 1 371 ? -8.523 -35.594 -22.969 1 91.81 371 CYS B N 1
ATOM 6416 C CA . CYS B 1 371 ? -8.172 -34.531 -23.922 1 91.81 371 CYS B CA 1
ATOM 6417 C C . CYS B 1 371 ? -8.273 -35.062 -25.359 1 91.81 371 CYS B C 1
ATOM 6419 O O . CYS B 1 371 ? -8.859 -34.406 -26.219 1 91.81 371 CYS B O 1
ATOM 6421 N N . LEU B 1 372 ? -7.727 -36.25 -25.531 1 89.38 372 LEU B N 1
ATOM 6422 C CA . LEU B 1 372 ? -7.742 -36.844 -26.859 1 89.38 372 LEU B CA 1
ATOM 6423 C C . LEU B 1 372 ? -9.164 -37.219 -27.281 1 89.38 372 LEU B C 1
ATOM 6425 O O . LEU B 1 372 ? -9.516 -37.094 -28.453 1 89.38 372 LEU B O 1
ATOM 6429 N N . GLN B 1 373 ? -9.891 -37.656 -26.312 1 88.31 373 GLN B N 1
ATOM 6430 C CA . GLN B 1 373 ? -11.289 -37.969 -26.562 1 88.31 373 GLN B CA 1
ATOM 6431 C C . GLN B 1 373 ? -12.07 -36.75 -27.047 1 88.31 373 GLN B C 1
ATOM 6433 O O . GLN B 1 373 ? -12.844 -36.844 -28 1 88.31 373 GLN B O 1
ATOM 6438 N N . ILE B 1 374 ? -11.867 -35.719 -26.406 1 84.31 374 ILE B N 1
ATOM 6439 C CA . ILE B 1 374 ? -12.562 -34.5 -26.734 1 84.31 374 ILE B CA 1
ATOM 6440 C C . ILE B 1 374 ? -12.094 -34 -28.109 1 84.31 374 ILE B C 1
ATOM 6442 O O . ILE B 1 374 ? -12.906 -33.562 -28.938 1 84.31 374 ILE B O 1
ATOM 6446 N N . LYS B 1 375 ? -10.828 -34.031 -28.375 1 81.81 375 LYS B N 1
ATOM 6447 C CA . LYS B 1 375 ? -10.273 -33.562 -29.641 1 81.81 375 LYS B CA 1
ATOM 6448 C C . LYS B 1 375 ? -10.758 -34.438 -30.797 1 81.81 375 LYS B C 1
ATOM 6450 O O . LYS B 1 375 ? -10.906 -33.969 -31.922 1 81.81 375 LYS B O 1
ATOM 6455 N N . GLY B 1 376 ? -10.906 -35.656 -30.562 1 76.25 376 GLY B N 1
ATOM 6456 C CA . GLY B 1 376 ? -11.352 -36.594 -31.578 1 76.25 376 GLY B CA 1
ATOM 6457 C C . GLY B 1 376 ? -12.828 -36.438 -31.922 1 76.25 376 GLY B C 1
ATOM 6458 O O . GLY B 1 376 ? -13.281 -36.906 -32.969 1 76.25 376 GLY B O 1
ATOM 6459 N N . CYS B 1 377 ? -13.508 -36 -31.016 1 70.94 377 CYS B N 1
ATOM 6460 C CA . CYS B 1 377 ? -14.953 -35.875 -31.203 1 70.94 377 CYS B CA 1
ATOM 6461 C C . CYS B 1 377 ? -15.266 -34.812 -32.25 1 70.94 377 CYS B C 1
ATOM 6463 O O . CYS B 1 377 ? -14.711 -33.688 -32.188 1 70.94 377 CYS B O 1
ATOM 6465 N N . LYS B 1 378 ? -15.312 -35.125 -33.656 1 54.59 378 LYS B N 1
ATOM 6466 C CA . LYS B 1 378 ? -15.719 -34.25 -34.781 1 54.59 378 LYS B CA 1
ATOM 6467 C C . LYS B 1 378 ? -16.953 -33.438 -34.406 1 54.59 378 LYS B C 1
ATOM 6469 O O . LYS B 1 378 ? -18.078 -33.938 -34.406 1 54.59 378 LYS B O 1
ATOM 6474 N N . VAL B 1 379 ? -16.859 -32.75 -33.375 1 51.38 379 VAL B N 1
ATOM 6475 C CA . VAL B 1 379 ? -18.062 -32.031 -33 1 51.38 379 VAL B CA 1
ATOM 6476 C C . VAL B 1 379 ? -18.438 -31.047 -34.094 1 51.38 379 VAL B C 1
ATOM 6478 O O . VAL B 1 379 ? -17.641 -30.172 -34.469 1 51.38 379 VAL B O 1
ATOM 6481 N N . ARG B 1 380 ? -19.375 -31.312 -35 1 43.91 380 ARG B N 1
ATOM 6482 C CA . ARG B 1 380 ? -20.016 -30.625 -36.125 1 43.91 380 ARG B CA 1
ATOM 6483 C C . ARG B 1 380 ? -20.484 -29.234 -35.719 1 43.91 380 ARG B C 1
ATOM 6485 O O . ARG B 1 380 ? -20.578 -28.344 -36.562 1 43.91 380 ARG B O 1
ATOM 6492 N N . SER B 1 381 ? -21.281 -28.953 -34.719 1 41.97 381 SER B N 1
ATOM 6493 C CA . SER B 1 381 ? -22.031 -27.703 -34.719 1 41.97 381 SER B CA 1
ATOM 6494 C C . SER B 1 381 ? -21.281 -26.641 -33.906 1 41.97 381 SER B C 1
ATOM 6496 O O . SER B 1 381 ? -20.656 -26.953 -32.875 1 41.97 381 SER B O 1
ATOM 6498 N N . ALA B 1 382 ? -21.219 -25.438 -34.406 1 43.31 382 ALA B N 1
ATOM 6499 C CA . ALA B 1 382 ? -20.609 -24.156 -34.062 1 43.31 382 ALA B CA 1
ATOM 6500 C C . ALA B 1 382 ? -20.75 -23.875 -32.562 1 43.31 382 ALA B C 1
ATOM 6502 O O . ALA B 1 382 ? -20 -23.062 -32 1 43.31 382 ALA B O 1
ATOM 6503 N N . ALA B 1 383 ? -21.828 -24.062 -32.156 1 41.41 383 ALA B N 1
ATOM 6504 C CA . ALA B 1 383 ? -22.281 -23.609 -30.859 1 41.41 383 ALA B CA 1
ATOM 6505 C C . ALA B 1 383 ? -21.578 -24.359 -29.734 1 41.41 383 ALA B C 1
ATOM 6507 O O . ALA B 1 383 ? -21.266 -23.781 -28.688 1 41.41 383 ALA B O 1
ATOM 6508 N N . GLN B 1 384 ? -21.422 -25.734 -29.859 1 42.72 384 GLN B N 1
ATOM 6509 C CA . GLN B 1 384 ? -20.828 -26.578 -28.828 1 42.72 384 GLN B CA 1
ATOM 6510 C C . GLN B 1 384 ? -19.312 -26.359 -28.75 1 42.72 384 GLN B C 1
ATOM 6512 O O . GLN B 1 384 ? -18.688 -26.641 -27.734 1 42.72 384 GLN B O 1
ATOM 6517 N N . VAL B 1 385 ? -18.766 -25.844 -29.75 1 42.91 385 VAL B N 1
ATOM 6518 C CA . VAL B 1 385 ? -17.359 -25.578 -29.984 1 42.91 385 VAL B CA 1
ATOM 6519 C C . VAL B 1 385 ? -16.891 -24.422 -29.094 1 42.91 385 VAL B C 1
ATOM 6521 O O . VAL B 1 385 ? -15.695 -24.234 -28.875 1 42.91 385 VAL B O 1
ATOM 6524 N N . GLY B 1 386 ? -17.781 -23.719 -28.688 1 44.12 386 GLY B N 1
ATOM 6525 C CA . GLY B 1 386 ? -17.312 -22.547 -27.953 1 44.12 386 GLY B CA 1
ATOM 6526 C C . GLY B 1 386 ? -16.547 -22.906 -26.688 1 44.12 386 GLY B C 1
ATOM 6527 O O . GLY B 1 386 ? -15.523 -22.297 -26.391 1 44.12 386 GLY B O 1
ATOM 6528 N N . VAL B 1 387 ? -17.203 -23.844 -26.016 1 45.97 387 VAL B N 1
ATOM 6529 C CA . VAL B 1 387 ? -16.531 -24.25 -24.781 1 45.97 387 VAL B CA 1
ATOM 6530 C C . VAL B 1 387 ? -15.172 -24.844 -25.109 1 45.97 387 VAL B C 1
ATOM 6532 O O . VAL B 1 387 ? -14.188 -24.578 -24.422 1 45.97 387 VAL B O 1
ATOM 6535 N N . LEU B 1 388 ? -15.219 -25.609 -26.234 1 46.69 388 LEU B N 1
ATOM 6536 C CA . LEU B 1 388 ? -13.984 -26.297 -26.609 1 46.69 388 LEU B CA 1
ATOM 6537 C C . LEU B 1 388 ? -12.938 -25.328 -27.109 1 46.69 388 LEU B C 1
ATOM 6539 O O . LEU B 1 388 ? -11.734 -25.531 -26.922 1 46.69 388 LEU B O 1
ATOM 6543 N N . ARG B 1 389 ? -13.445 -24.281 -27.812 1 46.91 389 ARG B N 1
ATOM 6544 C CA . ARG B 1 389 ? -12.539 -23.25 -28.312 1 46.91 389 ARG B CA 1
ATOM 6545 C C . ARG B 1 389 ? -11.898 -22.484 -27.172 1 46.91 389 ARG B C 1
ATOM 6547 O O . ARG B 1 389 ? -10.734 -22.078 -27.266 1 46.91 389 ARG B O 1
ATOM 6554 N N . SER B 1 390 ? -12.719 -22.203 -26.188 1 46.22 390 SER B N 1
ATOM 6555 C CA . SER B 1 390 ? -12.156 -21.469 -25.047 1 46.22 390 SER B CA 1
ATOM 6556 C C . SER B 1 390 ? -11.039 -22.266 -24.391 1 46.22 390 SER B C 1
ATOM 6558 O O . SER B 1 390 ? -10.141 -21.688 -23.781 1 46.22 390 SER B O 1
ATOM 6560 N N . PHE B 1 391 ? -11.25 -23.578 -24.5 1 44.5 391 PHE B N 1
ATOM 6561 C CA . PHE B 1 391 ? -10.195 -24.406 -23.938 1 44.5 391 PHE B CA 1
ATOM 6562 C C . PHE B 1 391 ? -8.938 -24.359 -24.797 1 44.5 391 PHE B C 1
ATOM 6564 O O . PHE B 1 391 ? -7.824 -24.5 -24.297 1 44.5 391 PHE B O 1
ATOM 6571 N N . ASN B 1 392 ? -9.203 -24.219 -26.125 1 42.72 392 ASN B N 1
ATOM 6572 C CA . ASN B 1 392 ? -8.039 -24.234 -27 1 42.72 392 ASN B CA 1
ATOM 6573 C C . ASN B 1 392 ? -7.477 -22.812 -27.188 1 42.72 392 ASN B C 1
ATOM 6575 O O . ASN B 1 392 ? -6.352 -22.656 -27.656 1 42.72 392 ASN B O 1
ATOM 6579 N N . SER B 1 393 ? -8.367 -21.734 -27.203 1 40.91 393 SER B N 1
ATOM 6580 C CA . SER B 1 393 ? -7.879 -20.469 -27.719 1 40.91 393 SER B CA 1
ATOM 6581 C C . SER B 1 393 ? -7.148 -19.672 -26.641 1 40.91 393 SER B C 1
ATOM 6583 O O . SER B 1 393 ? -7.609 -19.578 -25.5 1 40.91 393 SER B O 1
ATOM 6585 N N . SER B 1 394 ? -5.867 -19.453 -26.797 1 38.53 394 SER B N 1
ATOM 6586 C CA . SER B 1 394 ? -4.91 -18.562 -26.156 1 38.53 394 SER B CA 1
ATOM 6587 C C . SER B 1 394 ? -5.426 -17.125 -26.125 1 38.53 394 SER B C 1
ATOM 6589 O O . SER B 1 394 ? -4.707 -16.203 -25.719 1 38.53 394 SER B O 1
ATOM 6591 N N . THR B 1 395 ? -6.477 -16.703 -26.812 1 32.53 395 THR B N 1
ATOM 6592 C CA . THR B 1 395 ? -6.562 -15.281 -27.125 1 32.53 395 THR B CA 1
ATOM 6593 C C . THR B 1 395 ? -7.133 -14.492 -25.953 1 32.53 395 THR B C 1
ATOM 6595 O O . THR B 1 395 ? -8.281 -14.695 -25.562 1 32.53 395 THR B O 1
ATOM 6598 N N . VAL B 1 396 ? -6.363 -14.125 -24.984 1 34.97 396 VAL B N 1
ATOM 6599 C CA . VAL B 1 396 ? -6.656 -13 -24.109 1 34.97 396 VAL B CA 1
ATOM 6600 C C . VAL B 1 396 ? -7.129 -11.805 -24.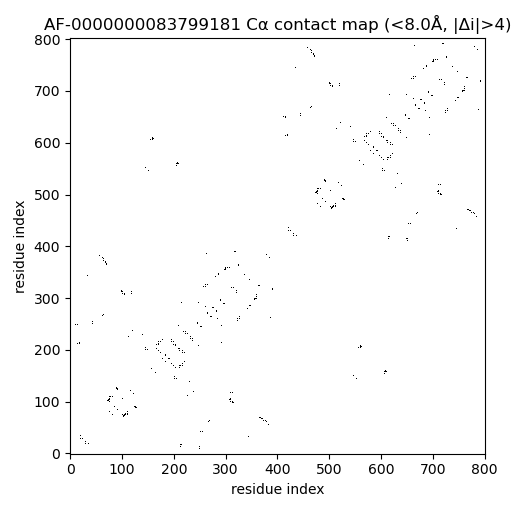938 1 34.97 396 VAL 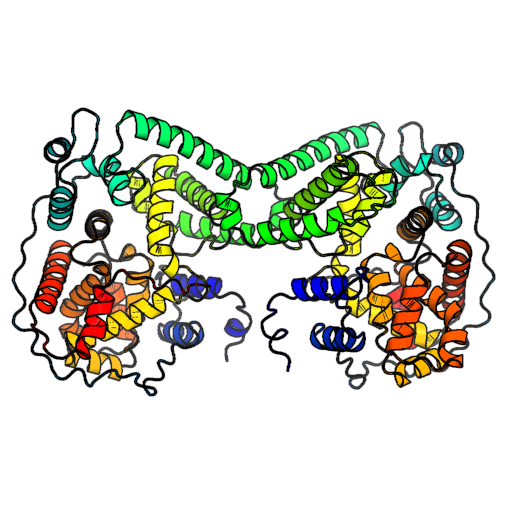B C 1
ATOM 6602 O O . VAL B 1 396 ? -6.379 -11.281 -25.766 1 34.97 396 VAL B O 1
ATOM 6605 N N . SER B 1 397 ? -8.367 -11.695 -25.266 1 29.06 397 SER B N 1
ATOM 6606 C CA . SER B 1 397 ? -8.781 -10.406 -25.812 1 29.06 397 SER B CA 1
ATOM 6607 C C . SER B 1 397 ? -8.531 -9.281 -24.812 1 29.06 397 SER B C 1
ATOM 6609 O O . SER B 1 397 ? -9.133 -9.25 -23.734 1 29.06 397 SER B O 1
ATOM 6611 N N . VAL B 1 398 ? -7.312 -8.852 -24.656 1 28.42 398 VAL B N 1
ATOM 6612 C CA . VAL B 1 398 ? -7.059 -7.551 -24.062 1 28.42 398 VAL B CA 1
ATOM 6613 C C . VAL B 1 398 ? -7.984 -6.504 -24.672 1 28.42 398 VAL B C 1
ATOM 6615 O O . VAL B 1 398 ? -7.988 -6.309 -25.891 1 28.42 398 VAL B O 1
ATOM 6618 N N . PRO B 1 399 ? -9.086 -6.129 -23.969 1 26.38 399 PRO B N 1
ATOM 6619 C CA . PRO B 1 399 ? -9.812 -4.977 -24.516 1 26.38 399 PRO B CA 1
ATOM 6620 C C . PRO B 1 399 ? -8.898 -3.801 -24.828 1 26.38 399 PRO B C 1
ATOM 6622 O O . PRO B 1 399 ? -7.926 -3.557 -24.125 1 26.38 399 PRO B O 1
ATOM 6625 N N . GLU B 1 400 ? -8.711 -3.461 -26.109 1 24.17 400 GLU B N 1
ATOM 6626 C CA . GLU B 1 400 ? -8.156 -2.209 -26.609 1 24.17 400 GLU B CA 1
ATOM 6627 C C . GLU B 1 400 ? -8.758 -1.008 -25.891 1 24.17 400 GLU B C 1
ATOM 6629 O O . GLU B 1 400 ? -9.945 -0.718 -26.047 1 24.17 400 GLU B O 1
ATOM 6634 N N . THR B 1 401 ? -8.602 -0.838 -24.578 1 21.12 401 THR B N 1
ATOM 6635 C CA . THR B 1 401 ? -8.734 0.582 -24.266 1 21.12 401 THR B CA 1
ATOM 6636 C C . THR B 1 401 ? -7.527 1.362 -24.781 1 21.12 401 THR B C 1
ATOM 6638 O O . THR B 1 401 ? -6.391 0.904 -24.672 1 21.12 401 THR B O 1
#